Protein AF-0000000077907728 (afdb_homodimer)

Solvent-accessible surface area (backbone atoms only — not comparable to full-atom values): 50095 Å² total; per-residue (Å²): 133,80,69,68,65,64,60,58,58,57,53,51,55,54,53,61,57,67,66,51,77,78,63,72,64,49,62,61,60,58,39,60,77,67,34,74,65,55,53,58,59,83,86,56,58,80,52,73,79,68,45,75,52,34,56,67,66,89,50,68,55,48,77,44,67,60,60,77,77,64,80,56,81,66,57,58,38,53,42,36,33,70,43,66,64,84,90,42,78,32,43,35,38,43,33,38,30,47,60,38,75,53,20,51,44,38,38,39,17,68,34,91,63,12,39,79,66,28,29,57,24,35,51,39,60,27,24,48,76,68,56,20,48,36,31,26,45,23,35,46,55,40,84,89,66,24,38,55,43,35,37,29,19,38,80,53,39,82,66,38,71,42,80,13,48,56,40,20,28,44,33,29,28,67,84,36,30,34,37,41,32,35,54,14,42,51,64,63,64,31,77,90,63,29,46,28,24,30,40,20,32,56,42,32,30,27,51,82,60,34,82,28,48,71,65,27,50,58,67,54,47,71,55,81,82,48,47,61,39,34,50,45,49,45,63,38,28,13,9,37,27,34,45,36,24,29,83,78,52,28,32,31,44,38,40,35,39,26,28,58,81,74,35,49,44,26,53,64,59,50,36,51,52,41,46,76,66,51,33,22,36,32,33,27,35,34,26,15,20,47,27,46,41,23,42,67,41,28,72,40,59,65,35,44,6,32,15,78,60,70,75,29,32,11,61,32,62,36,28,30,28,35,30,34,31,72,38,65,26,72,50,62,50,7,71,75,32,30,45,56,53,83,36,37,40,46,43,47,79,85,21,37,34,68,75,29,17,77,38,80,46,61,58,96,58,44,8,55,79,32,32,45,70,44,86,91,36,41,46,25,35,53,19,14,17,66,81,40,15,78,36,66,34,51,67,57,19,8,22,51,48,28,73,40,75,41,72,43,28,81,82,24,46,32,35,26,49,80,37,52,38,48,43,41,50,14,20,28,68,77,34,16,75,35,65,32,55,89,33,17,8,26,63,68,35,72,39,66,30,84,26,73,32,46,32,46,24,34,27,52,77,38,45,44,77,34,76,75,45,68,67,59,60,55,55,52,60,37,45,60,53,23,68,55,68,74,76,71,76,75,75,76,73,79,76,76,76,74,82,117,135,79,69,69,67,62,62,58,58,59,53,51,55,57,53,62,63,55,64,58,76,74,63,72,64,50,61,62,59,57,38,60,77,66,34,73,66,55,54,60,60,84,86,58,59,79,51,72,78,71,45,75,53,34,56,67,65,89,50,70,56,48,77,45,68,60,61,76,76,64,80,56,82,66,58,60,38,52,43,37,32,70,44,66,62,83,91,42,77,33,43,34,40,46,33,38,30,49,60,40,76,54,20,50,43,38,38,39,17,67,33,91,62,12,39,79,67,28,29,57,24,35,53,38,59,27,23,47,75,67,56,21,47,35,31,27,44,24,35,45,54,41,85,89,64,24,38,55,43,36,37,28,20,36,80,53,38,81,67,39,72,41,79,14,50,58,39,20,29,45,33,28,28,66,84,36,30,35,37,41,32,35,54,13,42,50,63,62,65,31,76,90,62,28,46,26,23,30,39,21,33,56,42,32,30,28,53,84,61,36,82,28,47,70,63,26,51,59,66,55,47,70,56,82,81,48,45,60,39,34,50,44,48,44,64,38,28,12,9,38,27,34,45,35,25,29,83,79,53,27,32,32,42,38,39,35,40,26,28,56,79,74,35,47,46,25,51,65,58,49,36,53,53,42,47,76,67,51,34,21,36,31,34,27,34,34,26,15,20,47,27,45,41,24,42,69,42,28,72,41,57,66,34,45,6,31,16,78,60,70,75,29,32,12,62,33,62,35,29,30,29,36,30,34,31,72,36,66,27,73,50,63,51,6,71,76,31,28,46,57,54,85,34,37,42,45,42,46,78,85,21,36,33,68,75,27,16,76,39,80,46,62,57,94,59,44,7,54,80,32,33,46,70,43,87,89,35,41,46,24,35,54,19,14,18,67,80,39,15,77,35,67,35,51,65,56,20,8,23,52,48,29,74,39,72,40,73,45,28,82,84,23,46,31,34,28,48,80,39,52,38,48,44,42,51,16,20,27,69,75,33,16,77,35,65,32,56,89,33,19,8,26,65,67,35,72,38,67,31,84,24,73,31,45,32,45,24,35,26,51,78,37,46,44,78,35,75,74,45,69,66,59,60,55,54,51,62,39,45,61,52,24,67,56,68,75,74,72,76,76,76,80,78,79,81,78,81,75,81,121

Nearest PDB structures (foldseek):
  6pky-assembly2_D  TM=9.760E-01  e=1.409E-49  Cavia porcellus
  6pky-assembly1_B  TM=9.766E-01  e=3.464E-49  Cavia porcellus
  6pky-assembly1_A  TM=9.627E-01  e=9.009E-49  Cavia porcellus
  6pky-assembly2_C  TM=9.647E-01  e=2.343E-48  Cavia porcellus
  6pku-assembly2_D  TM=9.743E-01  e=2.350E-47  Cavia porcellus

InterPro domains:
  IPR000742 EGF-like domain [PS00022] (378-389)
  IPR000742 EGF-like domain [PS00022] (421-432)
  IPR000742 EGF-like domain [PS50026] (398-433)
  IPR000742 EGF-like domain [SM00181] (328-358)
  IPR000742 EGF-like domain [SM00181] (361-390)
  IPR000742 EGF-like domain [SM00181] (401-433)
  IPR002049 Laminin-type EGF domain [cd00055] (405-446)
  IPR018711 Phosphodiester glycosidase [PF09992] (131-324)

Radius of gyration: 46.87 Å; Cα contacts (8 Å, |Δi|>4): 2582; chains: 2; bounding box: 87×173×113 Å

Sequence (1000 aa):
MAASMGRWLVFLFALLGFLREATSSLGSGASRDDDLLLPYSHARARFARDCTRVRAGSREHESWPPTPATPSPRGLAVRTFVSHFSDRAVAGHLTRAAEPLRTFSVLEPGGSGGCASRRRATVEETARAAGCSVAQNGGFFRMDTGECLGNVVSDGRPVSSAGGLQNAQFGIRRDGTLVTGYLSEEEVLDTKNPFVQLLSGVVWLIRNGSVYINESQAAECDETQETGSFSKFVNVMSARTAVGHDRKGQLVFFHADGQTEQRGINLWEMAEFLLKQDVVNAINLDGGGSATFVLNGTLASYPSDHCQDNMWRCPRRVSTVVCLHEPRCQPPDCSGHGTCVEGRCQCTGHFWQGAACNKLDCGPSNCSQHGLCTETGCRCEAGWTGSNCSEACSNGSFGEDCAMRCQCQNGAACDPVGGTCTCPPGFTGHTCEQECPLGWHGPGCQRRCECEHQCPCDPQTGSCSLAQAPALNSILSQVKQCFRPSEATLRTGELSLLTGMAASMGRWLVFLFALLGFLREATSSLGSGASRDDDLLLPYSHARARFARDCTRVRAGSREHESWPPTPATPSPRGLAVRTFVSHFSDRAVAGHLTRAAEPLRTFSVLEPGGSGGCASRRRATVEETARAAGCSVAQNGGFFRMDTGECLGNVVSDGRPVSSAGGLQNAQFGIRRDGTLVTGYLSEEEVLDTKNPFVQLLSGVVWLIRNGSVYINESQAAECDETQETGSFSKFVNVMSARTAVGHDRKGQLVFFHADGQTEQRGINLWEMAEFLLKQDVVNAINLDGGGSATFVLNGTLASYPSDHCQDNMWRCPRRVSTVVCLHEPRCQPPDCSGHGTCVEGRCQCTGHFWQGAACNKLDCGPSNCSQHGLCTETGCRCEAGWTGSNCSEACSNGSFGEDCAMRCQCQNGAACDPVGGTCTCPPGFTGHTCEQECPLGWHGPGCQRRCECEHQCPCDPQTGSCSLAQAPALNSILSQVKQCFRPSEATLRTGELSLLTG

Secondary structure (DSSP, 8-state):
--GGGHHHHHHHHHHHHHTS-------PPPB-------SS-TT----TTTS----SS--SEEEEPPPP-------EEEEEEEEEETTEEEEEEEEEES-HHHHEEEE-TTSTTTTTTT--EEHHHHHHHHT-SEEEE-S-B-TTT--B-S-EEETTEEEE--TT----EEEEETTS-EEEE---HHHHT-SSS-EEEEEE-SSEEEETTEE-HHHHHHHH--SGGGHHHHHHHHHS-B-EEEEEEETT--EEEEEE--BTTTBSB-HHHHHHHHHHTTEEEEEE---GGG--EEETTEE-S---SBBSSTTSB-PPEES-EEEE-PPPPSSTTGGGTEEEETTEEEE-TTTEETTTT-EE---TTGGGGSEEEETTEEEEPBTEESTTS-EEPPTTEESBTT-EEP---TTPEEPTTT--EEPPTTEESSSS-EEPPTTEESGGG-EEP--GGG----TTT--SGGGG-HHHHHHHHHHHHHT-----------------/-GGGGHHHHHHHHHHHTT---------PPPB-------SS-TT----TTTS----SS--SEEEEPPP--------EEEEEEEEEETTEEEEEEEEEES-HHHHEEEE-TTSTTTTTTT--EEHHHHHHHHT-SEEEE-S-B-TTT--B-S-EEETTEEEE--TT----EEEEETTS-EEEE---HHHHT-SSS-EEEEEE-SSEEEETTEE-HHHHHHHH--SGGGHHHHHHHHHS-B-EEEEEEETT--EEEEEE--BTTTBSB-HHHHHHHHHHTTEEEEEE---GGG--EEETTEE-S---SBBSSTTSB-PPEES-EEEE-PPPPSSTTGGGTEEEETTEEEESTTTEETTTT-EE---TTGGGGSEEEETTEEEEPBTEESTTS-EEPPTTEESBTT-EEP---TTPEEPTTT--EEPPTTEESSSS-EEPPTTEESGGG-EEP--GGG----TTT--SGGGG-HHHHHHHHHHHHHT-----------------

Organism: Lynx pardinus (NCBI:txid191816)

Foldseek 3Di:
DVPPVPVVVVVVVVVVVVVPPPVVPPPFFAFPCPQDFDLFDPPCPVPPPPFPFFADDDDDKDKAAADPCPVPVPAKDKDWDFDDDPNATWIWIKIWGPQCLQFKWKAFAQGPCNQVQLHFHFQLNRCQVVQFQKKKAFADADPVRSHAEDWWATQNRTDDHNSRQFFWKWFAWPNGMTMTGTDHNCRQPPPVTHTRGMGGYHAWQAAQLDGCRVVRLPNNPPDPVSNVSNVCSQFWAFWWWKWAAAPNGIIMIITIHGGTNGHHGGSNVVSVVVSVVRTGTMGTHDTHQRTFMAGSSHTDYAGDTAGVPRVHGGHHTHTMMMGTHAGAEVVRCLCVQAHADSHFTDGPDDFQDDRSSPDGHQDPCCLVVQFHQDRVATWGAWQFADRSRPHGADQQFTGTNSPHGALADDPWGADRRPNFTFAAKQFDDRNSPHGADFQFITGNSPHGQPDPPSHGARRRPSHNVVPPDVPSVVVVVVVVVVPPPPPPPPPPPPPPPPPD/DPPPVPPVVVVVVVVVVPVPPVPVPPPFFAFPCPQDFDLFDPPCPVPPPPFPFFADDDDDKDKDAADPPPVPVPAKDKDWDFDDDPNATWIWIKIWGPQCLQFKWKAFAQGPCNQVQLHFHFQLNRCQVVQFQKKKAFADADPVRSHAEDWWATQNRTDDHNSRQFFWKWFAWPNGMTMTGTDHNCRQPPPVTHTRGMGGYHAWQAAQLDGCRVVRLPNNDPDPVSNVSNVCSQFWAFWWWKWAAAPNGIIMIITIHGGTNGHHGGSNVVSVVVSVVRTGTMGTHDTHQRTFMDGSSHTDYAGHTAGVPRVHGGHHTHTMMMGTHAGAEVVNCLCVQAHADSHFTDGHDDFQDDRSSPDGHQDPCCLVVQFHQDRVATWGAWQFADRSRPHGADQQFTGTNSPHGALADDPWGADRRPNFTFAAKQFDDRNRPHGAPFQFITGNSPHGQPDPPSHGARRRPSHNVVPPDPPSVVVVVVVVVVPPPPPPPPPPPPPPPPPD

Structure (mmCIF, N/CA/C/O backbone):
data_AF-0000000077907728-model_v1
#
loop_
_entity.id
_entity.type
_entity.pdbx_description
1 polymer 'Low quality protein'
#
loop_
_atom_site.group_PDB
_atom_site.id
_atom_site.type_symbol
_atom_site.label_atom_id
_atom_site.label_alt_id
_atom_site.label_comp_id
_atom_site.label_asym_id
_atom_site.label_entity_id
_atom_site.label_seq_id
_atom_site.pdbx_PDB_ins_code
_atom_site.Cartn_x
_atom_site.Cartn_y
_atom_site.Cartn_z
_atom_site.occupancy
_atom_site.B_iso_or_equiv
_atom_site.auth_seq_id
_atom_site.auth_comp_id
_atom_site.auth_asym_id
_atom_site.auth_atom_id
_atom_site.pdbx_PDB_model_num
ATOM 1 N N . MET A 1 1 ? 14.547 28.703 34.5 1 23.23 1 MET A N 1
ATOM 2 C CA . MET A 1 1 ? 13.836 27.453 34.75 1 23.23 1 MET A CA 1
ATOM 3 C C . MET A 1 1 ? 13.141 26.969 33.469 1 23.23 1 MET A C 1
ATOM 5 O O . MET A 1 1 ? 12.242 26.125 33.531 1 23.23 1 MET A O 1
ATOM 9 N N . ALA A 1 2 ? 13.336 27.672 32.344 1 32.06 2 ALA A N 1
ATOM 10 C CA . ALA A 1 2 ? 12.844 27.547 30.969 1 32.06 2 ALA A CA 1
ATOM 11 C C . ALA A 1 2 ? 13.391 26.297 30.297 1 32.06 2 ALA A C 1
ATOM 13 O O . ALA A 1 2 ? 13.109 26.047 29.125 1 32.06 2 ALA A O 1
ATOM 14 N N . ALA A 1 3 ? 14.438 25.812 30.938 1 35.81 3 ALA A N 1
ATOM 15 C CA . ALA A 1 3 ? 15.289 24.859 30.203 1 35.81 3 ALA A CA 1
ATOM 16 C C . ALA A 1 3 ? 14.57 23.531 29.984 1 35.81 3 ALA A C 1
ATOM 18 O O . ALA A 1 3 ? 14.922 22.766 29.094 1 35.81 3 ALA A O 1
ATOM 19 N N . SER A 1 4 ? 13.805 23.219 31.016 1 34.84 4 SER A N 1
ATOM 20 C CA . SER A 1 4 ? 13.531 21.781 31.094 1 34.84 4 SER A CA 1
ATOM 21 C C . SER A 1 4 ? 12.422 21.375 30.125 1 34.84 4 SER A C 1
ATOM 23 O O . SER A 1 4 ? 12 20.219 30.109 1 34.84 4 SER A O 1
ATOM 25 N N . MET A 1 5 ? 11.75 22.422 29.531 1 34.66 5 MET A N 1
ATOM 26 C CA . MET A 1 5 ? 10.578 21.953 28.797 1 34.66 5 MET A CA 1
ATOM 27 C C . MET A 1 5 ? 10.977 21.312 27.469 1 34.66 5 MET A C 1
ATOM 29 O O . MET A 1 5 ? 10.117 20.938 26.672 1 34.66 5 MET A O 1
ATOM 33 N N . GLY A 1 6 ? 12.359 21.484 27.156 1 37.38 6 GLY A N 1
ATOM 34 C CA . GLY A 1 6 ? 12.688 21.016 25.812 1 37.38 6 GLY A CA 1
ATOM 35 C C . GLY A 1 6 ? 12.57 19.516 25.672 1 37.38 6 GLY A C 1
ATOM 36 O O . GLY A 1 6 ? 12.602 18.984 24.547 1 37.38 6 GLY A O 1
ATOM 37 N N . ARG A 1 7 ? 12.828 18.797 26.797 1 41.78 7 ARG A N 1
ATOM 38 C CA . ARG A 1 7 ? 13.031 17.359 26.703 1 41.78 7 ARG A CA 1
ATOM 39 C C . ARG A 1 7 ? 11.711 16.625 26.516 1 41.78 7 ARG A C 1
ATOM 41 O O . ARG A 1 7 ? 11.688 15.461 26.109 1 41.78 7 ARG A O 1
ATOM 48 N N . TRP A 1 8 ? 10.617 17.297 27.062 1 39.25 8 TRP A N 1
ATOM 49 C CA . TRP A 1 8 ? 9.391 16.5 27.047 1 39.25 8 TRP A CA 1
ATOM 50 C C . TRP A 1 8 ? 8.828 16.406 25.625 1 39.25 8 TRP A C 1
ATOM 52 O O . TRP A 1 8 ? 8.125 15.438 25.297 1 39.25 8 TRP A O 1
ATOM 62 N N . LEU A 1 9 ? 9.109 17.516 24.781 1 39.69 9 LEU A N 1
ATOM 63 C CA . LEU A 1 9 ? 8.477 17.438 23.469 1 39.69 9 LEU A CA 1
ATOM 64 C C . LEU A 1 9 ? 9.141 16.359 22.609 1 39.69 9 LEU A C 1
ATOM 66 O O . LEU A 1 9 ? 8.484 15.75 21.766 1 39.69 9 LEU A O 1
ATOM 70 N N . VAL A 1 10 ? 10.453 16.109 22.891 1 40.75 10 VAL A N 1
ATOM 71 C CA . VAL A 1 10 ? 11.094 15.109 22.047 1 40.75 10 VAL A CA 1
ATOM 72 C C . VAL A 1 10 ? 10.523 13.727 22.359 1 40.75 10 VAL A C 1
ATOM 74 O O . VAL A 1 10 ? 10.469 12.859 21.484 1 40.75 10 VAL A O 1
ATOM 77 N N . PHE A 1 11 ? 10.172 13.516 23.719 1 38.62 11 PHE A N 1
ATOM 78 C CA . PHE A 1 11 ? 9.695 12.172 24.031 1 38.62 11 PHE A CA 1
ATOM 79 C C . PHE A 1 11 ? 8.32 11.938 23.422 1 38.62 11 PHE A C 1
ATOM 81 O O . PHE A 1 11 ? 7.957 10.797 23.109 1 38.62 11 PHE A O 1
ATOM 88 N N . LEU A 1 12 ? 7.477 13.047 23.406 1 37.62 12 LEU A N 1
ATOM 89 C CA . LEU A 1 12 ? 6.137 12.773 22.906 1 37.62 12 LEU A CA 1
ATOM 90 C C . LEU A 1 12 ? 6.176 12.516 21.391 1 37.62 12 LEU A C 1
ATOM 92 O O . LEU A 1 12 ? 5.34 11.781 20.875 1 37.62 12 LEU A O 1
ATOM 96 N N . PHE A 1 13 ? 7.117 13.148 20.656 1 35.53 13 PHE A N 1
ATOM 97 C CA . PHE A 1 13 ? 7.121 12.828 19.234 1 35.53 13 PHE A CA 1
ATOM 98 C C . PHE A 1 13 ? 7.586 11.398 19 1 35.53 13 PHE A C 1
ATOM 100 O O . PHE A 1 13 ? 7.203 10.766 18.016 1 35.53 13 PHE A O 1
ATOM 107 N N . ALA A 1 14 ? 8.508 10.906 19.891 1 36 14 ALA A N 1
ATOM 108 C CA . ALA A 1 14 ? 8.906 9.516 19.672 1 36 14 ALA A CA 1
ATOM 109 C C . ALA A 1 14 ? 7.746 8.562 19.938 1 36 14 ALA A C 1
ATOM 111 O O . ALA A 1 14 ? 7.68 7.48 19.344 1 36 14 ALA A O 1
ATOM 112 N N . LEU A 1 15 ? 6.945 8.883 20.969 1 35.22 15 LEU A N 1
ATOM 113 C CA . LEU A 1 15 ? 5.863 7.945 21.234 1 35.22 15 LEU A CA 1
ATOM 114 C C . LEU A 1 15 ? 4.828 7.973 20.125 1 35.22 15 LEU A C 1
ATOM 116 O O . LEU A 1 15 ? 4.238 6.941 19.797 1 35.22 15 LEU A O 1
ATOM 120 N N . LEU A 1 16 ? 4.551 9.188 19.594 1 36.47 16 LEU A N 1
ATOM 121 C CA . LEU A 1 16 ? 3.547 9.148 18.531 1 36.47 16 LEU A CA 1
ATOM 122 C C . LEU A 1 16 ? 4.07 8.383 17.312 1 36.47 16 LEU A C 1
ATOM 124 O O . LEU A 1 16 ? 3.291 7.98 16.453 1 36.47 16 LEU A O 1
ATOM 128 N N . GLY A 1 17 ? 5.395 8.43 17.109 1 33.97 17 GLY A N 1
ATOM 129 C CA . GLY A 1 17 ? 5.875 7.617 16 1 33.97 17 GLY A CA 1
ATOM 130 C C . GLY A 1 17 ? 5.598 6.137 16.172 1 33.97 17 GLY A C 1
ATOM 131 O O . GLY A 1 17 ? 5.707 5.363 15.227 1 33.97 17 GLY A O 1
ATOM 132 N N . PHE A 1 18 ? 5.707 5.691 17.438 1 34.22 18 PHE A N 1
ATOM 133 C CA . PHE A 1 18 ? 5.531 4.258 17.625 1 34.22 18 PHE A CA 1
ATOM 134 C C . PHE A 1 18 ? 4.082 3.852 17.406 1 34.22 18 PHE A C 1
ATOM 136 O O . PHE A 1 18 ? 3.729 2.678 17.547 1 34.22 18 PHE A O 1
ATOM 143 N N . LEU A 1 19 ? 3.148 4.816 17.625 1 36.09 19 LEU A N 1
ATOM 144 C CA . LEU A 1 19 ? 1.839 4.238 17.344 1 36.09 19 LEU A CA 1
ATOM 145 C C . LEU A 1 19 ? 1.731 3.809 15.883 1 36.09 19 LEU A C 1
ATOM 147 O O . LEU A 1 19 ? 0.63 3.727 15.336 1 36.09 19 LEU A O 1
ATOM 151 N N . ARG A 1 20 ? 2.732 4.18 15.117 1 34.16 20 ARG A N 1
ATOM 152 C CA . ARG A 1 20 ? 2.539 3.891 13.703 1 34.16 20 ARG A CA 1
ATOM 153 C C . ARG A 1 20 ? 1.935 2.504 13.5 1 34.16 20 ARG A C 1
ATOM 155 O O . ARG A 1 20 ? 0.84 2.371 12.953 1 34.16 20 ARG A O 1
ATOM 162 N N . GLU A 1 21 ? 2.617 1.682 12.531 1 35.59 21 GLU A N 1
ATOM 163 C CA . GLU A 1 21 ? 2.096 0.698 11.586 1 35.59 21 GLU A CA 1
ATOM 164 C C . GLU A 1 21 ? 1.733 -0.606 12.289 1 35.59 21 GLU A C 1
ATOM 166 O O . GLU A 1 21 ? 2.592 -1.471 12.484 1 35.59 21 GLU A O 1
ATOM 171 N N . ALA A 1 22 ? 1.053 -0.552 13.352 1 36.5 22 ALA A N 1
ATOM 172 C CA . ALA A 1 22 ? 0.44 -1.869 13.5 1 36.5 22 ALA A CA 1
ATOM 173 C C . ALA A 1 22 ? -0.007 -2.424 12.148 1 36.5 22 ALA A C 1
ATOM 175 O O . ALA A 1 22 ? -1.123 -2.152 11.703 1 36.5 22 ALA A O 1
ATOM 176 N N . THR A 1 23 ? 0.788 -2.332 11.148 1 39.84 23 THR A N 1
ATOM 177 C CA . THR A 1 23 ? 0.41 -3.164 10.016 1 39.84 23 THR A CA 1
ATOM 178 C C . THR A 1 23 ? -0.025 -4.551 10.477 1 39.84 23 THR A C 1
ATOM 180 O O . THR A 1 23 ? 0.76 -5.281 11.086 1 39.84 23 THR A O 1
ATOM 183 N N . SER A 1 24 ? -1.182 -4.723 10.953 1 42.41 24 SER A N 1
ATOM 184 C CA . SER A 1 24 ? -1.799 -6.039 11.047 1 42.41 24 SER A CA 1
ATOM 185 C C . SER A 1 24 ? -1.215 -7 10.023 1 42.41 24 SER A C 1
ATOM 187 O O . SER A 1 24 ? -1.387 -6.809 8.812 1 42.41 24 SER A O 1
ATOM 189 N N . SER A 1 25 ? -0.032 -7.406 10.242 1 47.72 25 SER A N 1
ATOM 190 C CA . SER A 1 25 ? 0.4 -8.555 9.445 1 47.72 25 SER A CA 1
ATOM 191 C C . SER A 1 25 ? -0.732 -9.555 9.266 1 47.72 25 SER A C 1
ATOM 193 O O . SER A 1 25 ? -1.313 -10.031 10.25 1 47.72 25 SER A O 1
ATOM 195 N N . LEU A 1 26 ? -1.527 -9.367 8.359 1 55.22 26 LEU A N 1
ATOM 196 C CA . LEU A 1 26 ? -2.369 -10.492 7.973 1 55.22 26 LEU A CA 1
ATOM 197 C C . LEU A 1 26 ? -1.675 -11.82 8.273 1 55.22 26 LEU A C 1
ATOM 199 O O . LEU A 1 26 ? -0.5 -12 7.941 1 55.22 26 LEU A O 1
ATOM 203 N N . GLY A 1 27 ? -1.717 -12.273 9.477 1 56.62 27 GLY A N 1
ATOM 204 C CA . GLY A 1 27 ? -1.135 -13.438 10.133 1 56.62 27 GLY A CA 1
ATOM 205 C C . GLY A 1 27 ? -0.615 -14.477 9.156 1 56.62 27 GLY A C 1
ATOM 206 O O . GLY A 1 27 ? -1.253 -15.508 8.945 1 56.62 27 GLY A O 1
ATOM 207 N N . SER A 1 28 ? 0.297 -14.039 8.336 1 63.22 28 SER A N 1
ATOM 208 C CA . SER A 1 28 ? 0.98 -15.125 7.641 1 63.22 28 SER A CA 1
ATOM 209 C C . SER A 1 28 ? 1.792 -15.977 8.609 1 63.22 28 SER A C 1
ATOM 211 O O . SER A 1 28 ? 2.291 -15.477 9.617 1 63.22 28 SER A O 1
ATOM 213 N N . GLY A 1 29 ? 1.541 -17.25 8.789 1 75.62 29 GLY A N 1
ATOM 214 C CA . GLY A 1 29 ? 2.303 -18.188 9.586 1 75.62 29 GLY A CA 1
ATOM 215 C C . GLY A 1 29 ? 3.797 -18.125 9.328 1 75.62 29 GLY A C 1
ATOM 216 O O . GLY A 1 29 ? 4.246 -17.391 8.453 1 75.62 29 GLY A O 1
ATOM 217 N N . ALA A 1 30 ? 4.586 -18.719 10.195 1 88.31 30 ALA A N 1
ATOM 218 C CA . ALA A 1 30 ? 6.043 -18.766 10.078 1 88.31 30 ALA A CA 1
ATOM 219 C C . ALA A 1 30 ? 6.473 -19.938 9.188 1 88.31 30 ALA A C 1
ATOM 221 O O . ALA A 1 30 ? 5.895 -21.031 9.25 1 88.31 30 ALA A O 1
ATOM 222 N N . SER A 1 31 ? 7.484 -19.672 8.289 1 95.06 31 SER A N 1
ATOM 223 C CA . SER A 1 31 ? 8.031 -20.688 7.398 1 95.06 31 SER A CA 1
ATOM 224 C C . SER A 1 31 ? 8.734 -21.797 8.188 1 95.06 31 SER A C 1
ATOM 226 O O . SER A 1 31 ? 9.398 -21.531 9.188 1 95.06 31 SER A O 1
ATOM 228 N N . ARG A 1 32 ? 8.727 -23.031 7.684 1 95.44 32 ARG A N 1
ATOM 229 C CA . ARG A 1 32 ? 9.438 -24.172 8.258 1 95.44 32 ARG A CA 1
ATOM 230 C C . ARG A 1 32 ? 10.852 -24.266 7.688 1 95.44 32 ARG A C 1
ATOM 232 O O . ARG A 1 32 ? 11.633 -25.125 8.094 1 95.44 32 ARG A O 1
ATOM 239 N N . ASP A 1 33 ? 11.195 -23.453 6.777 1 95 33 ASP A N 1
ATOM 240 C CA . ASP A 1 33 ? 12.492 -23.469 6.117 1 95 33 ASP A CA 1
ATOM 241 C C . ASP A 1 33 ? 12.789 -24.859 5.535 1 95 33 ASP A C 1
ATOM 243 O O . ASP A 1 33 ? 13.875 -25.406 5.738 1 95 33 ASP A O 1
ATOM 247 N N . ASP A 1 34 ? 11.82 -25.438 4.84 1 95.69 34 ASP A N 1
ATOM 248 C CA . ASP A 1 34 ? 11.922 -26.859 4.516 1 95.69 34 ASP A CA 1
ATOM 249 C C . ASP A 1 34 ? 12.227 -27.062 3.031 1 95.69 34 ASP A C 1
ATOM 251 O O . ASP A 1 34 ? 12.555 -28.172 2.607 1 95.69 34 ASP A O 1
ATOM 255 N N . ASP A 1 35 ? 12.07 -26.109 2.18 1 96.69 35 ASP A N 1
ATOM 256 C CA . ASP A 1 35 ? 12.492 -26.219 0.786 1 96.69 35 ASP A CA 1
ATOM 257 C C . ASP A 1 35 ? 13.945 -25.797 0.612 1 96.69 35 ASP A C 1
ATOM 259 O O . ASP A 1 35 ? 14.234 -24.641 0.342 1 96.69 35 ASP A O 1
ATOM 263 N N . LEU A 1 36 ? 14.773 -26.75 0.63 1 93.19 36 LEU A N 1
ATOM 264 C CA . LEU A 1 36 ? 16.203 -26.484 0.651 1 93.19 36 LEU A CA 1
ATOM 265 C C . LEU A 1 36 ? 16.797 -26.562 -0.753 1 93.19 36 LEU A C 1
ATOM 267 O O . LEU A 1 36 ? 16.578 -27.531 -1.471 1 93.19 36 LEU A O 1
ATOM 271 N N . LEU A 1 37 ? 17.469 -25.547 -1.148 1 92.25 37 LEU A N 1
ATOM 272 C CA . LEU A 1 37 ? 18.234 -25.453 -2.383 1 92.25 37 LEU A CA 1
ATOM 273 C C . LEU A 1 37 ? 19.625 -24.859 -2.115 1 92.25 37 LEU A C 1
ATOM 275 O O . LEU A 1 37 ? 19.75 -23.641 -1.953 1 92.25 37 LEU A O 1
ATOM 279 N N . LEU A 1 38 ? 20.594 -25.719 -2.047 1 88.5 38 LEU A N 1
ATOM 280 C CA . LEU A 1 38 ? 21.938 -25.297 -1.697 1 88.5 38 LEU A CA 1
ATOM 281 C C . LEU A 1 38 ? 22.922 -25.625 -2.82 1 88.5 38 LEU A C 1
ATOM 283 O O . LEU A 1 38 ? 22.922 -26.734 -3.348 1 88.5 38 LEU A O 1
ATOM 287 N N . PRO A 1 39 ? 23.656 -24.688 -3.156 1 84.81 39 PRO A N 1
ATOM 288 C CA . PRO A 1 39 ? 24.641 -24.969 -4.203 1 84.81 39 PRO A CA 1
ATOM 289 C C . PRO A 1 39 ? 25.781 -25.859 -3.713 1 84.81 39 PRO A C 1
ATOM 291 O O . PRO A 1 39 ? 26.391 -26.594 -4.504 1 84.81 39 PRO A O 1
ATOM 294 N N . TYR A 1 40 ? 26.109 -25.75 -2.432 1 79.38 40 TYR A N 1
ATOM 295 C CA . TYR A 1 40 ? 27.219 -26.5 -1.865 1 79.38 40 TYR A CA 1
ATOM 296 C C . TYR A 1 40 ? 26.766 -27.375 -0.697 1 79.38 40 TYR A C 1
ATOM 298 O O . TYR A 1 40 ? 25.766 -27.062 -0.041 1 79.38 40 TYR A O 1
ATOM 306 N N . SER A 1 41 ? 27.219 -28.641 -0.502 1 65.81 41 SER A N 1
ATOM 307 C CA . SER A 1 41 ? 26.844 -29.562 0.569 1 65.81 41 SER A CA 1
ATOM 308 C C . SER A 1 41 ? 27.109 -28.953 1.939 1 65.81 41 SER A C 1
ATOM 310 O O . SER A 1 41 ? 27.922 -28.031 2.07 1 65.81 41 SER A O 1
ATOM 312 N N . HIS A 1 42 ? 26.141 -29.281 2.969 1 56.47 42 HIS A N 1
ATOM 313 C CA . HIS A 1 42 ? 26.094 -28.781 4.336 1 56.47 42 HIS A CA 1
ATOM 314 C C . HIS A 1 42 ? 27.484 -28.719 4.957 1 56.47 42 HIS A C 1
ATOM 316 O O . HIS A 1 42 ? 27.734 -27.938 5.867 1 56.47 42 HIS A O 1
ATOM 322 N N . ALA A 1 43 ? 28.188 -29.906 4.906 1 46.56 43 ALA A N 1
ATOM 323 C CA . ALA A 1 43 ? 29.438 -30.078 5.652 1 46.56 43 ALA A CA 1
ATOM 324 C C . ALA A 1 43 ? 30.391 -28.906 5.395 1 46.56 43 ALA A C 1
ATOM 326 O O . ALA A 1 43 ? 31.188 -28.547 6.262 1 46.56 43 ALA A O 1
ATOM 327 N N . ARG A 1 44 ? 30.797 -28.562 4.195 1 44.38 44 ARG A N 1
ATOM 328 C CA . ARG A 1 44 ? 31.844 -27.578 3.93 1 44.38 44 ARG A CA 1
ATOM 329 C C . ARG A 1 44 ? 31.25 -26.203 3.633 1 44.38 44 ARG A C 1
ATOM 331 O O . ARG A 1 44 ? 30.781 -25.969 2.525 1 44.38 44 ARG A O 1
ATOM 338 N N . ALA A 1 45 ? 30.562 -25.594 4.578 1 43.22 45 ALA A N 1
ATOM 339 C CA . ALA A 1 45 ? 30.672 -24.156 4.363 1 43.22 45 ALA A CA 1
ATOM 340 C C . ALA A 1 45 ? 31.953 -23.812 3.609 1 43.22 45 ALA A C 1
ATOM 342 O O . ALA A 1 45 ? 33.031 -24.25 3.986 1 43.22 45 ALA A O 1
ATOM 343 N N . ARG A 1 46 ? 31.938 -23.484 2.379 1 44.56 46 ARG A N 1
ATOM 344 C CA . ARG A 1 46 ? 33.188 -23.141 1.712 1 44.56 46 ARG A CA 1
ATOM 345 C C . ARG A 1 46 ? 34.219 -22.656 2.717 1 44.56 46 ARG A C 1
ATOM 347 O O . ARG A 1 46 ? 34.125 -21.531 3.223 1 44.56 46 ARG A O 1
ATOM 354 N N . PHE A 1 47 ? 34.656 -23.516 3.473 1 37.62 47 PHE A N 1
ATOM 355 C CA . PHE A 1 47 ? 35.844 -23 4.168 1 37.62 47 PHE A CA 1
ATOM 356 C C . PHE A 1 47 ? 36.75 -22.234 3.205 1 37.62 47 PHE A C 1
ATOM 358 O O . PHE A 1 47 ? 36.938 -22.672 2.068 1 37.62 47 PHE A O 1
ATOM 365 N N . ALA A 1 48 ? 36.969 -20.984 3.377 1 39.81 48 ALA A N 1
ATOM 366 C CA . ALA A 1 48 ? 37.875 -20.031 2.738 1 39.81 48 ALA A CA 1
ATOM 367 C C . ALA A 1 48 ? 39.094 -20.75 2.143 1 39.81 48 ALA A C 1
ATOM 369 O O . ALA A 1 48 ? 39.688 -20.25 1.193 1 39.81 48 ALA A O 1
ATOM 370 N N . ARG A 1 49 ? 39.375 -21.828 2.652 1 36.09 49 ARG A N 1
ATOM 371 C CA . ARG A 1 49 ? 40.688 -22.375 2.312 1 36.09 49 ARG A CA 1
ATOM 372 C C . ARG A 1 49 ? 40.656 -23 0.918 1 36.09 49 ARG A C 1
ATOM 374 O O . ARG A 1 49 ? 41.688 -23 0.22 1 36.09 49 ARG A O 1
ATOM 381 N N . ASP A 1 50 ? 39.469 -23.719 0.531 1 42.16 50 ASP A N 1
ATOM 382 C CA . ASP A 1 50 ? 39.625 -24.578 -0.63 1 42.16 50 ASP A CA 1
ATOM 383 C C . ASP A 1 50 ? 39.281 -23.844 -1.921 1 42.16 50 ASP A C 1
ATOM 385 O O . ASP A 1 50 ? 39.531 -24.359 -3.018 1 42.16 50 ASP A O 1
ATOM 389 N N . CYS A 1 51 ? 38.438 -22.875 -1.86 1 51.59 51 CYS A N 1
ATOM 390 C CA . CYS A 1 51 ? 38.219 -22.172 -3.113 1 51.59 51 CYS A CA 1
ATOM 391 C C . CYS A 1 51 ? 39.188 -21.016 -3.268 1 51.59 51 CYS A C 1
ATOM 393 O O . CYS A 1 51 ? 39.562 -20.375 -2.285 1 51.59 51 CYS A O 1
ATOM 395 N N . THR A 1 52 ? 40.156 -21.125 -4.289 1 56.84 52 THR A N 1
ATOM 396 C CA . THR A 1 52 ? 41.219 -20.156 -4.555 1 56.84 52 THR A CA 1
ATOM 397 C C . THR A 1 52 ? 40.719 -18.734 -4.344 1 56.84 52 THR A C 1
ATOM 399 O O . THR A 1 52 ? 39.812 -18.281 -5.043 1 56.84 52 THR A O 1
ATOM 402 N N . ARG A 1 53 ? 40.875 -18.234 -3.17 1 67.44 53 ARG A N 1
ATOM 403 C CA . ARG A 1 53 ? 40.656 -16.828 -2.895 1 67.44 53 ARG A CA 1
ATOM 404 C C . ARG A 1 53 ? 41.562 -15.953 -3.766 1 67.44 53 ARG A C 1
ATOM 406 O O . ARG A 1 53 ? 42.75 -16.266 -3.943 1 67.44 53 ARG A O 1
ATOM 4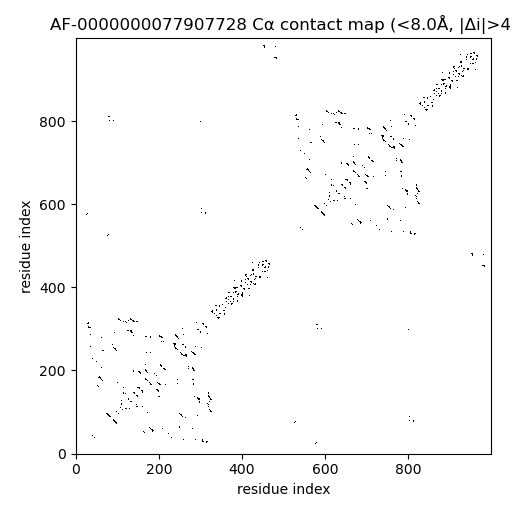13 N N . VAL A 1 54 ? 40.875 -15.102 -4.496 1 73.19 54 VAL A N 1
ATOM 414 C CA . VAL A 1 54 ? 41.625 -14.164 -5.305 1 73.19 54 VAL A CA 1
ATOM 415 C C . VAL A 1 54 ? 41.656 -12.789 -4.641 1 73.19 54 VAL A C 1
ATOM 417 O O . VAL A 1 54 ? 40.625 -12.094 -4.625 1 73.19 54 VAL A O 1
ATOM 420 N N . ARG A 1 55 ? 42.75 -12.398 -4.102 1 77.69 55 ARG A N 1
ATOM 421 C CA . ARG A 1 55 ? 42.812 -11.164 -3.328 1 77.69 55 ARG A CA 1
ATOM 422 C C . ARG A 1 55 ? 43.156 -9.977 -4.227 1 77.69 55 ARG A C 1
ATOM 424 O O . ARG A 1 55 ? 42.719 -8.859 -3.98 1 77.69 55 ARG A O 1
ATOM 431 N N . ALA A 1 56 ? 43.938 -10.383 -5.277 1 79.38 56 ALA A N 1
ATOM 432 C CA . ALA A 1 56 ? 44.406 -9.273 -6.102 1 79.38 56 ALA A CA 1
ATOM 433 C C . ALA A 1 56 ? 44.281 -9.602 -7.586 1 79.38 56 ALA A C 1
ATOM 435 O O . ALA A 1 56 ? 44.156 -10.766 -7.957 1 79.38 56 ALA A O 1
ATOM 436 N N . GLY A 1 57 ? 44.25 -8.461 -8.375 1 80.06 57 GLY A N 1
ATOM 437 C CA . GLY A 1 57 ? 44.188 -8.609 -9.82 1 80.06 57 GLY A CA 1
ATOM 438 C C . GLY A 1 57 ? 42.781 -8.523 -10.367 1 80.06 57 GLY A C 1
ATOM 439 O O . GLY A 1 57 ? 41.812 -8.562 -9.609 1 80.06 57 GLY A O 1
ATOM 440 N N . SER A 1 58 ? 42.719 -8.312 -11.664 1 83.25 58 SER A N 1
ATOM 441 C CA . SER A 1 58 ? 41.438 -8.188 -12.328 1 83.25 58 SER A CA 1
ATOM 442 C C . SER A 1 58 ? 40.844 -9.555 -12.648 1 83.25 58 SER A C 1
ATOM 444 O O . SER A 1 58 ? 41.531 -10.43 -13.164 1 83.25 58 SER A O 1
ATOM 446 N N . ARG A 1 59 ? 39.625 -9.758 -12.18 1 88.12 59 ARG A N 1
ATOM 447 C CA . ARG A 1 59 ? 38.906 -10.992 -12.492 1 88.12 59 ARG A CA 1
ATOM 448 C C . ARG A 1 59 ? 37.938 -10.773 -13.625 1 88.12 59 ARG A C 1
ATOM 450 O O . ARG A 1 59 ? 37.688 -9.641 -14.039 1 88.12 59 ARG A O 1
ATOM 457 N N . GLU A 1 60 ? 37.438 -11.898 -14.164 1 91.62 60 GLU A N 1
ATOM 458 C CA . GLU A 1 60 ? 36.5 -11.812 -15.266 1 91.62 60 GLU A CA 1
ATOM 459 C C . GLU A 1 60 ? 35.188 -11.141 -14.828 1 91.62 60 GLU A C 1
ATOM 461 O O . GLU A 1 60 ? 34.531 -11.625 -13.914 1 91.62 60 GLU A O 1
ATOM 466 N N . HIS A 1 61 ? 34.906 -10.055 -15.336 1 95.75 61 HIS A N 1
ATOM 467 C CA . HIS A 1 61 ? 33.656 -9.359 -15.094 1 95.75 61 HIS A CA 1
ATOM 468 C C . HIS A 1 61 ? 33.312 -8.422 -16.25 1 95.75 61 HIS A C 1
ATOM 470 O O . HIS A 1 61 ? 34.156 -8.125 -17.094 1 95.75 61 HIS A O 1
ATOM 476 N N . GLU A 1 62 ? 32.094 -8.141 -16.375 1 97.62 62 GLU A N 1
ATOM 477 C CA . GLU A 1 62 ? 31.578 -7.188 -17.375 1 97.62 62 GLU A CA 1
ATOM 478 C C . GLU A 1 62 ? 31.219 -5.855 -16.719 1 97.62 62 GLU A C 1
ATOM 480 O O . GLU A 1 62 ? 30.641 -5.828 -15.625 1 97.62 62 GLU A O 1
ATOM 485 N N . SER A 1 63 ? 31.578 -4.773 -17.391 1 96.94 63 SER A N 1
ATOM 486 C CA . SER A 1 63 ? 31.219 -3.418 -16.984 1 96.94 63 SER A CA 1
ATOM 487 C C . SER A 1 63 ? 30.344 -2.738 -18.031 1 96.94 63 SER A C 1
ATOM 489 O O . SER A 1 63 ? 30.641 -2.785 -19.219 1 96.94 63 SER A O 1
ATOM 491 N N . TRP A 1 64 ? 29.266 -2.127 -17.531 1 96.88 64 TRP A N 1
ATOM 492 C CA . TRP A 1 64 ? 28.297 -1.479 -18.406 1 96.88 64 TRP A CA 1
ATOM 493 C C . TRP A 1 64 ? 28.047 -0.042 -17.969 1 96.88 64 TRP A C 1
ATOM 495 O O . TRP A 1 64 ? 27.297 0.199 -17.016 1 96.88 64 TRP A O 1
ATOM 505 N N . PRO A 1 65 ? 28.625 0.958 -18.656 1 93.88 65 PRO A N 1
ATOM 506 C CA . PRO A 1 65 ? 28.453 2.359 -18.25 1 93.88 65 PRO A CA 1
ATOM 507 C C . PRO A 1 65 ? 27.016 2.84 -18.406 1 93.88 65 PRO A C 1
ATOM 509 O O . PRO A 1 65 ? 26.25 2.293 -19.203 1 93.88 65 PRO A O 1
ATOM 512 N N . PRO A 1 66 ? 26.703 3.818 -17.609 1 90.19 66 PRO A N 1
ATOM 513 C CA . PRO A 1 66 ? 25.344 4.328 -17.688 1 90.19 66 PRO A CA 1
ATOM 514 C C . PRO A 1 66 ? 25.062 5.027 -19.016 1 90.19 66 PRO A C 1
ATOM 516 O O . PRO A 1 66 ? 25.969 5.602 -19.625 1 90.19 66 PRO A O 1
ATOM 519 N N . THR A 1 67 ? 23.938 4.711 -19.531 1 75.69 67 THR A N 1
ATOM 520 C CA . THR A 1 67 ? 23.531 5.387 -20.75 1 75.69 67 THR A CA 1
ATOM 521 C C . THR A 1 67 ? 23.078 6.816 -20.469 1 75.69 67 THR A C 1
ATOM 523 O O . THR A 1 67 ? 22.469 7.078 -19.422 1 75.69 67 THR A O 1
ATOM 526 N N . PRO A 1 68 ? 23.641 7.781 -21.328 1 64.31 68 PRO A N 1
ATOM 527 C CA . PRO A 1 68 ? 23.188 9.156 -21.109 1 64.31 68 PRO A CA 1
ATOM 528 C C . PRO A 1 68 ? 21.672 9.258 -20.953 1 64.31 68 PRO A C 1
ATOM 530 O O . PRO A 1 68 ? 20.922 8.484 -21.578 1 64.31 68 PRO A O 1
ATOM 533 N N . ALA A 1 69 ? 21.391 9.891 -20.016 1 53.66 69 ALA A N 1
ATOM 534 C CA . ALA A 1 69 ? 20.047 10.016 -19.453 1 53.66 69 ALA A CA 1
ATOM 535 C C . ALA A 1 69 ? 19.016 10.297 -20.531 1 53.66 69 ALA A C 1
ATOM 537 O O . ALA A 1 69 ? 19.031 11.367 -21.141 1 53.66 69 ALA A O 1
ATOM 538 N N . THR A 1 70 ? 18.797 9.57 -21.578 1 48.44 70 THR A N 1
ATOM 539 C CA . THR A 1 70 ? 17.531 9.984 -22.188 1 48.44 70 THR A CA 1
ATOM 540 C C . THR A 1 70 ? 16.406 9.953 -21.156 1 48.44 70 THR A C 1
ATOM 542 O O . THR A 1 70 ? 16.203 8.945 -20.484 1 48.44 70 THR A O 1
ATOM 545 N N . PRO A 1 71 ? 16.062 11.086 -20.766 1 46.28 71 PRO A N 1
ATOM 546 C CA . PRO A 1 71 ? 14.93 11.141 -19.844 1 46.28 71 PRO A CA 1
ATOM 547 C C . PRO A 1 71 ? 13.852 10.109 -20.172 1 46.28 71 PRO A C 1
ATOM 549 O O . PRO A 1 71 ? 13.195 10.219 -21.219 1 46.28 71 PRO A O 1
ATOM 552 N N . SER A 1 72 ? 14.211 9.086 -20.672 1 48.5 72 SER A N 1
ATOM 553 C CA . SER A 1 72 ? 13.031 8.297 -21.016 1 48.5 72 SER A CA 1
ATOM 554 C C . SER A 1 72 ? 12.086 8.148 -19.828 1 48.5 72 SER A C 1
ATOM 556 O O . SER A 1 72 ? 12.516 7.801 -18.734 1 48.5 72 SER A O 1
ATOM 558 N N . PRO A 1 73 ? 11.125 8.812 -19.984 1 47 73 PRO A N 1
ATOM 559 C CA . PRO A 1 73 ? 10.07 8.75 -18.969 1 47 73 PRO A CA 1
ATOM 560 C C . PRO A 1 73 ? 9.945 7.371 -18.328 1 47 73 PRO A C 1
ATOM 562 O O . PRO A 1 73 ? 9.07 7.156 -17.484 1 47 73 PRO A O 1
ATOM 565 N N . ARG A 1 74 ? 10.562 6.246 -19.078 1 58 74 ARG A N 1
ATOM 566 C CA . ARG A 1 74 ? 9.859 5 -18.812 1 58 74 ARG A CA 1
ATOM 567 C C . ARG A 1 74 ? 10.344 4.367 -17.516 1 58 74 ARG A C 1
ATOM 569 O O . ARG A 1 74 ? 11.523 4.039 -17.375 1 58 74 ARG A O 1
ATOM 576 N N . GLY A 1 75 ? 9.727 4.602 -16.359 1 76.5 75 GLY A N 1
ATOM 577 C CA . GLY A 1 75 ? 9.648 4.223 -14.961 1 76.5 75 GLY A CA 1
ATOM 578 C C . GLY A 1 75 ? 9.812 2.73 -14.742 1 76.5 75 GLY A C 1
ATOM 579 O O . GLY A 1 75 ? 10.57 2.068 -15.453 1 76.5 75 GLY A O 1
ATOM 580 N N . LEU A 1 76 ? 9.398 2.146 -13.883 1 91.44 76 LEU A N 1
ATOM 581 C CA . LEU A 1 76 ? 9.312 0.778 -13.383 1 91.44 76 LEU A CA 1
ATOM 582 C C . LEU A 1 76 ? 8.211 0.004 -14.102 1 91.44 76 LEU A C 1
ATOM 584 O O . LEU A 1 76 ? 7.09 0.49 -14.234 1 91.44 76 LEU A O 1
ATOM 588 N N . ALA A 1 77 ? 8.609 -1.083 -14.836 1 93.38 77 ALA A N 1
ATOM 589 C CA . ALA A 1 77 ? 7.637 -1.942 -15.5 1 93.38 77 ALA A CA 1
ATOM 590 C C . ALA A 1 77 ? 7.672 -3.357 -14.93 1 93.38 77 ALA A C 1
ATOM 592 O O . ALA A 1 77 ? 8.719 -4.008 -14.93 1 93.38 77 ALA A O 1
ATOM 593 N N . VAL A 1 78 ? 6.574 -3.838 -14.477 1 96.56 78 VAL A N 1
ATOM 594 C CA . VAL A 1 78 ? 6.445 -5.195 -13.953 1 96.56 78 VAL A CA 1
ATOM 595 C C . VAL A 1 78 ? 5.539 -6.016 -14.867 1 96.56 78 VAL A C 1
ATOM 597 O O . VAL A 1 78 ? 4.406 -5.621 -15.148 1 96.56 78 VAL A O 1
ATOM 600 N N . ARG A 1 79 ? 6.02 -7.105 -15.336 1 96.62 79 ARG A N 1
ATOM 601 C CA . ARG A 1 79 ? 5.234 -8 -16.188 1 96.62 79 ARG A CA 1
ATOM 602 C C . ARG A 1 79 ? 5.094 -9.375 -15.531 1 96.62 79 ARG A C 1
ATOM 604 O O . ARG A 1 79 ? 6.039 -9.883 -14.922 1 96.62 79 ARG A O 1
ATOM 611 N N . THR A 1 80 ? 3.887 -9.883 -15.648 1 97.44 80 THR A N 1
ATOM 612 C CA . THR A 1 80 ? 3.576 -11.219 -15.164 1 97.44 80 THR A CA 1
ATOM 613 C C . THR A 1 80 ? 3.514 -12.211 -16.328 1 97.44 80 THR A C 1
ATOM 615 O O . THR A 1 80 ? 2.99 -11.898 -17.391 1 97.44 80 THR A O 1
ATOM 618 N N . PHE A 1 81 ? 4.027 -13.43 -16.078 1 97.75 81 PHE A N 1
ATOM 619 C CA . PHE A 1 81 ? 3.947 -14.422 -17.141 1 97.75 81 PHE A CA 1
ATOM 620 C C . PHE A 1 81 ? 3.51 -15.773 -16.578 1 97.75 81 PHE A C 1
ATOM 622 O O . PHE A 1 81 ? 3.65 -16.031 -15.383 1 97.75 81 PHE A O 1
ATOM 629 N N . VAL A 1 82 ? 2.891 -16.562 -17.328 1 97.62 82 VAL A N 1
ATOM 630 C CA . VAL A 1 82 ? 2.76 -18.016 -17.219 1 97.62 82 VAL A CA 1
ATOM 631 C C . VAL A 1 82 ? 3.279 -18.672 -18.5 1 97.62 82 VAL A C 1
ATOM 633 O O . VAL A 1 82 ? 2.609 -18.656 -19.531 1 97.62 82 VAL A O 1
ATOM 636 N N . SER A 1 83 ? 4.438 -19.219 -18.375 1 96 83 SER A N 1
ATOM 637 C CA . SER A 1 83 ? 5.098 -19.781 -19.547 1 96 83 SER A CA 1
ATOM 638 C C . SER A 1 83 ? 5.316 -21.281 -19.406 1 96 83 SER A C 1
ATOM 640 O O . SER A 1 83 ? 5.426 -21.781 -18.281 1 96 83 SER A O 1
ATOM 642 N N . HIS A 1 84 ? 5.391 -21.891 -20.547 1 94.69 84 HIS A N 1
ATOM 643 C CA . HIS A 1 84 ? 5.625 -23.328 -20.531 1 94.69 84 HIS A CA 1
ATOM 644 C C . HIS A 1 84 ? 7.098 -23.641 -20.766 1 94.69 84 HIS A C 1
ATOM 646 O O . HIS A 1 84 ? 7.695 -23.188 -21.734 1 94.69 84 HIS A O 1
ATOM 652 N N . PHE A 1 85 ? 7.684 -24.266 -19.844 1 95.38 85 PHE A N 1
ATOM 653 C CA . PHE A 1 85 ? 9 -24.875 -19.953 1 95.38 85 PHE A CA 1
ATOM 654 C C . PHE A 1 85 ? 8.891 -26.391 -20.156 1 95.38 85 PHE A C 1
ATOM 656 O O . PHE A 1 85 ? 8.68 -27.125 -19.188 1 95.38 85 PHE A O 1
ATOM 663 N N . SER A 1 86 ? 8.984 -26.734 -21.391 1 91.38 86 SER A N 1
ATOM 664 C CA . SER A 1 86 ? 8.516 -28.062 -21.812 1 91.38 86 SER A CA 1
ATOM 665 C C . SER A 1 86 ? 7.027 -28.234 -21.531 1 91.38 86 SER A C 1
ATOM 667 O O . SER A 1 86 ? 6.203 -27.484 -22.078 1 91.38 86 SER A O 1
ATOM 669 N N . ASP A 1 87 ? 6.703 -29.078 -20.625 1 89.5 87 ASP A N 1
ATOM 670 C CA . ASP A 1 87 ? 5.281 -29.328 -20.391 1 89.5 87 ASP A CA 1
ATOM 671 C C . ASP A 1 87 ? 4.832 -28.734 -19.047 1 89.5 87 ASP A C 1
ATOM 673 O O . ASP A 1 87 ? 3.682 -28.906 -18.641 1 89.5 87 ASP A O 1
ATOM 677 N N . ARG A 1 88 ? 5.707 -27.953 -18.484 1 93.94 88 ARG A N 1
ATOM 678 C CA . ARG A 1 88 ? 5.414 -27.422 -17.172 1 93.94 88 ARG A CA 1
ATOM 679 C C . ARG A 1 88 ? 5.043 -25.938 -17.25 1 93.94 88 ARG A C 1
ATOM 681 O O . ARG A 1 88 ? 5.828 -25.125 -17.734 1 93.94 88 ARG A O 1
ATOM 688 N N . ALA A 1 89 ? 3.846 -25.641 -16.859 1 95.88 89 ALA A N 1
ATOM 689 C CA . ALA A 1 89 ? 3.473 -24.234 -16.766 1 95.88 89 ALA A CA 1
ATOM 690 C C . ALA A 1 89 ? 4.094 -23.594 -15.523 1 95.88 89 ALA A C 1
ATOM 692 O O . ALA A 1 89 ? 3.889 -24.062 -14.398 1 95.88 89 ALA A O 1
ATOM 693 N N . VAL A 1 90 ? 4.879 -22.547 -15.727 1 98.12 90 VAL A N 1
ATOM 694 C CA . VAL A 1 90 ? 5.547 -21.859 -14.625 1 98.12 90 VAL A CA 1
ATOM 695 C C . VAL A 1 90 ? 5.176 -20.375 -14.625 1 98.12 90 VAL A C 1
ATOM 697 O O . VAL A 1 90 ? 5.199 -19.734 -15.68 1 98.12 90 VAL A O 1
ATOM 700 N N . ALA A 1 91 ? 4.793 -19.906 -13.461 1 98.44 91 ALA A N 1
ATOM 701 C CA . ALA A 1 91 ? 4.426 -18.5 -13.312 1 98.44 91 ALA A CA 1
ATOM 702 C C . ALA A 1 91 ? 5.57 -17.703 -12.711 1 98.44 91 ALA A C 1
ATOM 704 O O . ALA A 1 91 ? 6.383 -18.234 -11.953 1 98.44 91 ALA A O 1
ATOM 705 N N . GLY A 1 92 ? 5.582 -16.438 -13.062 1 98.56 92 GLY A N 1
ATOM 706 C CA . GLY A 1 92 ? 6.621 -15.578 -12.516 1 98.56 92 GLY A CA 1
ATOM 707 C C . GLY A 1 92 ? 6.488 -14.133 -12.961 1 98.56 92 GLY A C 1
ATOM 708 O O . GLY A 1 92 ? 5.445 -13.727 -13.484 1 98.56 92 GLY A O 1
ATOM 709 N N . HIS A 1 93 ? 7.52 -13.375 -12.648 1 98.69 93 HIS A N 1
ATOM 710 C CA . HIS A 1 93 ? 7.551 -11.945 -12.945 1 98.69 93 HIS A CA 1
ATOM 711 C C . HIS A 1 93 ? 8.875 -11.547 -13.602 1 98.69 93 HIS A C 1
ATOM 713 O O . HIS A 1 93 ? 9.922 -12.125 -13.289 1 98.69 93 HIS A O 1
ATOM 719 N N . LEU A 1 94 ? 8.766 -10.633 -14.484 1 98.44 94 LEU A N 1
ATOM 720 C CA . LEU A 1 94 ? 9.914 -9.922 -15.039 1 98.44 94 LEU A CA 1
ATOM 721 C C . LEU A 1 94 ? 9.766 -8.414 -14.852 1 98.44 94 LEU A C 1
ATOM 723 O O . LEU A 1 94 ? 8.781 -7.824 -15.312 1 98.44 94 LEU A O 1
ATOM 727 N N . THR A 1 95 ? 10.734 -7.832 -14.172 1 98.12 95 THR A N 1
ATOM 728 C CA . THR A 1 95 ? 10.68 -6.402 -13.883 1 98.12 95 THR A CA 1
ATOM 729 C C . THR A 1 95 ? 11.836 -5.672 -14.562 1 98.12 95 THR A C 1
ATOM 731 O O . THR A 1 95 ? 12.969 -6.156 -14.57 1 98.12 95 THR A O 1
ATOM 734 N N . ARG A 1 96 ? 11.539 -4.488 -15.055 1 96.31 96 ARG A N 1
ATOM 735 C CA . ARG A 1 96 ? 12.555 -3.609 -15.625 1 96.31 96 ARG A CA 1
ATOM 736 C C . ARG A 1 96 ? 12.492 -2.221 -14.992 1 96.31 96 ARG A C 1
ATOM 738 O O . ARG A 1 96 ? 11.406 -1.699 -14.734 1 96.31 96 ARG A O 1
ATOM 745 N N . ALA A 1 97 ? 13.648 -1.706 -14.773 1 95.38 97 ALA A N 1
ATOM 746 C CA . ALA A 1 97 ? 13.703 -0.371 -14.188 1 95.38 97 ALA A CA 1
ATOM 747 C C . ALA A 1 97 ? 14.836 0.452 -14.789 1 95.38 97 ALA A C 1
ATOM 749 O O . ALA A 1 97 ? 15.953 -0.042 -14.938 1 95.38 97 ALA A O 1
ATOM 750 N N . ALA A 1 98 ? 14.547 1.663 -15.031 1 92.75 98 ALA A N 1
ATOM 751 C CA . ALA A 1 98 ? 15.555 2.586 -15.547 1 92.75 98 ALA A CA 1
ATOM 752 C C . ALA A 1 98 ? 16.328 3.242 -14.414 1 92.75 98 ALA A C 1
ATOM 754 O O . ALA A 1 98 ? 15.93 3.162 -13.25 1 92.75 98 ALA A O 1
ATOM 755 N N . GLU A 1 99 ? 17.484 3.785 -14.719 1 91.88 99 GLU A N 1
ATOM 756 C CA . GLU A 1 99 ? 18.328 4.566 -13.812 1 91.88 99 GLU A CA 1
ATOM 757 C C . GLU A 1 99 ? 18.641 3.779 -12.547 1 91.88 99 GLU A C 1
ATOM 759 O O . GLU A 1 99 ? 18.391 4.254 -11.438 1 91.88 99 GLU A O 1
ATOM 764 N N . PRO A 1 100 ? 19.281 2.701 -12.727 1 95.38 100 PRO A N 1
ATOM 765 C CA . PRO A 1 100 ? 19.531 1.817 -11.586 1 95.38 100 PRO A CA 1
ATOM 766 C C . PRO A 1 100 ? 20.25 2.525 -10.438 1 95.38 100 PRO A C 1
ATOM 768 O O . PRO A 1 100 ? 20 2.219 -9.273 1 95.38 100 PRO A O 1
ATOM 771 N N . LEU A 1 101 ? 21.094 3.471 -10.719 1 95.25 101 LEU A N 1
ATOM 772 C CA . LEU A 1 101 ? 21.844 4.152 -9.664 1 95.25 101 LEU A CA 1
ATOM 773 C C . LEU A 1 101 ? 20.891 4.844 -8.688 1 95.25 101 LEU A C 1
ATOM 775 O O . LEU A 1 101 ? 21.172 4.918 -7.488 1 95.25 101 LEU A O 1
ATOM 779 N N . ARG A 1 102 ? 19.797 5.238 -9.188 1 93.69 102 ARG A N 1
ATOM 780 C CA . ARG A 1 102 ? 18.891 6.035 -8.367 1 93.69 102 ARG A CA 1
ATOM 781 C C . ARG A 1 102 ? 17.703 5.199 -7.883 1 93.69 102 ARG A C 1
ATOM 783 O O . ARG A 1 102 ? 16.953 5.621 -6.996 1 93.69 102 ARG A O 1
ATOM 790 N N . THR A 1 103 ? 17.5 4.035 -8.438 1 95.62 103 THR A N 1
ATOM 791 C CA . THR A 1 103 ? 16.25 3.348 -8.18 1 95.62 103 THR A CA 1
ATOM 792 C C . THR A 1 103 ? 16.5 1.959 -7.594 1 95.62 103 THR A C 1
ATOM 794 O O . THR A 1 103 ? 15.562 1.283 -7.16 1 95.62 103 THR A O 1
ATOM 797 N N . PHE A 1 104 ? 17.734 1.555 -7.57 1 97.88 104 PHE A N 1
ATOM 798 C CA . PHE A 1 104 ? 18.062 0.2 -7.141 1 97.88 104 PHE A CA 1
ATOM 799 C C . PHE A 1 104 ? 18.828 0.221 -5.828 1 97.88 104 PHE A C 1
ATOM 801 O O . PHE A 1 104 ? 19.75 1.029 -5.652 1 97.88 104 PHE A O 1
ATOM 808 N N . SER A 1 105 ? 18.453 -0.71 -4.898 1 98.56 105 SER A N 1
ATOM 809 C CA . SER A 1 105 ? 19.188 -0.867 -3.643 1 98.56 105 SER A CA 1
ATOM 810 C C . SER A 1 105 ? 19.312 -2.336 -3.256 1 98.56 105 SER A C 1
ATOM 812 O O . SER A 1 105 ? 18.406 -3.133 -3.52 1 98.56 105 SER A O 1
ATOM 814 N N . VAL A 1 106 ? 20.422 -2.721 -2.727 1 98.81 106 VAL A N 1
ATOM 815 C CA . VAL A 1 106 ? 20.609 -3.971 -1.994 1 98.81 106 VAL A CA 1
ATOM 816 C C . VAL A 1 106 ? 20.375 -3.732 -0.504 1 98.81 106 VAL A C 1
ATOM 818 O O . VAL A 1 106 ? 21.031 -2.895 0.11 1 98.81 106 VAL A O 1
ATOM 821 N N . LEU A 1 107 ? 19.469 -4.5 0.064 1 98.81 107 LEU A N 1
ATOM 822 C CA . LEU A 1 107 ? 19.047 -4.184 1.423 1 98.81 107 LEU A CA 1
ATOM 823 C C . LEU A 1 107 ? 19.422 -5.309 2.385 1 98.81 107 LEU A C 1
ATOM 825 O O . LEU A 1 107 ? 19.359 -6.484 2.018 1 98.81 107 LEU A O 1
ATOM 829 N N . GLU A 1 108 ? 19.781 -4.871 3.598 1 98.44 108 GLU A N 1
ATOM 830 C CA . GLU A 1 108 ? 19.922 -5.801 4.715 1 98.44 108 GLU A CA 1
ATOM 831 C C . GLU A 1 108 ? 18.562 -6.172 5.297 1 98.44 108 GLU A C 1
ATOM 833 O O . GLU A 1 108 ? 17.594 -5.418 5.168 1 98.44 108 GLU A O 1
ATOM 838 N N . PRO A 1 109 ? 18.516 -7.328 5.91 1 97.56 109 PRO A N 1
ATOM 839 C CA . PRO A 1 109 ? 17.219 -7.789 6.418 1 97.56 109 PRO A CA 1
ATOM 840 C C . PRO A 1 109 ? 16.672 -6.906 7.543 1 97.56 109 PRO A C 1
ATOM 842 O O . PRO A 1 109 ? 17.328 -6.754 8.578 1 97.56 109 PRO A O 1
ATOM 845 N N . GLY A 1 110 ? 15.5 -6.348 7.336 1 94.69 110 GLY A N 1
ATOM 846 C CA . GLY A 1 110 ? 14.836 -5.535 8.344 1 94.69 110 GLY A CA 1
ATOM 847 C C . GLY A 1 110 ? 15.406 -4.133 8.453 1 94.69 110 GLY A C 1
ATOM 848 O O . GLY A 1 110 ? 14.961 -3.34 9.281 1 94.69 110 GLY A O 1
ATOM 849 N N . GLY A 1 111 ? 16.438 -3.883 7.723 1 94.62 111 GLY A N 1
ATOM 850 C CA . GLY A 1 111 ? 17.047 -2.566 7.773 1 94.62 111 GLY A CA 1
ATOM 851 C C . GLY A 1 111 ? 18.547 -2.617 8.031 1 94.62 111 GLY A C 1
ATOM 852 O O . GLY A 1 111 ? 19.109 -3.697 8.195 1 94.62 111 GLY A O 1
ATOM 853 N N . SER A 1 112 ? 19.078 -1.396 8.18 1 94.94 112 SER A N 1
ATOM 854 C CA . SER A 1 112 ? 20.531 -1.277 8.359 1 94.94 112 SER A CA 1
ATOM 855 C C . SER A 1 112 ? 20.984 -2.033 9.602 1 94.94 112 SER A C 1
ATOM 857 O O . SER A 1 112 ? 20.344 -1.983 10.648 1 94.94 112 SER A O 1
ATOM 859 N N . GLY A 1 113 ? 22.078 -2.762 9.438 1 96.44 113 GLY A N 1
ATOM 860 C CA . GLY A 1 113 ? 22.656 -3.527 10.539 1 96.44 113 GLY A CA 1
ATOM 861 C C . GLY A 1 113 ? 22.125 -4.949 10.609 1 96.44 113 GLY A C 1
ATOM 862 O O . GLY A 1 113 ? 22.562 -5.738 11.445 1 96.44 113 GLY A O 1
ATOM 863 N N . GLY A 1 114 ? 21.266 -5.273 9.742 1 97 114 GLY A N 1
ATOM 864 C CA . GLY A 1 114 ? 20.656 -6.594 9.773 1 97 114 GLY A CA 1
ATOM 865 C C . GLY A 1 114 ? 21.672 -7.715 9.609 1 97 114 GLY A C 1
ATOM 866 O O . GLY A 1 114 ? 21.625 -8.719 10.328 1 97 114 GLY A O 1
ATOM 867 N N . CYS A 1 115 ? 22.594 -7.637 8.734 1 97.12 115 CYS A N 1
ATOM 868 C CA . CYS A 1 115 ? 23.578 -8.68 8.477 1 97.12 115 CYS A CA 1
ATOM 869 C C . CYS A 1 115 ? 24.547 -8.797 9.641 1 97.12 115 CYS A C 1
ATOM 871 O O . CYS A 1 115 ? 24.891 -9.906 10.07 1 97.12 115 CYS A O 1
ATOM 873 N N . ALA A 1 116 ? 24.984 -7.633 10.117 1 96.62 116 ALA A N 1
ATOM 874 C CA . ALA A 1 116 ? 25.906 -7.652 11.25 1 96.62 116 ALA A CA 1
ATOM 875 C C . ALA A 1 116 ? 25.281 -8.359 12.453 1 96.62 116 ALA A C 1
ATOM 877 O O . ALA A 1 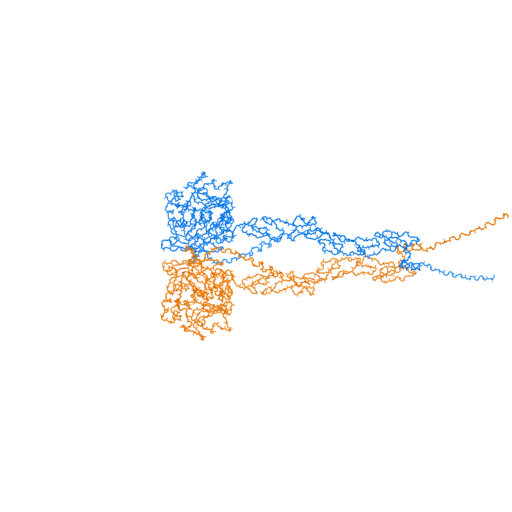116 ? 25.969 -9.055 13.195 1 96.62 116 ALA A O 1
ATOM 878 N N . SER A 1 117 ? 24.031 -8.266 12.594 1 96.81 117 SER A N 1
ATOM 879 C CA . SER A 1 117 ? 23.312 -8.875 13.703 1 96.81 117 SER A CA 1
ATOM 880 C C . SER A 1 117 ? 22.844 -10.281 13.344 1 96.81 117 SER A C 1
ATOM 882 O O . SER A 1 117 ? 22.109 -10.914 14.117 1 96.81 117 SER A O 1
ATOM 884 N N . ARG A 1 118 ? 23.109 -10.75 12.172 1 96.75 118 ARG A N 1
ATOM 885 C CA . ARG A 1 118 ? 22.719 -12.055 11.656 1 96.75 118 ARG A CA 1
ATOM 886 C C . ARG A 1 118 ? 21.203 -12.219 11.68 1 96.75 118 ARG A C 1
ATOM 888 O O . ARG A 1 118 ? 20.688 -13.289 12.031 1 96.75 118 ARG A O 1
ATOM 895 N N . ARG A 1 119 ? 20.609 -11.086 11.461 1 96.62 119 ARG A N 1
ATOM 896 C CA . ARG A 1 119 ? 19.141 -11.07 11.391 1 96.62 119 ARG A CA 1
ATOM 897 C C . ARG A 1 119 ? 18.656 -11.602 10.055 1 96.62 119 ARG A C 1
ATOM 899 O O . ARG A 1 119 ? 19.312 -11.414 9.023 1 96.62 119 ARG A O 1
ATOM 906 N N . ARG A 1 120 ? 17.547 -12.258 10.078 1 97.69 120 ARG A N 1
ATOM 907 C CA . ARG A 1 120 ? 16.781 -12.578 8.883 1 97.69 120 ARG A CA 1
ATOM 908 C C . ARG A 1 120 ? 15.391 -11.945 8.938 1 97.69 120 ARG A C 1
ATOM 910 O O . ARG A 1 120 ? 14.852 -11.734 10.023 1 97.69 120 ARG A O 1
ATOM 917 N N . ALA A 1 121 ? 14.875 -11.594 7.844 1 98.06 121 ALA A N 1
ATOM 918 C CA . ALA A 1 121 ? 13.539 -11.023 7.73 1 98.06 121 ALA A CA 1
ATOM 919 C C . ALA A 1 121 ? 12.875 -11.43 6.414 1 98.06 121 ALA A C 1
ATOM 921 O O . ALA A 1 121 ? 13.562 -11.781 5.453 1 98.06 121 ALA A O 1
ATOM 922 N N . THR A 1 122 ? 11.539 -11.422 6.438 1 98.31 122 THR A N 1
ATOM 923 C CA . THR A 1 122 ? 10.867 -11.688 5.168 1 98.31 122 THR A CA 1
ATOM 924 C C . THR A 1 122 ? 11.133 -10.562 4.172 1 98.31 122 THR A C 1
ATOM 926 O O . THR A 1 122 ? 11.414 -9.43 4.566 1 98.31 122 THR A O 1
ATOM 929 N N . VAL A 1 123 ? 11.07 -10.867 2.91 1 98.69 123 VAL A N 1
ATOM 930 C CA . VAL A 1 123 ? 11.25 -9.852 1.881 1 98.69 123 VAL A CA 1
ATOM 931 C C . VAL A 1 123 ? 10.211 -8.742 2.064 1 98.69 123 VAL A C 1
ATOM 933 O O . VAL A 1 123 ? 10.531 -7.562 1.917 1 98.69 123 VAL A O 1
ATOM 936 N N . GLU A 1 124 ? 8.992 -9.086 2.432 1 98 124 GLU A N 1
ATOM 937 C CA . GLU A 1 124 ? 7.914 -8.133 2.637 1 98 124 GLU A CA 1
ATOM 938 C C . GLU A 1 124 ? 8.266 -7.125 3.727 1 98 124 GLU A C 1
ATOM 940 O O . GLU A 1 124 ? 8.117 -5.914 3.535 1 98 124 GLU A O 1
ATOM 945 N N . GLU A 1 125 ? 8.719 -7.598 4.852 1 97.69 125 GLU A N 1
ATOM 946 C CA . GLU A 1 125 ? 9.078 -6.742 5.977 1 97.69 125 GLU A CA 1
ATOM 947 C C . GLU A 1 125 ? 10.164 -5.742 5.59 1 97.69 125 GLU A C 1
ATOM 949 O O . GLU A 1 125 ? 10.047 -4.551 5.875 1 97.69 125 GLU A O 1
ATOM 954 N N . THR A 1 126 ? 11.18 -6.242 4.973 1 98.5 126 THR A N 1
ATOM 955 C CA . THR A 1 126 ? 12.289 -5.387 4.57 1 98.5 126 THR A CA 1
ATOM 956 C C . THR A 1 126 ? 11.844 -4.383 3.516 1 98.5 126 THR A C 1
ATOM 958 O O . THR A 1 126 ? 12.227 -3.209 3.57 1 98.5 126 THR A O 1
ATOM 961 N N . ALA A 1 127 ? 11.07 -4.867 2.568 1 98.38 127 ALA A N 1
ATOM 962 C CA . ALA A 1 127 ? 10.586 -4.02 1.48 1 98.38 127 ALA A CA 1
ATOM 963 C C . ALA A 1 127 ? 9.719 -2.887 2.012 1 98.38 127 ALA A C 1
ATOM 965 O O . ALA A 1 127 ? 9.836 -1.741 1.569 1 98.38 127 ALA A O 1
ATOM 966 N N . ARG A 1 128 ? 8.805 -3.164 2.922 1 96.69 128 ARG A N 1
ATOM 967 C CA . ARG A 1 128 ? 7.922 -2.156 3.496 1 96.69 128 ARG A CA 1
ATOM 968 C C . ARG A 1 128 ? 8.719 -1.088 4.238 1 96.69 128 ARG A C 1
ATOM 970 O O . ARG A 1 128 ? 8.477 0.108 4.066 1 96.69 128 ARG A O 1
ATOM 977 N N . ALA A 1 129 ? 9.648 -1.518 4.969 1 95.75 129 ALA A N 1
ATOM 978 C CA . ALA A 1 129 ? 10.461 -0.591 5.746 1 95.75 129 ALA A CA 1
ATOM 979 C C . ALA A 1 129 ? 11.242 0.349 4.836 1 95.75 129 ALA A C 1
ATOM 981 O O . ALA A 1 129 ? 11.453 1.519 5.168 1 95.75 129 ALA A O 1
ATOM 982 N N . ALA A 1 130 ? 11.625 -0.166 3.699 1 96.5 130 ALA A N 1
ATOM 983 C CA . ALA A 1 130 ? 12.5 0.602 2.816 1 96.5 130 ALA A CA 1
ATOM 984 C C . ALA A 1 130 ? 11.695 1.318 1.734 1 96.5 130 ALA A C 1
ATOM 986 O O . ALA A 1 130 ? 12.242 2.111 0.966 1 96.5 130 ALA A O 1
ATOM 987 N N . GLY A 1 131 ? 10.453 1.055 1.643 1 95.06 131 GLY A N 1
ATOM 988 C CA . GLY A 1 131 ? 9.617 1.688 0.637 1 95.06 131 GLY A CA 1
ATOM 989 C C . GLY A 1 131 ? 9.883 1.181 -0.768 1 95.06 131 GLY A C 1
ATOM 990 O O . GLY A 1 131 ? 9.938 1.965 -1.718 1 95.06 131 GLY A O 1
ATOM 991 N N . CYS A 1 132 ? 10.094 -0.137 -0.914 1 97.94 132 CYS A N 1
ATOM 992 C CA . CYS A 1 132 ? 10.344 -0.734 -2.221 1 97.94 132 CYS A CA 1
ATOM 993 C C . CYS A 1 132 ? 9.055 -0.829 -3.029 1 97.94 132 CYS A C 1
ATOM 995 O O . CYS A 1 132 ? 8.016 -1.237 -2.504 1 97.94 132 CYS A O 1
ATOM 997 N N . SER A 1 133 ? 9.141 -0.434 -4.297 1 97.25 133 SER A N 1
ATOM 998 C CA . SER A 1 133 ? 8.047 -0.7 -5.219 1 97.25 133 SER A CA 1
ATOM 999 C C . SER A 1 133 ? 8.016 -2.166 -5.637 1 97.25 133 SER A C 1
ATOM 1001 O O . SER A 1 133 ? 6.941 -2.764 -5.754 1 97.25 133 SER A O 1
ATOM 1003 N N . VAL A 1 134 ? 9.156 -2.697 -5.906 1 98.69 134 VAL A N 1
ATOM 1004 C CA . VAL A 1 134 ? 9.359 -4.109 -6.211 1 98.69 134 VAL A CA 1
ATOM 1005 C C . VAL A 1 134 ? 10.547 -4.645 -5.41 1 98.69 134 VAL A C 1
ATOM 1007 O O . VAL A 1 134 ? 11.562 -3.957 -5.254 1 98.69 134 VAL A O 1
ATOM 1010 N N . ALA A 1 135 ? 10.352 -5.836 -4.906 1 98.94 135 ALA A N 1
ATOM 1011 C CA . ALA A 1 135 ? 11.461 -6.449 -4.176 1 98.94 135 ALA A CA 1
ATOM 1012 C C . ALA A 1 135 ? 11.445 -7.965 -4.336 1 98.94 135 ALA A C 1
ATOM 1014 O O . ALA A 1 135 ? 10.398 -8.562 -4.586 1 98.94 135 ALA A O 1
ATOM 1015 N N . GLN A 1 136 ? 12.562 -8.57 -4.227 1 98.88 136 GLN A N 1
ATOM 1016 C CA . GLN A 1 136 ? 12.734 -10.016 -4.152 1 98.88 136 GLN A CA 1
ATOM 1017 C C . GLN A 1 136 ? 13.945 -10.383 -3.293 1 98.88 136 GLN A C 1
ATOM 1019 O O . GLN A 1 136 ? 14.695 -9.508 -2.861 1 98.88 136 GLN A O 1
ATOM 1024 N N . ASN A 1 137 ? 14.039 -11.656 -3.014 1 98.75 137 ASN A N 1
ATOM 1025 C CA . ASN A 1 137 ? 15.188 -12.102 -2.238 1 98.75 137 ASN A CA 1
ATOM 1026 C C . ASN A 1 137 ? 16.5 -11.844 -2.977 1 98.75 137 ASN A C 1
ATOM 1028 O O . ASN A 1 137 ? 16.516 -11.781 -4.207 1 98.75 137 ASN A O 1
ATOM 1032 N N . GLY A 1 138 ? 17.562 -11.742 -2.215 1 98.25 138 GLY A N 1
ATOM 1033 C CA . GLY A 1 138 ? 18.875 -11.484 -2.775 1 98.25 138 GLY A CA 1
ATOM 1034 C C . GLY A 1 138 ? 19.797 -12.695 -2.73 1 98.25 138 GLY A C 1
ATOM 1035 O O . GLY A 1 138 ? 19.438 -13.766 -3.221 1 98.25 138 GLY A O 1
ATOM 1036 N N . GLY A 1 139 ? 20.906 -12.523 -2.072 1 96.56 139 GLY A N 1
ATOM 1037 C CA . GLY A 1 139 ? 21.953 -13.523 -2.061 1 96.56 139 GLY A CA 1
ATOM 1038 C C . GLY A 1 139 ? 21.719 -14.633 -1.047 1 96.56 139 GLY A C 1
ATOM 1039 O O . GLY A 1 139 ? 20.578 -14.898 -0.673 1 96.56 139 GLY A O 1
ATOM 1040 N N . PHE A 1 140 ? 22.781 -15.297 -0.753 1 94.94 140 PHE A N 1
ATOM 1041 C CA . PHE A 1 140 ? 22.719 -16.5 0.07 1 94.94 140 PHE A CA 1
ATOM 1042 C C . PHE A 1 140 ? 23.016 -16.172 1.527 1 94.94 140 PHE A C 1
ATOM 1044 O O . PHE A 1 140 ? 23.547 -15.102 1.835 1 94.94 140 PHE A O 1
ATOM 1051 N N . PHE A 1 141 ? 22.641 -17.109 2.379 1 94.75 141 PHE A N 1
ATOM 1052 C CA . PHE A 1 141 ? 22.906 -17 3.811 1 94.75 141 PHE A CA 1
ATOM 1053 C C . PHE A 1 141 ? 23 -18.375 4.453 1 94.75 141 PHE A C 1
ATOM 1055 O O . PHE A 1 141 ? 22.578 -19.375 3.869 1 94.75 141 PHE A O 1
ATOM 1062 N N . ARG A 1 142 ? 23.625 -18.344 5.574 1 93.06 142 ARG A N 1
ATOM 1063 C CA . ARG A 1 142 ? 23.656 -19.578 6.352 1 93.06 142 ARG A CA 1
ATOM 1064 C C . ARG A 1 142 ? 22.344 -19.797 7.098 1 93.06 142 ARG A C 1
ATOM 1066 O O . ARG A 1 142 ? 22 -19.031 7.988 1 93.06 142 ARG A O 1
ATOM 1073 N N . MET A 1 143 ? 21.688 -20.812 6.844 1 90.44 143 MET A N 1
ATOM 1074 C CA . MET A 1 143 ? 20.344 -21.047 7.34 1 90.44 143 MET A CA 1
ATOM 1075 C C . MET A 1 143 ? 20.328 -21.203 8.852 1 90.44 143 MET A C 1
ATOM 1077 O O . MET A 1 143 ? 19.391 -20.781 9.531 1 90.44 143 MET A O 1
ATOM 1081 N N . ASP A 1 144 ? 21.375 -21.734 9.438 1 89.56 144 ASP A N 1
ATOM 1082 C CA . ASP A 1 144 ? 21.406 -22.031 10.859 1 89.56 144 ASP A CA 1
ATOM 1083 C C . ASP A 1 144 ? 21.734 -20.797 11.68 1 89.56 144 ASP A C 1
ATOM 1085 O O . ASP A 1 144 ? 21.172 -20.594 12.758 1 89.56 144 ASP A O 1
ATOM 1089 N N . THR A 1 145 ? 22.562 -19.891 11.07 1 92.94 145 THR A N 1
ATOM 1090 C CA . THR A 1 145 ? 23.047 -18.781 11.867 1 92.94 145 THR A CA 1
ATOM 1091 C C . THR A 1 145 ? 22.438 -17.469 11.391 1 92.94 145 THR A C 1
ATOM 1093 O O . THR A 1 145 ? 22.438 -16.469 12.117 1 92.94 145 THR A O 1
ATOM 1096 N N . GLY A 1 146 ? 22.062 -17.484 10.109 1 94.56 146 GLY A N 1
ATOM 1097 C CA . GLY A 1 146 ? 21.531 -16.25 9.547 1 94.56 146 GLY A CA 1
ATOM 1098 C C . GLY A 1 146 ? 22.609 -15.375 8.922 1 94.56 146 GLY A C 1
ATOM 1099 O O . GLY A 1 146 ? 22.312 -14.297 8.406 1 94.56 146 GLY A O 1
ATOM 1100 N N . GLU A 1 147 ? 23.797 -15.789 8.938 1 94.75 147 GLU A N 1
ATOM 1101 C CA . GLU A 1 147 ? 24.922 -15.016 8.43 1 94.75 147 GLU A CA 1
ATOM 1102 C C . GLU A 1 147 ? 24.766 -14.719 6.941 1 94.75 147 GLU A C 1
ATOM 1104 O O . GLU A 1 147 ? 24.5 -15.625 6.148 1 94.75 147 GLU A O 1
ATOM 1109 N N . CYS A 1 148 ? 24.938 -13.461 6.621 1 95.31 148 CYS A N 1
ATOM 1110 C CA . CYS A 1 148 ? 24.953 -13.086 5.211 1 95.31 148 CYS A CA 1
ATOM 1111 C C . CYS A 1 148 ? 26.203 -13.633 4.52 1 95.31 148 CYS A C 1
ATOM 1113 O O . CYS A 1 148 ? 27.297 -13.531 5.055 1 95.31 148 CYS A O 1
ATOM 1115 N N . LEU A 1 149 ? 26.031 -14.156 3.361 1 94.06 149 LEU A N 1
ATOM 1116 C CA . LEU A 1 149 ? 27.156 -14.727 2.639 1 94.06 149 LEU A CA 1
ATOM 1117 C C . LEU A 1 149 ? 27.469 -13.914 1.388 1 94.06 149 LEU A C 1
ATOM 1119 O O . LEU A 1 149 ? 26.562 -13.422 0.719 1 94.06 149 LEU A O 1
ATOM 1123 N N . GLY A 1 150 ? 28.812 -13.797 1.067 1 94.19 150 GLY A N 1
ATOM 1124 C CA . GLY A 1 150 ? 29.25 -13.078 -0.119 1 94.19 150 GLY A CA 1
ATOM 1125 C C . GLY A 1 150 ? 29.453 -11.594 0.119 1 94.19 150 GLY A C 1
ATOM 1126 O O . GLY A 1 150 ? 29.359 -11.125 1.255 1 94.19 150 GLY A O 1
ATOM 1127 N N . ASN A 1 151 ? 29.844 -10.93 -0.934 1 95.81 151 ASN A N 1
ATOM 1128 C CA . ASN A 1 151 ? 29.984 -9.477 -0.85 1 95.81 151 ASN A CA 1
ATOM 1129 C C . ASN A 1 151 ? 28.609 -8.789 -0.867 1 95.81 151 ASN A C 1
ATOM 1131 O O . ASN A 1 151 ? 27.75 -9.133 -1.668 1 95.81 151 ASN A O 1
ATOM 1135 N N . VAL A 1 152 ? 28.5 -7.902 0.108 1 97.81 152 VAL A N 1
ATOM 1136 C CA . VAL A 1 152 ? 27.297 -7.07 0.144 1 97.81 152 VAL A CA 1
ATOM 1137 C C . VAL A 1 152 ? 27.672 -5.621 0.417 1 97.81 152 VAL A C 1
ATOM 1139 O O . VAL A 1 152 ? 28.359 -5.324 1.405 1 97.81 152 VAL A O 1
ATOM 1142 N N . VAL A 1 153 ? 27.359 -4.766 -0.478 1 98.19 153 VAL A N 1
ATOM 1143 C CA . VAL A 1 153 ? 27.422 -3.324 -0.264 1 98.19 153 VAL A CA 1
ATOM 1144 C C . VAL A 1 153 ? 26.031 -2.721 -0.365 1 98.19 153 VAL A C 1
ATOM 1146 O O . VAL A 1 153 ? 25.297 -2.969 -1.334 1 98.19 153 VAL A O 1
ATOM 1149 N N . SER A 1 154 ? 25.625 -2.029 0.647 1 98.38 154 SER A N 1
ATOM 1150 C CA . SER A 1 154 ? 24.312 -1.388 0.702 1 98.38 154 SER A CA 1
ATOM 1151 C C . SER A 1 154 ? 24.438 0.124 0.854 1 98.38 154 SER A C 1
ATOM 1153 O O . SER A 1 154 ? 24.875 0.612 1.897 1 98.38 154 SER A O 1
ATOM 1155 N N . ASP A 1 155 ? 24.062 0.804 -0.145 1 95.38 155 ASP A N 1
ATOM 1156 C CA . ASP A 1 155 ? 24.109 2.264 -0.151 1 95.38 155 ASP A CA 1
ATOM 1157 C C . ASP A 1 155 ? 25.484 2.781 0.237 1 95.38 155 ASP A C 1
ATOM 1159 O O . ASP A 1 155 ? 25.609 3.631 1.12 1 95.38 155 ASP A O 1
ATOM 1163 N N . GLY A 1 156 ? 26.469 2.166 -0.369 1 96.75 156 GLY A N 1
ATOM 1164 C CA . GLY A 1 156 ? 27.844 2.611 -0.2 1 96.75 156 GLY A CA 1
ATOM 1165 C C . GLY A 1 156 ? 28.5 2.029 1.031 1 96.75 156 GLY A C 1
ATOM 1166 O O . GLY A 1 156 ? 29.719 2.184 1.22 1 96.75 156 GLY A O 1
ATOM 1167 N N . ARG A 1 157 ? 27.812 1.399 1.835 1 96.31 157 ARG A N 1
ATOM 1168 C CA . ARG A 1 157 ? 28.359 0.81 3.053 1 96.31 157 ARG A CA 1
ATOM 1169 C C . ARG A 1 157 ? 28.734 -0.652 2.832 1 96.31 157 ARG A C 1
ATOM 1171 O O . ARG A 1 157 ? 27.906 -1.459 2.428 1 96.31 157 ARG A O 1
ATOM 1178 N N . PRO A 1 158 ? 29.922 -1.019 3.145 1 95.94 158 PRO A N 1
ATOM 1179 C CA . PRO A 1 158 ? 30.266 -2.443 3.123 1 95.94 158 PRO A CA 1
ATOM 1180 C C . PRO A 1 158 ? 29.594 -3.227 4.246 1 95.94 158 PRO A C 1
ATOM 1182 O O . PRO A 1 158 ? 29.766 -2.904 5.422 1 95.94 158 PRO A O 1
ATOM 1185 N N . VAL A 1 159 ? 28.844 -4.152 3.941 1 96.56 159 VAL A N 1
ATOM 1186 C CA . VAL A 1 159 ? 28.016 -4.875 4.898 1 96.56 159 VAL A CA 1
ATOM 1187 C C . VAL A 1 159 ? 28.594 -6.258 5.152 1 96.56 159 VAL A C 1
ATOM 1189 O O . VAL A 1 159 ? 28.609 -6.734 6.289 1 96.56 159 VAL A O 1
ATOM 1192 N N . SER A 1 160 ? 29 -6.906 4.105 1 93.38 160 SER A N 1
ATOM 1193 C CA . SER A 1 160 ? 29.562 -8.258 4.16 1 93.38 160 SER A CA 1
ATOM 1194 C C . SER A 1 160 ? 30.672 -8.438 3.123 1 93.38 160 SER A C 1
ATOM 1196 O O . SER A 1 160 ? 30.656 -7.801 2.066 1 93.38 160 SER A O 1
ATOM 1198 N N . SER A 1 161 ? 31.609 -9.289 3.477 1 90.5 161 SER A N 1
ATOM 1199 C CA . SER A 1 161 ? 32.719 -9.57 2.584 1 90.5 161 SER A CA 1
ATOM 1200 C C . SER A 1 161 ? 32.906 -11.07 2.379 1 90.5 161 SER A C 1
ATOM 1202 O O . SER A 1 161 ? 32.812 -11.852 3.33 1 90.5 161 SER A O 1
ATOM 1204 N N . ALA A 1 162 ? 33.156 -11.445 1.157 1 85.06 162 ALA A N 1
ATOM 1205 C CA . ALA A 1 162 ? 33.375 -12.852 0.829 1 85.06 162 ALA A CA 1
ATOM 1206 C C . ALA A 1 162 ? 34.844 -13.227 1.045 1 85.06 162 ALA A C 1
ATOM 1208 O O . ALA A 1 162 ? 35.188 -14.406 0.985 1 85.06 162 ALA A O 1
ATOM 1209 N N . GLY A 1 163 ? 35.688 -12.352 1.348 1 77.44 163 GLY A N 1
ATOM 1210 C CA . GLY A 1 163 ? 37.094 -12.609 1.561 1 77.44 163 GLY A CA 1
ATOM 1211 C C . GLY A 1 163 ? 37.812 -13.117 0.318 1 77.44 163 GLY A C 1
ATOM 1212 O O . GLY A 1 163 ? 38.688 -13.977 0.407 1 77.44 163 GLY A O 1
ATOM 1213 N N . GLY A 1 164 ? 37.281 -12.812 -0.843 1 72.25 164 GLY A N 1
ATOM 1214 C CA . GLY A 1 164 ? 37.906 -13.188 -2.096 1 72.25 164 GLY A CA 1
ATOM 1215 C C . GLY A 1 164 ? 37.312 -14.445 -2.707 1 72.25 164 GLY A C 1
ATOM 1216 O O . GLY A 1 164 ? 37.781 -14.898 -3.762 1 72.25 164 GLY A O 1
ATOM 1217 N N . LEU A 1 165 ? 36.344 -15.055 -2.078 1 75.56 165 LEU A N 1
ATOM 1218 C CA . LEU A 1 165 ? 35.688 -16.219 -2.658 1 75.56 165 LEU A CA 1
ATOM 1219 C C . LEU A 1 165 ? 35 -15.859 -3.973 1 75.56 165 LEU A C 1
ATOM 1221 O O . LEU A 1 165 ? 34.375 -14.797 -4.086 1 75.56 165 LEU A O 1
ATOM 1225 N N . GLN A 1 166 ? 35.188 -16.828 -4.859 1 78.06 166 GLN A N 1
ATOM 1226 C CA . GLN A 1 166 ? 34.75 -16.5 -6.211 1 78.06 166 GLN A CA 1
ATOM 1227 C C . GLN A 1 166 ? 33.312 -16.922 -6.434 1 78.06 166 GLN A C 1
ATOM 1229 O O . GLN A 1 166 ? 33 -18.094 -6.609 1 78.06 166 GLN A O 1
ATOM 1234 N N . ASN A 1 167 ? 32.469 -16.031 -6.41 1 91.31 167 ASN A N 1
ATOM 1235 C CA . ASN A 1 167 ? 31.078 -16.141 -6.84 1 91.31 167 ASN A CA 1
ATOM 1236 C C . ASN A 1 167 ? 30.672 -14.984 -7.742 1 91.31 167 ASN A C 1
ATOM 1238 O O . ASN A 1 167 ? 31.375 -13.969 -7.801 1 91.31 167 ASN A O 1
ATOM 1242 N N . ALA A 1 168 ? 29.703 -15.297 -8.484 1 95.19 168 ALA A N 1
ATOM 1243 C CA . ALA A 1 168 ? 29.219 -14.242 -9.383 1 95.19 168 ALA A CA 1
ATOM 1244 C C . ALA A 1 168 ? 28.594 -13.102 -8.594 1 95.19 168 ALA A C 1
ATOM 1246 O O . ALA A 1 168 ? 27.859 -13.328 -7.629 1 95.19 168 ALA A O 1
ATOM 1247 N N . GLN A 1 169 ? 28.922 -11.898 -9.047 1 96.69 169 GLN A N 1
ATOM 1248 C CA . GLN A 1 169 ? 28.453 -10.711 -8.352 1 96.69 169 GLN A CA 1
ATOM 1249 C C . GLN A 1 169 ? 27.734 -9.766 -9.305 1 96.69 169 GLN A C 1
ATOM 1251 O O . GLN A 1 169 ? 27.984 -9.781 -10.516 1 96.69 169 GLN A O 1
ATOM 1256 N N . PHE A 1 170 ? 26.828 -8.977 -8.703 1 98.69 170 PHE A N 1
ATOM 1257 C CA . PHE A 1 170 ? 26.156 -7.902 -9.414 1 98.69 170 PHE A CA 1
ATOM 1258 C C . PHE A 1 170 ? 26.141 -6.629 -8.578 1 98.69 170 PHE A C 1
ATOM 1260 O O . PHE A 1 170 ? 25.797 -6.656 -7.395 1 98.69 170 PHE A O 1
ATOM 1267 N N . GLY A 1 171 ? 26.484 -5.504 -9.227 1 98.69 171 GLY A N 1
ATOM 1268 C CA . GLY A 1 171 ? 26.5 -4.266 -8.461 1 98.69 171 GLY A CA 1
ATOM 1269 C C . GLY A 1 171 ? 26.562 -3.025 -9.336 1 98.69 171 GLY A C 1
ATOM 1270 O O . GLY A 1 171 ? 26.578 -3.127 -10.562 1 98.69 171 GLY A O 1
ATOM 1271 N N . ILE A 1 172 ? 26.531 -1.94 -8.633 1 98.5 172 ILE A N 1
ATOM 1272 C CA . ILE A 1 172 ? 26.594 -0.628 -9.266 1 98.5 172 ILE A CA 1
ATOM 1273 C C . ILE A 1 172 ? 27.656 0.225 -8.57 1 98.5 172 ILE A C 1
ATOM 1275 O O . ILE A 1 172 ? 27.672 0.325 -7.34 1 98.5 172 ILE A O 1
ATOM 1279 N N . ARG A 1 173 ? 28.5 0.808 -9.352 1 98.38 173 ARG A N 1
ATOM 1280 C CA . ARG A 1 173 ? 29.531 1.711 -8.828 1 98.38 173 ARG A CA 1
ATOM 1281 C C . ARG A 1 173 ? 28.984 3.127 -8.672 1 98.38 173 ARG A C 1
ATOM 1283 O O . ARG A 1 173 ? 27.875 3.428 -9.141 1 98.38 173 ARG A O 1
ATOM 1290 N N . ARG A 1 174 ? 29.719 3.943 -8.07 1 97.38 174 ARG A N 1
ATOM 1291 C CA . ARG A 1 174 ? 29.312 5.312 -7.77 1 97.38 174 ARG A CA 1
ATOM 1292 C C . ARG A 1 174 ? 29.016 6.09 -9.047 1 97.38 174 ARG A C 1
ATOM 1294 O O . ARG A 1 174 ? 28.125 6.934 -9.078 1 97.38 174 ARG A O 1
ATOM 1301 N N . ASP A 1 175 ? 29.703 5.852 -10.117 1 95.88 175 ASP A N 1
ATOM 1302 C CA . ASP A 1 175 ? 29.531 6.59 -11.367 1 95.88 175 ASP A CA 1
ATOM 1303 C C . ASP A 1 175 ? 28.359 6.02 -12.18 1 95.88 175 ASP A C 1
ATOM 1305 O O . ASP A 1 175 ? 28.094 6.473 -13.289 1 95.88 175 ASP A O 1
ATOM 1309 N N . GLY A 1 176 ? 27.734 5.004 -11.68 1 96.56 176 GLY A N 1
ATOM 1310 C CA . GLY A 1 176 ? 26.562 4.445 -12.336 1 96.56 176 GLY A CA 1
ATOM 1311 C C . GLY A 1 176 ? 26.875 3.211 -13.164 1 96.56 176 GLY A C 1
ATOM 1312 O O . GLY A 1 176 ? 25.969 2.582 -13.719 1 96.56 176 GLY A O 1
ATOM 1313 N N . THR A 1 177 ? 28.125 2.795 -13.203 1 97.56 177 THR A N 1
ATOM 1314 C CA . THR A 1 177 ? 28.531 1.629 -13.984 1 97.56 177 THR A CA 1
ATOM 1315 C C . THR A 1 177 ? 28 0.346 -13.352 1 97.56 177 THR A C 1
ATOM 1317 O O . THR A 1 177 ? 28.188 0.11 -12.156 1 97.56 177 THR A O 1
ATOM 1320 N N . LEU A 1 178 ? 27.328 -0.421 -14.18 1 98.31 178 LEU A N 1
ATOM 1321 C CA . LEU A 1 178 ? 26.906 -1.746 -13.734 1 98.31 178 LEU A CA 1
ATOM 1322 C C . LEU A 1 178 ? 28.031 -2.758 -13.891 1 98.31 178 LEU A C 1
ATOM 1324 O O . LEU A 1 178 ? 28.75 -2.746 -14.891 1 98.31 178 LEU A O 1
ATOM 1328 N N . VAL A 1 179 ? 28.219 -3.545 -12.867 1 98.31 179 VAL A N 1
ATOM 1329 C CA . VAL A 1 179 ? 29.266 -4.559 -12.898 1 98.31 179 VAL A CA 1
ATOM 1330 C C . VAL A 1 179 ? 28.656 -5.938 -12.633 1 98.31 179 VAL A C 1
ATOM 1332 O O . VAL A 1 179 ? 27.891 -6.113 -11.688 1 98.31 179 VAL A O 1
ATOM 1335 N N . THR A 1 180 ? 28.922 -6.891 -13.516 1 98.44 180 THR A N 1
ATOM 1336 C CA . THR A 1 180 ? 28.5 -8.273 -13.367 1 98.44 180 THR A CA 1
ATOM 1337 C C . THR A 1 180 ? 29.672 -9.234 -13.531 1 98.44 180 THR A C 1
ATOM 1339 O O . THR A 1 180 ? 30.406 -9.164 -14.523 1 98.44 180 THR A O 1
ATOM 1342 N N . GLY A 1 181 ? 29.891 -10.07 -12.516 1 96.88 181 GLY A N 1
ATOM 1343 C CA . GLY A 1 181 ? 30.922 -11.078 -12.688 1 96.88 181 GLY A CA 1
ATOM 1344 C C . GLY A 1 181 ? 31.719 -11.328 -11.422 1 96.88 181 GLY A C 1
ATOM 1345 O O . GLY A 1 181 ? 31.188 -11.273 -10.312 1 96.88 181 GLY A O 1
ATOM 1346 N N . TYR A 1 182 ? 32.938 -11.797 -11.625 1 95.19 182 TYR A N 1
ATOM 1347 C CA . TYR A 1 182 ? 33.812 -12.117 -10.523 1 95.19 182 TYR A CA 1
ATOM 1348 C C . TYR A 1 182 ? 34.688 -10.922 -10.156 1 95.19 182 TYR A C 1
ATOM 1350 O O . TYR A 1 182 ? 35.156 -10.188 -11.039 1 95.19 182 TYR A O 1
ATOM 1358 N N . LEU A 1 183 ? 34.844 -10.766 -8.859 1 93.88 183 LEU A N 1
ATOM 1359 C CA . LEU A 1 183 ? 35.625 -9.633 -8.359 1 93.88 183 LEU A CA 1
ATOM 1360 C C . LEU A 1 183 ? 36.625 -10.078 -7.324 1 93.88 183 LEU A C 1
ATOM 1362 O O . LEU A 1 183 ? 36.344 -10.914 -6.473 1 93.88 183 LEU A O 1
ATOM 1366 N N . SER A 1 184 ? 37.844 -9.531 -7.457 1 91.56 184 SER A N 1
ATOM 1367 C CA . SER A 1 184 ? 38.812 -9.695 -6.395 1 91.56 184 SER A CA 1
ATOM 1368 C C . SER A 1 184 ? 38.5 -8.805 -5.195 1 91.56 184 SER A C 1
ATOM 1370 O O . SER A 1 184 ? 37.656 -7.918 -5.289 1 91.56 184 SER A O 1
ATOM 1372 N N . GLU A 1 185 ? 39.125 -9.102 -4.133 1 91.44 185 GLU A N 1
ATOM 1373 C CA . GLU A 1 185 ? 38.938 -8.266 -2.949 1 91.44 185 GLU A CA 1
ATOM 1374 C C . GLU A 1 185 ? 39.312 -6.812 -3.229 1 91.44 185 GLU A C 1
ATOM 1376 O O . GLU A 1 185 ? 38.625 -5.891 -2.785 1 91.44 185 GLU A O 1
ATOM 1381 N N . GLU A 1 186 ? 40.375 -6.605 -3.961 1 91.19 186 GLU A N 1
ATOM 1382 C CA . GLU A 1 186 ? 40.844 -5.27 -4.332 1 91.19 186 GLU A CA 1
ATOM 1383 C C . GLU A 1 186 ? 39.781 -4.531 -5.152 1 91.19 186 GLU A C 1
ATOM 1385 O O . GLU A 1 186 ? 39.531 -3.344 -4.934 1 91.19 186 GLU A O 1
ATOM 1390 N N . GLU A 1 187 ? 39.156 -5.207 -6 1 92.94 187 GLU A N 1
ATOM 1391 C CA . GLU A 1 187 ? 38.156 -4.605 -6.859 1 92.94 187 GLU A CA 1
ATOM 1392 C C . GLU A 1 187 ? 36.906 -4.23 -6.059 1 92.94 187 GLU A C 1
ATOM 1394 O O . GLU A 1 187 ? 36.281 -3.207 -6.324 1 92.94 187 GLU A O 1
ATOM 1399 N N . VAL A 1 188 ? 36.594 -5.023 -5.09 1 94.38 188 VAL A N 1
ATOM 1400 C CA . VAL A 1 188 ? 35.438 -4.766 -4.246 1 94.38 188 VAL A CA 1
ATOM 1401 C C . VAL A 1 188 ? 35.688 -3.518 -3.4 1 94.38 188 VAL A C 1
ATOM 1403 O O . VAL A 1 188 ? 34.781 -2.699 -3.219 1 94.38 188 VAL A O 1
ATOM 1406 N N . LEU A 1 189 ? 36.906 -3.316 -2.969 1 92.56 189 LEU A N 1
ATOM 1407 C CA . LEU A 1 189 ? 37.219 -2.256 -2.025 1 92.56 189 LEU A CA 1
ATOM 1408 C C . LEU A 1 189 ? 37.75 -1.023 -2.756 1 92.56 189 LEU A C 1
ATOM 1410 O O . LEU A 1 189 ? 38.312 -0.122 -2.135 1 92.56 189 LEU A O 1
ATOM 1414 N N . ASP A 1 190 ? 37.625 -1.018 -4.031 1 93 190 ASP A N 1
ATOM 1415 C CA . ASP A 1 190 ? 38.094 0.12 -4.816 1 93 190 ASP A CA 1
ATOM 1416 C C . ASP A 1 190 ? 37.562 1.434 -4.266 1 93 190 ASP A C 1
ATOM 1418 O O . ASP A 1 190 ? 36.344 1.604 -4.141 1 93 190 ASP A O 1
ATOM 1422 N N . THR A 1 191 ? 38.406 2.391 -3.99 1 94.06 191 THR A N 1
ATOM 1423 C CA . THR A 1 191 ? 38.031 3.654 -3.383 1 94.06 191 THR A CA 1
ATOM 1424 C C . THR A 1 191 ? 37.844 4.73 -4.449 1 94.06 191 THR A C 1
ATOM 1426 O O . THR A 1 191 ? 37.219 5.766 -4.195 1 94.06 191 THR A O 1
ATOM 1429 N N . LYS A 1 192 ? 38.438 4.586 -5.555 1 96.12 192 LYS A N 1
ATOM 1430 C CA . LYS A 1 192 ? 38.312 5.578 -6.621 1 96.12 192 LYS A CA 1
ATOM 1431 C C . LYS A 1 192 ? 36.875 5.621 -7.164 1 96.12 192 LYS A C 1
ATOM 1433 O O . LYS A 1 192 ? 36.344 6.703 -7.363 1 96.12 192 LYS A O 1
ATOM 1438 N N . ASN A 1 193 ? 36.344 4.469 -7.469 1 97.19 193 ASN A N 1
ATOM 1439 C CA . ASN A 1 193 ? 34.969 4.297 -7.891 1 97.19 193 ASN A CA 1
ATOM 1440 C C . ASN A 1 193 ? 34.281 3.162 -7.129 1 97.19 193 ASN A C 1
ATOM 1442 O O . ASN A 1 193 ? 34.062 2.088 -7.688 1 97.19 193 ASN A O 1
ATOM 1446 N N . PRO A 1 194 ? 33.938 3.463 -5.914 1 98.19 194 PRO A N 1
ATOM 1447 C CA . PRO A 1 194 ? 33.438 2.414 -5.031 1 98.19 194 PRO A CA 1
ATOM 1448 C C . PRO A 1 194 ? 32.031 1.926 -5.441 1 98.19 194 PRO A C 1
ATOM 1450 O O . PRO A 1 194 ? 31.328 2.629 -6.156 1 98.19 194 PRO A O 1
ATOM 1453 N N . PHE A 1 195 ? 31.75 0.763 -4.988 1 98.31 195 PHE A N 1
ATOM 1454 C CA . PHE A 1 195 ? 30.406 0.249 -5.164 1 98.31 195 PHE A CA 1
ATOM 1455 C C . PHE A 1 195 ? 29.422 0.974 -4.246 1 98.31 195 PHE A C 1
ATOM 1457 O O . PHE A 1 195 ? 29.734 1.237 -3.082 1 98.31 195 PHE A O 1
ATOM 1464 N N . VAL A 1 196 ? 28.281 1.308 -4.836 1 98.19 196 VAL A N 1
ATOM 1465 C CA . VAL A 1 196 ? 27.188 1.822 -4.012 1 98.19 196 VAL A CA 1
ATOM 1466 C C . VAL A 1 196 ? 26.219 0.69 -3.66 1 98.19 196 VAL A C 1
ATOM 1468 O O . VAL A 1 196 ? 25.578 0.719 -2.609 1 98.19 196 VAL A O 1
ATOM 1471 N N . GLN A 1 197 ? 26.031 -0.219 -4.535 1 98.75 197 GLN A N 1
ATOM 1472 C CA . GLN A 1 197 ? 25.281 -1.459 -4.332 1 98.75 197 GLN A CA 1
ATOM 1473 C C . GLN A 1 197 ? 26.062 -2.66 -4.855 1 98.75 197 GLN A C 1
ATOM 1475 O O . GLN A 1 197 ? 26.688 -2.592 -5.922 1 98.75 197 GLN A O 1
ATOM 1480 N N . LEU A 1 198 ? 26.062 -3.711 -4.121 1 98.56 198 LEU A N 1
ATOM 1481 C CA . LEU A 1 198 ? 26.75 -4.934 -4.539 1 98.56 198 LEU A CA 1
ATOM 1482 C C . LEU A 1 198 ? 26.156 -6.148 -3.828 1 98.56 198 LEU A C 1
ATOM 1484 O O . LEU A 1 198 ? 25.859 -6.09 -2.633 1 98.56 198 LEU A O 1
ATOM 1488 N N . LEU A 1 199 ? 25.969 -7.207 -4.555 1 97.69 199 LEU A N 1
ATOM 1489 C CA . LEU A 1 199 ? 25.531 -8.453 -3.939 1 97.69 199 LEU A CA 1
ATOM 1490 C C . LEU A 1 199 ? 26.109 -9.656 -4.668 1 97.69 199 LEU A C 1
ATOM 1492 O O . LEU A 1 199 ? 26.312 -9.609 -5.887 1 97.69 199 LEU A O 1
ATOM 1496 N N . SER A 1 200 ? 26.328 -10.664 -3.9 1 96.44 200 SER A N 1
ATOM 1497 C CA . SER A 1 200 ? 26.859 -11.906 -4.445 1 96.44 200 SER A CA 1
ATOM 1498 C C . SER A 1 200 ? 25.75 -12.93 -4.676 1 96.44 200 SER A C 1
ATOM 1500 O O . SER A 1 200 ? 24.891 -13.109 -3.824 1 96.44 200 SER A O 1
ATOM 1502 N N . GLY A 1 201 ? 25.75 -13.57 -5.816 1 96.5 201 GLY A N 1
ATOM 1503 C CA . GLY A 1 201 ? 24.953 -14.75 -6.117 1 96.5 201 GLY A CA 1
ATOM 1504 C C . GLY A 1 201 ? 25.797 -16 -6.328 1 96.5 201 GLY A C 1
ATOM 1505 O O . GLY A 1 201 ? 26.844 -16.156 -5.695 1 96.5 201 GLY A O 1
ATOM 1506 N N . VAL A 1 202 ? 25.25 -16.969 -6.965 1 94.56 202 VAL A N 1
ATOM 1507 C CA . VAL A 1 202 ? 25.938 -18.172 -7.406 1 94.56 202 VAL A CA 1
ATOM 1508 C C . VAL A 1 202 ? 25.547 -18.484 -8.852 1 94.56 202 VAL A C 1
ATOM 1510 O O . VAL A 1 202 ? 24.359 -18.547 -9.18 1 94.56 202 VAL A O 1
ATOM 1513 N N . VAL A 1 203 ? 26.594 -18.594 -9.664 1 95.88 203 VAL A N 1
ATOM 1514 C CA . VAL A 1 203 ? 26.484 -18.938 -11.078 1 95.88 203 VAL A CA 1
ATOM 1515 C C . VAL A 1 203 ? 26.203 -17.672 -11.883 1 95.88 203 VAL A C 1
ATOM 1517 O O . VAL A 1 203 ? 25.203 -16.984 -11.648 1 95.88 203 VAL A O 1
ATOM 1520 N N . TRP A 1 204 ? 27.078 -17.328 -12.727 1 97.62 204 TRP A N 1
ATOM 1521 C CA . TRP A 1 204 ? 26.891 -16.328 -13.766 1 97.62 204 TRP A CA 1
ATOM 1522 C C . TRP A 1 204 ? 26.078 -16.875 -14.922 1 97.62 204 TRP A C 1
ATOM 1524 O O . TRP A 1 204 ? 26.562 -17.703 -15.703 1 97.62 204 TRP A O 1
ATOM 1534 N N . LEU A 1 205 ? 24.859 -16.406 -15.109 1 98.69 205 LEU A N 1
ATOM 1535 C CA . LEU A 1 205 ? 23.906 -17 -16.047 1 98.69 205 LEU A CA 1
ATOM 1536 C C . LEU A 1 205 ? 24.203 -16.547 -17.469 1 98.69 205 LEU A C 1
ATOM 1538 O O . LEU A 1 205 ? 24.297 -17.375 -18.375 1 98.69 205 LEU A O 1
ATOM 1542 N N . ILE A 1 206 ? 24.219 -15.234 -17.625 1 98.81 206 ILE A N 1
ATOM 1543 C CA . ILE A 1 206 ? 24.375 -14.641 -18.938 1 98.81 206 ILE A CA 1
ATOM 1544 C C . ILE A 1 206 ? 25.531 -13.648 -18.922 1 98.81 206 ILE A C 1
ATOM 1546 O O . ILE A 1 206 ? 25.578 -12.75 -18.078 1 98.81 206 ILE A O 1
ATOM 1550 N N . ARG A 1 207 ? 26.391 -13.766 -19.828 1 98.62 207 ARG A N 1
ATOM 1551 C CA . ARG A 1 207 ? 27.484 -12.836 -20.031 1 98.62 207 ARG A CA 1
ATOM 1552 C C . ARG A 1 207 ? 27.5 -12.297 -21.453 1 98.62 207 ARG A C 1
ATOM 1554 O O . ARG A 1 207 ? 27.703 -13.047 -22.406 1 98.62 207 ARG A O 1
ATOM 1561 N N . ASN A 1 208 ? 27.297 -11.039 -21.531 1 97.69 208 ASN A N 1
ATOM 1562 C CA . ASN A 1 208 ? 27.312 -10.328 -22.812 1 97.69 208 ASN A CA 1
ATOM 1563 C C . ASN A 1 208 ? 26.406 -10.992 -23.844 1 97.69 208 ASN A C 1
ATOM 1565 O O . ASN A 1 208 ? 26.812 -11.242 -24.969 1 97.69 208 ASN A O 1
ATOM 1569 N N . GLY A 1 209 ? 25.312 -11.438 -23.391 1 97.56 209 GLY A N 1
ATOM 1570 C CA . GLY A 1 209 ? 24.281 -11.93 -24.281 1 97.56 209 GLY A CA 1
ATOM 1571 C C . GLY A 1 209 ? 24.422 -13.406 -24.594 1 97.56 209 GLY A C 1
ATOM 1572 O O . GLY A 1 209 ? 23.828 -13.898 -25.562 1 97.56 209 GLY A O 1
ATOM 1573 N N . SER A 1 210 ? 25.234 -14.094 -23.875 1 98 210 SER A N 1
ATOM 1574 C CA . SER A 1 210 ? 25.391 -15.531 -24.078 1 98 210 SER A CA 1
ATOM 1575 C C . SER A 1 210 ? 25.281 -16.281 -22.75 1 98 210 SER A C 1
ATOM 1577 O O . SER A 1 210 ? 25.719 -15.789 -21.719 1 98 210 SER A O 1
ATOM 1579 N N . VAL A 1 211 ? 24.734 -17.484 -22.891 1 98.31 211 VAL A N 1
ATOM 1580 C CA . VAL A 1 211 ? 24.656 -18.328 -21.688 1 98.31 211 VAL A CA 1
ATOM 1581 C C . VAL A 1 211 ? 26.062 -18.641 -21.188 1 98.31 211 VAL A C 1
ATOM 1583 O O . VAL A 1 211 ? 26.938 -19.016 -21.969 1 98.31 211 VAL A O 1
ATOM 1586 N N . TYR A 1 212 ? 26.297 -18.516 -19.875 1 98 212 TYR A N 1
ATOM 1587 C CA . TYR A 1 212 ? 27.656 -18.609 -19.328 1 98 212 TYR A CA 1
ATOM 1588 C C . TYR A 1 212 ? 27.703 -19.609 -18.172 1 98 212 TYR A C 1
ATOM 1590 O O . TYR A 1 212 ? 28.609 -19.562 -17.344 1 98 212 TYR A O 1
ATOM 1598 N N . ILE A 1 213 ? 26.797 -20.516 -18.062 1 96.81 213 ILE A N 1
ATOM 1599 C CA . ILE A 1 213 ? 26.594 -21.391 -16.906 1 96.81 213 ILE A CA 1
ATOM 1600 C C . ILE A 1 213 ? 27.734 -22.391 -16.797 1 96.81 213 ILE A C 1
ATOM 1602 O O . ILE A 1 213 ? 28.281 -22.609 -15.719 1 96.81 213 ILE A O 1
ATOM 1606 N N . ASN A 1 214 ? 28.109 -23 -17.922 1 94.06 214 ASN A N 1
ATOM 1607 C CA . ASN A 1 214 ? 29.188 -23.969 -17.891 1 94.06 214 ASN A CA 1
ATOM 1608 C C . ASN A 1 214 ? 30.484 -23.344 -17.406 1 94.06 214 ASN A C 1
ATOM 1610 O O . ASN A 1 214 ? 31.172 -23.906 -16.547 1 94.06 214 ASN A O 1
ATOM 1614 N N . GLU A 1 215 ? 30.828 -22.203 -17.953 1 92.88 215 GLU A N 1
ATOM 1615 C CA . GLU A 1 215 ? 32.062 -21.484 -17.562 1 92.88 215 GLU A CA 1
ATOM 1616 C C . GLU A 1 215 ? 32 -21.094 -16.078 1 92.88 215 GLU A C 1
ATOM 1618 O O . GLU A 1 215 ? 33 -21.172 -15.375 1 92.88 215 GLU A O 1
ATOM 1623 N N . SER A 1 216 ? 30.844 -20.719 -15.703 1 93.25 216 SER A N 1
ATOM 1624 C CA . SER A 1 216 ? 30.672 -20.297 -14.32 1 93.25 216 SER A CA 1
ATOM 1625 C C . SER A 1 216 ? 30.812 -21.469 -13.359 1 93.25 216 SER A C 1
ATOM 1627 O O . SER A 1 216 ? 31.422 -21.344 -12.297 1 93.25 216 SER A O 1
ATOM 1629 N N . GLN A 1 217 ? 30.188 -22.594 -13.688 1 89.81 217 GLN A N 1
ATOM 1630 C CA . GLN A 1 217 ? 30.312 -23.781 -12.867 1 89.81 217 GLN A CA 1
ATOM 1631 C C . GLN A 1 217 ? 31.781 -24.156 -12.672 1 89.81 217 GLN A C 1
ATOM 1633 O O . GLN A 1 217 ? 32.188 -24.516 -11.562 1 89.81 217 GLN A O 1
ATOM 1638 N N . ALA A 1 218 ? 32.531 -24.031 -13.695 1 86.31 218 ALA A N 1
ATOM 1639 C CA . ALA A 1 218 ? 33.938 -24.375 -13.633 1 86.31 218 ALA A CA 1
ATOM 1640 C C . ALA A 1 218 ? 34.719 -23.375 -12.75 1 86.31 218 ALA A C 1
ATOM 1642 O O . ALA A 1 218 ? 35.656 -23.766 -12.047 1 86.31 218 ALA A O 1
ATOM 1643 N N . ALA A 1 219 ? 34.312 -22.156 -12.828 1 86.19 219 ALA A N 1
ATOM 1644 C CA . ALA A 1 219 ? 35 -21.109 -12.102 1 86.19 219 ALA A CA 1
ATOM 1645 C C . ALA A 1 219 ? 34.688 -21.156 -10.617 1 86.19 219 ALA A C 1
ATOM 1647 O O . ALA A 1 219 ? 35.531 -20.844 -9.781 1 86.19 219 ALA A O 1
ATOM 1648 N N . GLU A 1 220 ? 33.531 -21.484 -10.281 1 86 220 GLU A N 1
ATOM 1649 C CA . GLU A 1 220 ? 33.062 -21.375 -8.898 1 86 220 GLU A CA 1
ATOM 1650 C C . GLU A 1 220 ? 33.281 -22.688 -8.141 1 86 220 GLU A C 1
ATOM 1652 O O . GLU A 1 220 ? 33.25 -22.703 -6.906 1 86 220 GLU A O 1
ATOM 1657 N N . CYS A 1 221 ? 33.406 -23.781 -8.844 1 72.06 221 CYS A N 1
ATOM 1658 C CA . CYS A 1 221 ? 33.5 -25.094 -8.211 1 72.06 221 CYS A CA 1
ATOM 1659 C C . CYS A 1 221 ? 34.938 -25.625 -8.305 1 72.06 221 CYS A C 1
ATOM 1661 O O . CYS A 1 221 ? 35.5 -25.703 -9.391 1 72.06 221 CYS A O 1
ATOM 1663 N N . ASP A 1 222 ? 35.812 -25.391 -7.383 1 59.91 222 ASP A N 1
ATOM 1664 C CA . ASP A 1 222 ? 37.156 -25.953 -7.52 1 59.91 222 ASP A CA 1
ATOM 1665 C C . ASP A 1 222 ? 37.125 -27.484 -7.438 1 59.91 222 ASP A C 1
ATOM 1667 O O . ASP A 1 222 ? 37.75 -28.172 -8.227 1 59.91 222 ASP A O 1
ATOM 1671 N N . GLU A 1 223 ? 36.719 -27.984 -6.23 1 56.41 223 GLU A N 1
ATOM 1672 C CA . GLU A 1 223 ? 37.125 -29.344 -5.91 1 56.41 223 GLU A CA 1
ATOM 1673 C C . GLU A 1 223 ? 36.094 -30.359 -6.426 1 56.41 223 GLU A C 1
ATOM 1675 O O . GLU A 1 223 ? 34.906 -30.062 -6.512 1 56.41 223 GLU A O 1
ATOM 1680 N N . THR A 1 224 ? 36.594 -31.5 -6.93 1 47 224 THR A N 1
ATOM 1681 C CA . THR A 1 224 ? 35.938 -32.688 -7.465 1 47 224 THR A CA 1
ATOM 1682 C C . THR A 1 224 ? 34.75 -33.062 -6.617 1 47 224 THR A C 1
ATOM 1684 O O . THR A 1 224 ? 33.75 -33.594 -7.137 1 47 224 THR A O 1
ATOM 1687 N N . GLN A 1 225 ? 34.812 -32.781 -5.305 1 45.16 225 GLN A N 1
ATOM 1688 C CA . GLN A 1 225 ? 33.812 -33.344 -4.398 1 45.16 225 GLN A CA 1
ATOM 1689 C C . GLN A 1 225 ? 32.531 -32.5 -4.426 1 45.16 225 GLN A C 1
ATOM 1691 O O . GLN A 1 225 ? 31.453 -33 -4.078 1 45.16 225 GLN A O 1
ATOM 1696 N N . GLU A 1 226 ? 32.562 -31.281 -4.891 1 57.62 226 GLU A N 1
ATOM 1697 C CA . GLU A 1 226 ? 31.375 -30.438 -4.824 1 57.62 226 GLU A CA 1
ATOM 1698 C C . GLU A 1 226 ? 30.688 -30.344 -6.184 1 57.62 226 GLU A C 1
ATOM 1700 O O . GLU A 1 226 ? 29.641 -29.719 -6.309 1 57.62 226 GLU A O 1
ATOM 1705 N N . THR A 1 227 ? 31.25 -31.156 -6.969 1 56.09 227 THR A N 1
ATOM 1706 C CA . THR A 1 227 ? 30.766 -31.094 -8.344 1 56.09 227 THR A CA 1
ATOM 1707 C C . THR A 1 227 ? 29.344 -31.625 -8.43 1 56.09 227 THR A C 1
ATOM 1709 O O . THR A 1 227 ? 28.5 -31.078 -9.141 1 56.09 227 THR A O 1
ATOM 1712 N N . GLY A 1 228 ? 29.047 -32.656 -7.574 1 68.38 228 GLY A N 1
ATOM 1713 C CA . GLY A 1 228 ? 27.719 -33.219 -7.645 1 68.38 228 GLY A CA 1
ATOM 1714 C C . GLY A 1 228 ? 26.641 -32.312 -7.117 1 68.38 228 GLY A C 1
ATOM 1715 O O . GLY A 1 228 ? 25.609 -32.125 -7.77 1 68.38 228 GLY A O 1
ATOM 1716 N N . SER A 1 229 ? 26.969 -31.719 -6.07 1 79.5 229 SER A N 1
ATOM 1717 C CA . SER A 1 229 ? 25.984 -30.844 -5.449 1 79.5 229 SER A CA 1
ATOM 1718 C C . SER A 1 229 ? 25.75 -29.594 -6.281 1 79.5 229 SER A C 1
ATOM 1720 O O . SER A 1 229 ? 24.609 -29.141 -6.43 1 79.5 229 SER A O 1
ATOM 1722 N N . PHE A 1 230 ? 26.781 -29.156 -6.848 1 87.44 230 PHE A N 1
ATOM 1723 C CA . PHE A 1 230 ? 26.688 -27.953 -7.66 1 87.44 230 PHE A CA 1
ATOM 1724 C C . PHE A 1 230 ? 25.922 -28.234 -8.953 1 87.44 230 PHE A C 1
ATOM 1726 O O . PHE A 1 230 ? 25.094 -27.438 -9.375 1 87.44 230 PHE A O 1
ATOM 1733 N N . SER A 1 231 ? 26.297 -29.391 -9.516 1 89.25 231 SER A N 1
ATOM 1734 C CA . SER A 1 231 ? 25.578 -29.812 -10.719 1 89.25 231 SER A CA 1
ATOM 1735 C C . SER A 1 231 ? 24.094 -29.984 -10.445 1 89.25 231 SER A C 1
ATOM 1737 O O . SER A 1 231 ? 23.25 -29.609 -11.266 1 89.25 231 SER A O 1
ATOM 1739 N N . LYS A 1 232 ? 23.844 -30.547 -9.352 1 92.38 232 LYS A N 1
ATOM 1740 C CA . LYS A 1 232 ? 22.438 -30.688 -8.969 1 92.38 232 LYS A CA 1
ATOM 1741 C C . LYS A 1 232 ? 21.766 -29.328 -8.805 1 92.38 232 LYS A C 1
ATOM 1743 O O . LYS A 1 232 ? 20.625 -29.141 -9.242 1 92.38 232 LYS A O 1
ATOM 1748 N N . PHE A 1 233 ? 22.438 -28.5 -8.203 1 94.25 233 PHE A N 1
ATOM 1749 C CA . PHE A 1 233 ? 21.938 -27.156 -7.988 1 94.25 233 PHE A CA 1
ATOM 1750 C C . PHE A 1 233 ? 21.562 -26.5 -9.312 1 94.25 233 PHE A C 1
ATOM 1752 O O . PHE A 1 233 ? 20.516 -25.844 -9.422 1 94.25 233 PHE A O 1
ATOM 1759 N N . VAL A 1 234 ? 22.344 -26.625 -10.297 1 95.81 234 VAL A N 1
ATOM 1760 C CA . VAL A 1 234 ? 22.188 -25.984 -11.602 1 95.81 234 VAL A CA 1
ATOM 1761 C C . VAL A 1 234 ? 21.031 -26.641 -12.352 1 95.81 234 VAL A C 1
ATOM 1763 O O . VAL A 1 234 ? 20.25 -25.953 -13.023 1 95.81 234 VAL A O 1
ATOM 1766 N N . ASN A 1 235 ? 20.859 -27.922 -12.148 1 96.44 235 ASN A N 1
ATOM 1767 C CA . ASN A 1 235 ? 19.984 -28.672 -13.039 1 96.44 235 ASN A CA 1
ATOM 1768 C C . ASN A 1 235 ? 18.625 -28.938 -12.398 1 96.44 235 ASN A C 1
ATOM 1770 O O . ASN A 1 235 ? 17.672 -29.312 -13.078 1 96.44 235 ASN A O 1
ATOM 1774 N N . VAL A 1 236 ? 18.531 -28.766 -11.141 1 97.5 236 VAL A N 1
ATOM 1775 C CA . VAL A 1 236 ? 17.297 -29.109 -10.438 1 97.5 236 VAL A CA 1
ATOM 1776 C C . VAL A 1 236 ? 16.219 -28.047 -10.727 1 97.5 236 VAL A C 1
ATOM 1778 O O . VAL A 1 236 ? 16.531 -26.875 -10.867 1 97.5 236 VAL A O 1
ATOM 1781 N N . MET A 1 237 ? 14.969 -28.531 -10.82 1 97.5 237 MET A N 1
ATOM 1782 C CA . MET A 1 237 ? 13.844 -27.609 -10.898 1 97.5 237 MET A CA 1
ATOM 1783 C C . MET A 1 237 ? 13.555 -26.984 -9.531 1 97.5 237 MET A C 1
ATOM 1785 O O . MET A 1 237 ? 13.539 -27.688 -8.523 1 97.5 237 MET A O 1
ATOM 1789 N N . SER A 1 238 ? 13.32 -25.688 -9.531 1 98.5 238 SER A N 1
ATOM 1790 C CA . SER A 1 238 ? 13.023 -25 -8.289 1 98.5 238 SER A CA 1
ATOM 1791 C C . SER A 1 238 ? 12.484 -23.594 -8.555 1 98.5 238 SER A C 1
ATOM 1793 O O . SER A 1 238 ? 12.328 -23.188 -9.711 1 98.5 238 SER A O 1
ATOM 1795 N N . ALA A 1 239 ? 12.047 -22.953 -7.512 1 98.81 239 ALA A N 1
ATOM 1796 C CA . ALA A 1 239 ? 11.828 -21.516 -7.602 1 98.81 239 ALA A CA 1
ATOM 1797 C C . ALA A 1 239 ? 13.148 -20.781 -7.777 1 98.81 239 ALA A C 1
ATOM 1799 O O . ALA A 1 239 ? 14.148 -21.109 -7.145 1 98.81 239 ALA A O 1
ATOM 1800 N N . ARG A 1 240 ? 13.148 -19.781 -8.688 1 98.88 240 ARG A N 1
ATOM 1801 C CA . ARG A 1 240 ? 14.414 -19.141 -9.023 1 98.88 240 ARG A CA 1
ATOM 1802 C C . ARG A 1 240 ? 14.258 -17.625 -9.078 1 98.88 240 ARG A C 1
ATOM 1804 O O . ARG A 1 240 ? 13.211 -17.109 -9.484 1 98.88 240 ARG A O 1
ATOM 1811 N N . THR A 1 241 ? 15.305 -16.906 -8.711 1 98.88 241 THR A N 1
ATOM 1812 C CA . THR A 1 241 ? 15.406 -15.453 -8.828 1 98.88 241 THR A CA 1
ATOM 1813 C C . THR A 1 241 ? 16.734 -15.062 -9.477 1 98.88 241 THR A C 1
ATOM 1815 O O . THR A 1 241 ? 17.75 -15.727 -9.281 1 98.88 241 THR A O 1
ATOM 1818 N N . ALA A 1 242 ? 16.688 -14.008 -10.211 1 98.94 242 ALA A N 1
ATOM 1819 C CA . ALA A 1 242 ? 17.891 -13.484 -10.875 1 98.94 242 ALA A CA 1
ATOM 1820 C C . ALA A 1 242 ? 17.859 -11.961 -10.914 1 98.94 242 ALA A C 1
ATOM 1822 O O . ALA A 1 242 ? 16.797 -11.344 -10.773 1 98.94 242 ALA A O 1
ATOM 1823 N N . VAL A 1 243 ? 18.984 -11.398 -11.055 1 98.94 243 VAL A N 1
ATOM 1824 C CA . VAL A 1 243 ? 19.156 -9.961 -11.258 1 98.94 243 VAL A CA 1
ATOM 1825 C C . VAL A 1 243 ? 20.141 -9.719 -12.391 1 98.94 243 VAL A C 1
ATOM 1827 O O . VAL A 1 243 ? 21.109 -10.469 -12.555 1 98.94 243 VAL A O 1
ATOM 1830 N N . GLY A 1 244 ? 19.922 -8.734 -13.188 1 98.81 244 GLY A N 1
ATOM 1831 C CA . GLY A 1 244 ? 20.781 -8.367 -14.305 1 98.81 244 GLY A CA 1
ATOM 1832 C C . GLY A 1 244 ? 20.375 -7.062 -14.961 1 98.81 244 GLY A C 1
ATOM 1833 O O . GLY A 1 244 ? 19.828 -6.168 -14.305 1 98.81 244 GLY A O 1
ATOM 1834 N N . HIS A 1 245 ? 20.797 -6.93 -16.219 1 98.12 245 HIS A N 1
ATOM 1835 C CA . HIS A 1 245 ? 20.422 -5.742 -16.984 1 98.12 245 HIS A CA 1
ATOM 1836 C C . HIS A 1 245 ? 20.359 -6.051 -18.469 1 98.12 245 HIS A C 1
ATOM 1838 O O . HIS A 1 245 ? 20.906 -7.051 -18.922 1 98.12 245 HIS A O 1
ATOM 1844 N N . ASP A 1 246 ? 19.625 -5.227 -19.156 1 96.44 246 ASP A N 1
ATOM 1845 C CA . ASP A 1 246 ? 19.5 -5.418 -20.609 1 96.44 246 ASP A CA 1
ATOM 1846 C C . ASP A 1 246 ? 20.422 -4.473 -21.359 1 96.44 246 ASP A C 1
ATOM 1848 O O . ASP A 1 246 ? 21.281 -3.824 -20.766 1 96.44 246 ASP A O 1
ATOM 1852 N N . ARG A 1 247 ? 20.328 -4.453 -22.625 1 92.88 247 ARG A N 1
ATOM 1853 C CA . ARG A 1 247 ? 21.234 -3.717 -23.484 1 92.88 247 ARG A CA 1
ATOM 1854 C C . ARG A 1 247 ? 21.141 -2.217 -23.25 1 92.88 247 ARG A C 1
ATOM 1856 O O . ARG A 1 247 ? 22.109 -1.482 -23.422 1 92.88 247 ARG A O 1
ATOM 1863 N N . LYS A 1 248 ? 20 -1.795 -22.859 1 91.25 248 LYS A N 1
ATOM 1864 C CA . LYS A 1 248 ? 19.781 -0.372 -22.641 1 91.25 248 LYS A CA 1
ATOM 1865 C C . LYS A 1 248 ? 20.266 0.044 -21.25 1 91.25 248 LYS A C 1
ATOM 1867 O O . LYS A 1 248 ? 20.188 1.22 -20.891 1 91.25 248 LYS A O 1
ATOM 1872 N N . GLY A 1 249 ? 20.688 -0.871 -20.484 1 93.62 249 GLY A N 1
ATOM 1873 C CA . GLY A 1 249 ? 21.172 -0.573 -19.156 1 93.62 249 GLY A CA 1
ATOM 1874 C C . GLY A 1 249 ? 20.094 -0.581 -18.094 1 93.62 249 GLY A C 1
ATOM 1875 O O . GLY A 1 249 ? 20.312 -0.159 -16.969 1 93.62 249 GLY A O 1
ATOM 1876 N N . GLN A 1 250 ? 18.953 -1.034 -18.5 1 95.25 250 GLN A N 1
ATOM 1877 C CA . GLN A 1 250 ? 17.891 -1.165 -17.516 1 95.25 250 GLN A CA 1
ATOM 1878 C C . GLN A 1 250 ? 18.109 -2.375 -16.609 1 95.25 250 GLN A C 1
ATOM 1880 O O . GLN A 1 250 ? 18.547 -3.434 -17.078 1 95.25 250 GLN A O 1
ATOM 1885 N N . LEU A 1 251 ? 17.812 -2.098 -15.398 1 97.12 251 LEU A N 1
ATOM 1886 C CA . LEU A 1 251 ? 17.891 -3.193 -14.445 1 97.12 251 LEU A CA 1
ATOM 1887 C C . LEU A 1 251 ? 16.781 -4.207 -14.68 1 97.12 251 LEU A C 1
ATOM 1889 O O . LEU A 1 251 ? 15.648 -3.828 -15 1 97.12 251 LEU A O 1
ATOM 1893 N N . VAL A 1 252 ? 17.078 -5.496 -14.469 1 98.44 252 VAL A N 1
ATOM 1894 C CA . VAL A 1 252 ? 16.094 -6.555 -14.664 1 98.44 252 VAL A CA 1
ATOM 1895 C C . VAL A 1 252 ? 16.031 -7.449 -13.438 1 98.44 252 VAL A C 1
ATOM 1897 O O . VAL A 1 252 ? 17.062 -7.941 -12.969 1 98.44 252 VAL A O 1
ATOM 1900 N N . PHE A 1 253 ? 14.836 -7.582 -12.844 1 98.88 253 PHE A N 1
ATOM 1901 C CA . PHE A 1 253 ? 14.531 -8.609 -11.859 1 98.88 253 PHE A CA 1
ATOM 1902 C C . PHE A 1 253 ? 13.734 -9.742 -12.484 1 98.88 253 PHE A C 1
ATOM 1904 O O . PHE A 1 253 ? 12.797 -9.508 -13.25 1 98.88 253 PHE A O 1
ATOM 1911 N N . PHE A 1 254 ? 14.18 -10.945 -12.195 1 98.88 254 PHE A N 1
ATOM 1912 C CA . PHE A 1 254 ? 13.43 -12.117 -12.633 1 98.88 254 PHE A CA 1
ATOM 1913 C C . PHE A 1 254 ? 13.062 -13 -11.445 1 98.88 254 PHE A C 1
ATOM 1915 O O . PHE A 1 254 ? 13.898 -13.273 -10.586 1 98.88 254 PHE A O 1
ATOM 1922 N N . HIS A 1 255 ? 11.867 -13.453 -11.422 1 98.88 255 HIS A N 1
ATOM 1923 C CA . HIS A 1 255 ? 11.367 -14.375 -10.414 1 98.88 255 HIS A CA 1
ATOM 1924 C C . HIS A 1 255 ? 10.484 -15.453 -11.039 1 98.88 255 HIS A C 1
ATOM 1926 O O . HIS A 1 255 ? 9.625 -15.141 -11.875 1 98.88 255 HIS A O 1
ATOM 1932 N N . ALA A 1 256 ? 10.672 -16.656 -10.695 1 98.88 256 ALA A N 1
ATOM 1933 C CA . ALA A 1 256 ? 9.805 -17.781 -11.078 1 98.88 256 ALA A CA 1
ATOM 1934 C C . ALA A 1 256 ? 9.398 -18.594 -9.859 1 98.88 256 ALA A C 1
ATOM 1936 O O . ALA A 1 256 ? 10.242 -18.969 -9.039 1 98.88 256 ALA A O 1
ATOM 1937 N N . ASP A 1 257 ? 8.109 -18.859 -9.781 1 98.75 257 ASP A N 1
ATOM 1938 C CA . ASP A 1 257 ? 7.625 -19.75 -8.734 1 98.75 257 ASP A CA 1
ATOM 1939 C C . ASP A 1 257 ? 8.117 -21.188 -8.953 1 98.75 257 ASP A C 1
ATOM 1941 O O . ASP A 1 257 ? 8.445 -21.562 -10.078 1 98.75 257 ASP A O 1
ATOM 1945 N N . GLY A 1 258 ? 8.164 -21.938 -7.848 1 98.5 258 GLY A N 1
ATOM 1946 C CA . GLY A 1 258 ? 8.586 -23.328 -7.887 1 98.5 258 GLY A CA 1
ATOM 1947 C C . GLY A 1 258 ? 8.797 -23.922 -6.508 1 98.5 258 GLY A C 1
ATOM 1948 O O . GLY A 1 258 ? 8.477 -23.297 -5.496 1 98.5 258 GLY A O 1
ATOM 1949 N N . GLN A 1 259 ? 9.219 -25.094 -6.547 1 98.25 259 GLN A N 1
ATOM 1950 C CA . GLN A 1 259 ? 9.625 -25.891 -5.391 1 98.25 259 GLN A CA 1
ATOM 1951 C C . GLN A 1 259 ? 10.672 -26.922 -5.773 1 98.25 259 GLN A C 1
ATOM 1953 O O . GLN A 1 259 ? 10.508 -27.656 -6.758 1 98.25 259 GLN A O 1
ATOM 1958 N N . THR A 1 260 ? 11.703 -27.016 -4.953 1 97.94 260 THR A N 1
ATOM 1959 C CA . THR A 1 260 ? 12.867 -27.812 -5.305 1 97.94 260 THR A CA 1
ATOM 1960 C C . THR A 1 260 ? 12.453 -29.25 -5.598 1 97.94 260 THR A C 1
ATOM 1962 O O . THR A 1 260 ? 11.75 -29.875 -4.801 1 97.94 260 THR A O 1
ATOM 1965 N N . GLU A 1 261 ? 12.867 -29.766 -6.75 1 96.88 261 GLU A N 1
ATOM 1966 C CA . GLU A 1 261 ? 12.695 -31.125 -7.25 1 96.88 261 GLU A CA 1
ATOM 1967 C C . GLU A 1 261 ? 11.258 -31.375 -7.672 1 96.88 261 GLU A C 1
ATOM 1969 O O . GLU A 1 261 ? 10.938 -32.469 -8.164 1 96.88 261 GLU A O 1
ATOM 1974 N N . GLN A 1 262 ? 10.391 -30.422 -7.559 1 95.5 262 GLN A N 1
ATOM 1975 C CA . GLN A 1 262 ? 8.977 -30.688 -7.809 1 95.5 262 GLN A CA 1
ATOM 1976 C C . GLN A 1 262 ? 8.453 -29.844 -8.969 1 95.5 262 GLN A C 1
ATOM 1978 O O . GLN A 1 262 ? 7.805 -30.359 -9.875 1 95.5 262 GLN A O 1
ATOM 1983 N N . ARG A 1 263 ? 8.688 -28.578 -8.945 1 96.38 263 ARG A N 1
ATOM 1984 C CA . ARG A 1 263 ? 8.164 -27.656 -9.945 1 96.38 263 ARG A CA 1
ATOM 1985 C C . ARG A 1 263 ? 9.086 -26.453 -10.117 1 96.38 263 ARG A C 1
ATOM 1987 O O . ARG A 1 263 ? 9.969 -26.219 -9.289 1 96.38 263 ARG A O 1
ATOM 1994 N N . GLY A 1 264 ? 8.875 -25.688 -11.172 1 98.12 264 GLY A N 1
ATOM 1995 C CA . GLY A 1 264 ? 9.68 -24.516 -11.484 1 98.12 264 GLY A CA 1
ATOM 1996 C C . GLY A 1 264 ? 10.602 -24.719 -12.672 1 98.12 264 GLY A C 1
ATOM 1997 O O . GLY A 1 264 ? 10.219 -25.344 -13.664 1 98.12 264 GLY A O 1
ATOM 1998 N N . ILE A 1 265 ? 11.781 -24.078 -12.523 1 98.69 265 ILE A N 1
ATOM 1999 C CA . ILE A 1 265 ? 12.703 -24.125 -13.656 1 98.69 265 ILE A CA 1
ATOM 2000 C C . ILE A 1 265 ? 14.125 -24.375 -13.164 1 98.69 265 ILE A C 1
ATOM 2002 O O . ILE A 1 265 ? 14.422 -24.156 -11.984 1 98.69 265 ILE A O 1
ATOM 2006 N N . ASN A 1 266 ? 14.93 -24.891 -14.031 1 98.31 266 ASN A N 1
ATOM 2007 C CA . ASN A 1 266 ? 16.359 -24.984 -13.742 1 98.31 266 ASN A CA 1
ATOM 2008 C C . ASN A 1 266 ? 17.109 -23.766 -14.266 1 98.31 266 ASN A C 1
ATOM 2010 O O . ASN A 1 266 ? 16.5 -22.859 -14.844 1 98.31 266 ASN A O 1
ATOM 2014 N N . LEU A 1 267 ? 18.406 -23.688 -14.055 1 98.56 267 LEU A N 1
ATOM 2015 C CA . LEU A 1 267 ? 19.156 -22.484 -14.359 1 98.56 267 LEU A CA 1
ATOM 2016 C C . LEU A 1 267 ? 19.297 -22.297 -15.867 1 98.56 267 LEU A C 1
ATOM 2018 O O . LEU A 1 267 ? 19.344 -21.156 -16.359 1 98.56 267 LEU A O 1
ATOM 2022 N N . TRP A 1 268 ? 19.375 -23.422 -16.641 1 98.56 268 TRP A N 1
ATOM 2023 C CA . TRP A 1 268 ? 19.453 -23.312 -18.094 1 98.56 268 TRP A CA 1
ATOM 2024 C C . TRP A 1 268 ? 18.203 -22.688 -18.672 1 98.56 268 TRP A C 1
ATOM 2026 O O . TRP A 1 268 ? 18.281 -21.781 -19.516 1 98.56 268 TRP A O 1
ATOM 2036 N N . GLU A 1 269 ? 17.109 -23.203 -18.203 1 98.62 269 GLU A N 1
ATOM 2037 C CA . GLU A 1 269 ? 15.82 -22.656 -18.641 1 98.62 269 GLU A CA 1
ATOM 2038 C C . GLU A 1 269 ? 15.695 -21.172 -18.281 1 98.62 269 GLU A C 1
ATOM 2040 O O . GLU A 1 269 ? 15.188 -20.375 -19.062 1 98.62 269 GLU A O 1
ATOM 2045 N N . MET A 1 270 ? 16.141 -20.828 -17.125 1 98.69 270 MET A N 1
ATOM 2046 C CA . MET A 1 270 ? 16.109 -19.438 -16.688 1 98.69 270 MET A CA 1
ATOM 2047 C C . MET A 1 270 ? 16.969 -18.562 -17.609 1 98.69 270 MET A C 1
ATOM 2049 O O . MET A 1 270 ? 16.531 -17.5 -18.062 1 98.69 270 MET A O 1
ATOM 2053 N N . ALA A 1 271 ? 18.172 -19 -17.875 1 98.81 271 ALA A N 1
ATOM 2054 C CA . ALA A 1 271 ? 19.078 -18.25 -18.734 1 98.81 271 ALA A CA 1
ATOM 2055 C C . ALA A 1 271 ? 18.484 -18.062 -20.125 1 98.81 271 ALA A C 1
ATOM 2057 O O . ALA A 1 271 ? 18.547 -16.953 -20.688 1 98.81 271 ALA A O 1
ATOM 2058 N N . GLU A 1 272 ? 17.953 -19.094 -20.641 1 98.31 272 GLU A N 1
ATOM 2059 C CA . GLU A 1 272 ? 17.359 -19.016 -21.984 1 98.31 272 GLU A CA 1
ATOM 2060 C C . GLU A 1 272 ? 16.188 -18.031 -22 1 98.31 272 GLU A C 1
ATOM 2062 O O . GLU A 1 272 ? 16.031 -17.266 -22.953 1 98.31 272 GLU A O 1
ATOM 2067 N N . PHE A 1 273 ? 15.375 -18.141 -21.031 1 98.19 273 PHE A N 1
ATOM 2068 C CA . PHE A 1 273 ? 14.266 -17.203 -20.906 1 98.19 273 PHE A CA 1
ATOM 2069 C C . PHE A 1 273 ? 14.773 -15.766 -20.906 1 98.19 273 PHE A C 1
ATOM 2071 O O . PHE A 1 273 ? 14.266 -14.914 -21.641 1 98.19 273 PHE A O 1
ATOM 2078 N N . LEU A 1 274 ? 15.734 -15.477 -20.062 1 98.69 274 LEU A N 1
ATOM 2079 C CA . LEU A 1 274 ? 16.281 -14.133 -19.938 1 98.69 274 LEU A CA 1
ATOM 2080 C C . LEU A 1 274 ? 16.875 -13.648 -21.25 1 98.69 274 LEU A C 1
ATOM 2082 O O . LEU A 1 274 ? 16.734 -12.484 -21.609 1 98.69 274 LEU A O 1
ATOM 2086 N N . LEU A 1 275 ? 17.547 -14.531 -21.922 1 98.31 275 LEU A N 1
ATOM 2087 C CA . LEU A 1 275 ? 18.109 -14.172 -23.219 1 98.31 275 LEU A CA 1
ATOM 2088 C C . LEU A 1 275 ? 17.016 -13.742 -24.203 1 98.31 275 LEU A C 1
ATOM 2090 O O . LEU A 1 275 ? 17.172 -12.75 -24.906 1 98.31 275 LEU A O 1
ATOM 2094 N N . LYS A 1 276 ? 15.961 -14.484 -24.188 1 96.81 276 LYS A N 1
ATOM 2095 C CA . LYS A 1 276 ? 14.836 -14.156 -25.062 1 96.81 276 LYS A CA 1
ATOM 2096 C C . LYS A 1 276 ? 14.242 -12.797 -24.719 1 96.81 276 LYS A C 1
ATOM 2098 O O . LYS A 1 276 ? 13.562 -12.18 -25.531 1 96.81 276 LYS A O 1
ATOM 2103 N N . GLN A 1 277 ? 14.492 -12.383 -23.516 1 96.69 277 GLN A N 1
ATOM 2104 C CA . GLN A 1 277 ? 13.992 -11.086 -23.078 1 96.69 277 GLN A CA 1
ATOM 2105 C C . GLN A 1 277 ? 15.07 -10.008 -23.188 1 96.69 277 GLN A C 1
ATOM 2107 O O . GLN A 1 277 ? 15.016 -8.992 -22.5 1 96.69 277 GLN A O 1
ATOM 2112 N N . ASP A 1 278 ? 16.141 -10.227 -23.875 1 96.44 278 ASP A N 1
ATOM 2113 C CA . ASP A 1 278 ? 17.188 -9.281 -24.25 1 96.44 278 ASP A CA 1
ATOM 2114 C C . ASP A 1 278 ? 18.047 -8.891 -23.047 1 96.44 278 ASP A C 1
ATOM 2116 O O . ASP A 1 278 ? 18.5 -7.754 -22.953 1 96.44 278 ASP A O 1
ATOM 2120 N N . VAL A 1 279 ? 18.109 -9.734 -22.125 1 98.38 279 VAL A N 1
ATOM 2121 C CA . VAL A 1 279 ? 19.031 -9.516 -21.016 1 98.38 279 VAL A CA 1
ATOM 2122 C C . VAL A 1 279 ? 20.469 -9.797 -21.469 1 98.38 279 VAL A C 1
ATOM 2124 O O . VAL A 1 279 ? 20.719 -10.773 -22.172 1 98.38 279 VAL A O 1
ATOM 2127 N N . VAL A 1 280 ? 21.406 -8.969 -21.016 1 98.31 280 VAL A N 1
ATOM 2128 C CA . VAL A 1 280 ? 22.766 -9.047 -21.531 1 98.31 280 VAL A CA 1
ATOM 2129 C C . VAL A 1 280 ? 23.688 -9.641 -20.469 1 98.31 280 VAL A C 1
ATOM 2131 O O . VAL A 1 280 ? 24.625 -10.383 -20.781 1 98.31 280 VAL A O 1
ATOM 2134 N N . ASN A 1 281 ? 23.516 -9.258 -19.312 1 98.81 281 ASN A N 1
ATOM 2135 C CA . ASN A 1 281 ? 24.219 -9.828 -18.172 1 98.81 281 ASN A CA 1
ATOM 2136 C C . ASN A 1 281 ? 23.266 -10.133 -17.016 1 98.81 281 ASN A C 1
ATOM 2138 O O . ASN A 1 281 ? 22.359 -9.352 -16.734 1 98.81 281 ASN A O 1
ATOM 2142 N N . ALA A 1 282 ? 23.516 -11.289 -16.375 1 98.94 282 ALA A N 1
ATOM 2143 C CA . ALA A 1 282 ? 22.656 -11.656 -15.25 1 98.94 282 ALA A CA 1
ATOM 2144 C C . ALA A 1 282 ? 23.328 -12.734 -14.391 1 98.94 282 ALA A C 1
ATOM 2146 O O . ALA A 1 282 ? 24.078 -13.562 -14.898 1 98.94 282 ALA A O 1
ATOM 2147 N N . ILE A 1 283 ? 22.984 -12.703 -13.133 1 98.75 283 ILE A N 1
ATOM 2148 C CA . ILE A 1 283 ? 23.453 -13.742 -12.219 1 98.75 283 ILE A CA 1
ATOM 2149 C C . ILE A 1 283 ? 22.266 -14.367 -11.492 1 98.75 283 ILE A C 1
ATOM 2151 O O . ILE A 1 283 ? 21.203 -13.758 -11.383 1 98.75 283 ILE A O 1
ATOM 2155 N N . ASN A 1 284 ? 22.484 -15.57 -11.055 1 98.69 284 ASN A N 1
ATOM 2156 C CA . ASN A 1 284 ? 21.5 -16.281 -10.25 1 98.69 284 ASN A CA 1
ATOM 2157 C C . ASN A 1 284 ? 21.578 -15.883 -8.781 1 98.69 284 ASN A C 1
ATOM 2159 O O . ASN A 1 284 ? 22.672 -15.758 -8.227 1 98.69 284 ASN A O 1
ATOM 2163 N N . LEU A 1 285 ? 20.469 -15.633 -8.172 1 98.44 285 LEU A N 1
ATOM 2164 C CA . LEU A 1 285 ? 20.359 -15.367 -6.738 1 98.44 285 LEU A CA 1
ATOM 2165 C C . LEU A 1 285 ? 19.844 -16.594 -5.996 1 98.44 285 LEU A C 1
ATOM 2167 O O . LEU A 1 285 ? 19.703 -17.672 -6.578 1 98.44 285 LEU A O 1
ATOM 2171 N N . ASP A 1 286 ? 19.734 -16.422 -4.645 1 97.69 286 ASP A N 1
ATOM 2172 C CA . ASP A 1 286 ? 19.188 -17.516 -3.85 1 97.69 286 ASP A CA 1
ATOM 2173 C C . ASP A 1 286 ? 17.781 -17.891 -4.324 1 97.69 286 ASP A C 1
ATOM 2175 O O . ASP A 1 286 ? 17 -17.031 -4.73 1 97.69 286 ASP A O 1
ATOM 2179 N N . GLY A 1 287 ? 17.453 -19.156 -4.312 1 97.81 287 GLY A N 1
ATOM 2180 C CA . GLY A 1 287 ? 16.188 -19.688 -4.785 1 97.81 287 GLY A CA 1
ATOM 2181 C C . GLY A 1 287 ? 15.516 -20.609 -3.779 1 97.81 287 GLY A C 1
ATOM 2182 O O . GLY A 1 287 ? 15.625 -20.391 -2.568 1 97.81 287 GLY A O 1
ATOM 2183 N N . GLY A 1 288 ? 14.734 -21.547 -4.309 1 97.75 288 GLY A N 1
ATOM 2184 C CA . GLY A 1 288 ? 14.031 -22.438 -3.414 1 97.75 288 GLY A CA 1
ATOM 2185 C C . GLY A 1 288 ? 13.109 -21.734 -2.449 1 97.75 288 GLY A C 1
ATOM 2186 O O . GLY A 1 288 ? 12.305 -20.891 -2.861 1 97.75 288 GLY A O 1
ATOM 2187 N N . GLY A 1 289 ? 13.195 -22.062 -1.22 1 98.19 289 GLY A N 1
ATOM 2188 C CA . GLY A 1 289 ? 12.344 -21.469 -0.2 1 98.19 289 GLY A CA 1
ATOM 2189 C C . GLY A 1 289 ? 12.555 -19.984 -0.044 1 98.19 289 GLY A C 1
ATOM 2190 O O . GLY A 1 289 ? 11.664 -19.266 0.431 1 98.19 289 GLY A O 1
ATOM 2191 N N . SER A 1 290 ? 13.695 -19.531 -0.515 1 98.31 290 SER A N 1
ATOM 2192 C CA . SER A 1 290 ? 14.023 -18.109 -0.359 1 98.31 290 SER A CA 1
ATOM 2193 C C . SER A 1 290 ? 13.336 -17.266 -1.428 1 98.31 290 SER A C 1
ATOM 2195 O O . SER A 1 290 ? 13.156 -16.062 -1.252 1 98.31 290 SER A O 1
ATOM 2197 N N . ALA A 1 291 ? 13.055 -17.891 -2.525 1 98.75 291 ALA A N 1
ATOM 2198 C CA . ALA A 1 291 ? 12.508 -17.141 -3.66 1 98.75 291 ALA A CA 1
ATOM 2199 C C . ALA A 1 291 ? 11.164 -16.516 -3.307 1 98.75 291 ALA A C 1
ATOM 2201 O O . ALA A 1 291 ? 10.211 -17.219 -2.961 1 98.75 291 ALA A O 1
ATOM 2202 N N . THR A 1 292 ? 11.133 -15.227 -3.346 1 98.69 292 THR A N 1
ATOM 2203 C CA . THR A 1 292 ? 9.961 -14.438 -2.984 1 98.69 292 THR A CA 1
ATOM 2204 C C . THR A 1 292 ? 9.891 -13.156 -3.805 1 98.69 292 THR A C 1
ATOM 2206 O O . THR A 1 292 ? 10.906 -12.492 -4.012 1 98.69 292 THR A O 1
ATOM 2209 N N . PHE A 1 293 ? 8.719 -12.828 -4.316 1 98.75 293 PHE A N 1
ATOM 2210 C CA . PHE A 1 293 ? 8.484 -11.594 -5.059 1 98.75 293 PHE A CA 1
ATOM 2211 C C . PHE A 1 293 ? 7.461 -10.719 -4.344 1 98.75 293 PHE A C 1
ATOM 2213 O O . PHE A 1 293 ? 6.371 -11.18 -3.992 1 98.75 293 PHE A O 1
ATOM 2220 N N . VAL A 1 294 ? 7.805 -9.523 -4.129 1 98.75 294 VAL A N 1
ATOM 2221 C CA . VAL A 1 294 ? 6.98 -8.578 -3.393 1 98.75 294 VAL A CA 1
ATOM 2222 C C . VAL A 1 294 ? 6.723 -7.34 -4.254 1 98.75 294 VAL A C 1
ATOM 2224 O O . VAL A 1 294 ? 7.648 -6.789 -4.852 1 98.75 294 VAL A O 1
ATOM 2227 N N . LEU A 1 295 ? 5.465 -6.984 -4.344 1 98.19 295 LEU A N 1
ATOM 2228 C CA . LEU A 1 295 ? 5.016 -5.805 -5.074 1 98.19 295 LEU A CA 1
ATOM 2229 C C . LEU A 1 295 ? 4.32 -4.82 -4.137 1 98.19 295 LEU A C 1
ATOM 2231 O O . LEU A 1 295 ? 3.367 -5.188 -3.443 1 98.19 295 LEU A O 1
ATOM 2235 N N . ASN A 1 296 ? 4.809 -3.559 -4.086 1 96.38 296 ASN A N 1
ATOM 2236 C CA . ASN A 1 296 ? 4.246 -2.521 -3.227 1 96.38 296 ASN A CA 1
ATOM 2237 C C . ASN A 1 296 ? 4.145 -2.988 -1.778 1 96.38 296 ASN A C 1
ATOM 2239 O O . ASN A 1 296 ? 3.113 -2.793 -1.131 1 96.38 296 ASN A O 1
ATOM 2243 N N . GLY A 1 297 ? 5.152 -3.699 -1.402 1 97.12 297 GLY A N 1
ATOM 2244 C CA . GLY A 1 297 ? 5.227 -4.133 -0.016 1 97.12 297 GLY A CA 1
ATOM 2245 C C . GLY A 1 297 ? 4.332 -5.32 0.287 1 97.12 297 GLY A C 1
ATOM 2246 O O . GLY A 1 297 ? 4.086 -5.637 1.453 1 97.12 297 GLY A O 1
ATOM 2247 N N . THR A 1 298 ? 3.801 -5.914 -0.706 1 97.44 298 THR A N 1
ATOM 2248 C CA . THR A 1 298 ? 2.863 -7.02 -0.542 1 97.44 298 THR A CA 1
ATOM 2249 C C . THR A 1 298 ? 3.35 -8.258 -1.291 1 97.44 298 THR A C 1
ATOM 2251 O O . THR A 1 298 ? 3.824 -8.156 -2.424 1 97.44 298 THR A O 1
ATOM 2254 N N . LEU A 1 299 ? 3.193 -9.406 -0.603 1 98 299 LEU A N 1
ATOM 2255 C CA . LEU A 1 299 ? 3.566 -10.664 -1.23 1 98 299 LEU A CA 1
ATOM 2256 C C . LEU A 1 299 ? 2.777 -10.891 -2.518 1 98 299 LEU A C 1
ATOM 2258 O O . LEU A 1 299 ? 1.545 -10.852 -2.508 1 98 299 LEU A O 1
ATOM 2262 N N . ALA A 1 300 ? 3.506 -11.102 -3.617 1 98.31 300 ALA A N 1
ATOM 2263 C CA . ALA A 1 300 ? 2.865 -11.258 -4.922 1 98.31 300 ALA A CA 1
ATOM 2264 C C . ALA A 1 300 ? 3.342 -12.531 -5.621 1 98.31 300 ALA A C 1
ATOM 2266 O O . ALA A 1 300 ? 3.41 -12.578 -6.852 1 98.31 300 ALA A O 1
ATOM 2267 N N . SER A 1 301 ? 3.797 -13.484 -4.91 1 98.44 301 SER A N 1
ATOM 2268 C CA . SER A 1 301 ? 4.207 -14.805 -5.391 1 98.44 301 SER A CA 1
ATOM 2269 C C . SER A 1 301 ? 3.771 -15.906 -4.434 1 98.44 301 SER A C 1
ATOM 2271 O O . SER A 1 301 ? 3.217 -15.625 -3.367 1 98.44 301 SER A O 1
ATOM 2273 N N . TYR A 1 302 ? 3.982 -17.141 -4.832 1 98.38 302 TYR A N 1
ATOM 2274 C CA . TYR A 1 302 ? 3.652 -18.281 -3.99 1 98.38 302 TYR A CA 1
ATOM 2275 C C . TYR A 1 302 ? 4.914 -18.938 -3.434 1 98.38 302 TYR A C 1
ATOM 2277 O O . TYR A 1 302 ? 5.551 -19.75 -4.109 1 98.38 302 TYR A O 1
ATOM 2285 N N . PRO A 1 303 ? 5.211 -18.656 -2.16 1 98.06 303 PRO A N 1
ATOM 2286 C CA . PRO A 1 303 ? 6.391 -19.281 -1.553 1 98.06 303 PRO A CA 1
ATOM 2287 C C . PRO A 1 303 ? 6.309 -20.797 -1.524 1 98.06 303 PRO A C 1
ATOM 2289 O O . PRO A 1 303 ? 5.211 -21.359 -1.519 1 98.06 303 PRO A O 1
ATOM 2292 N N . SER A 1 304 ? 7.465 -21.406 -1.441 1 98.06 304 SER A N 1
ATOM 2293 C CA . SER A 1 304 ? 7.461 -22.859 -1.54 1 98.06 304 SER A CA 1
ATOM 2294 C C . SER A 1 304 ? 7.578 -23.516 -0.164 1 98.06 304 SER A C 1
ATOM 2296 O O . SER A 1 304 ? 7.285 -24.703 -0.004 1 98.06 304 SER A O 1
ATOM 2298 N N . ASP A 1 305 ? 8.023 -22.719 0.849 1 97.75 305 ASP A N 1
ATOM 2299 C CA . ASP A 1 305 ? 8.102 -23.281 2.193 1 97.75 305 ASP A CA 1
ATOM 2300 C C . ASP A 1 305 ? 6.711 -23.531 2.771 1 97.75 305 ASP A C 1
ATOM 2302 O O . ASP A 1 305 ? 5.805 -22.719 2.596 1 97.75 305 ASP A O 1
ATOM 2306 N N . HIS A 1 306 ? 6.645 -24.625 3.484 1 97.44 306 HIS A N 1
ATOM 2307 C CA . HIS A 1 306 ? 5.434 -24.844 4.266 1 97.44 306 HIS A CA 1
ATOM 2308 C C . HIS A 1 306 ? 5.422 -23.969 5.516 1 97.44 306 HIS A C 1
ATOM 2310 O O . HIS A 1 306 ? 6.477 -23.625 6.055 1 97.44 306 HIS A O 1
ATOM 2316 N N . CYS A 1 307 ? 4.203 -23.672 5.883 1 96.19 307 CYS A N 1
ATOM 2317 C CA . CYS A 1 307 ? 4.031 -23.078 7.203 1 96.19 307 CYS A CA 1
ATOM 2318 C C . CYS A 1 307 ? 4.105 -24.141 8.297 1 96.19 307 CYS A C 1
ATOM 2320 O O . CYS A 1 307 ? 4.281 -25.312 8 1 96.19 307 CYS A O 1
ATOM 2322 N N . GLN A 1 308 ? 4.012 -23.625 9.578 1 91.44 308 GLN A N 1
ATOM 2323 C CA . GLN A 1 308 ? 3.926 -24.594 10.672 1 91.44 308 GLN A CA 1
ATOM 2324 C C . GLN A 1 308 ? 2.729 -25.53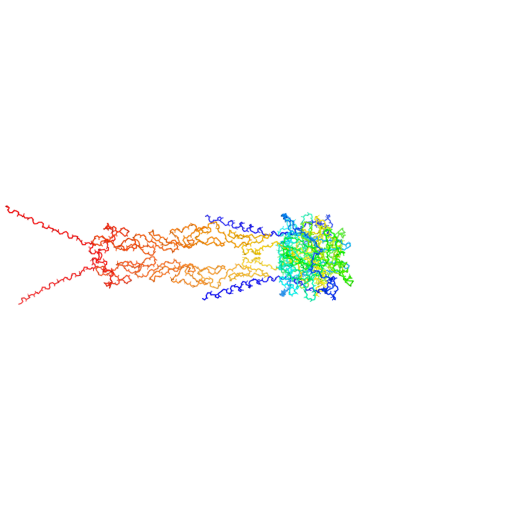1 10.484 1 91.44 308 GLN A C 1
ATOM 2326 O O . GLN A 1 308 ? 2.828 -26.734 10.727 1 91.44 308 GLN A O 1
ATOM 2331 N N . ASP A 1 309 ? 1.671 -24.859 10.031 1 89.44 309 ASP A N 1
ATOM 2332 C CA . ASP A 1 309 ? 0.584 -25.672 9.5 1 89.44 309 ASP A CA 1
ATOM 2333 C C . ASP A 1 309 ? 0.86 -26.078 8.047 1 89.44 309 ASP A C 1
ATOM 2335 O O . ASP A 1 309 ? 0.768 -25.234 7.145 1 89.44 309 ASP A O 1
ATOM 2339 N N . ASN A 1 310 ? 1.114 -27.312 7.758 1 90.94 310 ASN A N 1
ATOM 2340 C CA . ASN A 1 310 ? 1.742 -27.812 6.543 1 90.94 310 ASN A CA 1
ATOM 2341 C C . ASN A 1 310 ? 0.819 -27.672 5.336 1 90.94 310 ASN A C 1
ATOM 2343 O O . ASN A 1 310 ? 1.247 -27.859 4.195 1 90.94 310 ASN A O 1
ATOM 2347 N N . MET A 1 311 ? -0.343 -27.266 5.57 1 91.5 311 MET A N 1
ATOM 2348 C CA . MET A 1 311 ? -1.285 -27.062 4.473 1 91.5 311 MET A CA 1
ATOM 2349 C C . MET A 1 311 ? -0.968 -25.781 3.721 1 91.5 311 MET A C 1
ATOM 2351 O O . MET A 1 311 ? -1.198 -25.688 2.514 1 91.5 311 MET A O 1
ATOM 2355 N N . TRP A 1 312 ? -0.389 -24.938 4.422 1 96.88 312 TRP A N 1
ATOM 2356 C CA . TRP A 1 312 ? -0.213 -23.578 3.887 1 96.88 312 TRP A CA 1
ATOM 2357 C C . TRP A 1 312 ? 1.251 -23.312 3.557 1 96.88 312 TRP A C 1
ATOM 2359 O O . TRP A 1 312 ? 2.135 -24.078 3.957 1 96.88 312 TRP A O 1
ATOM 2369 N N . ARG A 1 313 ? 1.452 -22.328 2.727 1 98.06 313 ARG A N 1
ATOM 2370 C CA . ARG A 1 313 ? 2.793 -21.891 2.344 1 98.06 313 ARG A CA 1
ATOM 2371 C C . ARG A 1 313 ? 3.127 -20.531 2.941 1 98.06 313 ARG A C 1
ATOM 2373 O O . ARG A 1 313 ? 2.277 -19.641 2.977 1 98.06 313 ARG A O 1
ATOM 2380 N N . CYS A 1 314 ? 4.34 -20.406 3.438 1 97.38 314 CYS A N 1
ATOM 2381 C CA . CYS A 1 314 ? 4.781 -19.188 4.109 1 97.38 314 CYS A CA 1
ATOM 2382 C C . CYS A 1 314 ? 6.133 -18.734 3.574 1 97.38 314 CYS A C 1
ATOM 2384 O O . CYS A 1 314 ? 7.008 -19.562 3.295 1 97.38 314 CYS A O 1
ATOM 2386 N N . PRO A 1 315 ? 6.285 -17.438 3.402 1 97.69 315 PRO A N 1
ATOM 2387 C CA . PRO A 1 315 ? 7.578 -16.922 2.949 1 97.69 315 PRO A CA 1
ATOM 2388 C C . PRO A 1 315 ? 8.68 -17.078 4 1 97.69 315 PRO A C 1
ATOM 2390 O O . PRO A 1 315 ? 8.438 -16.844 5.188 1 97.69 315 PRO A O 1
ATOM 2393 N N . ARG A 1 316 ? 9.805 -17.344 3.496 1 96.81 316 ARG A N 1
ATOM 2394 C CA . ARG A 1 316 ? 10.984 -17.516 4.336 1 96.81 316 ARG A CA 1
ATOM 2395 C C . ARG A 1 316 ? 11.602 -16.172 4.707 1 96.81 316 ARG A C 1
ATOM 2397 O O . ARG A 1 316 ? 11.594 -15.242 3.902 1 96.81 316 ARG A O 1
ATOM 2404 N N . ARG A 1 317 ? 12.141 -16.172 5.957 1 97.75 317 ARG A N 1
ATOM 2405 C CA . ARG A 1 317 ? 13 -15.047 6.301 1 97.75 317 ARG A CA 1
ATOM 2406 C C . ARG A 1 317 ? 14.367 -15.18 5.641 1 97.75 317 ARG A C 1
ATOM 2408 O O . ARG A 1 317 ? 15 -16.234 5.715 1 97.75 317 ARG A O 1
ATOM 2415 N N . VAL A 1 318 ? 14.844 -14.117 4.996 1 98.25 318 VAL A N 1
ATOM 2416 C CA . VAL A 1 318 ? 16.094 -14.148 4.234 1 98.25 318 VAL A CA 1
ATOM 2417 C C . VAL A 1 318 ? 17.031 -13.062 4.742 1 98.25 318 VAL A C 1
ATOM 2419 O O . VAL A 1 318 ? 16.656 -12.234 5.578 1 98.25 318 VAL A O 1
ATOM 2422 N N . SER A 1 319 ? 18.312 -12.992 4.211 1 96.94 319 SER A N 1
ATOM 2423 C CA . SER A 1 319 ? 19.328 -12.102 4.75 1 96.94 319 SER A CA 1
ATOM 2424 C C . SER A 1 319 ? 19.469 -10.852 3.889 1 96.94 319 SER A C 1
ATOM 2426 O O . SER A 1 319 ? 19.938 -9.812 4.367 1 96.94 319 SER A O 1
ATOM 2428 N N . THR A 1 320 ? 19.281 -10.938 2.594 1 98.12 320 THR A N 1
ATOM 2429 C CA . THR A 1 320 ? 19.391 -9.758 1.74 1 98.12 320 THR A CA 1
ATOM 2430 C C . THR A 1 320 ? 18.219 -9.68 0.768 1 98.12 320 THR A C 1
ATOM 2432 O O . THR A 1 320 ? 17.641 -10.703 0.4 1 98.12 320 THR A O 1
ATOM 2435 N N . VAL A 1 321 ? 17.875 -8.492 0.469 1 98.88 321 VAL A N 1
ATOM 2436 C CA . VAL A 1 321 ? 16.766 -8.188 -0.425 1 98.88 321 VAL A CA 1
ATOM 2437 C C . VAL A 1 321 ? 17.219 -7.199 -1.497 1 98.88 321 VAL A C 1
ATOM 2439 O O . VAL A 1 321 ? 17.922 -6.238 -1.202 1 98.88 321 VAL A O 1
ATOM 2442 N N . VAL A 1 322 ? 16.875 -7.465 -2.717 1 98.94 322 VAL A N 1
ATOM 2443 C CA . VAL A 1 322 ? 17.078 -6.461 -3.756 1 98.94 322 VAL A CA 1
ATOM 2444 C C . VAL A 1 322 ? 15.789 -5.672 -3.965 1 98.94 322 VAL A C 1
ATOM 2446 O O . VAL A 1 322 ? 14.695 -6.242 -3.959 1 98.94 322 VAL A O 1
ATOM 2449 N N . CYS A 1 323 ? 15.93 -4.379 -4.117 1 98.75 323 CYS A N 1
ATOM 2450 C CA . CYS A 1 323 ? 14.805 -3.453 -4.016 1 98.75 323 CYS A CA 1
ATOM 2451 C C . CYS A 1 323 ? 14.836 -2.439 -5.152 1 98.75 323 CYS A C 1
ATOM 2453 O O . CYS A 1 323 ? 15.867 -1.827 -5.418 1 98.75 323 CYS A O 1
ATOM 2455 N N . LEU A 1 324 ? 13.781 -2.314 -5.82 1 98.38 324 LEU A N 1
ATOM 2456 C CA . LEU A 1 324 ? 13.523 -1.189 -6.711 1 98.38 324 LEU A CA 1
ATOM 2457 C C . LEU A 1 324 ? 12.578 -0.184 -6.066 1 98.38 324 LEU A C 1
ATOM 2459 O O . LEU A 1 324 ? 11.531 -0.564 -5.531 1 98.38 324 LEU A O 1
ATOM 2463 N N . HIS A 1 325 ? 12.977 1.032 -6.051 1 96.06 325 HIS A N 1
ATOM 2464 C CA . HIS A 1 325 ? 12.211 2.111 -5.434 1 96.06 325 HIS A CA 1
ATOM 2465 C C . HIS A 1 325 ? 12.281 3.385 -6.27 1 96.06 325 HIS A C 1
ATOM 2467 O O . HIS A 1 325 ? 13.07 3.471 -7.211 1 96.06 325 HIS A O 1
ATOM 2473 N N . GLU A 1 326 ? 11.398 4.32 -5.918 1 92.88 326 GLU A N 1
ATOM 2474 C CA . GLU A 1 326 ? 11.5 5.633 -6.547 1 92.88 326 GLU A CA 1
ATOM 2475 C C . GLU A 1 326 ? 12.789 6.34 -6.145 1 92.88 326 GLU A C 1
ATOM 2477 O O . GLU A 1 326 ? 13.32 6.102 -5.059 1 92.88 326 GLU A O 1
ATOM 2482 N N . PRO A 1 327 ? 13.242 7.164 -7.066 1 93.44 327 PRO A N 1
ATOM 2483 C CA . PRO A 1 327 ? 14.422 7.938 -6.672 1 93.44 327 PRO A CA 1
ATOM 2484 C C . PRO A 1 327 ? 14.219 8.711 -5.371 1 93.44 327 PRO A C 1
ATOM 2486 O O . PRO A 1 327 ? 13.156 9.297 -5.16 1 93.44 327 PRO A O 1
ATOM 2489 N N . ARG A 1 328 ? 15.188 8.703 -4.539 1 92.62 328 ARG A N 1
ATOM 2490 C CA . ARG A 1 328 ? 15.078 9.312 -3.217 1 92.62 328 ARG A CA 1
ATOM 2491 C C . ARG A 1 328 ? 15.641 10.734 -3.219 1 92.62 328 ARG A C 1
ATOM 2493 O O . ARG A 1 328 ? 16.562 11.039 -3.984 1 92.62 328 ARG A O 1
ATOM 2500 N N . CYS A 1 329 ? 15.039 11.547 -2.391 1 93.56 329 CYS A N 1
ATOM 2501 C CA . CYS A 1 329 ? 15.547 12.891 -2.15 1 93.56 329 CYS A CA 1
ATOM 2502 C C . CYS A 1 329 ? 16.484 12.914 -0.949 1 93.56 329 CYS A C 1
ATOM 2504 O O . CYS A 1 329 ? 16.547 11.953 -0.183 1 93.56 329 CYS A O 1
ATOM 2506 N N . GLN A 1 330 ? 17.375 13.891 -0.912 1 89.5 330 GLN A N 1
ATOM 2507 C CA . GLN A 1 330 ? 18.281 14.086 0.217 1 89.5 330 GLN A CA 1
ATOM 2508 C C . GLN A 1 330 ? 18.016 15.43 0.902 1 89.5 330 GLN A C 1
ATOM 2510 O O . GLN A 1 330 ? 18.359 16.484 0.364 1 89.5 330 GLN A O 1
ATOM 2515 N N . PRO A 1 331 ? 17.484 15.508 2.059 1 92 331 PRO A N 1
ATOM 2516 C CA . PRO A 1 331 ? 16.906 14.398 2.816 1 92 331 PRO A CA 1
ATOM 2517 C C . PRO A 1 331 ? 15.586 13.898 2.215 1 92 331 PRO A C 1
ATOM 2519 O O . PRO A 1 331 ? 14.953 14.609 1.431 1 92 331 PRO A O 1
ATOM 2522 N N . PRO A 1 332 ? 15.227 12.641 2.654 1 89.69 332 PRO A N 1
ATOM 2523 C CA . PRO A 1 332 ? 14.047 12.039 2.039 1 89.69 332 PRO A CA 1
ATOM 2524 C C . PRO A 1 332 ? 12.773 12.836 2.309 1 89.69 332 PRO A C 1
ATOM 2526 O O . PRO A 1 332 ? 11.828 12.789 1.515 1 89.69 332 PRO A O 1
ATOM 2529 N N . ASP A 1 333 ? 12.695 13.547 3.33 1 92.88 333 ASP A N 1
ATOM 2530 C CA . ASP A 1 333 ? 11.484 14.297 3.662 1 92.88 333 ASP A CA 1
ATOM 2531 C C . ASP A 1 333 ? 11.594 15.75 3.197 1 92.88 333 ASP A C 1
ATOM 2533 O O . ASP A 1 333 ? 10.75 16.578 3.545 1 92.88 333 ASP A O 1
ATOM 2537 N N . CYS A 1 334 ? 12.664 16.109 2.551 1 96.94 334 CYS A N 1
ATOM 2538 C CA . CYS A 1 334 ? 12.883 17.453 2.035 1 96.94 334 CYS A CA 1
ATOM 2539 C C . CYS A 1 334 ? 12.891 18.469 3.166 1 96.94 334 CYS A C 1
ATOM 2541 O O . CYS A 1 334 ? 12.234 19.516 3.074 1 96.94 334 CYS A O 1
ATOM 2543 N N . SER A 1 335 ? 13.492 18.047 4.215 1 94.81 335 SER A N 1
ATOM 2544 C CA . SER A 1 335 ? 13.68 18.859 5.41 1 94.81 335 SER A CA 1
ATOM 2545 C C . SER A 1 335 ? 12.336 19.219 6.051 1 94.81 335 SER A C 1
ATOM 2547 O O . SER A 1 335 ? 12.234 20.203 6.77 1 94.81 335 SER A O 1
ATOM 2549 N N . GLY A 1 336 ? 11.383 18.453 5.648 1 94.62 336 GLY A N 1
ATOM 2550 C CA . GLY A 1 336 ? 10.062 18.688 6.215 1 94.62 336 GLY A CA 1
ATOM 2551 C C . GLY A 1 336 ? 9.312 19.812 5.539 1 94.62 336 GLY A C 1
ATOM 2552 O O . GLY A 1 336 ? 8.227 20.203 5.973 1 94.62 336 GLY A O 1
ATOM 2553 N N . HIS A 1 337 ? 9.844 20.391 4.539 1 94.75 337 HIS A N 1
ATOM 2554 C CA . HIS A 1 337 ? 9.266 21.562 3.896 1 94.75 337 HIS A CA 1
ATOM 2555 C C . HIS A 1 337 ? 8.961 21.297 2.426 1 94.75 337 HIS A C 1
ATOM 2557 O O . HIS A 1 337 ? 8.938 22.219 1.612 1 94.75 337 HIS A O 1
ATOM 2563 N N . GLY A 1 338 ? 8.789 20.141 2.057 1 95.75 338 GLY A N 1
ATOM 2564 C CA . GLY A 1 338 ? 8.516 19.766 0.677 1 95.75 338 GLY A CA 1
ATOM 2565 C C . GLY A 1 338 ? 8.148 18.312 0.51 1 95.75 338 GLY A C 1
ATOM 2566 O O . GLY A 1 338 ? 8.039 17.578 1.494 1 95.75 338 GLY A O 1
ATOM 2567 N N . THR A 1 339 ? 7.848 17.969 -0.765 1 94.5 339 THR A N 1
ATOM 2568 C CA . THR A 1 339 ? 7.531 16.594 -1.133 1 94.5 339 THR A CA 1
ATOM 2569 C C . THR A 1 339 ? 8.523 16.078 -2.172 1 94.5 339 THR A C 1
ATOM 2571 O O . THR A 1 339 ? 8.859 16.781 -3.125 1 94.5 339 THR A O 1
ATOM 2574 N N . CYS A 1 340 ? 8.953 14.891 -1.91 1 93.94 340 CYS A N 1
ATOM 2575 C CA . CYS A 1 340 ? 9.898 14.273 -2.83 1 93.94 340 CYS A CA 1
ATOM 2576 C C . CYS A 1 340 ? 9.18 13.68 -4.035 1 93.94 340 CYS A C 1
ATOM 2578 O O . CYS A 1 340 ? 8.336 12.789 -3.887 1 93.94 340 CYS A O 1
ATOM 2580 N N . VAL A 1 341 ? 9.438 14.156 -5.191 1 90.81 341 VAL A N 1
ATOM 2581 C CA . VAL A 1 341 ? 8.859 13.664 -6.438 1 90.81 341 VAL A CA 1
ATOM 2582 C C . VAL A 1 341 ? 9.969 13.297 -7.418 1 90.81 341 VAL A C 1
ATOM 2584 O O . VAL A 1 341 ? 10.664 14.18 -7.93 1 90.81 341 VAL A O 1
ATOM 2587 N N . GLU A 1 342 ? 10.086 12.023 -7.656 1 88.19 342 GLU A N 1
ATOM 2588 C CA . GLU A 1 342 ? 11.07 11.516 -8.609 1 88.19 342 GLU A CA 1
ATOM 2589 C C . GLU A 1 342 ? 12.477 12 -8.258 1 88.19 342 GLU A C 1
ATOM 2591 O O . GLU A 1 342 ? 13.219 12.438 -9.141 1 88.19 342 GLU A O 1
ATOM 2596 N N . GLY A 1 343 ? 12.75 12.094 -6.953 1 91.38 343 GLY A N 1
ATOM 2597 C CA . GLY A 1 343 ? 14.086 12.398 -6.484 1 91.38 343 GLY A CA 1
ATOM 2598 C C . GLY A 1 343 ? 14.359 13.883 -6.375 1 91.38 343 GLY A C 1
ATOM 2599 O O . GLY A 1 343 ? 15.492 14.305 -6.137 1 91.38 343 GLY A O 1
ATOM 2600 N N . ARG A 1 344 ? 13.367 14.656 -6.605 1 93 344 ARG A N 1
ATOM 2601 C CA . ARG A 1 344 ? 13.492 16.109 -6.48 1 93 344 ARG A CA 1
ATOM 2602 C C . ARG A 1 344 ? 12.492 16.656 -5.469 1 93 344 ARG A C 1
ATOM 2604 O O . ARG A 1 344 ? 11.312 16.312 -5.512 1 93 344 ARG A O 1
ATOM 2611 N N . CYS A 1 345 ? 13.039 17.5 -4.613 1 95 345 CYS A N 1
ATOM 2612 C CA . CYS A 1 345 ? 12.172 18.109 -3.611 1 95 345 CYS A CA 1
ATOM 2613 C C . CYS A 1 345 ? 11.344 19.234 -4.215 1 95 345 CYS A C 1
ATOM 2615 O O . CYS A 1 345 ? 11.898 20.141 -4.848 1 95 345 CYS A O 1
ATOM 2617 N N . GLN A 1 346 ? 10.062 19.094 -4.094 1 95.88 346 GLN A N 1
ATOM 2618 C CA . GLN A 1 346 ? 9.164 20.203 -4.371 1 95.88 346 GLN A CA 1
ATOM 2619 C C . GLN A 1 346 ? 8.773 20.938 -3.084 1 95.88 346 GLN A C 1
ATOM 2621 O O . GLN A 1 346 ? 7.965 20.422 -2.303 1 95.88 346 GLN A O 1
ATOM 2626 N N . CYS A 1 347 ? 9.344 22.062 -2.891 1 95.31 347 CYS A N 1
ATOM 2627 C CA . CYS A 1 347 ? 9.203 22.781 -1.637 1 95.31 347 CYS A CA 1
ATOM 2628 C C . CYS A 1 347 ? 7.77 23.281 -1.457 1 95.31 347 CYS A C 1
ATOM 2630 O O . CYS A 1 347 ? 7.102 23.625 -2.432 1 95.31 347 CYS A O 1
ATOM 2632 N N . THR A 1 348 ? 7.336 23.188 -0.25 1 92 348 THR A N 1
ATOM 2633 C CA . THR A 1 348 ? 6.004 23.688 0.079 1 92 348 THR A CA 1
ATOM 2634 C C . THR A 1 348 ? 6.023 25.203 0.294 1 92 348 THR A C 1
ATOM 2636 O O . THR A 1 348 ? 6.949 25.734 0.907 1 92 348 THR A O 1
ATOM 2639 N N . GLY A 1 349 ? 4.926 25.797 -0.163 1 87 349 GLY A N 1
ATOM 2640 C CA . GLY A 1 349 ? 4.801 27.234 0.053 1 87 349 GLY A CA 1
ATOM 2641 C C . GLY A 1 349 ? 5.664 28.047 -0.884 1 87 349 GLY A C 1
ATOM 2642 O O . GLY A 1 349 ? 6.098 27.562 -1.929 1 87 349 GLY A O 1
ATOM 2643 N N . HIS A 1 350 ? 5.828 29.438 -0.485 1 88.81 350 HIS A N 1
ATOM 2644 C CA . HIS A 1 350 ? 6.5 30.375 -1.387 1 88.81 350 HIS A CA 1
ATOM 2645 C C . HIS A 1 350 ? 7.867 30.766 -0.844 1 88.81 350 HIS A C 1
ATOM 2647 O O . HIS A 1 350 ? 8.68 31.359 -1.564 1 88.81 350 HIS A O 1
ATOM 2653 N N . PHE A 1 351 ? 8.18 30.297 0.316 1 93.31 351 PHE A N 1
ATOM 2654 C CA . PHE A 1 351 ? 9.359 30.922 0.924 1 93.31 351 PHE A CA 1
ATOM 2655 C C . PHE A 1 351 ? 10.484 29.906 1.08 1 93.31 351 PHE A C 1
ATOM 2657 O O . PHE A 1 351 ? 11.648 30.281 1.178 1 93.31 351 PHE A O 1
ATOM 2664 N N . TRP A 1 352 ? 10.188 28.594 1.127 1 94.75 352 TRP A N 1
ATOM 2665 C CA . TRP A 1 352 ? 11.227 27.578 1.176 1 94.75 352 TRP A CA 1
ATOM 2666 C C . TRP A 1 352 ? 11.789 27.312 -0.216 1 94.75 352 TRP A C 1
ATOM 2668 O O . TRP A 1 352 ? 11.039 27.188 -1.184 1 94.75 352 TRP A O 1
ATOM 2678 N N . GLN A 1 353 ? 13.195 27.281 -0.265 1 93.44 353 GLN A N 1
ATOM 2679 C CA . GLN A 1 353 ? 13.867 27.047 -1.541 1 93.44 353 GLN A CA 1
ATOM 2680 C C . GLN A 1 353 ? 15.094 26.156 -1.366 1 93.44 353 GLN A C 1
ATOM 2682 O O . GLN A 1 353 ? 15.406 25.734 -0.253 1 93.44 353 GLN A O 1
ATOM 2687 N N . GLY A 1 354 ? 15.703 25.844 -2.553 1 93.38 354 GLY A N 1
ATOM 2688 C CA . GLY A 1 354 ? 16.875 25 -2.557 1 93.38 354 GLY A CA 1
ATOM 2689 C C . GLY A 1 354 ? 16.562 23.547 -2.891 1 93.38 354 GLY A C 1
ATOM 2690 O O . GLY A 1 354 ? 15.391 23.156 -2.918 1 93.38 354 GLY A O 1
ATOM 2691 N N . ALA A 1 355 ? 17.641 22.719 -3.02 1 94 355 ALA A N 1
ATOM 2692 C CA . ALA A 1 355 ? 17.5 21.312 -3.418 1 94 355 ALA A CA 1
ATOM 2693 C C . ALA A 1 355 ? 16.906 20.484 -2.289 1 94 355 ALA A C 1
ATOM 2695 O O . ALA A 1 355 ? 16.219 19.484 -2.539 1 94 355 ALA A O 1
ATOM 2696 N N . ALA A 1 356 ? 17.094 20.891 -1.065 1 96.19 356 ALA A N 1
ATOM 2697 C CA . ALA A 1 356 ? 16.594 20.156 0.096 1 96.19 356 ALA A CA 1
ATOM 2698 C C . ALA A 1 356 ? 15.445 20.922 0.759 1 96.19 356 ALA A C 1
ATOM 2700 O O . ALA A 1 356 ? 14.961 20.516 1.82 1 96.19 356 ALA A O 1
ATOM 2701 N N . CYS A 1 357 ? 15.055 22.047 0.203 1 97 357 CYS A N 1
ATOM 2702 C CA . CYS A 1 357 ? 14.039 22.922 0.772 1 97 357 CYS A CA 1
ATOM 2703 C C . CYS A 1 357 ? 14.414 23.359 2.182 1 97 357 CYS A C 1
ATOM 2705 O O . CYS A 1 357 ? 13.594 23.297 3.098 1 97 357 CYS A O 1
ATOM 2707 N N . ASN A 1 358 ? 15.609 23.672 2.385 1 95.81 358 ASN A N 1
ATOM 2708 C CA . ASN A 1 358 ? 16.094 24.016 3.713 1 95.81 358 ASN A CA 1
ATOM 2709 C C . ASN A 1 358 ? 16.562 25.469 3.77 1 95.81 358 ASN A C 1
ATOM 2711 O O . ASN A 1 358 ? 17.234 25.875 4.719 1 95.81 358 ASN A O 1
ATOM 2715 N N . LYS A 1 359 ? 16.312 26.281 2.789 1 94.75 359 LYS A N 1
ATOM 2716 C CA . LYS A 1 359 ? 16.688 27.688 2.746 1 94.75 359 LYS A CA 1
ATOM 2717 C C . LYS A 1 359 ? 15.453 28.578 2.652 1 94.75 359 LYS A C 1
ATOM 2719 O O . LYS A 1 359 ? 14.609 28.375 1.782 1 94.75 359 LYS A O 1
ATOM 2724 N N . LEU A 1 360 ? 15.312 29.453 3.518 1 94.12 360 LEU A N 1
ATOM 2725 C CA . LEU A 1 360 ? 14.242 30.453 3.453 1 94.12 360 LEU A CA 1
ATOM 2726 C C . LEU A 1 360 ? 14.633 31.609 2.553 1 94.12 360 LEU A C 1
ATOM 2728 O O . LEU A 1 360 ? 15.773 32.094 2.607 1 94.12 360 LEU A O 1
ATOM 2732 N N . ASP A 1 361 ? 13.75 31.969 1.706 1 93.06 361 ASP A N 1
ATOM 2733 C CA . ASP A 1 361 ? 13.984 33.094 0.794 1 93.06 361 ASP A CA 1
ATOM 2734 C C . ASP A 1 361 ? 12.758 34 0.713 1 93.06 361 ASP A C 1
ATOM 2736 O O . ASP A 1 361 ? 11.734 33.594 0.134 1 93.06 361 ASP A O 1
ATOM 2740 N N . CYS A 1 362 ? 12.836 35.188 1.245 1 93 362 CYS A N 1
ATOM 2741 C CA . CYS A 1 362 ? 11.742 36.156 1.222 1 93 362 CYS A CA 1
ATOM 2742 C C . CYS A 1 362 ? 11.953 37.188 0.122 1 93 362 CYS A C 1
ATOM 2744 O O . CYS A 1 362 ? 11.406 38.281 0.19 1 93 362 CYS A O 1
ATOM 2746 N N . GLY A 1 363 ? 12.773 36.875 -0.874 1 89.94 363 GLY A N 1
ATOM 2747 C CA . GLY A 1 363 ? 12.984 37.75 -2.02 1 89.94 363 GLY A CA 1
ATOM 2748 C C . GLY A 1 363 ? 14.211 38.625 -1.877 1 89.94 363 GLY A C 1
ATOM 2749 O O . GLY A 1 363 ? 14.93 38.531 -0.882 1 89.94 363 GLY A O 1
ATOM 2750 N N . PRO A 1 364 ? 14.406 39.438 -2.893 1 89.06 364 PRO A N 1
ATOM 2751 C CA . PRO A 1 364 ? 15.641 40.25 -2.943 1 89.06 364 PRO A CA 1
ATOM 2752 C C . PRO A 1 364 ? 15.727 41.281 -1.826 1 89.06 364 PRO A C 1
ATOM 2754 O O . PRO A 1 364 ? 16.812 41.625 -1.369 1 89.06 364 PRO A O 1
ATOM 2757 N N . SER A 1 365 ? 14.57 41.75 -1.329 1 89.38 365 SER A N 1
ATOM 2758 C CA . SER A 1 365 ? 14.57 42.781 -0.281 1 89.38 365 SER A CA 1
ATOM 2759 C C . SER A 1 365 ? 14.812 42.156 1.091 1 89.38 365 SER A C 1
ATOM 2761 O O . SER A 1 365 ? 15.219 42.844 2.027 1 89.38 365 SER A O 1
ATOM 2763 N N . ASN A 1 366 ? 14.625 40.812 1.215 1 90.81 366 ASN A N 1
ATOM 2764 C CA . ASN A 1 366 ? 14.812 40.125 2.475 1 90.81 366 ASN A CA 1
ATOM 2765 C C . ASN A 1 366 ? 14.273 40.906 3.656 1 90.81 366 ASN A C 1
ATOM 2767 O O . ASN A 1 366 ? 15.008 41.219 4.602 1 90.81 366 ASN A O 1
ATOM 2771 N N . CYS A 1 367 ? 13.117 41.344 3.475 1 94.94 367 CYS A N 1
ATOM 2772 C CA . CYS A 1 367 ? 12.383 42.094 4.492 1 94.94 367 CYS A CA 1
ATOM 2773 C C . CYS A 1 367 ? 13.016 43.469 4.746 1 94.94 367 CYS A C 1
ATOM 2775 O O . CYS A 1 367 ? 13.031 43.938 5.883 1 94.94 367 CYS A O 1
ATOM 2777 N N . SER A 1 368 ? 13.75 43.969 3.879 1 94.25 368 SER A N 1
ATOM 2778 C CA . SER A 1 368 ? 14.289 45.344 3.809 1 94.25 368 SER A CA 1
ATOM 2779 C C . SER A 1 368 ? 15.117 45.656 5.043 1 94.25 368 SER A C 1
ATOM 2781 O O . SER A 1 368 ? 15.133 46.812 5.496 1 94.25 368 SER A O 1
ATOM 2783 N N . GLN A 1 369 ? 15.609 44.688 5.688 1 92 369 GLN A N 1
ATOM 2784 C CA . GLN A 1 369 ? 16.422 44.812 6.887 1 92 369 GLN A CA 1
ATOM 2785 C C . GLN A 1 369 ? 15.594 45.312 8.07 1 92 369 GLN A C 1
ATOM 2787 O O . GLN A 1 369 ? 16.141 45.75 9.078 1 92 369 GLN A O 1
ATOM 2792 N N . HIS A 1 370 ? 14.32 45.344 7.891 1 94.5 370 HIS A N 1
ATOM 2793 C CA . HIS A 1 370 ? 13.414 45.75 8.961 1 94.5 370 HIS A CA 1
ATOM 2794 C C . HIS A 1 370 ? 12.555 44.562 9.422 1 94.5 370 HIS A C 1
ATOM 2796 O O . HIS A 1 370 ? 11.445 44.781 9.93 1 94.5 370 HIS A O 1
ATOM 2802 N N . GLY A 1 371 ? 13.023 43.406 9.156 1 95.38 371 GLY A N 1
ATOM 2803 C CA . GLY A 1 371 ? 12.25 42.25 9.523 1 95.38 371 GLY A CA 1
ATOM 2804 C C . GLY A 1 371 ? 13.039 40.938 9.406 1 95.38 371 GLY A C 1
ATOM 2805 O O . GLY A 1 371 ? 14.227 40.969 9.07 1 95.38 371 GLY A O 1
ATOM 2806 N N . LEU A 1 372 ? 12.383 39.906 9.828 1 94.75 372 LEU A N 1
ATOM 2807 C CA . LEU A 1 372 ? 12.945 38.562 9.766 1 94.75 372 LEU A CA 1
ATOM 2808 C C . LEU A 1 372 ? 12.188 37.688 8.758 1 94.75 372 LEU A C 1
ATOM 2810 O O . LEU A 1 372 ? 10.961 37.688 8.734 1 94.75 372 LEU A O 1
ATOM 2814 N N . CYS A 1 373 ? 12.914 37.031 7.91 1 94.56 373 CYS A N 1
ATOM 2815 C CA . CYS A 1 373 ? 12.305 36.125 6.969 1 94.56 373 CYS A CA 1
ATOM 2816 C C . CYS A 1 373 ? 11.883 34.812 7.664 1 94.56 373 CYS A C 1
ATOM 2818 O O . CYS A 1 373 ? 12.703 34.156 8.305 1 94.56 373 CYS A O 1
ATOM 2820 N N . THR A 1 374 ? 10.609 34.5 7.574 1 93.75 374 THR A N 1
ATOM 2821 C CA . THR A 1 374 ? 10.062 33.281 8.195 1 93.75 374 THR A CA 1
ATOM 2822 C C . THR A 1 374 ? 9.359 32.406 7.16 1 93.75 374 THR A C 1
ATOM 2824 O O . THR A 1 374 ? 9.328 32.75 5.977 1 93.75 374 THR A O 1
ATOM 2827 N N . GLU A 1 375 ? 8.852 31.266 7.582 1 92.31 375 GLU A N 1
ATOM 2828 C CA . GLU A 1 375 ? 8.18 30.312 6.695 1 92.31 375 GLU A CA 1
ATOM 2829 C C . GLU A 1 375 ? 6.867 30.891 6.168 1 92.31 375 GLU A C 1
ATOM 2831 O O . GLU A 1 375 ? 6.324 30.391 5.18 1 92.31 375 GLU A O 1
ATOM 2836 N N . THR A 1 376 ? 6.336 31.938 6.848 1 91.62 376 THR A N 1
ATOM 2837 C CA . THR A 1 376 ? 5.09 32.562 6.41 1 91.62 376 THR A CA 1
ATOM 2838 C C . THR A 1 376 ? 5.352 33.906 5.781 1 91.62 376 THR A C 1
ATOM 2840 O O . THR A 1 376 ? 4.418 34.656 5.492 1 91.62 376 THR A O 1
ATOM 2843 N N . GLY A 1 377 ? 6.582 34.25 5.629 1 92.81 377 GLY A N 1
ATOM 2844 C CA . GLY A 1 377 ? 6.957 35.531 5.066 1 92.81 377 GLY A CA 1
ATOM 2845 C C . GLY A 1 377 ? 7.746 36.406 6.031 1 92.81 377 GLY A C 1
ATOM 2846 O O . GLY A 1 377 ? 8.305 35.906 7.008 1 92.81 377 GLY A O 1
ATOM 2847 N N . CYS A 1 378 ? 7.762 37.75 5.59 1 94.31 378 CYS A N 1
ATOM 2848 C CA . CYS A 1 378 ? 8.516 38.656 6.426 1 94.31 378 CYS A CA 1
ATOM 2849 C C . CYS A 1 378 ? 7.73 39.062 7.672 1 94.31 378 CYS A C 1
ATOM 2851 O O . CYS A 1 378 ? 6.559 39.438 7.582 1 94.31 378 CYS A O 1
ATOM 2853 N N . ARG A 1 379 ? 8.359 38.812 8.742 1 95.06 379 ARG A N 1
ATOM 2854 C CA . ARG A 1 379 ? 7.879 39.375 10 1 95.06 379 ARG A CA 1
ATOM 2855 C C . ARG A 1 379 ? 8.578 40.688 10.305 1 95.06 379 ARG A C 1
ATOM 2857 O O . ARG A 1 379 ? 9.758 40.719 10.656 1 95.06 379 ARG A O 1
ATOM 2864 N N . CYS A 1 380 ? 7.77 41.781 10.273 1 96.12 380 CYS A N 1
ATOM 2865 C CA . CYS A 1 380 ? 8.359 43.094 10.359 1 96.12 380 CYS A CA 1
ATOM 2866 C C . CYS A 1 380 ? 8.625 43.5 11.805 1 96.12 380 CYS A C 1
ATOM 2868 O O . CYS A 1 380 ? 7.832 43.156 12.695 1 96.12 380 CYS A O 1
ATOM 2870 N N . GLU A 1 381 ? 9.773 44.125 11.984 1 94.62 381 GLU A N 1
ATOM 2871 C CA . GLU A 1 381 ? 10.109 44.688 13.289 1 94.62 381 GLU A CA 1
ATOM 2872 C C . GLU A 1 381 ? 9.156 45.812 13.664 1 94.62 381 GLU A C 1
ATOM 2874 O O . GLU A 1 381 ? 8.391 46.312 12.82 1 94.62 381 GLU A O 1
ATOM 2879 N N . ALA A 1 382 ? 9.273 46.156 14.898 1 94.38 382 ALA A N 1
ATOM 2880 C CA . ALA A 1 382 ? 8.438 47.281 15.359 1 94.38 382 ALA A CA 1
ATOM 2881 C C . ALA A 1 382 ? 8.695 48.531 14.539 1 94.38 382 ALA A C 1
ATOM 2883 O O . ALA A 1 382 ? 9.852 48.906 14.297 1 94.38 382 ALA A O 1
ATOM 2884 N N . GLY A 1 383 ? 7.609 49.219 14.156 1 94.25 383 GLY A N 1
ATOM 2885 C CA . GLY A 1 383 ? 7.723 50.438 13.406 1 94.25 383 GLY A CA 1
ATOM 2886 C C . GLY A 1 383 ? 7.613 50.25 11.906 1 94.25 383 GLY A C 1
ATOM 2887 O O . GLY A 1 383 ? 7.516 51.219 11.148 1 94.25 383 GLY A O 1
ATOM 2888 N N . TRP A 1 384 ? 7.703 49.031 11.523 1 95.56 384 TRP A N 1
ATOM 2889 C CA . TRP A 1 384 ? 7.695 48.75 10.094 1 95.56 384 TRP A CA 1
ATOM 2890 C C . TRP A 1 384 ? 6.559 47.781 9.734 1 95.56 384 TRP A C 1
ATOM 2892 O O . TRP A 1 384 ? 6.055 47.062 10.594 1 95.56 384 TRP A O 1
ATOM 2902 N N . THR A 1 385 ? 6.027 47.844 8.445 1 95.69 385 THR A N 1
ATOM 2903 C CA . THR A 1 385 ? 4.965 46.969 7.941 1 95.69 385 THR A CA 1
ATOM 2904 C C . THR A 1 385 ? 5.117 46.75 6.441 1 95.69 385 THR A C 1
ATOM 2906 O O . THR A 1 385 ? 6.121 47.156 5.848 1 95.69 385 THR A O 1
ATOM 2909 N N . GLY A 1 386 ? 4.09 45.938 5.891 1 92.94 386 GLY A N 1
ATOM 2910 C CA . GLY A 1 386 ? 4.156 45.562 4.48 1 92.94 386 GLY A CA 1
ATOM 2911 C C . GLY A 1 386 ? 4.668 44.156 4.242 1 92.94 386 GLY A C 1
ATOM 2912 O O . GLY A 1 386 ? 5.219 43.531 5.148 1 92.94 386 GLY A O 1
ATOM 2913 N N . SER A 1 387 ? 4.648 43.75 2.977 1 92.81 387 SER A N 1
ATOM 2914 C CA . SER A 1 387 ? 5.031 42.375 2.621 1 92.81 387 SER A CA 1
ATOM 2915 C C . SER A 1 387 ? 6.543 42.188 2.699 1 92.81 387 SER A C 1
ATOM 2917 O O . SER A 1 387 ? 7.027 41.094 2.924 1 92.81 387 SER A O 1
ATOM 2919 N N . ASN A 1 388 ? 7.281 43.281 2.514 1 95.06 388 ASN A N 1
ATOM 2920 C CA . ASN A 1 388 ? 8.734 43.188 2.607 1 95.06 388 ASN A CA 1
ATOM 2921 C C . ASN A 1 388 ? 9.273 44.125 3.689 1 95.06 388 ASN A C 1
ATOM 2923 O O . ASN A 1 388 ? 10.453 44.469 3.688 1 95.06 388 ASN A O 1
ATOM 2927 N N . CYS A 1 389 ? 8.352 44.594 4.523 1 96.25 389 CYS A N 1
ATOM 2928 C CA . CYS A 1 389 ? 8.711 45.438 5.648 1 96.25 389 CYS A CA 1
ATOM 2929 C C . CYS A 1 389 ? 9.367 46.75 5.168 1 96.25 389 CYS A C 1
ATOM 2931 O O . CYS A 1 389 ? 10.328 47.219 5.773 1 96.25 389 CYS A O 1
ATOM 2933 N N . SER A 1 390 ? 8.906 47.281 4.062 1 94.62 390 SER A N 1
ATOM 2934 C CA . SER A 1 390 ? 9.492 48.5 3.508 1 94.62 390 SER A CA 1
ATOM 2935 C C . SER A 1 390 ? 8.68 49.75 3.896 1 94.62 390 SER A C 1
ATOM 2937 O O . SER A 1 390 ? 9.109 50.875 3.67 1 94.62 390 SER A O 1
ATOM 2939 N N . GLU A 1 391 ? 7.574 49.5 4.566 1 95 391 GLU A N 1
ATOM 2940 C CA . GLU A 1 391 ? 6.684 50.625 4.93 1 95 391 GLU A CA 1
ATOM 2941 C C . GLU A 1 391 ? 6.746 50.906 6.426 1 95 391 GLU A C 1
ATOM 2943 O O . GLU A 1 391 ? 6.684 49.969 7.246 1 95 391 GLU A O 1
ATOM 2948 N N . ALA A 1 392 ? 6.949 52.188 6.711 1 94.12 392 ALA A N 1
ATOM 2949 C CA . ALA A 1 392 ? 6.902 52.594 8.117 1 94.12 392 ALA A CA 1
ATOM 2950 C C . ALA A 1 392 ? 5.461 52.688 8.609 1 94.12 392 ALA A C 1
ATOM 2952 O O . ALA A 1 392 ? 4.539 52.875 7.828 1 94.12 392 ALA A O 1
ATOM 2953 N N . CYS A 1 393 ? 5.305 52.469 9.898 1 95.25 393 CYS A N 1
ATOM 2954 C CA . CYS A 1 393 ? 3.982 52.625 10.492 1 95.25 393 CYS A CA 1
ATOM 2955 C C . CYS A 1 393 ? 3.426 54 10.242 1 95.25 393 CYS A C 1
ATOM 2957 O O . CYS A 1 393 ? 4.172 55 10.242 1 95.25 393 CYS A O 1
ATOM 2959 N N . SER A 1 394 ? 2.07 54.094 10.008 1 92 394 SER A N 1
ATOM 2960 C CA . SER A 1 394 ? 1.393 55.406 9.992 1 92 394 SER A CA 1
ATOM 2961 C C . SER A 1 394 ? 1.31 56 11.391 1 92 394 SER A C 1
ATOM 2963 O O . SER A 1 394 ? 1.609 55.344 12.375 1 92 394 SER A O 1
ATOM 2965 N N . ASN A 1 395 ? 1.051 57.281 11.359 1 89.81 395 ASN A N 1
ATOM 2966 C CA . ASN A 1 395 ? 0.962 57.938 12.648 1 89.81 395 ASN A CA 1
ATOM 2967 C C . ASN A 1 395 ? -0.126 57.344 13.531 1 89.81 395 ASN A C 1
ATOM 2969 O O . ASN A 1 395 ? -0.135 57.531 14.742 1 89.81 395 ASN A O 1
ATOM 2973 N N . GLY A 1 396 ? -0.879 56.562 12.984 1 88.25 396 GLY A N 1
ATOM 2974 C CA . GLY A 1 396 ? -1.97 55.969 13.742 1 88.25 396 GLY A CA 1
ATOM 2975 C C . GLY A 1 396 ? -1.646 54.594 14.281 1 88.25 396 GLY A C 1
ATOM 2976 O O . GLY A 1 396 ? -2.43 54 15.031 1 88.25 396 GLY A O 1
ATOM 2977 N N . SER A 1 397 ? -0.517 54.062 13.852 1 93.31 397 SER A N 1
ATOM 2978 C CA . SER A 1 397 ? -0.189 52.688 14.25 1 93.31 397 SER A CA 1
ATOM 2979 C C . SER A 1 397 ? 1.283 52.562 14.625 1 93.31 397 SER A C 1
ATOM 2981 O O . SER A 1 397 ? 2.098 53.406 14.266 1 93.31 397 SER A O 1
ATOM 2983 N N . PHE A 1 398 ? 1.539 51.594 15.547 1 91.12 398 PHE A N 1
ATOM 2984 C CA . PHE A 1 398 ? 2.922 51.344 15.938 1 91.12 398 PHE A CA 1
ATOM 2985 C C . PHE A 1 398 ? 3.135 49.875 16.25 1 91.12 398 PHE A C 1
ATOM 2987 O O . PHE A 1 398 ? 2.215 49.062 16.109 1 91.12 398 PHE A O 1
ATOM 2994 N N . GLY A 1 399 ? 4.469 49.5 16.609 1 91.31 399 GLY A N 1
ATOM 2995 C CA . GLY A 1 399 ? 4.789 48.156 17.016 1 91.31 399 GLY A CA 1
ATOM 2996 C C . GLY A 1 399 ? 5.16 47.25 15.867 1 91.31 399 GLY A C 1
ATOM 2997 O O . GLY A 1 399 ? 5.441 47.719 14.758 1 91.31 399 GLY A O 1
ATOM 2998 N N . GLU A 1 400 ? 5.23 45.875 16.188 1 90.75 400 GLU A N 1
ATOM 2999 C CA . GLU A 1 400 ? 5.527 44.875 15.18 1 90.75 400 GLU A CA 1
ATOM 3000 C C . GLU A 1 400 ? 4.418 44.812 14.133 1 90.75 400 GLU A C 1
ATOM 3002 O O . GLU A 1 400 ? 3.236 44.719 14.484 1 90.75 400 GLU A O 1
ATOM 3007 N N . ASP A 1 401 ? 4.871 44.844 12.891 1 94.12 401 ASP A N 1
ATOM 3008 C CA . ASP A 1 401 ? 3.916 44.812 11.789 1 94.12 401 ASP A CA 1
ATOM 3009 C C . ASP A 1 401 ? 2.898 45.938 11.898 1 94.12 401 ASP A C 1
ATOM 3011 O O . ASP A 1 401 ? 1.828 45.906 11.297 1 94.12 401 ASP A O 1
ATOM 3015 N N . CYS A 1 402 ? 3.182 46.969 12.758 1 93.62 402 CYS A N 1
ATOM 3016 C CA . CYS A 1 402 ? 2.291 48.094 13.023 1 93.62 402 CYS A CA 1
ATOM 3017 C C . CYS A 1 402 ? 0.937 47.625 13.523 1 93.62 402 CYS A C 1
ATOM 3019 O O . CYS A 1 402 ? -0.103 48.125 13.117 1 93.62 402 CYS A O 1
ATOM 3021 N N . ALA A 1 403 ? 0.949 46.531 14.25 1 90.31 403 ALA A N 1
ATOM 3022 C CA . ALA A 1 403 ? -0.283 45.875 14.633 1 90.31 403 ALA A CA 1
ATOM 3023 C C . ALA A 1 403 ? -0.987 46.594 15.773 1 90.31 403 ALA A C 1
ATOM 3025 O O . ALA A 1 403 ? -2.174 46.375 16.031 1 90.31 403 ALA A O 1
ATOM 3026 N N . MET A 1 404 ? -0.303 47.594 16.422 1 83.88 404 MET A N 1
ATOM 3027 C CA . MET A 1 404 ? -0.869 48.312 17.562 1 83.88 404 MET A CA 1
ATOM 3028 C C . MET A 1 404 ? -1.378 49.688 17.125 1 83.88 404 MET A C 1
ATOM 3030 O O . MET A 1 404 ? -0.822 50.312 16.219 1 83.88 404 MET A O 1
ATOM 3034 N N . ARG A 1 405 ? -2.428 50.219 17.75 1 87.5 405 ARG A N 1
ATOM 3035 C CA . ARG A 1 405 ? -3.014 51.531 17.453 1 87.5 405 ARG A CA 1
ATOM 3036 C C . ARG A 1 405 ? -2.482 52.594 18.391 1 87.5 405 ARG A C 1
ATOM 3038 O O . ARG A 1 405 ? -2.4 52.406 19.594 1 87.5 405 ARG A O 1
ATOM 3045 N N . CYS A 1 406 ? -2.041 53.75 17.828 1 87.38 406 CYS A N 1
ATOM 3046 C CA . CYS A 1 406 ? -1.584 54.875 18.625 1 87.38 406 CYS A CA 1
ATOM 3047 C C . CYS A 1 406 ? -2.76 55.594 19.281 1 87.38 406 CYS A C 1
ATOM 3049 O O . CYS A 1 406 ? -3.826 55.719 18.688 1 87.38 406 CYS A O 1
ATOM 3051 N N . GLN A 1 407 ? -2.576 56.125 20.5 1 83.44 407 GLN A N 1
ATOM 3052 C CA . GLN A 1 407 ? -3.627 56.781 21.25 1 83.44 407 GLN A CA 1
ATOM 3053 C C . GLN A 1 407 ? -3.354 58.281 21.344 1 83.44 407 GLN A C 1
ATOM 3055 O O . GLN A 1 407 ? -4.008 59 22.125 1 83.44 407 GLN A O 1
ATOM 3060 N N . CYS A 1 408 ? -2.414 58.75 20.609 1 85.94 408 CYS A N 1
ATOM 3061 C CA . CYS A 1 408 ? -2.014 60.125 20.688 1 85.94 408 CYS A CA 1
ATOM 3062 C C . CYS A 1 408 ? -3.133 61.062 20.203 1 85.94 408 CYS A C 1
ATOM 3064 O O . CYS A 1 408 ? -3.834 60.719 19.25 1 85.94 408 CYS A O 1
ATOM 3066 N N . GLN A 1 409 ? -3.23 62.156 20.922 1 84.88 409 GLN A N 1
ATOM 3067 C CA . GLN A 1 409 ? -4.277 63.125 20.609 1 84.88 409 GLN A CA 1
ATOM 3068 C C . GLN A 1 409 ? -3.682 64.438 20.203 1 84.88 409 GLN A C 1
ATOM 3070 O O . GLN A 1 409 ? -2.467 64.688 20.297 1 84.88 409 GLN A O 1
ATOM 3075 N N . ASN A 1 410 ? -4.535 65.312 19.609 1 87.25 410 ASN A N 1
ATOM 3076 C CA . ASN A 1 410 ? -4.246 66.688 19.312 1 87.25 410 ASN A CA 1
ATOM 3077 C C . ASN A 1 410 ? -3.043 66.812 18.391 1 87.25 410 ASN A C 1
ATOM 3079 O O . ASN A 1 410 ? -2.178 67.688 18.609 1 87.25 410 ASN A O 1
ATOM 3083 N N . GLY A 1 411 ? -3.061 66.062 17.484 1 86.12 411 GLY A N 1
ATOM 3084 C CA . GLY A 1 411 ? -2.053 66.125 16.438 1 86.12 411 GLY A CA 1
ATOM 3085 C C . GLY A 1 411 ? -0.677 65.688 16.891 1 86.12 411 GLY A C 1
ATOM 3086 O O . GLY A 1 411 ? 0.324 65.938 16.234 1 86.12 411 GLY A O 1
ATOM 3087 N N . ALA A 1 412 ? -0.677 65 18.031 1 90.31 412 ALA A N 1
ATOM 3088 C CA . ALA A 1 412 ? 0.597 64.5 18.547 1 90.31 412 ALA A CA 1
ATOM 3089 C C . ALA A 1 412 ? 1.159 63.406 17.641 1 90.31 412 ALA A C 1
ATOM 3091 O O . ALA A 1 412 ? 0.404 62.688 17 1 90.31 412 ALA A O 1
ATOM 3092 N N . ALA A 1 413 ? 2.467 63.406 17.484 1 91.5 413 ALA A N 1
ATOM 3093 C CA . ALA A 1 413 ? 3.135 62.375 16.719 1 91.5 413 ALA A CA 1
ATOM 3094 C C . ALA A 1 413 ? 3.305 61.094 17.562 1 91.5 413 ALA A C 1
ATOM 3096 O O . ALA A 1 413 ? 3.592 61.188 18.766 1 91.5 413 ALA A O 1
ATOM 3097 N N . CYS A 1 414 ? 3.041 60 16.922 1 93.69 414 CYS A N 1
ATOM 3098 C CA . CYS A 1 414 ? 3.182 58.688 17.562 1 93.69 414 CYS A CA 1
ATOM 3099 C C . CYS A 1 414 ? 4.484 58.031 17.156 1 93.69 414 CYS A C 1
ATOM 3101 O O . CYS A 1 414 ? 4.789 57.938 15.969 1 93.69 414 CYS A O 1
ATOM 3103 N N . ASP A 1 415 ? 5.238 57.625 18.188 1 91.31 415 ASP A N 1
ATOM 3104 C CA . ASP A 1 415 ? 6.441 56.875 17.891 1 91.31 415 ASP A CA 1
ATOM 3105 C C . ASP A 1 415 ? 6.098 55.531 17.219 1 91.31 415 ASP A C 1
ATOM 3107 O O . ASP A 1 415 ? 5.398 54.688 17.812 1 91.31 415 ASP A O 1
ATOM 3111 N N . PRO A 1 416 ? 6.664 55.281 16.047 1 91.88 416 PRO A N 1
ATOM 3112 C CA . PRO A 1 416 ? 6.27 54.094 15.312 1 91.88 416 PRO A CA 1
ATOM 3113 C C . PRO A 1 416 ? 6.754 52.812 15.984 1 91.88 416 PRO A C 1
ATOM 3115 O O . PRO A 1 416 ? 6.203 51.719 15.734 1 91.88 416 PRO A O 1
ATOM 3118 N N . VAL A 1 417 ? 7.82 52.781 16.75 1 90.19 417 VAL A N 1
ATOM 3119 C CA . VAL A 1 417 ? 8.383 51.594 17.375 1 90.19 417 VAL A CA 1
ATOM 3120 C C . VAL A 1 417 ? 7.66 51.312 18.703 1 90.19 417 VAL A C 1
ATOM 3122 O O . VAL A 1 417 ? 7.098 50.25 18.891 1 90.19 417 VAL A O 1
ATOM 3125 N N . GLY A 1 418 ? 7.547 52.344 19.562 1 87.69 418 GLY A N 1
ATOM 3126 C CA . GLY A 1 418 ? 7.07 52.125 20.922 1 87.69 418 GLY A CA 1
ATOM 3127 C C . GLY A 1 418 ? 5.688 52.688 21.172 1 87.69 418 GLY A C 1
ATOM 3128 O O . GLY A 1 418 ? 5.035 52.375 22.156 1 87.69 418 GLY A O 1
ATOM 3129 N N . GLY A 1 419 ? 5.242 53.594 20.375 1 89.12 419 GLY A N 1
ATOM 3130 C CA . GLY A 1 419 ? 3.898 54.125 20.5 1 89.12 419 GLY A CA 1
ATOM 3131 C C . GLY A 1 419 ? 3.834 55.375 21.406 1 89.12 419 GLY A C 1
ATOM 3132 O O . GLY A 1 419 ? 2.75 55.875 21.672 1 89.12 419 GLY A O 1
ATOM 3133 N N . THR A 1 420 ? 4.961 55.812 21.891 1 85.88 420 THR A N 1
ATOM 3134 C CA . THR A 1 420 ? 4.984 57 22.734 1 85.88 420 THR A CA 1
ATOM 3135 C C . THR A 1 420 ? 4.594 58.25 21.938 1 85.88 420 THR A C 1
ATOM 3137 O O . THR A 1 420 ? 4.992 58.406 20.781 1 85.88 420 THR A O 1
ATOM 3140 N N . CYS A 1 421 ? 3.861 59.188 22.625 1 88.12 421 CYS A N 1
ATOM 3141 C CA . CYS A 1 421 ? 3.385 60.406 21.969 1 88.12 421 CYS A CA 1
ATOM 3142 C C . CYS A 1 421 ? 4.344 61.562 22.203 1 88.12 421 CYS A C 1
ATOM 3144 O O . CYS A 1 421 ? 4.898 61.719 23.281 1 88.12 421 CYS A O 1
ATOM 3146 N N . THR A 1 422 ? 4.656 62.25 21.172 1 89.94 422 THR A N 1
ATOM 3147 C CA . THR A 1 422 ? 5.324 63.531 21.25 1 89.94 422 THR A CA 1
ATOM 3148 C C . THR A 1 422 ? 4.32 64.688 21.094 1 89.94 422 THR A C 1
ATOM 3150 O O . THR A 1 422 ? 3.803 64.938 20 1 89.94 422 THR A O 1
ATOM 3153 N N . CYS A 1 423 ? 4.145 65.375 22.141 1 87.5 423 CYS A N 1
ATOM 3154 C CA . CYS A 1 423 ? 3.092 66.375 22.188 1 87.5 423 CYS A CA 1
ATOM 3155 C C . CYS A 1 423 ? 3.527 67.688 21.469 1 87.5 423 CYS A C 1
ATOM 3157 O O . CYS A 1 423 ? 4.684 68.062 21.578 1 87.5 423 CYS A O 1
ATOM 3159 N N . PRO A 1 424 ? 2.682 68.25 20.656 1 89.62 424 PRO A N 1
ATOM 3160 C CA . PRO A 1 424 ? 2.967 69.562 20.109 1 89.62 424 PRO A CA 1
ATOM 3161 C C . PRO A 1 424 ? 2.955 70.688 21.172 1 89.62 424 PRO A C 1
ATOM 3163 O O . PRO A 1 424 ? 2.477 70.438 22.281 1 89.62 424 PRO A O 1
ATOM 3166 N N . PRO A 1 425 ? 3.615 71.812 20.75 1 86.81 425 PRO A N 1
ATOM 3167 C CA . PRO A 1 425 ? 3.576 72.875 21.734 1 86.81 425 PRO A CA 1
ATOM 3168 C C . PRO A 1 425 ? 2.156 73.25 22.172 1 86.81 425 PRO A C 1
ATOM 3170 O O . PRO A 1 425 ? 1.24 73.312 21.359 1 86.81 425 PRO A O 1
ATOM 3173 N N . GLY A 1 426 ? 2.012 73.438 23.453 1 83 426 GLY A N 1
ATOM 3174 C CA . GLY A 1 426 ? 0.719 73.812 24 1 83 426 GLY A CA 1
ATOM 3175 C C . GLY A 1 426 ? -0.022 72.625 24.641 1 83 426 GLY A C 1
ATOM 3176 O O . GLY A 1 426 ? -1.036 72.812 25.312 1 83 426 GLY A O 1
ATOM 3177 N N . PHE A 1 427 ? 0.499 71.5 24.297 1 86.44 427 PHE A N 1
ATOM 3178 C CA . PHE A 1 427 ? -0.163 70.25 24.812 1 86.44 427 PHE A CA 1
ATOM 3179 C C . PHE A 1 427 ? 0.808 69.438 25.625 1 86.44 427 PHE A C 1
ATOM 3181 O O . PHE A 1 427 ? 2.02 69.5 25.422 1 86.44 427 PHE A O 1
ATOM 3188 N N . THR A 1 428 ? 0.233 68.75 26.688 1 79.56 428 THR A N 1
ATOM 3189 C CA . THR A 1 428 ? 1.026 67.875 27.547 1 79.56 428 THR A CA 1
ATOM 3190 C C . THR A 1 428 ? 0.229 66.625 27.969 1 79.56 428 THR A C 1
ATOM 3192 O O . THR A 1 428 ? -0.902 66.438 27.516 1 79.56 428 THR A O 1
ATOM 3195 N N . GLY A 1 429 ? 0.983 65.688 28.594 1 74.69 429 GLY A N 1
ATOM 3196 C CA . GLY A 1 429 ? 0.371 64.438 28.969 1 74.69 429 GLY A CA 1
ATOM 3197 C C . GLY A 1 429 ? 0.92 63.25 28.203 1 74.69 429 GLY A C 1
ATOM 3198 O O . GLY A 1 429 ? 1.683 63.406 27.25 1 74.69 429 GLY A O 1
ATOM 3199 N N . HIS A 1 430 ? 0.47 62 28.578 1 75.56 430 HIS A N 1
ATOM 3200 C CA . HIS A 1 430 ? 0.982 60.781 27.953 1 75.56 430 HIS A CA 1
ATOM 3201 C C . HIS A 1 430 ? 0.473 60.656 26.516 1 75.56 430 HIS A C 1
ATOM 3203 O O . HIS A 1 430 ? 1.199 60.156 25.641 1 75.56 430 HIS A O 1
ATOM 3209 N N . THR A 1 431 ? -0.778 61.062 26.281 1 85.25 431 THR A N 1
ATOM 3210 C CA . THR A 1 431 ? -1.348 61 24.953 1 85.25 431 THR A CA 1
ATOM 3211 C C . THR A 1 431 ? -1.537 62.406 24.375 1 85.25 431 THR A C 1
ATOM 3213 O O . THR A 1 431 ? -2.238 62.562 23.375 1 85.25 431 THR A O 1
ATOM 3216 N N . CYS A 1 432 ? -0.96 63.406 25.078 1 84.12 432 CYS A N 1
ATOM 3217 C CA . CYS A 1 432 ? -1.063 64.812 24.688 1 84.12 432 CYS A CA 1
ATOM 3218 C C . CYS A 1 432 ? -2.516 65.25 24.688 1 84.12 432 CYS A C 1
ATOM 3220 O O . CYS A 1 432 ? -2.949 66 23.781 1 84.12 432 CYS A O 1
ATOM 3222 N N . GLU A 1 433 ? -3.166 64.812 25.656 1 79.19 433 GLU A N 1
ATOM 3223 C CA . GLU A 1 433 ? -4.594 65.125 25.719 1 79.19 433 GLU A CA 1
ATOM 3224 C C . GLU A 1 433 ? -4.848 66.438 26.438 1 79.19 433 GLU A C 1
ATOM 3226 O O . GLU A 1 433 ? -5.914 67.062 26.281 1 79.19 433 GLU A O 1
ATOM 3231 N N . GLN A 1 434 ? -3.779 67 27.172 1 76.19 434 GLN A N 1
ATOM 3232 C CA . GLN A 1 434 ? -3.98 68.125 28.016 1 76.19 434 GLN A CA 1
ATOM 3233 C C . GLN A 1 434 ? -3.32 69.375 27.422 1 76.19 434 GLN A C 1
ATOM 3235 O O . GLN A 1 434 ? -2.207 69.312 26.891 1 76.19 434 GLN A O 1
ATOM 3240 N N . GLU A 1 435 ? -4.086 70.438 27.547 1 81.06 435 GLU A N 1
ATOM 3241 C CA . GLU A 1 435 ? -3.477 71.688 27.203 1 81.06 435 GLU A CA 1
ATOM 3242 C C . GLU A 1 435 ? -2.562 72.188 28.328 1 81.06 435 GLU A C 1
ATOM 3244 O O . GLU A 1 435 ? -2.734 71.812 29.484 1 81.06 435 GLU A O 1
ATOM 3249 N N . CYS A 1 436 ? -1.632 73.062 28 1 77.19 436 CYS A N 1
ATOM 3250 C CA . CYS A 1 436 ? -0.744 73.625 29.016 1 77.19 436 CYS A CA 1
ATOM 3251 C C . CYS A 1 436 ? -1.539 74.375 30.094 1 77.19 436 CYS A C 1
ATOM 3253 O O . CYS A 1 436 ? -2.545 75 29.797 1 77.19 436 CYS A O 1
ATOM 3255 N N . PRO A 1 437 ? -1.029 74.188 31.391 1 71.62 437 PRO A N 1
ATOM 3256 C CA . PRO A 1 437 ? -1.66 75 32.438 1 71.62 437 PRO A CA 1
ATOM 3257 C C . PRO A 1 437 ? -1.534 76.5 32.219 1 71.62 437 PRO A C 1
ATOM 3259 O O . PRO A 1 437 ? -0.65 76.938 31.484 1 71.62 437 PRO A O 1
ATOM 3262 N N . LEU A 1 438 ? -2.418 77.062 32.906 1 70.12 438 LEU A N 1
ATOM 3263 C CA . LEU A 1 438 ? -2.396 78.562 32.781 1 70.12 438 LEU A CA 1
ATOM 3264 C C . LEU A 1 438 ? -1.041 79.125 33.188 1 70.12 438 LEU A C 1
ATOM 3266 O O . LEU A 1 438 ? -0.512 78.75 34.25 1 70.12 438 LEU A O 1
ATOM 3270 N N . GLY A 1 439 ? -0.518 79.875 32.375 1 69.38 439 GLY A N 1
ATOM 3271 C CA . GLY A 1 439 ? 0.748 80.5 32.656 1 69.38 439 GLY A CA 1
ATOM 3272 C C . GLY A 1 439 ? 1.935 79.812 32.031 1 69.38 439 GLY A C 1
ATOM 3273 O O . GLY A 1 439 ? 3.061 80.312 32.094 1 69.38 439 GLY A O 1
ATOM 3274 N N . TRP A 1 440 ? 1.601 78.75 31.469 1 78.62 440 TRP A N 1
ATOM 3275 C CA . TRP A 1 440 ? 2.68 77.938 30.859 1 78.62 440 TRP A CA 1
ATOM 3276 C C . TRP A 1 440 ? 2.402 77.688 29.375 1 78.62 440 TRP A C 1
ATOM 3278 O O . TRP A 1 440 ? 1.244 77.688 28.953 1 78.62 440 TRP A O 1
ATOM 3288 N N . HIS A 1 441 ? 3.416 77.688 28.641 1 79.75 441 HIS A N 1
ATOM 3289 C CA . HIS A 1 441 ? 3.252 77.438 27.219 1 79.75 441 HIS A CA 1
ATOM 3290 C C . HIS A 1 441 ? 4.461 76.75 26.641 1 79.75 441 HIS A C 1
ATOM 3292 O O . HIS A 1 441 ? 5.426 76.438 27.359 1 79.75 441 HIS A O 1
ATOM 3298 N N . GLY A 1 442 ? 4.375 76.312 25.297 1 79.44 442 GLY A N 1
ATOM 3299 C CA . GLY A 1 442 ? 5.488 75.688 24.578 1 79.44 442 GLY A CA 1
ATOM 3300 C C . GLY A 1 442 ? 5.516 74.188 24.672 1 79.44 442 GLY A C 1
ATOM 3301 O O . GLY A 1 442 ? 4.539 73.562 25.078 1 79.44 442 GLY A O 1
ATOM 3302 N N . PRO A 1 443 ? 6.695 73.625 24.219 1 81.56 443 PRO A N 1
ATOM 3303 C CA . PRO A 1 443 ? 6.867 72.188 24.281 1 81.56 443 PRO A CA 1
ATOM 3304 C C . PRO A 1 443 ? 6.965 71.625 25.719 1 81.56 443 PRO A C 1
ATOM 3306 O O . PRO A 1 443 ? 7.758 72.188 26.516 1 81.56 443 PRO A O 1
ATOM 3309 N N . GLY A 1 444 ? 6.043 70.75 26.031 1 80.06 444 GLY A N 1
ATOM 3310 C CA . GLY A 1 444 ? 6.043 70.188 27.359 1 80.06 444 GLY A CA 1
ATOM 3311 C C . GLY A 1 444 ? 5.516 71.125 28.422 1 80.06 444 GLY A C 1
ATOM 3312 O O . GLY A 1 444 ? 5.605 70.875 29.609 1 80.06 444 GLY A O 1
ATOM 3313 N N . CYS A 1 445 ? 5.117 72.312 27.938 1 79.19 445 CYS A N 1
ATOM 3314 C CA . CYS A 1 445 ? 4.578 73.375 28.828 1 79.19 445 CYS A CA 1
ATOM 3315 C C . CYS A 1 445 ? 5.617 73.812 29.859 1 79.19 445 CYS A C 1
ATOM 3317 O O . CYS A 1 445 ? 5.316 73.938 31.047 1 79.19 445 CYS A O 1
ATOM 3319 N N . GLN A 1 446 ? 6.812 73.875 29.406 1 79.88 446 GLN A N 1
ATOM 3320 C CA . GLN A 1 446 ? 7.906 74.125 30.328 1 79.88 446 GLN A CA 1
ATOM 3321 C C . GLN A 1 446 ? 8.297 75.625 30.312 1 79.88 446 GLN A C 1
ATOM 3323 O O . GLN A 1 446 ? 9.117 76.062 31.125 1 79.88 446 GLN A O 1
ATOM 3328 N N . ARG A 1 447 ? 7.645 76.438 29.438 1 80.19 447 ARG A N 1
ATOM 3329 C CA . ARG A 1 447 ? 7.961 77.875 29.344 1 80.19 447 ARG A CA 1
ATOM 3330 C C . ARG A 1 447 ? 6.891 78.688 30.031 1 80.19 447 ARG A C 1
ATOM 3332 O O . ARG A 1 447 ? 5.695 78.5 29.812 1 80.19 447 ARG A O 1
ATOM 3339 N N . ARG A 1 448 ? 7.316 79.5 30.906 1 78.75 448 ARG A N 1
ATOM 3340 C CA . ARG A 1 448 ? 6.387 80.375 31.578 1 78.75 448 ARG A CA 1
ATOM 3341 C C . ARG A 1 448 ? 5.992 81.562 30.688 1 78.75 448 ARG A C 1
ATOM 3343 O O . ARG A 1 448 ? 6.816 82.062 29.922 1 78.75 448 ARG A O 1
ATOM 3350 N N . CYS A 1 449 ? 4.82 82 30.797 1 78.94 449 CYS A N 1
ATOM 3351 C CA . CYS A 1 449 ? 4.355 83.188 30.062 1 78.94 449 CYS A CA 1
ATOM 3352 C C . CYS A 1 449 ? 5.066 84.438 30.531 1 78.94 449 CYS A C 1
ATOM 3354 O O . CYS A 1 449 ? 5.203 84.625 31.734 1 78.94 449 CYS A O 1
ATOM 3356 N N . GLU A 1 450 ? 5.715 85.125 29.672 1 78.5 450 GLU A N 1
ATOM 3357 C CA . GLU A 1 450 ? 6.406 86.375 29.984 1 78.5 450 GLU A CA 1
ATOM 3358 C C . GLU A 1 450 ? 5.527 87.562 29.672 1 78.5 450 GLU A C 1
ATOM 3360 O O . GLU A 1 450 ? 5.953 88.5 28.969 1 78.5 450 GLU A O 1
ATOM 3365 N N . CYS A 1 451 ? 4.336 87.5 30.062 1 76 451 CYS A N 1
ATOM 3366 C CA . CYS A 1 451 ? 3.42 88.562 29.828 1 76 451 CYS A CA 1
ATOM 3367 C C . CYS A 1 451 ? 3.443 89.562 30.984 1 76 451 CYS A C 1
ATOM 3369 O O . CYS A 1 451 ? 3.803 89.188 32.094 1 76 451 CYS A O 1
ATOM 3371 N N . GLU A 1 452 ? 3.168 90.75 30.641 1 70.88 452 GLU A N 1
ATOM 3372 C CA . GLU A 1 452 ? 3.143 91.812 31.688 1 70.88 452 GLU A CA 1
ATOM 3373 C C . GLU A 1 452 ? 2.201 91.375 32.812 1 70.88 452 GLU A C 1
ATOM 3375 O O . GLU A 1 452 ? 1.137 90.812 32.562 1 70.88 452 GLU A O 1
ATOM 3380 N N . HIS A 1 453 ? 2.555 91.688 34.062 1 59.22 453 HIS A N 1
ATOM 3381 C CA . HIS A 1 453 ? 1.802 91.438 35.281 1 59.22 453 HIS A CA 1
ATOM 3382 C C . HIS A 1 453 ? 1.508 89.938 35.469 1 59.22 453 HIS A C 1
ATOM 3384 O O . HIS A 1 453 ? 0.491 89.625 36.062 1 59.22 453 HIS A O 1
ATOM 3390 N N . GLN A 1 454 ? 2.299 89.062 34.719 1 62.28 454 GLN A N 1
ATOM 3391 C CA . GLN A 1 454 ? 2.246 87.625 34.875 1 62.28 454 GLN A CA 1
ATOM 3392 C C . GLN A 1 454 ? 0.946 87.062 34.281 1 62.28 454 GLN A C 1
ATOM 3394 O O . GLN A 1 454 ? 0.397 86.062 34.812 1 62.28 454 GLN A O 1
ATOM 3399 N N . CYS A 1 455 ? 0.412 87.812 33.344 1 64.56 455 CYS A N 1
ATOM 3400 C CA . CYS A 1 455 ? -0.804 87.375 32.656 1 64.56 455 CYS A CA 1
ATOM 3401 C C . CYS A 1 455 ? -0.559 86.062 31.844 1 64.56 455 CYS A C 1
ATOM 3403 O O . CYS A 1 455 ? 0.561 85.875 31.391 1 64.56 455 CYS A O 1
ATOM 3405 N N . PRO A 1 456 ? -1.618 85.188 31.734 1 73.19 456 PRO A N 1
ATOM 3406 C CA . PRO A 1 456 ? -1.458 83.938 30.953 1 73.19 456 PRO A CA 1
ATOM 3407 C C . PRO A 1 456 ? -1.272 84.188 29.453 1 73.19 456 PRO A C 1
ATOM 3409 O O . PRO A 1 456 ? -1.611 85.312 28.969 1 73.19 456 PRO A O 1
ATOM 3412 N N . CYS A 1 457 ? -0.597 83.375 28.828 1 76.69 457 CYS A N 1
ATOM 3413 C CA . CYS A 1 457 ? -0.287 83.438 27.406 1 76.69 457 CYS A CA 1
ATOM 3414 C C . CYS A 1 457 ? -0.906 82.312 26.641 1 76.69 457 CYS A C 1
ATOM 3416 O O . CYS A 1 457 ? -1.519 81.375 27.234 1 76.69 457 CYS A O 1
ATOM 3418 N N . ASP A 1 458 ? -1.01 82.5 25.266 1 79.06 458 ASP A N 1
ATOM 3419 C CA . ASP A 1 458 ? -1.431 81.375 24.422 1 79.06 458 ASP A CA 1
ATOM 3420 C C . ASP A 1 458 ? -0.589 80.125 24.672 1 79.06 458 ASP A C 1
ATOM 3422 O O . ASP A 1 458 ? 0.639 80.188 24.578 1 79.06 458 ASP A O 1
ATOM 3426 N N . PRO A 1 459 ? -1.254 79.062 25.016 1 82 459 PRO A N 1
ATOM 3427 C CA . PRO A 1 459 ? -0.499 77.875 25.406 1 82 459 PRO A CA 1
ATOM 3428 C C . PRO A 1 459 ? 0.387 77.312 24.281 1 82 459 PRO A C 1
ATOM 3430 O O . PRO A 1 459 ? 1.392 76.688 24.547 1 82 459 PRO A O 1
ATOM 3433 N N . GLN A 1 460 ? 0.083 77.5 23.094 1 83.19 460 GLN A N 1
ATOM 3434 C CA . GLN A 1 460 ? 0.85 77 21.969 1 83.19 460 GLN A CA 1
ATOM 3435 C C . GLN A 1 460 ? 1.99 77.938 21.594 1 83.19 460 GLN A C 1
ATOM 3437 O O . GLN A 1 460 ? 3.121 77.5 21.375 1 83.19 460 GLN A O 1
ATOM 3442 N N . THR A 1 461 ? 1.796 79.375 21.641 1 80.81 461 THR A N 1
ATOM 3443 C CA . THR A 1 461 ? 2.738 80.312 21.078 1 80.81 461 THR A CA 1
ATOM 3444 C C . THR A 1 461 ? 3.4 81.125 22.172 1 80.81 461 THR A C 1
ATOM 3446 O O . THR A 1 461 ? 4.461 81.75 21.953 1 80.81 461 THR A O 1
ATOM 3449 N N . GLY A 1 462 ? 2.824 81.188 23.281 1 79.5 462 GLY A N 1
ATOM 3450 C CA . GLY A 1 462 ? 3.33 82.062 24.344 1 79.5 462 GLY A CA 1
ATOM 3451 C C . GLY A 1 462 ? 2.945 83.5 24.156 1 79.5 462 GLY A C 1
ATOM 3452 O O . GLY A 1 462 ? 3.369 84.375 24.938 1 79.5 462 GLY A O 1
ATOM 3453 N N . SER A 1 463 ? 2.244 83.812 23.109 1 80.62 463 SER A N 1
ATOM 3454 C CA . SER A 1 463 ? 1.848 85.188 22.844 1 80.62 463 SER A CA 1
ATOM 3455 C C . SER A 1 463 ? 0.903 85.75 23.922 1 80.62 463 SER A C 1
ATOM 3457 O O . SER A 1 463 ? -0 85 24.359 1 80.62 463 SER A O 1
ATOM 3459 N N . CYS A 1 464 ? 1.284 86.875 24.5 1 70.81 464 CYS A N 1
ATOM 3460 C CA . CYS A 1 464 ? 0.51 87.438 25.578 1 70.81 464 CYS A CA 1
ATOM 3461 C C . CYS A 1 464 ? -0.787 88.062 25.047 1 70.81 464 CYS A C 1
ATOM 3463 O O . CYS A 1 464 ? -1.563 88.625 25.812 1 70.81 464 CYS A O 1
ATOM 3465 N N . SER A 1 465 ? -0.827 88.062 23.875 1 57.41 465 SER A N 1
ATOM 3466 C CA . SER A 1 465 ? -2.023 88.688 23.328 1 57.41 465 SER A CA 1
ATOM 3467 C C . SER A 1 465 ? -3.291 88.062 23.891 1 57.41 465 SER A C 1
ATOM 3469 O O . SER A 1 465 ? -4.395 88.312 23.422 1 57.41 465 SER A O 1
ATOM 3471 N N . LEU A 1 466 ? -3.125 87.125 24.672 1 52.22 466 LEU A N 1
ATOM 3472 C CA . LEU A 1 466 ? -4.266 86.375 25.172 1 52.22 466 LEU A CA 1
ATOM 3473 C C . LEU A 1 466 ? -5.066 87.188 26.188 1 52.22 466 LEU A C 1
ATOM 3475 O O . LEU A 1 466 ? -5.863 86.625 26.938 1 52.22 466 LEU A O 1
ATOM 3479 N N . ALA A 1 467 ? -4.703 88.438 26.391 1 45.28 467 ALA A N 1
ATOM 3480 C CA . ALA A 1 467 ? -5.723 89.125 27.141 1 45.28 467 ALA A CA 1
ATOM 3481 C C . ALA A 1 467 ? -7.109 88.562 26.906 1 45.28 467 ALA A C 1
ATOM 3483 O O . ALA A 1 467 ? -7.992 88.688 27.75 1 45.28 467 ALA A O 1
ATOM 3484 N N . GLN A 1 468 ? -7.523 88.312 25.656 1 42.47 468 GLN A N 1
ATOM 3485 C CA . GLN A 1 468 ? -8.938 88.062 25.375 1 42.47 468 GLN A CA 1
ATOM 3486 C C . GLN A 1 468 ? -9.32 86.625 25.531 1 42.47 468 GLN A C 1
ATOM 3488 O O . GLN A 1 468 ? -10.414 86.188 25.125 1 42.47 468 GLN A O 1
ATOM 3493 N N . ALA A 1 469 ? -8.414 85.812 26.062 1 46.41 469 ALA A N 1
ATOM 3494 C CA . ALA A 1 469 ? -9.031 84.5 26.078 1 46.41 469 ALA A CA 1
ATOM 3495 C C . ALA A 1 469 ? -9.977 84.375 27.281 1 46.41 469 ALA A C 1
ATOM 3497 O O . ALA A 1 469 ? -9.594 84.625 28.422 1 46.41 469 ALA A O 1
ATOM 3498 N N . PRO A 1 470 ? -11.203 84.125 27.125 1 47.28 470 PRO A N 1
ATOM 3499 C CA . PRO A 1 470 ? -12.297 84.125 28.109 1 47.28 470 PRO A CA 1
ATOM 3500 C C . PRO A 1 470 ? -12 83.25 29.297 1 47.28 470 PRO A C 1
ATOM 3502 O O . PRO A 1 470 ? -12.359 83.562 30.438 1 47.28 470 PRO A O 1
ATOM 3505 N N . ALA A 1 471 ? -11.18 82.25 29.234 1 49.28 471 ALA A N 1
ATOM 3506 C CA . ALA A 1 471 ? -11.07 81.312 30.344 1 49.28 471 ALA A CA 1
ATOM 3507 C C . ALA A 1 471 ? -10.164 81.812 31.438 1 49.28 471 ALA A C 1
ATOM 3509 O O . ALA A 1 471 ? -10.422 81.625 32.625 1 49.28 471 ALA A O 1
ATOM 3510 N N . LEU A 1 472 ? -9.141 82.5 31.203 1 50.62 472 LEU A N 1
ATOM 3511 C CA . LEU A 1 472 ? -8.242 83.062 32.219 1 50.62 472 LEU A CA 1
ATOM 3512 C C . LEU A 1 472 ? -8.922 84.25 32.969 1 50.62 472 LEU A C 1
ATOM 3514 O O . LEU A 1 472 ? -8.75 84.312 34.188 1 50.62 472 LEU A O 1
ATOM 3518 N N . ASN A 1 473 ? -9.617 85 32.312 1 50.78 473 ASN A N 1
ATOM 3519 C CA . ASN A 1 473 ? -10.328 86.062 33 1 50.78 473 ASN A CA 1
ATOM 3520 C C . ASN A 1 473 ? -11.289 85.5 34.031 1 50.78 473 ASN A C 1
ATOM 3522 O O . ASN A 1 473 ? -11.461 86.125 35.125 1 50.78 473 ASN A O 1
ATOM 3526 N N . SER A 1 474 ? -11.719 84.438 33.781 1 50.03 474 SER A N 1
ATOM 3527 C CA . SER A 1 474 ? -12.664 83.812 34.719 1 50.03 474 SER A CA 1
ATOM 3528 C C . SER A 1 474 ? -11.953 83.25 35.938 1 50.03 474 SER A C 1
ATOM 3530 O O . SER A 1 474 ? -12.414 83.375 37.062 1 50.03 474 SER A O 1
ATOM 3532 N N . ILE A 1 475 ? -10.734 82.688 35.875 1 52.22 475 ILE A N 1
ATOM 3533 C CA . ILE A 1 475 ? -10.008 82.125 37 1 52.22 475 ILE A CA 1
ATOM 3534 C C . ILE A 1 475 ? -9.422 83.25 37.844 1 52.22 475 ILE A C 1
ATOM 3536 O O . ILE A 1 475 ? -9.469 83.188 39.094 1 52.22 475 ILE A O 1
ATOM 3540 N N . LEU A 1 476 ? -9.07 84.25 37.344 1 51.91 476 LEU A N 1
ATOM 3541 C CA . LEU A 1 476 ? -8.492 85.438 38 1 51.91 476 LEU A CA 1
ATOM 3542 C C . LEU A 1 476 ? -9.539 86.125 38.875 1 51.91 476 LEU A C 1
ATOM 3544 O O . LEU A 1 476 ? -9.25 86.562 40 1 51.91 476 LEU A O 1
ATOM 3548 N N . SER A 1 477 ? -10.57 86.312 38.312 1 54.44 477 SER A N 1
ATOM 3549 C CA . SER A 1 477 ? -11.641 86.938 39.062 1 54.44 477 SER A CA 1
ATOM 3550 C C . SER A 1 477 ? -12.016 86.125 40.281 1 54.44 477 SER A C 1
ATOM 3552 O O . SER A 1 477 ? -12.305 86.625 41.375 1 54.44 477 SER A O 1
ATOM 3554 N N . GLN A 1 478 ? -11.703 84.875 40.25 1 51.31 478 GLN A N 1
ATOM 3555 C CA . GLN A 1 478 ? -12.109 84 41.344 1 51.31 478 GLN A CA 1
ATOM 3556 C C . GLN A 1 478 ? -11.055 83.938 42.438 1 51.31 478 GLN A C 1
ATOM 3558 O O . GLN A 1 478 ? -11.391 83.938 43.625 1 51.31 478 GLN A O 1
ATOM 3563 N N . VAL A 1 479 ? -9.758 84.062 42.219 1 55.06 479 VAL A N 1
ATOM 3564 C CA . VAL A 1 479 ? -8.695 84 43.188 1 55.06 479 VAL A CA 1
ATOM 3565 C C . VAL A 1 479 ? -8.594 85.312 43.906 1 55.06 479 VAL A C 1
ATOM 3567 O O . VAL A 1 479 ? -8.359 85.375 45.125 1 55.06 479 VAL A O 1
ATOM 3570 N N . LYS A 1 480 ? -8.688 86.375 43.344 1 53.62 480 LYS A N 1
ATOM 3571 C CA . LYS A 1 480 ? -8.703 87.688 43.969 1 53.62 480 LYS A CA 1
ATOM 3572 C C . LYS A 1 480 ? -9.773 87.75 45.062 1 53.62 480 LYS A C 1
ATOM 3574 O O . LYS A 1 480 ? -9.555 88.375 46.125 1 53.62 480 LYS A O 1
ATOM 3579 N N . GLN A 1 481 ? -10.758 87.188 44.781 1 53.28 481 GLN A N 1
ATOM 3580 C CA . GLN A 1 481 ? -11.859 87.25 45.75 1 53.28 481 GLN A CA 1
ATOM 3581 C C . GLN A 1 481 ? -11.57 86.375 46.969 1 53.28 481 GLN A C 1
ATOM 3583 O O . GLN A 1 481 ? -12.039 86.688 48.062 1 53.28 481 GLN A O 1
ATOM 3588 N N . CYS A 1 482 ? -10.625 85.438 46.844 1 55.25 482 CYS A N 1
ATOM 3589 C CA . CYS A 1 482 ? -10.398 84.5 47.969 1 55.25 482 CYS A CA 1
ATOM 3590 C C . CYS A 1 482 ? -9.422 85.125 48.969 1 55.25 482 CYS A C 1
ATOM 3592 O O . CYS A 1 482 ? -9.375 84.688 50.125 1 55.25 482 CYS A O 1
ATOM 3594 N N . PHE A 1 483 ? -8.523 86 48.688 1 50.34 483 PHE A N 1
ATOM 3595 C CA . PHE A 1 483 ? -7.559 86.5 49.656 1 50.34 483 PHE A CA 1
ATOM 3596 C C . PHE A 1 483 ? -7.902 87.875 50.094 1 50.34 483 PHE A C 1
ATOM 3598 O O . PHE A 1 483 ? -7.051 88.625 50.625 1 50.34 483 PHE A O 1
ATOM 3605 N N . ARG A 1 484 ? -9.07 88.438 49.719 1 47.97 484 ARG A N 1
ATOM 3606 C CA . ARG A 1 484 ? -9.297 89.75 50.375 1 47.97 484 ARG A CA 1
ATOM 3607 C C . ARG A 1 484 ? -9.328 89.625 51.875 1 47.97 484 ARG A C 1
ATOM 3609 O O . ARG A 1 484 ? -10.031 88.75 52.438 1 47.97 484 ARG A O 1
ATOM 3616 N N . PRO A 1 485 ? -8.375 90.062 52.406 1 44.41 485 PRO A N 1
ATOM 3617 C CA . PRO A 1 485 ? -8.445 90.188 53.844 1 44.41 485 PRO A CA 1
ATOM 3618 C C . PRO A 1 485 ? -9.82 90.625 54.344 1 44.41 485 PRO A C 1
ATOM 3620 O O . PRO A 1 485 ? -10.539 91.312 53.625 1 44.41 485 PRO A O 1
ATOM 3623 N N . SER A 1 486 ? -10.461 89.875 55.125 1 41.47 486 SER A N 1
ATOM 3624 C CA . SER A 1 486 ? -11.562 90.438 55.906 1 41.47 486 SER A CA 1
ATOM 3625 C C . SER A 1 486 ? -11.219 91.812 56.469 1 41.47 486 SER A C 1
ATOM 3627 O O . SER A 1 486 ? -10.25 91.938 57.219 1 41.47 486 SER A O 1
ATOM 3629 N N . GLU A 1 487 ? -11.281 92.75 55.75 1 39.56 487 GLU A N 1
ATOM 3630 C CA . GLU A 1 487 ? -11.297 94.062 56.469 1 39.56 487 GLU A CA 1
ATOM 3631 C C . GLU A 1 487 ? -12.102 93.938 57.781 1 39.56 487 GLU A C 1
ATOM 3633 O O . GLU A 1 487 ? -13.305 93.688 57.75 1 39.56 487 GLU A O 1
ATOM 3638 N N . ALA A 1 488 ? -11.5 93.438 58.844 1 38.06 488 ALA A N 1
ATOM 3639 C CA . ALA A 1 488 ? -12.039 93.75 60.156 1 38.06 488 ALA A CA 1
ATOM 3640 C C . ALA A 1 488 ? -12.383 95.25 60.281 1 38.06 488 ALA A C 1
ATOM 3642 O O . ALA A 1 488 ? -11.555 96.125 59.969 1 38.06 488 ALA A O 1
ATOM 3643 N N . THR A 1 489 ? -13.609 95.562 60.031 1 36.41 489 THR A N 1
ATOM 3644 C CA . THR A 1 489 ? -14.18 96.812 60.5 1 36.41 489 THR A CA 1
ATOM 3645 C C . THR A 1 489 ? -13.688 97.125 61.906 1 36.41 489 THR A C 1
ATOM 3647 O O . THR A 1 489 ? -13.977 96.375 62.844 1 36.41 489 THR A O 1
ATOM 3650 N N . LEU A 1 490 ? -12.516 97.688 62.031 1 34.12 490 LEU A N 1
ATOM 3651 C CA . LEU A 1 490 ? -12.125 98.312 63.281 1 34.12 490 LEU A CA 1
ATOM 3652 C C . LEU A 1 490 ? -13.242 99.25 63.781 1 34.12 490 LEU A C 1
ATOM 3654 O O . LEU A 1 490 ? -13.641 100.188 63.125 1 34.12 490 LEU A O 1
ATOM 3658 N N . ARG A 1 491 ? -14.258 98.688 64.438 1 36.81 491 ARG A N 1
ATOM 3659 C CA . ARG A 1 491 ? -15.148 99.5 65.25 1 36.81 491 ARG A CA 1
ATOM 3660 C C . ARG A 1 491 ? -14.359 100.375 66.25 1 36.81 491 ARG A C 1
ATOM 3662 O O . ARG A 1 491 ? -13.578 99.875 67.062 1 36.81 491 ARG A O 1
ATOM 3669 N N . THR A 1 492 ? -13.906 101.562 65.812 1 35.59 492 THR A N 1
ATOM 3670 C CA . THR A 1 492 ? -13.484 102.625 66.688 1 35.59 492 THR A CA 1
ATOM 3671 C C . THR A 1 492 ? -14.492 102.875 67.812 1 35.59 492 THR A C 1
ATOM 3673 O O . THR A 1 492 ? -15.656 103.188 67.562 1 35.59 492 THR A O 1
ATOM 3676 N N . GLY A 1 493 ? -14.547 102 68.812 1 31.39 493 GLY A N 1
ATOM 3677 C CA . GLY A 1 493 ? -15.258 102.312 70 1 31.39 493 GLY A CA 1
ATOM 3678 C C . GLY A 1 493 ? -14.961 103.688 70.562 1 31.39 493 GLY A C 1
ATOM 3679 O O . GLY A 1 493 ? -13.82 104.125 70.438 1 31.39 493 GLY A O 1
ATOM 3680 N N . GLU A 1 494 ? -15.938 104.688 70.375 1 33.59 494 GLU A N 1
ATOM 3681 C CA . GLU A 1 494 ? -16.109 106 71 1 33.59 494 GLU A CA 1
ATOM 3682 C C . GLU A 1 494 ? -15.812 106 72.5 1 33.59 494 GLU A C 1
ATOM 3684 O O . GLU A 1 494 ? -16.516 105.312 73.25 1 33.59 494 GLU A O 1
ATOM 3689 N N . LEU A 1 495 ? -14.562 105.812 72.938 1 29.53 495 LEU A N 1
ATOM 3690 C CA . LEU A 1 495 ? -14.25 106.125 74.312 1 29.53 495 LEU A CA 1
ATOM 3691 C C . LEU A 1 495 ? -14.766 107.562 74.688 1 29.53 495 LEU A C 1
ATOM 3693 O O . LEU A 1 495 ? -14.352 108.562 74.125 1 29.53 495 LEU A O 1
ATOM 3697 N N . SER A 1 496 ? -16.109 107.625 75 1 29.2 496 SER A N 1
ATOM 3698 C CA . SER A 1 496 ? -16.719 108.75 75.688 1 29.2 496 SER A CA 1
ATOM 3699 C C . SER A 1 496 ? -15.875 109.125 76.875 1 29.2 496 SER A C 1
ATOM 3701 O O . SER A 1 496 ? -15.68 108.375 77.812 1 29.2 496 SER A O 1
ATOM 3703 N N . LEU A 1 497 ? -14.789 109.875 76.688 1 26.72 497 LEU A N 1
ATOM 3704 C CA . LEU A 1 497 ? -14.094 110.625 77.75 1 26.72 497 LEU A CA 1
ATOM 3705 C C . LEU A 1 497 ? -15.078 111.375 78.625 1 26.72 497 LEU A C 1
ATOM 3707 O O . LEU A 1 497 ? -15.844 112.25 78.125 1 26.72 497 LEU A O 1
ATOM 3711 N N . LEU A 1 498 ? -15.648 110.688 79.688 1 25.89 498 LEU A N 1
ATOM 3712 C CA . LEU A 1 498 ? -16.328 111.25 80.812 1 25.89 498 LEU A CA 1
ATOM 3713 C C . LEU A 1 498 ? -15.555 112.5 81.375 1 25.89 498 LEU A C 1
ATOM 3715 O O . LEU A 1 498 ? -14.359 112.375 81.625 1 25.89 498 LEU A O 1
ATOM 3719 N N . THR A 1 499 ? -15.883 113.688 80.875 1 26.61 499 THR A N 1
ATOM 3720 C CA . THR A 1 499 ? -15.672 115 81.5 1 26.61 499 THR A CA 1
ATOM 3721 C C . THR A 1 499 ? -16.109 115 82.938 1 26.61 499 THR A C 1
ATOM 3723 O O . THR A 1 499 ? -17.312 114.938 83.25 1 26.61 499 THR A O 1
ATOM 3726 N N . GLY A 1 500 ? -15.656 114 83.75 1 22.31 500 GLY A N 1
ATOM 3727 C CA . GLY A 1 500 ? -15.469 114.625 85.062 1 22.31 500 GLY A CA 1
ATOM 3728 C C . GLY A 1 500 ? -14.281 115.562 85.125 1 22.31 500 GLY A C 1
ATOM 3729 O O . GLY A 1 500 ? -13.352 115.438 84.312 1 22.31 500 GLY A O 1
ATOM 3730 N N . MET B 1 1 ? -19.531 44.094 -0.264 1 23.05 1 MET B N 1
ATOM 3731 C CA . MET B 1 1 ? -18.797 43.562 -1.401 1 23.05 1 MET B CA 1
ATOM 3732 C C . MET B 1 1 ? -17.984 42.312 -0.994 1 23.05 1 MET B C 1
ATOM 3734 O O . MET B 1 1 ? -17.031 41.938 -1.679 1 23.05 1 MET B O 1
ATOM 3738 N N . ALA B 1 2 ? -18.172 41.844 0.227 1 32.34 2 ALA B N 1
ATOM 3739 C CA . ALA B 1 2 ? -17.594 40.75 1.008 1 32.34 2 ALA B CA 1
ATOM 3740 C C . ALA B 1 2 ? -17.953 39.406 0.411 1 32.34 2 ALA B C 1
ATOM 3742 O O . ALA B 1 2 ? -17.625 38.344 0.976 1 32.34 2 ALA B O 1
ATOM 3743 N N . ALA B 1 3 ? -18.953 39.5 -0.444 1 34.25 3 ALA B N 1
ATOM 3744 C CA . ALA B 1 3 ? -19.672 38.25 -0.76 1 34.25 3 ALA B CA 1
ATOM 3745 C C . ALA B 1 3 ? -18.797 37.312 -1.57 1 34.25 3 ALA B C 1
ATOM 3747 O O . ALA B 1 3 ? -19.031 36.094 -1.565 1 34.25 3 ALA B O 1
ATOM 3748 N N . SER B 1 4 ? -18.062 37.969 -2.416 1 34.28 4 SER B N 1
ATOM 3749 C CA . SER B 1 4 ? -17.672 37.125 -3.553 1 34.28 4 SER B CA 1
ATOM 3750 C C . SER B 1 4 ? -16.484 36.25 -3.201 1 34.28 4 SER B C 1
ATOM 3752 O O . SER B 1 4 ? -15.938 35.562 -4.066 1 34.28 4 SER B O 1
ATOM 3754 N N . MET B 1 5 ? -15.898 36.5 -2 1 33.31 5 MET B N 1
ATOM 3755 C CA . MET B 1 5 ? -14.648 35.75 -1.845 1 33.31 5 MET B CA 1
ATOM 3756 C C . MET B 1 5 ? -14.93 34.281 -1.544 1 33.31 5 MET B C 1
ATOM 3758 O O . MET B 1 5 ? -14.008 33.531 -1.249 1 33.31 5 MET B O 1
ATOM 3762 N N . GLY B 1 6 ? -16.297 34 -1.324 1 35.81 6 GLY B N 1
ATOM 3763 C CA . GLY B 1 6 ? -16.547 32.625 -0.871 1 35.81 6 GLY B CA 1
ATOM 3764 C C . GLY B 1 6 ? -16.188 31.578 -1.909 1 35.81 6 GLY B C 1
ATOM 3765 O O . GLY B 1 6 ? -16.141 30.391 -1.604 1 35.81 6 GLY B O 1
ATOM 3766 N N . ARG B 1 7 ? -16.344 31.953 -3.191 1 40.19 7 ARG B N 1
ATOM 3767 C CA . ARG B 1 7 ? -16.359 30.969 -4.266 1 40.19 7 ARG B CA 1
ATOM 3768 C C . ARG B 1 7 ? -14.945 30.484 -4.566 1 40.19 7 ARG B C 1
ATOM 3770 O O . ARG B 1 7 ? -14.766 29.469 -5.254 1 40.19 7 ARG B O 1
ATOM 3777 N N . TRP B 1 8 ? -13.953 31.406 -4.254 1 37.97 8 TRP B N 1
ATOM 3778 C CA . TRP B 1 8 ? -12.641 31 -4.754 1 37.97 8 TRP B CA 1
ATOM 3779 C C . TRP B 1 8 ? -12.062 29.875 -3.9 1 37.97 8 TRP B C 1
ATOM 3781 O O . TRP B 1 8 ? -11.219 29.109 -4.371 1 37.97 8 TRP B O 1
ATOM 3791 N N . LEU B 1 9 ? -12.461 29.875 -2.541 1 38.41 9 LEU B N 1
ATOM 3792 C CA . LEU B 1 9 ? -11.805 28.875 -1.719 1 38.41 9 LEU B CA 1
ATOM 3793 C C . LEU B 1 9 ? -12.297 27.469 -2.078 1 38.41 9 LEU B C 1
ATOM 3795 O O . LEU B 1 9 ? -11.609 26.484 -1.822 1 38.41 9 LEU B O 1
ATOM 3799 N N . VAL B 1 10 ? -13.57 27.391 -2.57 1 39.72 10 VAL B N 1
ATOM 3800 C CA . VAL B 1 10 ? -14.062 26.047 -2.861 1 39.72 10 VAL B CA 1
ATOM 3801 C C . VAL B 1 10 ? -13.297 25.469 -4.051 1 39.72 10 VAL B C 1
ATOM 3803 O O . VAL B 1 10 ? -13.188 24.25 -4.188 1 39.72 10 VAL B O 1
ATOM 3806 N N . PHE B 1 11 ? -12.883 26.438 -5.008 1 37.47 11 PHE B N 1
ATOM 3807 C CA . PHE B 1 11 ? -12.227 25.859 -6.176 1 37.47 11 PHE B CA 1
ATOM 3808 C C . PHE B 1 11 ? -10.844 25.328 -5.82 1 37.47 11 PHE B C 1
ATOM 3810 O O . PHE B 1 11 ? -10.328 24.438 -6.492 1 37.47 11 PHE B O 1
ATOM 3817 N N . LEU B 1 12 ? -10.156 26.062 -4.863 1 37.25 12 LEU B N 1
ATOM 3818 C CA . LEU B 1 12 ? -8.797 25.594 -4.613 1 37.25 12 LEU B CA 1
ATOM 3819 C C . LEU B 1 12 ? -8.812 24.266 -3.869 1 37.25 12 LEU B C 1
ATOM 3821 O O . LEU B 1 12 ? -7.871 23.469 -3.99 1 37.25 12 LEU B O 1
ATOM 3825 N N . PHE B 1 13 ? -9.812 24.031 -3.006 1 34.88 13 PHE B N 1
ATOM 3826 C CA . PHE B 1 13 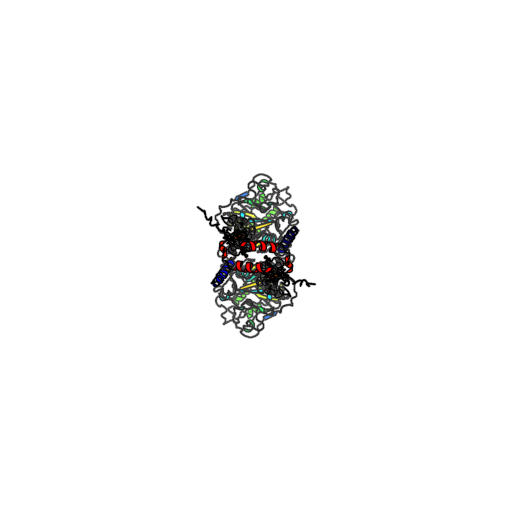? -9.766 22.734 -2.34 1 34.88 13 PHE B CA 1
ATOM 3827 C C . PHE B 1 13 ? -10 21.609 -3.336 1 34.88 13 PHE B C 1
ATOM 3829 O O . PHE B 1 13 ? -9.602 20.469 -3.094 1 34.88 13 PHE B O 1
ATOM 3836 N N . ALA B 1 14 ? -10.891 21.906 -4.336 1 34.88 14 ALA B N 1
ATOM 3837 C CA . ALA B 1 14 ? -11.078 20.812 -5.281 1 34.88 14 ALA B CA 1
ATOM 3838 C C . ALA B 1 14 ? -9.797 20.516 -6.051 1 34.88 14 ALA B C 1
ATOM 3840 O O . ALA B 1 14 ? -9.633 19.438 -6.609 1 34.88 14 ALA B O 1
ATOM 3841 N N . LEU B 1 15 ? -9.031 21.578 -6.293 1 34.38 15 LEU B N 1
ATOM 3842 C CA . LEU B 1 15 ? -7.832 21.297 -7.078 1 34.38 15 LEU B CA 1
ATOM 3843 C C . LEU B 1 15 ? -6.832 20.484 -6.258 1 34.38 15 LEU B C 1
ATOM 3845 O O . LEU B 1 15 ? -6.074 19.672 -6.809 1 34.38 15 LEU B O 1
ATOM 3849 N N . LEU B 1 16 ? -6.73 20.828 -4.945 1 35.44 16 LEU B N 1
ATOM 3850 C CA . LEU B 1 16 ? -5.723 20.031 -4.246 1 35.44 16 LEU B CA 1
ATOM 3851 C C . LEU B 1 16 ? -6.137 18.578 -4.16 1 35.44 16 LEU B C 1
ATOM 3853 O O . LEU B 1 16 ? -5.324 17.703 -3.814 1 35.44 16 LEU B O 1
ATOM 3857 N N . GLY B 1 17 ? -7.453 18.344 -4.133 1 34.03 17 GLY B N 1
ATOM 3858 C CA . GLY B 1 17 ? -7.801 16.938 -4.09 1 34.03 17 GLY B CA 1
ATOM 3859 C C . GLY B 1 17 ? -7.293 16.156 -5.293 1 34.03 17 GLY B C 1
ATOM 3860 O O . GLY B 1 17 ? -7.344 14.93 -5.309 1 34.03 17 GLY B O 1
ATOM 3861 N N . PHE B 1 18 ? -7.297 16.922 -6.41 1 33.19 18 PHE B N 1
ATOM 3862 C CA . PHE B 1 18 ? -6.855 16.125 -7.547 1 33.19 18 PHE B CA 1
ATOM 3863 C C . PHE B 1 18 ? -5.359 15.852 -7.465 1 33.19 18 PHE B C 1
ATOM 3865 O O . PHE B 1 18 ? -4.699 15.656 -8.492 1 33.19 18 PHE B O 1
ATOM 3872 N N . LEU B 1 19 ? -4.645 16.391 -6.48 1 34.5 19 LEU B N 1
ATOM 3873 C CA . LEU B 1 19 ? -3.379 15.664 -6.578 1 34.5 19 LEU B CA 1
ATOM 3874 C C . LEU B 1 19 ? -3.615 14.164 -6.703 1 34.5 19 LEU B C 1
ATOM 3876 O O . LEU B 1 19 ? -3.938 13.492 -5.719 1 34.5 19 LEU B O 1
ATOM 3880 N N . ARG B 1 20 ? -4.348 13.82 -7.727 1 34 20 ARG B N 1
ATOM 3881 C CA . ARG B 1 20 ? -4.445 12.461 -8.25 1 34 20 ARG B CA 1
ATOM 3882 C C . ARG B 1 20 ? -3.17 11.672 -7.977 1 34 20 ARG B C 1
ATOM 3884 O O . ARG B 1 20 ? -2.076 12.102 -8.352 1 34 20 ARG B O 1
ATOM 3891 N N . GLU B 1 21 ? -3.129 10.906 -6.996 1 35.91 21 GLU B N 1
ATOM 3892 C CA . GLU B 1 21 ? -2.18 9.797 -6.906 1 35.91 21 GLU B CA 1
ATOM 3893 C C . GLU B 1 21 ? -1.832 9.258 -8.289 1 35.91 21 GLU B C 1
ATOM 3895 O O . GLU B 1 21 ? -2.664 8.625 -8.938 1 35.91 21 GLU B O 1
ATOM 3900 N N . ALA B 1 22 ? -1.223 10.039 -9.109 1 36.28 22 ALA B N 1
ATOM 3901 C CA . ALA B 1 22 ? -0.506 9.312 -10.156 1 36.28 22 ALA B CA 1
ATOM 3902 C C . ALA B 1 22 ? -0.002 7.969 -9.641 1 36.28 22 ALA B C 1
ATOM 3904 O O . ALA B 1 22 ? 1.09 7.883 -9.078 1 36.28 22 ALA B O 1
ATOM 3905 N N . THR B 1 23 ? -0.8 7.273 -8.953 1 40.12 23 THR B N 1
ATOM 3906 C CA . THR B 1 23 ? -0.328 5.898 -8.836 1 40.12 23 THR B CA 1
ATOM 3907 C C . THR B 1 23 ? 0.174 5.387 -10.18 1 40.12 23 THR B C 1
ATOM 3909 O O . THR B 1 23 ? -0.593 5.297 -11.141 1 40.12 23 THR B O 1
ATOM 3912 N N . SER B 1 24 ? 1.312 5.75 -10.594 1 42.19 24 SER B N 1
ATOM 3913 C CA . SER B 1 24 ? 2.027 5.043 -11.656 1 42.19 24 SER B CA 1
ATOM 3914 C C . SER B 1 24 ? 1.6 3.58 -11.727 1 42.19 24 SER B C 1
ATOM 3916 O O . SER B 1 24 ? 1.83 2.812 -10.789 1 42.19 24 SER B O 1
ATOM 3918 N N . SER B 1 25 ? 0.441 3.375 -12.195 1 47.53 25 SER B N 1
ATOM 3919 C CA . SER B 1 25 ? 0.169 1.992 -12.57 1 47.53 25 SER B CA 1
ATOM 3920 C C . SER B 1 25 ? 1.403 1.331 -13.18 1 47.53 25 SER B C 1
ATOM 3922 O O . SER B 1 25 ? 1.979 1.843 -14.141 1 47.53 25 SER B O 1
ATOM 3924 N N . LEU B 1 26 ? 2.217 0.854 -12.422 1 55 26 LEU B N 1
ATOM 3925 C CA . LEU B 1 26 ? 3.186 -0.07 -13 1 55 26 LEU B CA 1
ATOM 3926 C C . LEU B 1 26 ? 2.615 -0.748 -14.242 1 55 26 LEU B C 1
ATOM 3928 O O . LEU B 1 26 ? 1.49 -1.253 -14.219 1 55 26 LEU B O 1
ATOM 3932 N N . GLY B 1 27 ? 2.602 -0.08 -15.359 1 56.53 27 GLY B N 1
ATOM 3933 C CA . GLY B 1 27 ? 2.094 -0.357 -16.688 1 56.53 27 GLY B CA 1
ATOM 3934 C C . GLY B 1 27 ? 1.755 -1.82 -16.906 1 56.53 27 GLY B C 1
ATOM 3935 O O . GLY B 1 27 ? 2.504 -2.547 -17.562 1 56.53 27 GLY B O 1
ATOM 3936 N N . SER B 1 28 ? 0.861 -2.297 -16.109 1 63.22 28 SER B N 1
ATOM 3937 C CA . SER B 1 28 ? 0.34 -3.584 -16.547 1 63.22 28 SER B CA 1
ATOM 3938 C C . SER B 1 28 ? -0.427 -3.443 -17.859 1 63.22 28 SER B C 1
ATOM 3940 O O . SER B 1 28 ? -1.018 -2.395 -18.141 1 63.22 28 SER B O 1
ATOM 3942 N N . GLY B 1 29 ? -0.061 -4.043 -18.953 1 76 29 GLY B N 1
ATOM 3943 C CA . GLY B 1 29 ? -0.756 -4.09 -20.234 1 76 29 GLY B CA 1
ATOM 3944 C C . GLY B 1 29 ? -2.234 -4.402 -20.094 1 76 29 GLY B C 1
ATOM 3945 O O . GLY B 1 29 ? -2.719 -4.664 -19 1 76 29 GLY B O 1
ATOM 3946 N N . ALA B 1 30 ? -2.998 -4.188 -21.125 1 88.38 30 ALA B N 1
ATOM 3947 C CA . ALA B 1 30 ? -4.434 -4.465 -21.172 1 88.38 30 ALA B CA 1
ATOM 3948 C C . ALA B 1 30 ? -4.695 -5.926 -21.531 1 88.38 30 ALA B C 1
ATOM 3950 O O . ALA B 1 30 ? -4.012 -6.492 -22.391 1 88.38 30 ALA B O 1
ATOM 3951 N N . SER B 1 31 ? -5.695 -6.547 -20.844 1 95.19 31 SER B N 1
ATOM 3952 C CA . SER B 1 31 ? -6.094 -7.926 -21.094 1 95.19 31 SER B CA 1
ATOM 3953 C C . SER B 1 31 ? -6.719 -8.07 -22.484 1 95.19 31 SER B C 1
ATOM 3955 O O . SER B 1 31 ? -7.457 -7.195 -22.938 1 95.19 31 SER B O 1
ATOM 3957 N N . ARG B 1 32 ? -6.543 -9.227 -23.125 1 95.56 32 ARG B N 1
ATOM 3958 C CA . ARG B 1 32 ? -7.164 -9.562 -24.391 1 95.56 32 ARG B CA 1
ATOM 3959 C C . ARG B 1 32 ? -8.531 -10.211 -24.188 1 95.56 32 ARG B C 1
ATOM 3961 O O . ARG B 1 32 ? -9.234 -10.516 -25.156 1 95.56 32 ARG B O 1
ATOM 3968 N N . ASP B 1 33 ? -8.906 -10.445 -23 1 95.12 33 ASP B N 1
ATOM 3969 C CA . ASP B 1 33 ? -10.164 -11.109 -22.656 1 95.12 33 ASP B CA 1
ATOM 3970 C C . ASP B 1 33 ? -10.289 -12.445 -23.391 1 95.12 33 ASP B C 1
ATOM 3972 O O . ASP B 1 33 ? -11.328 -12.734 -23.984 1 95.12 33 ASP B O 1
ATOM 3976 N N . ASP B 1 34 ? -9.227 -13.25 -23.359 1 95.69 34 ASP B N 1
ATOM 3977 C CA . ASP B 1 34 ? -9.18 -14.391 -24.266 1 95.69 34 ASP B CA 1
ATOM 3978 C C . ASP B 1 34 ? -9.383 -15.703 -23.5 1 95.69 34 ASP B C 1
ATOM 3980 O O . ASP B 1 34 ? -9.586 -16.75 -24.109 1 95.69 34 ASP B O 1
ATOM 3984 N N . ASP B 1 35 ? -9.281 -15.766 -22.219 1 96.75 35 ASP B N 1
ATOM 3985 C CA . ASP B 1 35 ? -9.617 -16.969 -21.453 1 96.75 35 ASP B CA 1
ATOM 3986 C C . ASP B 1 35 ? -11.102 -16.984 -21.094 1 96.75 35 ASP B C 1
ATOM 3988 O O . ASP B 1 35 ? -11.492 -16.484 -20.031 1 96.75 35 ASP B O 1
ATOM 3992 N N . LEU B 1 36 ? -11.828 -17.641 -21.875 1 93.38 36 LEU B N 1
ATOM 3993 C CA . LEU B 1 36 ? -13.281 -17.594 -21.75 1 93.38 36 LEU B CA 1
ATOM 3994 C C . LEU B 1 36 ? -13.789 -18.797 -20.969 1 93.38 36 LEU B C 1
ATOM 3996 O O . LEU B 1 36 ? -13.438 -19.938 -21.266 1 93.38 36 LEU B O 1
ATOM 4000 N N . LEU B 1 37 ? -14.539 -18.547 -19.953 1 92.5 37 LEU B N 1
ATOM 4001 C CA . LEU B 1 37 ? -15.258 -19.531 -19.156 1 92.5 37 LEU B CA 1
ATOM 4002 C C . LEU B 1 37 ? -16.703 -19.094 -18.922 1 92.5 37 LEU B C 1
ATOM 4004 O O . LEU B 1 37 ? -16.984 -18.219 -18.094 1 92.5 37 LEU B O 1
ATOM 4008 N N . LEU B 1 38 ? -17.578 -19.672 -19.688 1 88.5 38 LEU B N 1
ATOM 4009 C CA . LEU B 1 38 ? -18.984 -19.281 -19.656 1 88.5 38 LEU B CA 1
ATOM 4010 C C . LEU B 1 38 ? -19.859 -20.453 -19.25 1 88.5 38 LEU B C 1
ATOM 4012 O O . LEU B 1 38 ? -19.719 -21.562 -19.781 1 88.5 38 LEU B O 1
ATOM 4016 N N . PRO B 1 39 ? -20.672 -20.203 -18.344 1 84.88 39 PRO B N 1
ATOM 4017 C CA . PRO B 1 39 ? -21.578 -21.297 -17.969 1 84.88 39 PRO B CA 1
ATOM 4018 C C . PRO B 1 39 ? -22.641 -21.594 -19.031 1 84.88 39 PRO B C 1
ATOM 4020 O O . PRO B 1 39 ? -23.109 -22.719 -19.141 1 84.88 39 PRO B O 1
ATOM 4023 N N . TYR B 1 40 ? -23.016 -20.562 -19.766 1 79.12 40 TYR B N 1
ATOM 4024 C CA . TYR B 1 40 ? -24.078 -20.703 -20.75 1 79.12 40 TYR B CA 1
ATOM 4025 C C . TYR B 1 40 ? -23.594 -20.281 -22.141 1 79.12 40 TYR B C 1
ATOM 4027 O O . TYR B 1 40 ? -22.672 -19.484 -22.25 1 79.12 40 TYR B O 1
ATOM 4035 N N . SER B 1 41 ? -23.922 -20.984 -23.266 1 65.69 41 SER B N 1
ATOM 4036 C CA . SER B 1 41 ? -23.516 -20.688 -24.641 1 65.69 41 SER B CA 1
ATOM 4037 C C . SER B 1 41 ? -23.906 -19.266 -25.031 1 65.69 41 SER B C 1
ATOM 4039 O O . SER B 1 41 ? -24.812 -18.688 -24.438 1 65.69 41 SER B O 1
ATOM 4041 N N . HIS B 1 42 ? -22.984 -18.609 -25.891 1 56.38 42 HIS B N 1
ATOM 4042 C CA . HIS B 1 42 ? -23.047 -17.219 -26.359 1 56.38 42 HIS B CA 1
ATOM 4043 C C . HIS B 1 42 ? -24.484 -16.859 -26.781 1 56.38 42 HIS B C 1
ATOM 4045 O O . HIS B 1 42 ? -24.875 -15.695 -26.703 1 56.38 42 HIS B O 1
ATOM 4051 N N . ALA B 1 43 ? -25.062 -17.734 -27.656 1 46.16 43 ALA B N 1
ATOM 4052 C CA . ALA B 1 43 ? -26.312 -17.391 -28.312 1 46.16 43 ALA B CA 1
ATOM 4053 C C . ALA B 1 43 ? -27.375 -16.969 -27.297 1 46.16 43 ALA B C 1
ATOM 4055 O O . ALA B 1 43 ? -28.234 -16.141 -27.609 1 46.16 43 ALA B O 1
ATOM 4056 N N . ARG B 1 44 ? -27.75 -17.719 -26.281 1 44.22 44 ARG B N 1
ATOM 4057 C CA . ARG B 1 44 ? -28.875 -17.422 -25.406 1 44.22 44 ARG B CA 1
ATOM 4058 C C . ARG B 1 44 ? -28.406 -16.719 -24.141 1 44.22 44 ARG B C 1
ATOM 4060 O O . ARG B 1 44 ? -27.875 -17.359 -23.219 1 44.22 44 ARG B O 1
ATOM 4067 N N . ALA B 1 45 ? -27.859 -15.531 -24.234 1 43.72 45 ALA B N 1
ATOM 4068 C CA . ALA B 1 45 ? -28.109 -14.797 -23 1 43.72 45 ALA B CA 1
ATOM 4069 C C . ALA B 1 45 ? -29.359 -15.305 -22.297 1 43.72 45 ALA B C 1
ATOM 4071 O O . ALA B 1 45 ? -30.422 -15.43 -22.922 1 43.72 45 ALA B O 1
ATOM 4072 N N . ARG B 1 46 ? -29.312 -16.047 -21.266 1 44.59 46 ARG B N 1
ATOM 4073 C CA . ARG B 1 46 ? -30.547 -16.469 -20.609 1 44.59 46 ARG B CA 1
ATOM 4074 C C . ARG B 1 46 ? -31.688 -15.5 -20.922 1 44.59 46 ARG B C 1
ATOM 4076 O O . ARG B 1 46 ? -31.734 -14.391 -20.375 1 44.59 46 ARG B O 1
ATOM 4083 N N . PHE B 1 47 ? -32.062 -15.516 -22.078 1 37.59 47 PHE B N 1
ATOM 4084 C CA . PHE B 1 47 ? -33.312 -14.766 -22.172 1 37.59 47 PHE B CA 1
ATOM 4085 C C . PHE B 1 47 ? -34.25 -15.141 -21.031 1 37.59 47 PHE B C 1
ATOM 4087 O O . PHE B 1 47 ? -34.375 -16.312 -20.672 1 37.59 47 PHE B O 1
ATOM 4094 N N . ALA B 1 48 ? -34.562 -14.234 -20.156 1 39.91 48 ALA B N 1
ATOM 4095 C CA . ALA B 1 48 ? -35.562 -14.242 -19.078 1 39.91 48 ALA B CA 1
ATOM 4096 C C . ALA B 1 48 ? -36.656 -15.25 -19.344 1 39.91 48 ALA B C 1
ATOM 4098 O O . ALA B 1 48 ? -37.312 -15.75 -18.406 1 39.91 48 ALA B O 1
ATOM 4099 N N . ARG B 1 49 ? -36.875 -15.531 -20.516 1 36.09 49 ARG B N 1
ATOM 4100 C CA . ARG B 1 49 ? -38.094 -16.266 -20.828 1 36.09 49 ARG B CA 1
ATOM 4101 C C . ARG B 1 49 ? -37.969 -17.734 -20.453 1 36.09 49 ARG B C 1
ATOM 4103 O O . ARG B 1 49 ? -38.938 -18.375 -20.078 1 36.09 49 ARG B O 1
ATOM 4110 N N . ASP B 1 50 ? -36.688 -18.344 -20.719 1 41.94 50 ASP B N 1
ATOM 4111 C CA . ASP B 1 50 ? -36.719 -19.812 -20.688 1 41.94 50 ASP B CA 1
ATOM 4112 C C . ASP B 1 50 ? -36.406 -20.328 -19.281 1 41.94 50 ASP B C 1
ATOM 4114 O O . ASP B 1 50 ? -36.531 -21.516 -19.016 1 41.94 50 ASP B O 1
ATOM 4118 N N . CYS B 1 51 ? -35.656 -19.594 -18.516 1 51.47 51 CYS B N 1
ATOM 4119 C CA . CYS B 1 51 ? -35.438 -20.109 -17.156 1 51.47 51 CYS B CA 1
ATOM 4120 C C . CYS B 1 51 ? -36.531 -19.625 -16.219 1 51.47 51 CYS B C 1
ATOM 4122 O O . CYS B 1 51 ? -37.031 -18.484 -16.344 1 51.47 51 CYS B O 1
ATOM 4124 N N . THR B 1 52 ? -37.406 -20.562 -15.727 1 56.78 52 THR B N 1
ATOM 4125 C CA . THR B 1 52 ? -38.562 -20.281 -14.859 1 56.78 52 THR B CA 1
ATOM 4126 C C . THR B 1 52 ? -38.219 -19.188 -13.852 1 56.78 52 THR B C 1
ATOM 4128 O O . THR B 1 52 ? -37.344 -19.375 -13.008 1 56.78 52 THR B O 1
ATOM 4131 N N . ARG B 1 53 ? -38.5 -17.984 -14.203 1 67.56 53 ARG B N 1
ATOM 4132 C CA . ARG B 1 53 ? -38.438 -16.875 -13.258 1 67.56 53 ARG B CA 1
ATOM 4133 C C . ARG B 1 53 ? -39.344 -17.109 -12.07 1 67.56 53 ARG B C 1
ATOM 4135 O O . ARG B 1 53 ? -40.5 -17.547 -12.242 1 67.56 53 ARG B O 1
ATOM 4142 N N . VAL B 1 54 ? -38.719 -17.062 -10.914 1 73.19 54 VAL B N 1
ATOM 4143 C CA . VAL B 1 54 ? -39.531 -17.188 -9.703 1 73.19 54 VAL B CA 1
ATOM 4144 C C . VAL B 1 54 ? -39.688 -15.812 -9.055 1 73.19 54 VAL B C 1
ATOM 4146 O O . VAL B 1 54 ? -38.75 -15.273 -8.469 1 73.19 54 VAL B O 1
ATOM 4149 N N . ARG B 1 55 ? -40.844 -15.266 -9.148 1 78.5 55 ARG B N 1
ATOM 4150 C CA . ARG B 1 55 ? -41.094 -13.906 -8.68 1 78.5 55 ARG B CA 1
ATOM 4151 C C . ARG B 1 55 ? -41.531 -13.898 -7.207 1 78.5 55 ARG B C 1
ATOM 4153 O O . ARG B 1 55 ? -41.219 -12.961 -6.473 1 78.5 55 ARG B O 1
ATOM 4160 N N . ALA B 1 56 ? -42.188 -15.062 -6.898 1 79.56 56 ALA B N 1
ATOM 4161 C CA . ALA B 1 56 ? -42.719 -15.062 -5.539 1 79.56 56 ALA B CA 1
ATOM 4162 C C . ALA B 1 56 ? -42.5 -16.406 -4.855 1 79.56 56 ALA B C 1
ATOM 4164 O O . ALA B 1 56 ? -42.188 -17.406 -5.52 1 79.56 56 ALA B O 1
ATOM 4165 N N . GLY B 1 57 ? -42.531 -16.297 -3.475 1 79.88 57 GLY B N 1
ATOM 4166 C CA . GLY B 1 57 ? -42.375 -17.5 -2.68 1 79.88 57 GLY B CA 1
ATOM 4167 C C . GLY B 1 57 ? -40.969 -17.734 -2.193 1 79.88 57 GLY B C 1
ATOM 4168 O O . GLY B 1 57 ? -40.031 -17.062 -2.646 1 79.88 57 GLY B O 1
ATOM 4169 N N . SER B 1 58 ? -40.875 -18.609 -1.208 1 83.19 58 SER B N 1
ATOM 4170 C CA . SER B 1 58 ? -39.562 -18.906 -0.634 1 83.19 58 SER B CA 1
ATOM 4171 C C . SER B 1 58 ? -38.844 -19.953 -1.466 1 83.19 58 SER B C 1
ATOM 4173 O O . SER B 1 58 ? -39.406 -20.969 -1.854 1 83.19 58 SER B O 1
ATOM 4175 N N . ARG B 1 59 ? -37.656 -19.609 -1.859 1 87.94 59 ARG B N 1
ATOM 4176 C CA . ARG B 1 59 ? -36.781 -20.547 -2.586 1 87.94 59 ARG B CA 1
ATOM 4177 C C . ARG B 1 59 ? -35.781 -21.188 -1.655 1 87.94 59 ARG B C 1
ATOM 4179 O O . ARG B 1 59 ? -35.625 -20.781 -0.5 1 87.94 59 ARG B O 1
ATOM 4186 N N . GLU B 1 60 ? -35.156 -22.25 -2.182 1 91.44 60 GLU B N 1
ATOM 4187 C CA . GLU B 1 60 ? -34.156 -22.953 -1.377 1 91.44 60 GLU B CA 1
ATOM 4188 C C . GLU B 1 60 ? -32.969 -22.062 -1.066 1 91.44 60 GLU B C 1
ATOM 4190 O O . GLU B 1 60 ? -32.281 -21.578 -1.979 1 91.44 60 GLU B O 1
ATOM 4195 N N . HIS B 1 61 ? -32.781 -21.75 0.122 1 95.69 61 HIS B N 1
ATOM 4196 C CA . HIS B 1 61 ? -31.609 -21 0.576 1 95.69 61 HIS B CA 1
ATOM 4197 C C . HIS B 1 61 ? -31.312 -21.297 2.045 1 95.69 61 HIS B C 1
ATOM 4199 O O . HIS B 1 61 ? -32.156 -21.844 2.758 1 95.69 61 HIS B O 1
ATOM 4205 N N . GLU B 1 62 ? -30.094 -21.078 2.408 1 97.62 62 GLU B N 1
ATOM 4206 C CA . GLU B 1 62 ? -29.656 -21.203 3.791 1 97.62 62 GLU B CA 1
ATOM 4207 C C . GLU B 1 62 ? -29.453 -19.828 4.438 1 97.62 62 GLU B C 1
ATOM 4209 O O . GLU B 1 62 ? -28.953 -18.906 3.799 1 97.62 62 GLU B O 1
ATOM 4214 N N . SER B 1 63 ? -29.906 -19.719 5.684 1 96.88 63 SER B N 1
ATOM 4215 C CA . SER B 1 63 ? -29.703 -18.531 6.496 1 96.88 63 SER B CA 1
ATOM 4216 C C . SER B 1 63 ? -28.844 -18.828 7.723 1 96.88 63 SER B C 1
ATOM 4218 O O . SER B 1 63 ? -29.078 -19.812 8.422 1 96.88 63 SER B O 1
ATOM 4220 N N . TRP B 1 64 ? -27.875 -17.938 7.945 1 96.81 64 TRP B N 1
ATOM 4221 C CA . TRP B 1 64 ? -26.922 -18.125 9.047 1 96.81 64 TRP B CA 1
ATOM 4222 C C . TRP B 1 64 ? -26.844 -16.859 9.898 1 96.81 64 TRP B C 1
ATOM 4224 O O . TRP B 1 64 ? -26.172 -15.891 9.523 1 96.81 64 TRP B O 1
ATOM 4234 N N . PRO B 1 65 ? -27.484 -16.828 11.078 1 93.81 65 PRO B N 1
ATOM 4235 C CA . PRO B 1 65 ? -27.469 -15.625 11.93 1 93.81 65 PRO B CA 1
ATOM 4236 C C . PRO B 1 65 ? -26.078 -15.297 12.469 1 93.81 65 PRO B C 1
ATOM 4238 O O . PRO B 1 65 ? -25.234 -16.188 12.586 1 93.81 65 PRO B O 1
ATOM 4241 N N . PRO B 1 66 ? -25.922 -14.039 12.734 1 90 66 PRO B N 1
ATOM 4242 C CA . PRO B 1 66 ? -24.609 -13.656 13.258 1 90 66 PRO B CA 1
ATOM 4243 C C . PRO B 1 66 ? -24.344 -14.227 14.648 1 90 66 PRO B C 1
ATOM 4245 O O . PRO B 1 66 ? -25.281 -14.438 15.43 1 90 66 PRO B O 1
ATOM 4248 N N . THR B 1 67 ? -23.172 -14.703 14.781 1 75.69 67 THR B N 1
ATOM 4249 C CA . THR B 1 67 ? -22.781 -15.203 16.094 1 75.69 67 THR B CA 1
ATOM 4250 C C . THR B 1 67 ? -22.5 -14.047 17.047 1 75.69 67 THR B C 1
ATOM 4252 O O . THR B 1 67 ? -21.984 -13.008 16.641 1 75.69 67 THR B O 1
ATOM 4255 N N . PRO B 1 68 ? -23.125 -14.18 18.312 1 63.75 68 PRO B N 1
ATOM 4256 C CA . PRO B 1 68 ? -22.828 -13.125 19.281 1 63.75 68 PRO B CA 1
ATOM 4257 C C . PRO B 1 68 ? -21.344 -12.789 19.344 1 63.75 68 PRO B C 1
ATOM 4259 O O . PRO B 1 68 ? -20.5 -13.664 19.141 1 63.75 68 PRO B O 1
ATOM 4262 N N . ALA B 1 69 ? -21.156 -11.625 19.297 1 53.34 69 ALA B N 1
ATOM 4263 C CA . ALA B 1 69 ? -19.875 -10.961 19.109 1 53.34 69 ALA B CA 1
ATOM 4264 C C . ALA B 1 69 ? -18.812 -11.57 20.016 1 53.34 69 ALA B C 1
ATOM 4266 O O . ALA B 1 69 ? -18.875 -11.422 21.234 1 53.34 69 ALA B O 1
ATOM 4267 N N . THR B 1 70 ? -18.5 -12.805 20.094 1 48.22 70 THR B N 1
ATOM 4268 C CA . THR B 1 70 ? -17.25 -12.93 20.828 1 48.22 70 THR B CA 1
ATOM 4269 C C . THR B 1 70 ? -16.172 -12.031 20.234 1 48.22 70 THR B C 1
ATOM 4271 O O . THR B 1 70 ? -15.914 -12.078 19.031 1 48.22 70 THR B O 1
ATOM 4274 N N . PRO B 1 71 ? -15.977 -10.992 20.906 1 46.03 71 PRO B N 1
ATOM 4275 C CA . PRO B 1 71 ? -14.883 -10.125 20.438 1 46.03 71 PRO B CA 1
ATOM 4276 C C . PRO B 1 71 ? -13.703 -10.914 19.891 1 46.03 71 PRO B C 1
ATOM 4278 O O . PRO B 1 71 ? -13.023 -11.625 20.625 1 46.03 71 PRO B O 1
ATOM 4281 N N . SER B 1 72 ? -13.938 -11.961 19.359 1 48.38 72 SER B N 1
ATOM 4282 C CA . SER B 1 72 ? -12.68 -12.602 19.016 1 48.38 72 SER B CA 1
ATOM 4283 C C . SER B 1 72 ? -11.773 -11.664 18.219 1 48.38 72 SER B C 1
ATOM 4285 O O . SER B 1 72 ? -12.211 -11.047 17.25 1 48.38 72 SER B O 1
ATOM 4287 N N . PRO B 1 73 ? -10.891 -11.281 18.906 1 46.97 73 PRO B N 1
ATOM 4288 C CA . PRO B 1 73 ? -9.883 -10.414 18.281 1 46.97 73 PRO B CA 1
ATOM 4289 C C . PRO B 1 73 ? -9.664 -10.719 16.812 1 46.97 73 PRO B C 1
ATOM 4291 O O . PRO B 1 73 ? -8.812 -10.094 16.156 1 46.97 73 PRO B O 1
ATOM 4294 N N . ARG B 1 74 ? -10.109 -12.07 16.328 1 57.91 74 ARG B N 1
ATOM 4295 C CA . ARG B 1 74 ? -9.266 -12.531 15.227 1 57.91 74 ARG B CA 1
ATOM 4296 C C . ARG B 1 74 ? -9.734 -11.961 13.891 1 57.91 74 ARG B C 1
ATOM 4298 O O . ARG B 1 74 ? -10.875 -12.18 13.484 1 57.91 74 ARG B O 1
ATOM 4305 N N . GLY B 1 75 ? -9.211 -10.859 13.391 1 76.56 75 GLY B N 1
ATOM 4306 C CA . GLY B 1 75 ? -9.141 -10 12.219 1 76.56 75 GLY B CA 1
ATOM 4307 C C . GLY B 1 75 ? -9.156 -10.773 10.914 1 76.56 75 GLY B C 1
ATOM 4308 O O . GLY B 1 75 ? -9.812 -11.82 10.812 1 76.56 75 GLY B O 1
ATOM 4309 N N . LEU B 1 76 ? -8.758 -10.422 9.945 1 91.44 76 LEU B N 1
ATOM 4310 C CA . LEU B 1 76 ? -8.555 -10.875 8.57 1 91.44 76 LEU B CA 1
ATOM 4311 C C . LEU B 1 76 ? -7.352 -11.805 8.477 1 91.44 76 LEU B C 1
ATOM 4313 O O . LEU B 1 76 ? -6.277 -11.492 9 1 91.44 76 LEU B O 1
ATOM 4317 N N . ALA B 1 77 ? -7.594 -13.086 8.07 1 93.5 77 ALA B N 1
ATOM 4318 C CA . ALA B 1 77 ? -6.5 -14.031 7.871 1 93.5 77 ALA B CA 1
ATOM 4319 C C . ALA B 1 77 ? -6.418 -14.469 6.41 1 93.5 77 ALA B C 1
ATOM 4321 O O . ALA B 1 77 ? -7.391 -14.992 5.855 1 93.5 77 ALA B O 1
ATOM 4322 N N . VAL B 1 78 ? -5.309 -14.297 5.805 1 96.56 78 VAL B N 1
ATOM 4323 C CA . VAL B 1 78 ? -5.066 -14.727 4.43 1 96.56 78 VAL B CA 1
ATOM 4324 C C . VAL B 1 78 ? -4.039 -15.852 4.414 1 96.56 78 VAL B C 1
ATOM 4326 O O . VAL B 1 78 ? -2.939 -15.711 4.949 1 96.56 78 VAL B O 1
ATOM 4329 N N . ARG B 1 79 ? -4.371 -16.938 3.838 1 96.69 79 ARG B N 1
ATOM 4330 C CA . ARG B 1 79 ? -3.461 -18.078 3.709 1 96.69 79 ARG B CA 1
ATOM 4331 C C . ARG B 1 79 ? -3.209 -18.406 2.244 1 96.69 79 ARG B C 1
ATOM 4333 O O . ARG B 1 79 ? -4.125 -18.344 1.42 1 96.69 79 ARG B O 1
ATOM 4340 N N . THR B 1 80 ? -1.952 -18.688 1.985 1 97.5 80 THR B N 1
ATOM 4341 C CA . THR B 1 80 ? -1.526 -19.109 0.654 1 97.5 80 THR B CA 1
ATOM 4342 C C . THR B 1 80 ? -1.303 -20.625 0.609 1 97.5 80 THR B C 1
ATOM 4344 O O . THR B 1 80 ? -0.76 -21.203 1.552 1 97.5 80 THR B O 1
ATOM 4347 N N . PHE B 1 81 ? -1.695 -21.234 -0.523 1 97.75 81 PHE B N 1
ATOM 4348 C CA . PHE B 1 81 ? -1.46 -22.672 -0.628 1 97.75 81 PHE B CA 1
ATOM 4349 C C . PHE B 1 81 ? -0.915 -23.031 -2.004 1 97.75 81 PHE B C 1
ATOM 4351 O O . PHE B 1 81 ? -1.089 -22.281 -2.963 1 97.75 81 PHE B O 1
ATOM 4358 N N . VAL B 1 82 ? -0.182 -24.031 -2.125 1 97.69 82 VAL B N 1
ATOM 4359 C CA . VAL B 1 82 ? 0.088 -24.844 -3.311 1 97.69 82 VAL B CA 1
ATOM 4360 C C . VAL B 1 82 ? -0.294 -26.297 -3.047 1 97.69 82 VAL B C 1
ATOM 4362 O O . VAL B 1 82 ? 0.418 -27.016 -2.34 1 97.69 82 VAL B O 1
ATOM 4365 N N . SER B 1 83 ? -1.389 -26.656 -3.602 1 96 83 SER B N 1
ATOM 4366 C CA . SER B 1 83 ? -1.928 -27.984 -3.328 1 96 83 SER B CA 1
ATOM 4367 C C . SER B 1 83 ? -1.999 -28.828 -4.598 1 96 83 SER B C 1
ATOM 4369 O O . SER B 1 83 ? -2.111 -28.297 -5.699 1 96 83 SER B O 1
ATOM 4371 N N . HIS B 1 84 ? -1.951 -30.109 -4.348 1 94.69 84 HIS B N 1
ATOM 4372 C CA . HIS B 1 84 ? -2.035 -31.016 -5.484 1 94.69 84 HIS B CA 1
ATOM 4373 C C . HIS B 1 84 ? -3.455 -31.547 -5.668 1 94.69 84 HIS B C 1
ATOM 4375 O O . HIS B 1 84 ? -4.047 -32.094 -4.727 1 94.69 84 HIS B O 1
ATOM 4381 N N . PHE B 1 85 ? -4.02 -31.266 -6.758 1 95.44 85 PHE B N 1
ATOM 4382 C CA . PHE B 1 85 ? -5.266 -31.875 -7.227 1 95.44 85 PHE B CA 1
ATOM 4383 C C . PHE B 1 85 ? -4.988 -32.938 -8.258 1 95.44 85 PHE B C 1
ATOM 4385 O O . PHE B 1 85 ? -4.758 -32.656 -9.438 1 95.44 85 PHE B O 1
ATOM 4392 N N . SER B 1 86 ? -4.988 -34.156 -7.758 1 91.38 86 SER B N 1
ATOM 4393 C CA . SER B 1 86 ? -4.375 -35.25 -8.508 1 91.38 86 SER B CA 1
ATOM 4394 C C . SER B 1 86 ? -2.889 -35 -8.734 1 91.38 86 SER B C 1
ATOM 4396 O O . SER B 1 86 ? -2.115 -34.875 -7.781 1 91.38 86 SER B O 1
ATOM 4398 N N . ASP B 1 87 ? -2.527 -34.781 -9.945 1 89.44 87 ASP B N 1
ATOM 4399 C CA . ASP B 1 87 ? -1.103 -34.594 -10.219 1 89.44 87 ASP B CA 1
ATOM 4400 C C . ASP B 1 87 ? -0.785 -33.156 -10.586 1 89.44 87 ASP B C 1
ATOM 4402 O O . ASP B 1 87 ? 0.357 -32.812 -10.914 1 89.44 87 ASP B O 1
ATOM 4406 N N . ARG B 1 88 ? -1.769 -32.312 -10.375 1 94 88 ARG B N 1
ATOM 4407 C CA . ARG B 1 88 ? -1.599 -30.938 -10.781 1 94 88 ARG B CA 1
ATOM 4408 C C . ARG B 1 88 ? -1.377 -30.031 -9.57 1 94 88 ARG B C 1
ATOM 4410 O O . ARG B 1 88 ? -2.217 -29.984 -8.664 1 94 88 ARG B O 1
ATOM 4417 N N . ALA B 1 89 ? -0.233 -29.438 -9.523 1 95.94 89 ALA B N 1
ATOM 4418 C CA . ALA B 1 89 ? -0.01 -28.438 -8.477 1 95.94 89 ALA B CA 1
ATOM 4419 C C . ALA B 1 89 ? -0.753 -27.141 -8.781 1 95.94 89 ALA B C 1
ATOM 4421 O O . ALA B 1 89 ? -0.557 -26.547 -9.844 1 95.94 89 ALA B O 1
ATOM 4422 N N . VAL B 1 90 ? -1.627 -26.719 -7.871 1 98.12 90 VAL B N 1
ATOM 4423 C CA . VAL B 1 90 ? -2.412 -25.516 -8.07 1 98.12 90 VAL B CA 1
ATOM 4424 C C . VAL B 1 90 ? -2.199 -24.562 -6.895 1 98.12 90 VAL B C 1
ATOM 4426 O O . VAL B 1 90 ? -2.242 -24.969 -5.734 1 98.12 90 VAL B O 1
ATOM 4429 N N . ALA B 1 91 ? -1.921 -23.328 -7.242 1 98.44 91 ALA B N 1
ATOM 4430 C CA . ALA B 1 91 ? -1.707 -22.297 -6.223 1 98.44 91 ALA B CA 1
ATOM 4431 C C . ALA B 1 91 ? -2.957 -21.453 -6.035 1 98.44 91 ALA B C 1
ATOM 4433 O O . ALA B 1 91 ? -3.746 -21.281 -6.965 1 98.44 91 ALA B O 1
ATOM 4434 N N . GLY B 1 92 ? -3.078 -20.938 -4.824 1 98.56 92 GLY B N 1
ATOM 4435 C CA . GLY B 1 92 ? -4.223 -20.078 -4.547 1 98.56 92 GLY B CA 1
ATOM 4436 C C . GLY B 1 92 ? -4.223 -19.516 -3.141 1 98.56 92 GLY B C 1
ATOM 4437 O O . GLY B 1 92 ? -3.199 -19.562 -2.451 1 98.56 92 GLY B O 1
ATOM 4438 N N . HIS B 1 93 ? -5.336 -18.906 -2.801 1 98.69 93 HIS B N 1
ATOM 4439 C CA . HIS B 1 93 ? -5.5 -18.266 -1.504 1 98.69 93 HIS B CA 1
ATOM 4440 C C . HIS B 1 93 ? -6.82 -18.656 -0.853 1 98.69 93 HIS B C 1
ATOM 4442 O O . HIS B 1 93 ? -7.816 -18.875 -1.545 1 98.69 93 HIS B O 1
ATOM 4448 N N . LEU B 1 94 ? -6.77 -18.766 0.429 1 98.44 94 LEU B N 1
ATOM 4449 C CA . LEU B 1 94 ? -7.961 -18.859 1.268 1 98.44 94 LEU B CA 1
ATOM 4450 C C . LEU B 1 94 ? -7.969 -17.766 2.328 1 98.44 94 LEU B C 1
ATOM 4452 O O . LEU B 1 94 ? -7.035 -17.656 3.125 1 98.44 94 LEU B O 1
ATOM 4456 N N . THR B 1 95 ? -9.031 -16.969 2.311 1 98.19 95 THR B N 1
ATOM 4457 C CA . THR B 1 95 ? -9.141 -15.852 3.236 1 98.19 95 THR B CA 1
ATOM 4458 C C . THR B 1 95 ? -10.328 -16.047 4.176 1 98.19 95 THR B C 1
ATOM 4460 O O . THR B 1 95 ? -11.406 -16.469 3.746 1 98.19 95 THR B O 1
ATOM 4463 N N . ARG B 1 96 ? -10.141 -15.664 5.422 1 96.31 96 ARG B N 1
ATOM 4464 C CA . ARG B 1 96 ? -11.211 -15.664 6.41 1 96.31 96 ARG B CA 1
ATOM 4465 C C . ARG B 1 96 ? -11.32 -14.305 7.098 1 96.31 96 ARG B C 1
ATOM 4467 O O . ARG B 1 96 ? -10.312 -13.672 7.395 1 96.31 96 ARG B O 1
ATOM 4474 N N . ALA B 1 97 ? -12.531 -13.938 7.309 1 95.44 97 ALA B N 1
ATOM 4475 C CA . ALA B 1 97 ? -12.75 -12.656 7.973 1 95.44 97 ALA B CA 1
ATOM 4476 C C . ALA B 1 97 ? -13.93 -12.727 8.938 1 95.44 97 ALA B C 1
ATOM 4478 O O . ALA B 1 97 ? -14.984 -13.266 8.594 1 95.44 97 ALA B O 1
ATOM 4479 N N . ALA B 1 98 ? -13.758 -12.125 10.039 1 92.75 98 ALA B N 1
ATOM 4480 C CA . ALA B 1 98 ? -14.828 -12.062 11.031 1 92.75 98 ALA B CA 1
ATOM 4481 C C . ALA B 1 98 ? -15.727 -10.852 10.789 1 92.75 98 ALA B C 1
ATOM 4483 O O . ALA B 1 98 ? -15.375 -9.953 10.023 1 92.75 98 ALA B O 1
ATOM 4484 N N . GLU B 1 99 ? -16.906 -10.875 11.352 1 91.81 99 GLU B N 1
ATOM 4485 C CA . GLU B 1 99 ? -17.859 -9.773 11.344 1 91.81 99 GLU B CA 1
ATOM 4486 C C . GLU B 1 99 ? -18.172 -9.312 9.922 1 91.81 99 GLU B C 1
ATOM 4488 O O . GLU B 1 99 ? -18.016 -8.133 9.609 1 91.81 99 GLU B O 1
ATOM 4493 N N . PRO B 1 100 ? -18.688 -10.188 9.164 1 95.44 100 PRO B N 1
ATOM 4494 C CA . PRO B 1 100 ? -18.906 -9.875 7.754 1 95.44 100 PRO B CA 1
ATOM 4495 C C . PRO B 1 100 ? -19.75 -8.617 7.547 1 95.44 100 PRO B C 1
ATOM 4497 O O . PRO B 1 100 ? -19.531 -7.867 6.59 1 95.44 100 PRO B O 1
ATOM 4500 N N . LEU B 1 101 ? -20.672 -8.32 8.414 1 95.31 101 LEU B N 1
ATOM 4501 C CA . LEU B 1 101 ? -21.531 -7.152 8.25 1 95.31 101 LEU B CA 1
ATOM 4502 C C . LEU B 1 101 ? -20.703 -5.871 8.219 1 95.31 101 LEU B C 1
ATOM 4504 O O . LEU B 1 101 ? -21.047 -4.922 7.512 1 95.31 101 LEU B O 1
ATOM 4508 N N . ARG B 1 102 ? -19.625 -5.906 8.891 1 93.62 102 ARG B N 1
ATOM 4509 C CA . ARG B 1 102 ? -18.844 -4.684 9.039 1 93.62 102 ARG B CA 1
ATOM 4510 C C . ARG B 1 102 ? -17.609 -4.707 8.141 1 93.62 102 ARG B C 1
ATOM 4512 O O . ARG B 1 102 ? -16.953 -3.682 7.945 1 93.62 102 ARG B O 1
ATOM 4519 N N . THR B 1 103 ? -17.266 -5.848 7.598 1 95.62 103 THR B N 1
ATOM 4520 C CA . THR B 1 103 ? -15.953 -5.945 6.961 1 95.62 103 THR B CA 1
ATOM 4521 C C . THR B 1 103 ? -16.094 -6.379 5.504 1 95.62 103 THR B C 1
ATOM 4523 O O . THR B 1 103 ? -15.109 -6.371 4.754 1 95.62 103 THR B O 1
ATOM 4526 N N . PHE B 1 104 ? -17.281 -6.727 5.109 1 97.88 104 PHE B N 1
ATOM 4527 C CA . PHE B 1 104 ? -17.484 -7.266 3.77 1 97.88 104 PHE B CA 1
ATOM 4528 C C . PHE B 1 104 ? -18.312 -6.312 2.926 1 97.88 104 PHE B C 1
ATOM 4530 O O . PHE B 1 104 ? -19.312 -5.762 3.402 1 97.88 104 PHE B O 1
ATOM 4537 N N . SER B 1 105 ? -17.891 -6.133 1.633 1 98.56 105 SER B N 1
ATOM 4538 C CA . SER B 1 105 ? -18.656 -5.332 0.688 1 98.56 105 SER B CA 1
ATOM 4539 C C . SER B 1 105 ? -18.656 -5.957 -0.703 1 98.56 105 SER B C 1
ATOM 4541 O O . SER B 1 105 ? -17.672 -6.566 -1.11 1 98.56 105 SER B O 1
ATOM 4543 N N . VAL B 1 106 ? -19.75 -5.898 -1.389 1 98.81 106 VAL B N 1
ATOM 4544 C CA . VAL B 1 106 ? -19.844 -6.125 -2.828 1 98.81 106 VAL B CA 1
ATOM 4545 C C . VAL B 1 106 ? -19.703 -4.793 -3.566 1 98.81 106 VAL B C 1
ATOM 4547 O O . VAL B 1 106 ? -20.469 -3.863 -3.332 1 98.81 106 VAL B O 1
ATOM 4550 N N . LEU B 1 107 ? -18.766 -4.734 -4.469 1 98.81 107 LEU B N 1
ATOM 4551 C CA . LEU B 1 107 ? -18.438 -3.439 -5.055 1 98.81 107 LEU B CA 1
ATOM 4552 C C . LEU B 1 107 ? -18.734 -3.428 -6.551 1 98.81 107 LEU B C 1
ATOM 4554 O O . LEU B 1 107 ? -18.562 -4.441 -7.23 1 98.81 107 LEU B O 1
ATOM 4558 N N . GLU B 1 108 ? -19.172 -2.252 -6.996 1 98.44 108 GLU B N 1
ATOM 4559 C CA . GLU B 1 108 ? -19.281 -1.972 -8.43 1 98.44 108 GLU B CA 1
ATOM 4560 C C . GLU B 1 108 ? -17.922 -1.611 -9.016 1 98.44 108 GLU B C 1
ATOM 4562 O O . GLU B 1 108 ? -17.031 -1.144 -8.305 1 98.44 108 GLU B O 1
ATOM 4567 N N . PRO B 1 109 ? -17.797 -1.851 -10.289 1 97.56 109 PRO B N 1
ATOM 4568 C CA . PRO B 1 109 ? -16.484 -1.607 -10.906 1 97.56 109 PRO B CA 1
ATOM 4569 C C . PRO B 1 109 ? -16.094 -0.131 -10.898 1 97.56 109 PRO B C 1
ATOM 4571 O O . PRO B 1 109 ? -16.812 0.703 -11.469 1 97.56 109 PRO B O 1
ATOM 4574 N N . GLY B 1 110 ? -14.977 0.172 -10.281 1 94.56 110 GLY B N 1
ATOM 4575 C CA . GLY B 1 110 ? -14.453 1.526 -10.25 1 94.56 110 GLY B CA 1
ATOM 4576 C C . GLY B 1 110 ? -15.164 2.424 -9.258 1 94.56 110 GLY B C 1
ATOM 4577 O O . GLY B 1 110 ? -14.836 3.604 -9.133 1 94.56 110 GLY B O 1
ATOM 4578 N N . GLY B 1 111 ? -16.172 1.904 -8.656 1 94.56 111 GLY B N 1
ATOM 4579 C CA . GLY B 1 111 ? -16.922 2.697 -7.699 1 94.56 111 GLY B CA 1
ATOM 4580 C C . GLY B 1 111 ? -18.406 2.717 -7.973 1 94.56 111 GLY B C 1
ATOM 4581 O O . GLY B 1 111 ? -18.875 2.119 -8.945 1 94.56 111 GLY B O 1
ATOM 4582 N N . SER B 1 112 ? -19.078 3.531 -7.141 1 94.94 112 SER B N 1
ATOM 4583 C CA . SER B 1 112 ? -20.531 3.598 -7.23 1 94.94 112 SER B CA 1
ATOM 4584 C C . SER B 1 112 ? -20.984 4.043 -8.617 1 94.94 112 SER B C 1
ATOM 4586 O O . SER B 1 112 ? -20.406 4.957 -9.203 1 94.94 112 SER B O 1
ATOM 4588 N N . GLY B 1 113 ? -21.984 3.357 -9.141 1 96.38 113 GLY B N 1
ATOM 4589 C CA . GLY B 1 113 ? -22.531 3.674 -10.453 1 96.38 113 GLY B CA 1
ATOM 4590 C C . GLY B 1 113 ? -21.859 2.898 -11.578 1 96.38 113 GLY B C 1
ATOM 4591 O O . GLY B 1 113 ? -22.266 3.023 -12.734 1 96.38 113 GLY B O 1
ATOM 4592 N N . GLY B 1 114 ? -20.938 2.117 -11.234 1 96.94 114 GLY B N 1
ATOM 4593 C CA . GLY B 1 114 ? -20.203 1.385 -12.25 1 96.94 114 GLY B CA 1
ATOM 4594 C C . GLY B 1 114 ? -21.078 0.454 -13.062 1 96.94 114 GLY B C 1
ATOM 4595 O O . GLY B 1 114 ? -20.953 0.392 -14.289 1 96.94 114 GLY B O 1
ATOM 4596 N N . CYS B 1 115 ? -21.953 -0.271 -12.5 1 97.12 115 CYS B N 1
ATOM 4597 C CA . CYS B 1 115 ? -22.812 -1.217 -13.203 1 97.12 115 CYS B CA 1
ATOM 4598 C C . CYS B 1 115 ? -23.828 -0.487 -14.078 1 97.12 115 CYS B C 1
ATOM 4600 O O . CYS B 1 115 ? -24.062 -0.879 -15.227 1 97.12 115 CYS B O 1
ATOM 4602 N N . ALA B 1 116 ? -24.391 0.564 -13.5 1 96.56 116 ALA B N 1
ATOM 4603 C CA . ALA B 1 116 ? -25.359 1.34 -14.273 1 96.56 116 ALA B CA 1
ATOM 4604 C C . ALA B 1 116 ? -24.719 1.896 -15.547 1 96.56 116 ALA B C 1
ATOM 4606 O O . ALA B 1 116 ? -25.375 1.975 -16.594 1 96.56 116 ALA B O 1
ATOM 4607 N N . SER B 1 117 ? -23.516 2.197 -15.484 1 96.75 117 SER B N 1
ATOM 4608 C CA . SER B 1 117 ? -22.781 2.752 -16.625 1 96.75 117 SER B CA 1
ATOM 4609 C C . SER B 1 117 ? -22.141 1.65 -17.469 1 96.75 117 SER B C 1
ATOM 4611 O O . SER B 1 117 ? -21.391 1.931 -18.406 1 96.75 117 SER B O 1
ATOM 4613 N N . ARG B 1 118 ? -22.312 0.422 -17.094 1 96.75 118 ARG B N 1
ATOM 4614 C CA . ARG B 1 118 ? -21.75 -0.748 -17.781 1 96.75 118 ARG B CA 1
ATOM 4615 C C . ARG B 1 118 ? -20.234 -0.678 -17.844 1 96.75 118 ARG B C 1
ATOM 4617 O O . ARG B 1 118 ? -19.641 -1.018 -18.875 1 96.75 118 ARG B O 1
ATOM 4624 N N . ARG B 1 119 ? -19.75 -0.091 -16.797 1 96.62 119 ARG B N 1
ATOM 4625 C CA . ARG B 1 119 ? -18.297 0.012 -16.672 1 96.62 119 ARG B CA 1
ATOM 4626 C C . ARG B 1 119 ? -17.688 -1.312 -16.219 1 96.62 119 ARG B C 1
ATOM 4628 O O . ARG B 1 119 ? -18.312 -2.062 -15.461 1 96.62 119 ARG B O 1
ATOM 4635 N N . ARG B 1 120 ? -16.531 -1.586 -16.688 1 97.69 120 ARG B N 1
ATOM 4636 C CA . ARG B 1 120 ? -15.672 -2.637 -16.156 1 97.69 120 ARG B CA 1
ATOM 4637 C C . ARG B 1 120 ? -14.359 -2.059 -15.625 1 97.69 120 ARG B C 1
ATOM 4639 O O . ARG B 1 120 ? -13.891 -1.028 -16.109 1 97.69 120 ARG B O 1
ATOM 4646 N N . ALA B 1 121 ? -13.836 -2.625 -14.633 1 98.06 121 ALA B N 1
ATOM 4647 C CA . ALA B 1 121 ? -12.555 -2.223 -14.047 1 98.06 121 ALA B CA 1
ATOM 4648 C C . ALA B 1 121 ? -11.797 -3.43 -13.508 1 98.06 121 ALA B C 1
ATOM 4650 O O . ALA B 1 121 ? -12.391 -4.469 -13.219 1 98.06 121 ALA B O 1
ATOM 4651 N N . THR B 1 122 ? -10.469 -3.27 -13.453 1 98.31 122 THR B N 1
ATOM 4652 C CA . THR B 1 122 ? -9.711 -4.352 -12.828 1 98.31 122 THR B CA 1
ATOM 4653 C C . THR B 1 122 ? -10.039 -4.453 -11.344 1 98.31 122 THR B C 1
ATOM 4655 O O . THR B 1 122 ? -10.453 -3.473 -10.719 1 98.31 122 THR B O 1
ATOM 4658 N N . VAL B 1 123 ? -9.891 -5.625 -10.789 1 98.69 123 VAL B N 1
ATOM 4659 C CA . VAL B 1 123 ? -10.117 -5.809 -9.359 1 98.69 123 VAL B CA 1
ATOM 4660 C C . VAL B 1 123 ? -9.211 -4.875 -8.562 1 98.69 123 VAL B C 1
ATOM 4662 O O . VAL B 1 123 ? -9.641 -4.285 -7.57 1 98.69 123 VAL B O 1
ATOM 4665 N N . GLU B 1 124 ? -7.996 -4.68 -9.008 1 98 124 GLU B N 1
ATOM 4666 C CA . GLU B 1 124 ? -7.027 -3.814 -8.336 1 98 124 GLU B CA 1
ATOM 4667 C C . GLU B 1 124 ? -7.535 -2.377 -8.258 1 98 124 GLU B C 1
ATOM 4669 O O . GLU B 1 124 ? -7.5 -1.76 -7.191 1 98 124 GLU B O 1
ATOM 4674 N N . GLU B 1 125 ? -7.992 -1.849 -9.359 1 97.69 125 GLU B N 1
ATOM 4675 C CA . GLU B 1 125 ? -8.484 -0.477 -9.414 1 97.69 125 GLU B CA 1
ATOM 4676 C C . GLU B 1 125 ? -9.648 -0.27 -8.445 1 97.69 125 GLU B C 1
ATOM 4678 O O . GLU B 1 125 ? -9.672 0.704 -7.691 1 97.69 125 GLU B O 1
ATOM 4683 N N . THR B 1 126 ? -10.578 -1.156 -8.492 1 98.5 126 THR B N 1
ATOM 4684 C CA . THR B 1 126 ? -11.75 -1.05 -7.633 1 98.5 126 THR B CA 1
ATOM 4685 C C . THR B 1 126 ? -11.367 -1.201 -6.164 1 98.5 126 THR B C 1
ATOM 4687 O O . THR B 1 126 ? -11.859 -0.468 -5.309 1 98.5 126 THR B O 1
ATOM 4690 N N . ALA B 1 127 ? -10.492 -2.16 -5.906 1 98.44 127 ALA B N 1
ATOM 4691 C CA . ALA B 1 127 ? -10.055 -2.434 -4.543 1 98.44 127 ALA B CA 1
ATOM 4692 C C . ALA B 1 127 ? -9.328 -1.229 -3.947 1 98.44 127 ALA B C 1
ATOM 4694 O O . ALA B 1 127 ? -9.547 -0.878 -2.785 1 98.44 127 ALA B O 1
ATOM 4695 N N . ARG B 1 128 ? -8.438 -0.604 -4.699 1 96.69 128 ARG B N 1
ATOM 4696 C CA . ARG B 1 128 ? -7.695 0.558 -4.227 1 96.69 128 ARG B CA 1
ATOM 4697 C C . ARG B 1 128 ? -8.633 1.717 -3.902 1 96.69 128 ARG B C 1
ATOM 4699 O O . ARG B 1 128 ? -8.5 2.35 -2.854 1 96.69 128 ARG B O 1
ATOM 4706 N N . ALA B 1 129 ? -9.539 1.925 -4.742 1 95.69 129 ALA B N 1
ATOM 4707 C CA . ALA B 1 129 ? -10.477 3.023 -4.555 1 95.69 129 ALA B CA 1
ATOM 4708 C C . ALA B 1 129 ? -11.312 2.818 -3.293 1 95.69 129 ALA B C 1
ATOM 4710 O O . ALA B 1 129 ? -11.664 3.783 -2.605 1 95.69 129 ALA B O 1
ATOM 4711 N N . ALA B 1 130 ? -11.586 1.578 -2.992 1 96.5 130 ALA B N 1
ATOM 4712 C CA . ALA B 1 130 ? -12.492 1.278 -1.887 1 96.5 130 ALA B CA 1
ATOM 4713 C C . ALA B 1 130 ? -11.719 0.965 -0.61 1 96.5 130 ALA B C 1
ATOM 4715 O O . ALA B 1 130 ? -12.305 0.802 0.459 1 96.5 130 ALA B O 1
ATOM 4716 N N . GLY B 1 131 ? -10.453 0.858 -0.695 1 95 131 GLY B N 1
ATOM 4717 C CA . GLY B 1 131 ? -9.641 0.557 0.473 1 95 131 GLY B CA 1
ATOM 4718 C C . GLY B 1 131 ? -9.789 -0.878 0.945 1 95 131 GLY B C 1
ATOM 4719 O O . GLY B 1 131 ? -9.875 -1.135 2.146 1 95 131 GLY B O 1
ATOM 4720 N N . CYS B 1 132 ? -9.852 -1.836 0.006 1 97.94 132 CYS B N 1
ATOM 4721 C CA . CYS B 1 132 ? -9.969 -3.25 0.347 1 97.94 132 CYS B CA 1
ATOM 4722 C C . CYS B 1 132 ? -8.641 -3.803 0.843 1 97.94 132 CYS B C 1
ATOM 4724 O O . CYS B 1 132 ? -7.59 -3.537 0.251 1 97.94 132 CYS B O 1
ATOM 4726 N N . SER B 1 133 ? -8.703 -4.551 1.944 1 97.31 133 SER B N 1
ATOM 4727 C CA . SER B 1 133 ? -7.539 -5.32 2.369 1 97.31 133 SER B CA 1
ATOM 4728 C C . SER B 1 133 ? -7.344 -6.555 1.492 1 97.31 133 SER B C 1
ATOM 4730 O O . SER B 1 133 ? -6.211 -6.906 1.154 1 97.31 133 SER B O 1
ATOM 4732 N N . VAL B 1 134 ? -8.406 -7.203 1.186 1 98.69 134 VAL B N 1
ATOM 4733 C CA . VAL B 1 134 ? -8.453 -8.336 0.271 1 98.69 134 VAL B CA 1
ATOM 4734 C C . VAL B 1 134 ? -9.617 -8.172 -0.705 1 98.69 134 VAL B C 1
ATOM 4736 O O . VAL B 1 134 ? -10.695 -7.727 -0.317 1 98.69 134 VAL B O 1
ATOM 4739 N N . ALA B 1 135 ? -9.328 -8.492 -1.936 1 98.94 135 ALA B N 1
ATOM 4740 C CA . ALA B 1 135 ? -10.398 -8.422 -2.924 1 98.94 135 ALA B CA 1
ATOM 4741 C C . ALA B 1 135 ? -10.219 -9.484 -4.004 1 98.94 135 ALA B C 1
ATOM 4743 O O . ALA B 1 135 ? -9.102 -9.938 -4.258 1 98.94 135 ALA B O 1
ATOM 4744 N N . GLN B 1 136 ? -11.273 -9.891 -4.59 1 98.88 136 GLN B N 1
ATOM 4745 C CA . GLN B 1 136 ? -11.297 -10.75 -5.77 1 98.88 136 GLN B CA 1
ATOM 4746 C C . GLN B 1 136 ? -12.5 -10.438 -6.652 1 98.88 136 GLN B C 1
ATOM 4748 O O . GLN B 1 136 ? -13.367 -9.641 -6.277 1 98.88 136 GLN B O 1
ATOM 4753 N N . ASN B 1 137 ? -12.469 -11.008 -7.824 1 98.75 137 ASN B N 1
ATOM 4754 C CA . ASN B 1 137 ? -13.609 -10.805 -8.719 1 98.75 137 ASN B CA 1
ATOM 4755 C C . ASN B 1 137 ? -14.898 -11.352 -8.117 1 98.75 137 ASN B C 1
ATOM 4757 O O . ASN B 1 137 ? -14.867 -12.266 -7.293 1 98.75 137 ASN B O 1
ATOM 4761 N N . GLY B 1 138 ? -16.016 -10.805 -8.57 1 98.25 138 GLY B N 1
ATOM 4762 C CA . GLY B 1 138 ? -17.312 -11.219 -8.086 1 98.25 138 GLY B CA 1
ATOM 4763 C C . GLY B 1 138 ? -18.094 -12.031 -9.094 1 98.25 138 GLY B C 1
ATOM 4764 O O . GLY B 1 138 ? -17.609 -13.047 -9.594 1 98.25 138 GLY B O 1
ATOM 4765 N N . GLY B 1 139 ? -19.25 -11.531 -9.438 1 96.44 139 GLY B N 1
ATOM 4766 C CA . GLY B 1 139 ? -20.188 -12.25 -10.273 1 96.44 139 GLY B CA 1
ATOM 4767 C C . GLY B 1 139 ? -19.891 -12.117 -11.758 1 96.44 139 GLY B C 1
ATOM 4768 O O . GLY B 1 139 ? -18.75 -11.867 -12.141 1 96.44 139 GLY B O 1
ATOM 4769 N N . PHE B 1 140 ? -20.891 -12.422 -12.516 1 94.88 140 PHE B N 1
ATOM 4770 C CA . PHE B 1 140 ? -20.734 -12.516 -13.961 1 94.88 140 PHE B CA 1
ATOM 4771 C C . PHE B 1 140 ? -21.141 -11.219 -14.641 1 94.88 140 PHE B C 1
ATOM 4773 O O . PHE B 1 140 ? -21.781 -10.367 -14.016 1 94.88 140 PHE B O 1
ATOM 4780 N N . PHE B 1 141 ? -20.703 -11.086 -15.875 1 94.75 141 PHE B N 1
ATOM 4781 C CA . PHE B 1 141 ? -21.047 -9.938 -16.703 1 94.75 141 PHE B CA 1
ATOM 4782 C C . PHE B 1 141 ? -21.047 -10.297 -18.172 1 94.75 141 PHE B C 1
ATOM 4784 O O . PHE B 1 141 ? -20.484 -11.328 -18.562 1 94.75 141 PHE B O 1
ATOM 4791 N N . ARG B 1 142 ? -21.719 -9.477 -18.891 1 93.06 142 ARG B N 1
ATOM 4792 C CA . ARG B 1 142 ? -21.656 -9.641 -20.344 1 93.06 142 ARG B CA 1
ATOM 4793 C C . ARG B 1 142 ? -20.375 -9.062 -20.906 1 93.06 142 ARG B C 1
ATOM 4795 O O . ARG B 1 142 ? -20.156 -7.852 -20.859 1 93.06 142 ARG B O 1
ATOM 4802 N N . MET B 1 143 ? -19.609 -9.812 -21.5 1 90.56 143 MET B N 1
ATOM 4803 C CA . MET B 1 143 ? -18.266 -9.43 -21.922 1 90.56 143 MET B CA 1
ATOM 4804 C C . MET B 1 143 ? -18.328 -8.352 -23 1 90.56 143 MET B C 1
ATOM 4806 O O . MET B 1 143 ? -17.469 -7.465 -23.047 1 90.56 143 MET B O 1
ATOM 4810 N N . ASP B 1 144 ? -19.328 -8.344 -23.828 1 89.75 144 ASP B N 1
ATOM 4811 C CA . ASP B 1 144 ? -19.406 -7.43 -24.969 1 89.75 144 ASP B CA 1
ATOM 4812 C C . ASP B 1 144 ? -19.906 -6.055 -24.531 1 89.75 144 ASP B C 1
ATOM 4814 O O . ASP B 1 144 ? -19.422 -5.031 -25.016 1 89.75 144 ASP B O 1
ATOM 4818 N N . THR B 1 145 ? -20.781 -6.066 -23.484 1 92.94 145 THR B N 1
ATOM 4819 C CA . THR B 1 145 ? -21.422 -4.801 -23.141 1 92.94 145 THR B CA 1
ATOM 4820 C C . THR B 1 145 ? -20.938 -4.293 -21.781 1 92.94 145 THR B C 1
ATOM 4822 O O . THR B 1 145 ? -21.078 -3.107 -21.469 1 92.94 145 THR B O 1
ATOM 4825 N N . GLY B 1 146 ? -20.484 -5.254 -20.984 1 94.56 146 GLY B N 1
ATOM 4826 C CA . GLY B 1 146 ? -20.062 -4.875 -19.641 1 94.56 146 GLY B CA 1
ATOM 4827 C C . GLY B 1 146 ? -21.188 -4.926 -18.625 1 94.56 146 GLY B C 1
ATOM 4828 O O . GLY B 1 146 ? -20.984 -4.629 -17.438 1 94.56 146 GLY B O 1
ATOM 4829 N N . GLU B 1 147 ? -22.328 -5.305 -19.016 1 94.75 147 GLU B N 1
ATOM 4830 C CA . GLU B 1 147 ? -23.5 -5.336 -18.156 1 94.75 147 GLU B CA 1
ATOM 4831 C C . GLU B 1 147 ? -23.297 -6.289 -16.984 1 94.75 147 GLU B C 1
ATOM 4833 O O . GLU B 1 147 ? -22.906 -7.441 -17.172 1 94.75 147 GLU B O 1
ATOM 4838 N N . CYS B 1 148 ? -23.578 -5.773 -15.805 1 95.25 148 CYS B N 1
ATOM 4839 C CA . CYS B 1 148 ? -23.578 -6.641 -14.633 1 95.25 148 CYS B CA 1
ATOM 4840 C C . CYS B 1 148 ? -24.719 -7.641 -14.688 1 95.25 148 CYS B C 1
ATOM 4842 O O . CYS B 1 148 ? -25.859 -7.277 -14.984 1 95.25 148 CYS B O 1
ATOM 4844 N N . LEU B 1 149 ? -24.422 -8.852 -14.367 1 94 149 LEU B N 1
ATOM 4845 C CA . LEU B 1 149 ? -25.453 -9.883 -14.414 1 94 149 LEU B CA 1
ATOM 4846 C C . LEU B 1 149 ? -25.781 -10.383 -13.008 1 94 149 LEU B C 1
ATOM 4848 O O . LEU B 1 149 ? -24.891 -10.5 -12.164 1 94 149 LEU B O 1
ATOM 4852 N N . GLY B 1 150 ? -27.125 -10.688 -12.781 1 94.19 150 GLY B N 1
ATOM 4853 C CA . GLY B 1 150 ? -27.578 -11.211 -11.508 1 94.19 150 GLY B CA 1
ATOM 4854 C C . GLY B 1 150 ? -27.938 -10.125 -10.516 1 94.19 150 GLY B C 1
ATOM 4855 O O . GLY B 1 150 ? -27.969 -8.938 -10.859 1 94.19 150 GLY B O 1
ATOM 4856 N N . ASN B 1 151 ? -28.344 -10.562 -9.344 1 95.75 151 ASN B N 1
ATOM 4857 C CA . ASN B 1 151 ? -28.625 -9.609 -8.273 1 95.75 151 ASN B CA 1
ATOM 4858 C C . ASN B 1 151 ? -27.344 -9.055 -7.66 1 95.75 151 ASN B C 1
ATOM 4860 O O . ASN B 1 151 ? -26.406 -9.805 -7.387 1 95.75 151 ASN B O 1
ATOM 4864 N N . VAL B 1 152 ? -27.359 -7.738 -7.582 1 97.75 152 VAL B N 1
ATOM 4865 C CA . VAL B 1 152 ? -26.266 -7.074 -6.902 1 97.75 152 VAL B CA 1
ATOM 4866 C C . VAL B 1 152 ? -26.797 -6 -5.961 1 97.75 152 VAL B C 1
ATOM 4868 O O . VAL B 1 152 ? -27.562 -5.121 -6.387 1 97.75 152 VAL B O 1
ATOM 4871 N N . VAL B 1 153 ? -26.531 -6.129 -4.723 1 98.19 153 VAL B N 1
ATOM 4872 C CA . VAL B 1 153 ? -26.75 -5.074 -3.738 1 98.19 153 VAL B CA 1
ATOM 4873 C C . VAL B 1 153 ? -25.422 -4.637 -3.139 1 98.19 153 VAL B C 1
ATOM 4875 O O . VAL B 1 153 ? -24.625 -5.469 -2.688 1 98.19 153 VAL B O 1
ATOM 4878 N N . SER B 1 154 ? -25.141 -3.385 -3.221 1 98.38 154 SER B N 1
ATOM 4879 C CA . SER B 1 154 ? -23.906 -2.809 -2.691 1 98.38 154 SER B CA 1
ATOM 4880 C C . SER B 1 154 ? -24.203 -1.767 -1.618 1 98.38 154 SER B C 1
ATOM 4882 O O . SER B 1 154 ? -24.734 -0.699 -1.913 1 98.38 154 SER B O 1
ATOM 4884 N N . ASP B 1 155 ? -23.844 -2.078 -0.447 1 95.38 155 ASP B N 1
ATOM 4885 C CA . ASP B 1 155 ? -24.031 -1.181 0.689 1 95.38 155 ASP B CA 1
ATOM 4886 C C . ASP B 1 155 ? -25.484 -0.702 0.781 1 95.38 155 ASP B C 1
ATOM 4888 O O . ASP B 1 155 ? -25.734 0.5 0.882 1 95.38 155 ASP B O 1
ATOM 4892 N N . GLY B 1 156 ? -26.359 -1.652 0.631 1 96.75 156 GLY B N 1
ATOM 4893 C CA . GLY B 1 156 ? -27.781 -1.387 0.804 1 96.75 156 GLY B CA 1
ATOM 4894 C C . GLY B 1 156 ? -28.438 -0.863 -0.454 1 96.75 156 GLY B C 1
ATOM 4895 O O . GLY B 1 156 ? -29.672 -0.751 -0.513 1 96.75 156 GLY B O 1
ATOM 4896 N N . ARG B 1 157 ? -27.734 -0.557 -1.41 1 96.31 157 ARG B N 1
ATOM 4897 C CA . ARG B 1 157 ? -28.281 -0.035 -2.658 1 96.31 157 ARG B CA 1
ATOM 4898 C C . ARG B 1 157 ? -28.484 -1.152 -3.676 1 96.31 157 ARG B C 1
ATOM 4900 O O . ARG B 1 157 ? -27.547 -1.876 -4.012 1 96.31 157 ARG B O 1
ATOM 4907 N N . PRO B 1 158 ? -29.641 -1.268 -4.215 1 95.94 158 PRO B N 1
ATOM 4908 C CA . PRO B 1 158 ? -29.828 -2.203 -5.328 1 95.94 158 PRO B CA 1
ATOM 4909 C C . PRO B 1 158 ? -29.141 -1.744 -6.605 1 95.94 158 PRO B C 1
ATOM 4911 O O . PRO B 1 158 ? -29.406 -0.648 -7.102 1 95.94 158 PRO B O 1
ATOM 4914 N N . VAL B 1 159 ? -28.281 -2.471 -7.094 1 96.5 159 VAL B N 1
ATOM 4915 C CA . VAL B 1 159 ? -27.438 -2.088 -8.211 1 96.5 159 VAL B CA 1
ATOM 4916 C C . VAL B 1 159 ? -27.891 -2.812 -9.477 1 96.5 159 VAL B C 1
ATOM 4918 O O . VAL B 1 159 ? -27.906 -2.225 -10.562 1 96.5 159 VAL B O 1
ATOM 4921 N N . SER B 1 160 ? -28.172 -4.078 -9.344 1 93.19 160 SER B N 1
ATOM 4922 C CA . SER B 1 160 ? -28.594 -4.926 -10.453 1 93.19 160 SER B CA 1
ATOM 4923 C C . SER B 1 160 ? -29.609 -5.961 -10 1 93.19 160 SER B C 1
ATOM 4925 O O . SER B 1 160 ? -29.609 -6.379 -8.844 1 93.19 160 SER B O 1
ATOM 4927 N N . SER B 1 161 ? -30.484 -6.305 -10.938 1 90.44 161 SER B N 1
ATOM 4928 C CA . SER B 1 161 ? -31.516 -7.289 -10.648 1 90.44 161 SER B CA 1
ATOM 4929 C C . SER B 1 161 ? -31.531 -8.398 -11.703 1 90.44 161 SER B C 1
ATOM 4931 O O . SER B 1 161 ? -31.391 -8.133 -12.891 1 90.44 161 SER B O 1
ATOM 4933 N N . ALA B 1 162 ? -31.656 -9.602 -11.234 1 84.75 162 ALA B N 1
ATOM 4934 C CA . ALA B 1 162 ? -31.734 -10.758 -12.133 1 84.75 162 ALA B CA 1
ATOM 4935 C C . ALA B 1 162 ? -33.156 -10.969 -12.641 1 84.75 162 ALA B C 1
ATOM 4937 O O . ALA B 1 162 ? -33.375 -11.773 -13.539 1 84.75 162 ALA B O 1
ATOM 4938 N N . GLY B 1 163 ? -34.094 -10.289 -12.188 1 77.25 163 GLY B N 1
ATOM 4939 C CA . GLY B 1 163 ? -35.5 -10.422 -12.594 1 77.25 163 GLY B CA 1
ATOM 4940 C C . GLY B 1 163 ? -36.094 -11.781 -12.25 1 77.25 163 GLY B C 1
ATOM 4941 O O . GLY B 1 163 ? -36.875 -12.328 -13.023 1 77.25 163 GLY B O 1
ATOM 4942 N N . GLY B 1 164 ? -35.531 -12.445 -11.258 1 72.38 164 GLY B N 1
ATOM 4943 C CA . GLY B 1 164 ? -36.062 -13.711 -10.797 1 72.38 164 GLY B CA 1
ATOM 4944 C C . GLY B 1 164 ? -35.344 -14.914 -11.359 1 72.38 164 GLY B C 1
ATOM 4945 O O . GLY B 1 164 ? -35.688 -16.062 -11.07 1 72.38 164 GLY B O 1
ATOM 4946 N N . LEU B 1 165 ? -34.312 -14.703 -12.18 1 75.44 165 LEU B N 1
ATOM 4947 C CA . LEU B 1 165 ? -33.5 -15.805 -12.68 1 75.44 165 LEU B CA 1
ATOM 4948 C C . LEU B 1 165 ? -32.781 -16.531 -11.531 1 75.44 165 LEU B C 1
ATOM 4950 O O . LEU B 1 165 ? -32.281 -15.883 -10.609 1 75.44 165 LEU B O 1
ATOM 4954 N N . GLN B 1 166 ? -32.875 -17.844 -11.742 1 78.06 166 GLN B N 1
ATOM 4955 C CA . GLN B 1 166 ? -32.375 -18.641 -10.609 1 78.06 166 GLN B CA 1
ATOM 4956 C C . GLN B 1 166 ? -30.891 -18.922 -10.727 1 78.06 166 GLN B C 1
ATOM 4958 O O . GLN B 1 166 ? -30.469 -19.75 -11.531 1 78.06 166 GLN B O 1
ATOM 4963 N N . ASN B 1 167 ? -30.156 -18.266 -10.016 1 91.25 167 ASN B N 1
ATOM 4964 C CA . ASN B 1 167 ? -28.75 -18.531 -9.758 1 91.25 167 ASN B CA 1
ATOM 4965 C C . ASN B 1 167 ? -28.422 -18.469 -8.273 1 91.25 167 ASN B C 1
ATOM 4967 O O . ASN B 1 167 ? -29.219 -17.953 -7.48 1 91.25 167 ASN B O 1
ATOM 4971 N N . ALA B 1 168 ? -27.391 -19.156 -7.996 1 95.19 168 ALA B N 1
ATOM 4972 C CA . ALA B 1 168 ? -26.984 -19.141 -6.594 1 95.19 168 ALA B CA 1
ATOM 4973 C C . ALA B 1 168 ? -26.516 -17.766 -6.164 1 95.19 168 ALA B C 1
ATOM 4975 O O . ALA B 1 168 ? -25.797 -17.078 -6.91 1 95.19 168 ALA B O 1
ATOM 4976 N N . GLN B 1 169 ? -26.953 -17.391 -4.969 1 96.69 169 GLN B N 1
ATOM 4977 C CA . GLN B 1 169 ? -26.625 -16.062 -4.457 1 96.69 169 GLN B CA 1
ATOM 4978 C C . GLN B 1 169 ? -25.953 -16.156 -3.088 1 96.69 169 GLN B C 1
ATOM 4980 O O . GLN B 1 169 ? -26.156 -17.125 -2.355 1 96.69 169 GLN B O 1
ATOM 4985 N N . PHE B 1 170 ? -25.188 -15.094 -2.816 1 98.62 170 PHE B N 1
ATOM 4986 C CA . PHE B 1 170 ? -24.578 -14.906 -1.502 1 98.62 170 PHE B CA 1
ATOM 4987 C C . PHE B 1 170 ? -24.75 -13.461 -1.037 1 98.62 170 PHE B C 1
ATOM 4989 O O . PHE B 1 170 ? -24.469 -12.523 -1.785 1 98.62 170 PHE B O 1
ATOM 4996 N N . GLY B 1 171 ? -25.172 -13.297 0.236 1 98.62 171 GLY B N 1
ATOM 4997 C CA . GLY B 1 171 ? -25.344 -11.938 0.72 1 98.62 171 GLY B CA 1
ATOM 4998 C C . GLY B 1 171 ? -25.5 -11.859 2.227 1 98.62 171 GLY B C 1
ATOM 4999 O O . GLY B 1 171 ? -25.438 -12.875 2.92 1 98.62 171 GLY B O 1
ATOM 5000 N N . ILE B 1 172 ? -25.594 -10.633 2.625 1 98.5 172 ILE B N 1
ATOM 5001 C CA . ILE B 1 172 ? -25.766 -10.312 4.039 1 98.5 172 ILE B CA 1
ATOM 5002 C C . ILE B 1 172 ? -26.938 -9.352 4.215 1 98.5 172 ILE B C 1
ATOM 5004 O O . ILE B 1 172 ? -27.031 -8.336 3.518 1 98.5 172 ILE B O 1
ATOM 5008 N N . ARG B 1 173 ? -27.812 -9.68 5.125 1 98.38 173 ARG B N 1
ATOM 5009 C CA . ARG B 1 173 ? -28.953 -8.82 5.453 1 98.38 173 ARG B CA 1
ATOM 5010 C C . ARG B 1 173 ? -28.562 -7.77 6.48 1 98.38 173 ARG B C 1
ATOM 5012 O O . ARG B 1 173 ? -27.469 -7.828 7.059 1 98.38 173 ARG B O 1
ATOM 5019 N N . ARG B 1 174 ? -29.406 -6.863 6.699 1 97.38 174 ARG B N 1
ATOM 5020 C CA . ARG B 1 174 ? -29.156 -5.738 7.598 1 97.38 174 ARG B CA 1
ATOM 5021 C C . ARG B 1 174 ? -28.891 -6.219 9.016 1 97.38 174 ARG B C 1
ATOM 5023 O O . ARG B 1 174 ? -28.078 -5.633 9.742 1 97.38 174 ARG B O 1
ATOM 5030 N N . ASP B 1 175 ? -29.5 -7.27 9.461 1 95.88 175 ASP B N 1
ATOM 5031 C CA . ASP B 1 175 ? -29.328 -7.766 10.828 1 95.88 175 ASP B CA 1
ATOM 5032 C C . ASP B 1 175 ? -28.078 -8.625 10.953 1 95.88 175 ASP B C 1
ATOM 5034 O O . ASP B 1 175 ? -27.797 -9.18 12.016 1 95.88 175 ASP B O 1
ATOM 5038 N N . GLY B 1 176 ? -27.375 -8.805 9.883 1 96.5 176 GLY B N 1
ATOM 5039 C CA . GLY B 1 176 ? -26.109 -9.539 9.914 1 96.5 176 GLY B CA 1
ATOM 5040 C C . GLY B 1 176 ? -26.266 -10.984 9.461 1 96.5 176 GLY B C 1
ATOM 5041 O O . GLY B 1 176 ? -25.266 -11.711 9.359 1 96.5 176 GLY B O 1
ATOM 5042 N N . THR B 1 177 ? -27.453 -11.398 9.094 1 97.5 177 THR B N 1
ATOM 5043 C CA . THR B 1 177 ? -27.703 -12.766 8.656 1 97.5 177 THR B CA 1
ATOM 5044 C C . THR B 1 177 ? -27.062 -13.023 7.293 1 97.5 177 THR B C 1
ATOM 5046 O O . THR B 1 177 ? -27.281 -12.258 6.352 1 97.5 177 THR B O 1
ATOM 5049 N N . LEU B 1 178 ? -26.281 -14.07 7.25 1 98.31 178 LEU B N 1
ATOM 5050 C CA . LEU B 1 178 ? -25.734 -14.508 5.969 1 98.31 178 LEU B CA 1
ATOM 5051 C C . LEU B 1 178 ? -26.75 -15.375 5.223 1 98.31 178 LEU B C 1
ATOM 5053 O O . LEU B 1 178 ? -27.422 -16.219 5.828 1 98.31 178 LEU B O 1
ATOM 5057 N N . VAL B 1 179 ? -26.906 -15.094 3.955 1 98.25 179 VAL B N 1
ATOM 5058 C CA . VAL B 1 179 ? -27.844 -15.852 3.135 1 98.25 179 VAL B CA 1
ATOM 5059 C C . VAL B 1 179 ? -27.109 -16.438 1.93 1 98.25 179 VAL B C 1
ATOM 5061 O O . VAL B 1 179 ? -26.375 -15.734 1.235 1 98.25 179 VAL B O 1
ATOM 5064 N N . THR B 1 180 ? -27.234 -17.75 1.73 1 98.44 180 THR B N 1
ATOM 5065 C CA . THR B 1 180 ? -26.672 -18.453 0.583 1 98.44 180 THR B CA 1
ATOM 5066 C C . THR B 1 180 ? -27.734 -19.281 -0.116 1 98.44 180 THR B C 1
ATOM 5068 O O . THR B 1 180 ? -28.422 -20.094 0.523 1 98.44 180 THR B O 1
ATOM 5071 N N . GLY B 1 181 ? -27.906 -19.047 -1.421 1 96.81 181 GLY B N 1
ATOM 5072 C CA . GLY B 1 181 ? -28.828 -19.906 -2.148 1 96.81 181 GLY B CA 1
ATOM 5073 C C . GLY B 1 181 ? -29.672 -19.172 -3.172 1 96.81 181 GLY B C 1
ATOM 5074 O O . GLY B 1 181 ? -29.188 -18.219 -3.791 1 96.81 181 GLY B O 1
ATOM 5075 N N . TYR B 1 182 ? -30.812 -19.75 -3.457 1 95.12 182 TYR B N 1
ATOM 5076 C CA . TYR B 1 182 ? -31.719 -19.172 -4.445 1 95.12 182 TYR B CA 1
ATOM 5077 C C . TYR B 1 182 ? -32.719 -18.234 -3.783 1 95.12 182 TYR B C 1
ATOM 5079 O O . TYR B 1 182 ? -33.188 -18.5 -2.684 1 95.12 182 TYR B O 1
ATOM 5087 N N . LEU B 1 183 ? -32.938 -17.141 -4.492 1 93.81 183 LEU B N 1
ATOM 5088 C CA . LEU B 1 183 ? -33.844 -16.125 -3.957 1 93.81 183 LEU B CA 1
ATOM 5089 C C . LEU B 1 183 ? -34.875 -15.703 -5.004 1 93.81 183 LEU B C 1
ATOM 5091 O O . LEU B 1 183 ? -34.531 -15.531 -6.18 1 93.81 183 LEU B O 1
ATOM 5095 N N . SER B 1 184 ? -36.125 -15.594 -4.559 1 91.5 184 SER B N 1
ATOM 5096 C CA . SER B 1 184 ? -37.125 -14.977 -5.406 1 91.5 184 SER B CA 1
ATOM 5097 C C . SER B 1 184 ? -36.969 -13.461 -5.453 1 91.5 184 SER B C 1
ATOM 5099 O O . SER B 1 184 ? -36.188 -12.891 -4.664 1 91.5 184 SER B O 1
ATOM 5101 N N . GLU B 1 185 ? -37.594 -12.883 -6.387 1 91.25 185 GLU B N 1
ATOM 5102 C CA . GLU B 1 185 ? -37.562 -11.43 -6.473 1 91.25 185 GLU B CA 1
ATOM 5103 C C . GLU B 1 185 ? -38.062 -10.781 -5.188 1 91.25 185 GLU B C 1
ATOM 5105 O O . GLU B 1 185 ? -37.5 -9.789 -4.719 1 91.25 185 GLU B O 1
ATOM 5110 N N . GLU B 1 186 ? -39.094 -11.312 -4.617 1 91 186 GLU B N 1
ATOM 5111 C CA . GLU B 1 186 ? -39.656 -10.82 -3.369 1 91 186 GLU B CA 1
ATOM 5112 C C . GLU B 1 186 ? -38.656 -10.891 -2.229 1 91 186 GLU B C 1
ATOM 5114 O O . GLU B 1 186 ? -38.562 -9.961 -1.43 1 91 186 GLU B O 1
ATOM 5119 N N . GLU B 1 187 ? -37.969 -11.914 -2.184 1 92.75 187 GLU B N 1
ATOM 5120 C CA . GLU B 1 187 ? -36.969 -12.109 -1.129 1 92.75 187 GLU B CA 1
ATOM 5121 C C . GLU B 1 187 ? -35.812 -11.125 -1.278 1 92.75 187 GLU B C 1
ATOM 5123 O O . GLU B 1 187 ? -35.25 -10.641 -0.282 1 92.75 187 GLU B O 1
ATOM 5128 N N . VAL B 1 188 ? -35.469 -10.836 -2.494 1 94.25 188 VAL B N 1
ATOM 5129 C CA . VAL B 1 188 ? -34.375 -9.898 -2.764 1 94.25 188 VAL B CA 1
ATOM 5130 C C . VAL B 1 188 ? -34.781 -8.492 -2.334 1 94.25 188 VAL B C 1
ATOM 5132 O O . VAL B 1 188 ? -33.969 -7.75 -1.769 1 94.25 188 VAL B O 1
ATOM 5135 N N . LEU B 1 189 ? -36.031 -8.141 -2.506 1 92.38 189 LEU B N 1
ATOM 5136 C CA . LEU B 1 189 ? -36.5 -6.781 -2.287 1 92.38 189 LEU B CA 1
ATOM 5137 C C . LEU B 1 189 ? -37.125 -6.641 -0.897 1 92.38 189 LEU B C 1
ATOM 5139 O O . LEU B 1 189 ? -37.812 -5.656 -0.614 1 92.38 189 LEU B O 1
ATOM 5143 N N . ASP B 1 190 ? -36.938 -7.617 -0.08 1 92.81 190 ASP B N 1
ATOM 5144 C CA . ASP B 1 190 ? -37.469 -7.574 1.272 1 92.81 190 ASP B CA 1
ATOM 5145 C C . ASP B 1 190 ? -37.094 -6.273 1.978 1 92.81 190 ASP B C 1
ATOM 5147 O O . ASP B 1 190 ? -35.906 -5.953 2.102 1 92.81 190 ASP B O 1
ATOM 5151 N N . THR B 1 191 ? -38.094 -5.555 2.502 1 94 191 THR B N 1
ATOM 5152 C CA . THR B 1 191 ? -37.844 -4.258 3.127 1 94 191 THR B CA 1
ATOM 5153 C C . THR B 1 191 ? -37.719 -4.402 4.641 1 94 191 THR B C 1
ATOM 5155 O O . THR B 1 191 ? -37.219 -3.504 5.32 1 94 191 THR B O 1
ATOM 5158 N N . LYS B 1 192 ? -38.281 -5.418 5.195 1 96 192 LYS B N 1
ATOM 5159 C CA . LYS B 1 192 ? -38.188 -5.625 6.637 1 96 192 LYS B CA 1
ATOM 5160 C C . LYS B 1 192 ? -36.75 -5.875 7.086 1 96 192 LYS B C 1
ATOM 5162 O O . LYS B 1 192 ? -36.312 -5.309 8.086 1 96 192 LYS B O 1
ATOM 5167 N N . ASN B 1 193 ? -36.094 -6.762 6.398 1 97.12 193 ASN B N 1
ATOM 5168 C CA . ASN B 1 193 ? -34.688 -7.055 6.598 1 97.12 193 ASN B CA 1
ATOM 5169 C C . ASN B 1 193 ? -33.938 -7.098 5.273 1 97.12 193 ASN B C 1
ATOM 5171 O O . ASN B 1 193 ? -33.562 -8.172 4.801 1 97.12 193 ASN B O 1
ATOM 51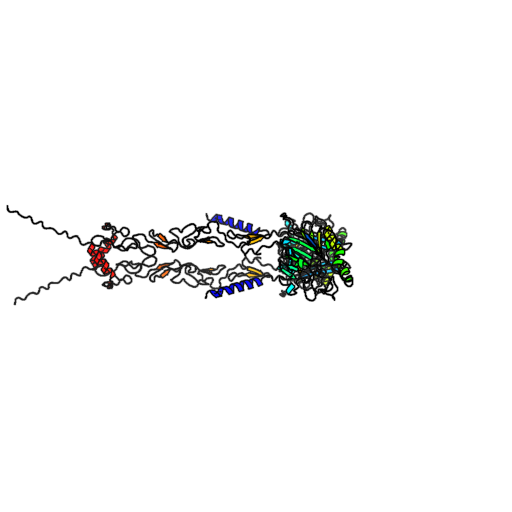75 N N . PRO B 1 194 ? -33.656 -5.93 4.77 1 98.19 194 PRO B N 1
ATOM 5176 C CA . PRO B 1 194 ? -33.094 -5.836 3.426 1 98.19 194 PRO B CA 1
ATOM 5177 C C . PRO B 1 194 ? -31.641 -6.316 3.373 1 98.19 194 PRO B C 1
ATOM 5179 O O . PRO B 1 194 ? -30.969 -6.359 4.402 1 98.19 194 PRO B O 1
ATOM 5182 N N . PHE B 1 195 ? -31.266 -6.656 2.195 1 98.31 195 PHE B N 1
ATOM 5183 C CA . PHE B 1 195 ? -29.859 -6.969 1.972 1 98.31 195 PHE B CA 1
ATOM 5184 C C . PHE B 1 195 ? -29 -5.703 2.01 1 98.31 195 PHE B C 1
ATOM 5186 O O . PHE B 1 195 ? -29.391 -4.668 1.47 1 98.31 195 PHE B O 1
ATOM 5193 N N . VAL B 1 196 ? -27.859 -5.836 2.691 1 98.19 196 VAL B N 1
ATOM 5194 C CA . VAL B 1 196 ? -26.875 -4.766 2.629 1 98.19 196 VAL B CA 1
ATOM 5195 C C . VAL B 1 196 ? -25.812 -5.098 1.574 1 98.19 196 VAL B C 1
ATOM 5197 O O . VAL B 1 196 ? -25.234 -4.195 0.968 1 98.19 196 VAL B O 1
ATOM 5200 N N . GLN B 1 197 ? -25.484 -6.316 1.428 1 98.75 197 GLN B N 1
ATOM 5201 C CA . GLN B 1 197 ? -24.625 -6.852 0.374 1 98.75 197 GLN B CA 1
ATOM 5202 C C . GLN B 1 197 ? -25.266 -8.086 -0.268 1 98.75 197 GLN B C 1
ATOM 5204 O O . GLN B 1 197 ? -25.828 -8.938 0.426 1 98.75 197 GLN B O 1
ATOM 5209 N N . LEU B 1 198 ? -25.188 -8.18 -1.551 1 98.56 198 LEU B N 1
ATOM 5210 C CA . LEU B 1 198 ? -25.719 -9.328 -2.273 1 98.56 198 LEU B CA 1
ATOM 5211 C C . LEU B 1 198 ? -25.047 -9.469 -3.633 1 98.56 198 LEU B C 1
ATOM 5213 O O . LEU B 1 198 ? -24.812 -8.477 -4.324 1 98.56 198 LEU B O 1
ATOM 5217 N N . LEU B 1 199 ? -24.719 -10.68 -3.998 1 97.69 199 LEU B N 1
ATOM 5218 C CA . LEU B 1 199 ? -24.188 -10.93 -5.336 1 97.69 199 LEU B CA 1
ATOM 5219 C C . LEU B 1 199 ? -24.594 -12.305 -5.84 1 97.69 199 LEU B C 1
ATOM 5221 O O . LEU B 1 199 ? -24.75 -13.242 -5.047 1 97.69 199 LEU B O 1
ATOM 5225 N N . SER B 1 200 ? -24.734 -12.344 -7.105 1 96.38 200 SER B N 1
ATOM 5226 C CA . SER B 1 200 ? -25.109 -13.602 -7.758 1 96.38 200 SER B CA 1
ATOM 5227 C C . SER B 1 200 ? -23.891 -14.297 -8.344 1 96.38 200 SER B C 1
ATOM 5229 O O . SER B 1 200 ? -23.031 -13.664 -8.961 1 96.38 200 SER B O 1
ATOM 5231 N N . GLY B 1 201 ? -23.781 -15.594 -8.125 1 96.44 201 GLY B N 1
ATOM 5232 C CA . GLY B 1 201 ? -22.844 -16.484 -8.812 1 96.44 201 GLY B CA 1
ATOM 5233 C C . GLY B 1 201 ? -23.547 -17.5 -9.695 1 96.44 201 GLY B C 1
ATOM 5234 O O . GLY B 1 201 ? -24.594 -17.219 -10.273 1 96.44 201 GLY B O 1
ATOM 5235 N N . VAL B 1 202 ? -22.875 -18.547 -10.031 1 94.5 202 VAL B N 1
ATOM 5236 C CA . VAL B 1 202 ? -23.406 -19.703 -10.734 1 94.5 202 VAL B CA 1
ATOM 5237 C C . VAL B 1 202 ? -22.922 -20.984 -10.055 1 94.5 202 VAL B C 1
ATOM 5239 O O . VAL B 1 202 ? -21.719 -21.156 -9.844 1 94.5 202 VAL B O 1
ATOM 5242 N N . VAL B 1 203 ? -23.906 -21.781 -9.672 1 95.88 203 VAL B N 1
ATOM 5243 C CA . VAL B 1 203 ? -23.688 -23.078 -9.039 1 95.88 203 VAL B CA 1
ATOM 5244 C C . VAL B 1 203 ? -23.5 -22.891 -7.535 1 95.88 203 VAL B C 1
ATOM 5246 O O . VAL B 1 203 ? -22.578 -22.188 -7.102 1 95.88 203 VAL B O 1
ATOM 5249 N N . TRP B 1 204 ? -24.359 -23.438 -6.789 1 97.56 204 TRP B N 1
ATOM 5250 C CA . TRP B 1 204 ? -24.234 -23.594 -5.344 1 97.56 204 TRP B CA 1
ATOM 5251 C C . TRP B 1 204 ? -23.312 -24.75 -5 1 97.56 204 TRP B C 1
ATOM 5253 O O . TRP B 1 204 ? -23.672 -25.922 -5.188 1 97.56 204 TRP B O 1
ATOM 5263 N N . LEU B 1 205 ? -22.141 -24.484 -4.449 1 98.69 205 LEU B N 1
ATOM 5264 C CA . LEU B 1 205 ? -21.094 -25.484 -4.277 1 98.69 205 LEU B CA 1
ATOM 5265 C C . LEU B 1 205 ? -21.344 -26.344 -3.045 1 98.69 205 LEU B C 1
ATOM 5267 O O . LEU B 1 205 ? -21.312 -27.578 -3.125 1 98.69 205 LEU B O 1
ATOM 5271 N N . ILE B 1 206 ? -21.484 -25.641 -1.935 1 98.81 206 ILE B N 1
ATOM 5272 C CA . ILE B 1 206 ? -21.641 -26.297 -0.646 1 98.81 206 ILE B CA 1
ATOM 5273 C C . ILE B 1 206 ? -22.891 -25.797 0.058 1 98.81 206 ILE B C 1
ATOM 5275 O O . ILE B 1 206 ? -23.078 -24.594 0.224 1 98.81 206 ILE B O 1
ATOM 5279 N N . ARG B 1 207 ? -23.688 -26.672 0.486 1 98.62 207 ARG B N 1
ATOM 5280 C CA . ARG B 1 207 ? -24.875 -26.359 1.277 1 98.62 207 ARG B CA 1
ATOM 5281 C C . ARG B 1 207 ? -24.859 -27.125 2.596 1 98.62 207 ARG B C 1
ATOM 5283 O O . ARG B 1 207 ? -24.938 -28.359 2.604 1 98.62 207 ARG B O 1
ATOM 5290 N N . ASN B 1 208 ? -24.781 -26.391 3.635 1 97.69 208 ASN B N 1
ATOM 5291 C CA . ASN B 1 208 ? -24.812 -26.938 4.984 1 97.69 208 ASN B CA 1
ATOM 5292 C C . ASN B 1 208 ? -23.781 -28.047 5.16 1 97.69 208 ASN B C 1
ATOM 5294 O O . ASN B 1 208 ? -24.125 -29.141 5.652 1 97.69 208 ASN B O 1
ATOM 5298 N N . GLY B 1 209 ? -22.688 -27.859 4.582 1 97.56 209 GLY B N 1
ATOM 5299 C CA . GLY B 1 209 ? -21.562 -28.75 4.812 1 97.56 209 GLY B CA 1
ATOM 5300 C C . GLY B 1 209 ? -21.531 -29.938 3.861 1 97.56 209 GLY B C 1
ATOM 5301 O O . GLY B 1 209 ? -20.844 -30.922 4.109 1 97.56 209 GLY B O 1
ATOM 5302 N N . SER B 1 210 ? -22.312 -29.891 2.83 1 97.94 210 SER B N 1
ATOM 5303 C CA . SER B 1 210 ? -22.312 -30.953 1.832 1 97.94 210 SER B CA 1
ATOM 5304 C C . SER B 1 210 ? -22.188 -30.391 0.421 1 97.94 210 SER B C 1
ATOM 5306 O O . SER B 1 210 ? -22.734 -29.312 0.13 1 97.94 210 SER B O 1
ATOM 5308 N N . VAL B 1 211 ? -21.516 -31.172 -0.412 1 98.31 211 VAL B N 1
ATOM 5309 C CA . VAL B 1 211 ? -21.422 -30.766 -1.81 1 98.31 211 VAL B CA 1
ATOM 5310 C C . VAL B 1 211 ? -22.812 -30.719 -2.436 1 98.31 211 VAL B C 1
ATOM 5312 O O . VAL B 1 211 ? -23.609 -31.656 -2.277 1 98.31 211 VAL B O 1
ATOM 5315 N N . TYR B 1 212 ? -23.125 -29.641 -3.18 1 98 212 TYR B N 1
ATOM 5316 C CA . TYR B 1 212 ? -24.484 -29.422 -3.664 1 98 212 TYR B CA 1
ATOM 5317 C C . TYR B 1 212 ? -24.484 -29.156 -5.164 1 98 212 TYR B C 1
ATOM 5319 O O . TYR B 1 212 ? -25.438 -28.578 -5.695 1 98 212 TYR B O 1
ATOM 5327 N N . ILE B 1 213 ? -23.5 -29.531 -5.898 1 96.81 213 ILE B N 1
ATOM 5328 C CA . ILE B 1 213 ? -23.266 -29.156 -7.289 1 96.81 213 ILE B CA 1
ATOM 5329 C C . ILE B 1 213 ? -24.297 -29.812 -8.188 1 96.81 213 ILE B C 1
ATOM 5331 O O . ILE B 1 213 ? -24.891 -29.172 -9.062 1 96.81 213 ILE B O 1
ATOM 5335 N N . ASN B 1 214 ? -24.547 -31.094 -7.977 1 94.12 214 ASN B N 1
ATOM 5336 C CA . ASN B 1 214 ? -25.531 -31.797 -8.797 1 94.12 214 ASN B CA 1
ATOM 5337 C C . ASN B 1 214 ? -26.906 -31.156 -8.688 1 94.12 214 ASN B C 1
ATOM 5339 O O . ASN B 1 214 ? -27.562 -30.906 -9.703 1 94.12 214 ASN B O 1
ATOM 5343 N N . GLU B 1 215 ? -27.344 -30.906 -7.469 1 92.81 215 GLU B N 1
ATOM 5344 C CA . GLU B 1 215 ? -28.641 -30.281 -7.227 1 92.81 215 GLU B CA 1
ATOM 5345 C C . GLU B 1 215 ? -28.703 -28.891 -7.844 1 92.81 215 GLU B C 1
ATOM 5347 O O . GLU B 1 215 ? -29.734 -28.484 -8.398 1 92.81 215 GLU B O 1
ATOM 5352 N N . SER B 1 216 ? -27.594 -28.234 -7.734 1 93.25 216 SER B N 1
ATOM 5353 C CA . SER B 1 216 ? -27.547 -26.891 -8.266 1 93.25 216 SER B CA 1
ATOM 5354 C C . SER B 1 216 ? -27.609 -26.891 -9.789 1 93.25 216 SER B C 1
ATOM 5356 O O . SER B 1 216 ? -28.266 -26.047 -10.391 1 93.25 216 SER B O 1
ATOM 5358 N N . GLN B 1 217 ? -26.859 -27.766 -10.414 1 89.88 217 GLN B N 1
ATOM 5359 C CA . GLN B 1 217 ? -26.906 -27.891 -11.867 1 89.88 217 GLN B CA 1
ATOM 5360 C C . GLN B 1 217 ? -28.328 -28.125 -12.359 1 89.88 217 GLN B C 1
ATOM 5362 O O . GLN B 1 217 ? -28.75 -27.531 -13.352 1 89.88 217 GLN B O 1
ATOM 5367 N N . ALA B 1 218 ? -29.031 -28.922 -11.672 1 86.38 218 ALA B N 1
ATOM 5368 C CA . ALA B 1 218 ? -30.406 -29.234 -12.039 1 86.38 218 ALA B CA 1
ATOM 5369 C C . ALA B 1 218 ? -31.312 -28.016 -11.859 1 86.38 218 ALA B C 1
ATOM 5371 O O . ALA B 1 218 ? -32.25 -27.797 -12.648 1 86.38 218 ALA B O 1
ATOM 5372 N N . ALA B 1 219 ? -31.031 -27.266 -10.852 1 86.12 219 ALA B N 1
ATOM 5373 C CA . ALA B 1 219 ? -31.875 -26.125 -10.523 1 86.12 219 ALA B CA 1
ATOM 5374 C C . ALA B 1 219 ? -31.625 -24.953 -11.477 1 86.12 219 ALA B C 1
ATOM 5376 O O . ALA B 1 219 ? -32.531 -24.203 -11.812 1 86.12 219 ALA B O 1
ATOM 5377 N N . GLU B 1 220 ? -30.453 -24.781 -11.883 1 85.94 220 GLU B N 1
ATOM 5378 C CA . GLU B 1 220 ? -30.078 -23.594 -12.641 1 85.94 220 GLU B CA 1
ATOM 5379 C C . GLU B 1 220 ? -30.172 -23.844 -14.141 1 85.94 220 GLU B C 1
ATOM 5381 O O . GLU B 1 220 ? -30.188 -22.891 -14.938 1 85.94 220 GLU B O 1
ATOM 5386 N N . CYS B 1 221 ? -30.156 -25.094 -14.562 1 72.25 221 CYS B N 1
ATOM 5387 C CA . CYS B 1 221 ? -30.156 -25.422 -15.977 1 72.25 221 CYS B CA 1
ATOM 5388 C C . CYS B 1 221 ? -31.516 -25.969 -16.406 1 72.25 221 CYS B C 1
ATOM 5390 O O . CYS B 1 221 ? -32.031 -26.906 -15.82 1 72.25 221 CYS B O 1
ATOM 5392 N N . ASP B 1 222 ? -32.438 -25.172 -16.875 1 59.84 222 ASP B N 1
ATOM 5393 C CA . ASP B 1 222 ? -33.719 -25.766 -17.312 1 59.84 222 ASP B CA 1
ATOM 5394 C C . ASP B 1 222 ? -33.531 -26.672 -18.516 1 59.84 222 ASP B C 1
ATOM 5396 O O . ASP B 1 222 ? -34.031 -27.781 -18.547 1 59.84 222 ASP B O 1
ATOM 5400 N N . GLU B 1 223 ? -33.156 -26.031 -19.656 1 56.31 223 GLU B N 1
ATOM 5401 C CA . GLU B 1 223 ? -33.438 -26.703 -20.922 1 56.31 223 GLU B CA 1
ATOM 5402 C C . GLU B 1 223 ? -32.281 -27.609 -21.328 1 56.31 223 GLU B C 1
ATOM 5404 O O . GLU B 1 223 ? -31.125 -27.359 -20.984 1 56.31 223 GLU B O 1
ATOM 5409 N N . THR B 1 224 ? -32.625 -28.766 -21.922 1 46.78 224 THR B N 1
ATOM 5410 C CA . THR B 1 224 ? -31.812 -29.859 -22.484 1 46.78 224 THR B CA 1
ATOM 5411 C C . THR B 1 224 ? -30.625 -29.297 -23.25 1 46.78 224 THR B C 1
ATOM 5413 O O . THR B 1 224 ? -29.547 -29.922 -23.266 1 46.78 224 THR B O 1
ATOM 5416 N N . GLN B 1 225 ? -30.797 -28.109 -23.859 1 45.03 225 GLN B N 1
ATOM 5417 C CA . GLN B 1 225 ? -29.781 -27.641 -24.797 1 45.03 225 GLN B CA 1
ATOM 5418 C C . GLN B 1 225 ? -28.594 -27.016 -24.078 1 45.03 225 GLN B C 1
ATOM 5420 O O . GLN B 1 225 ? -27.5 -26.953 -24.609 1 45.03 225 GLN B O 1
ATOM 5425 N N . GLU B 1 226 ? -28.75 -26.625 -22.828 1 57.34 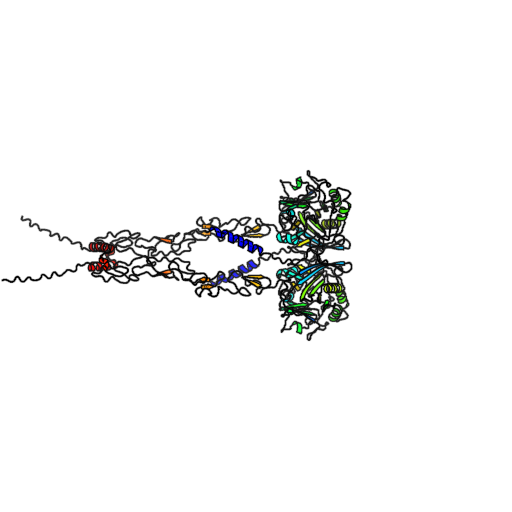226 GLU B N 1
ATOM 5426 C CA . GLU B 1 226 ? -27.672 -25.906 -22.141 1 57.34 226 GLU B CA 1
ATOM 5427 C C . GLU B 1 226 ? -26.938 -26.828 -21.172 1 57.34 226 GLU B C 1
ATOM 5429 O O . GLU B 1 226 ? -25.938 -26.422 -20.562 1 57.34 226 GLU B O 1
ATOM 5434 N N . THR B 1 227 ? -27.359 -28.016 -21.328 1 56.06 227 THR B N 1
ATOM 5435 C CA . THR B 1 227 ? -26.812 -28.984 -20.391 1 56.06 227 THR B CA 1
ATOM 5436 C C . THR B 1 227 ? -25.344 -29.234 -20.688 1 56.06 227 THR B C 1
ATOM 5438 O O . THR B 1 227 ? -24.531 -29.359 -19.766 1 56.06 227 THR B O 1
ATOM 5441 N N . GLY B 1 228 ? -24.984 -29.172 -22 1 68.44 228 GLY B N 1
ATOM 5442 C CA . GLY B 1 228 ? -23.609 -29.453 -22.344 1 68.44 228 GLY B CA 1
ATOM 5443 C C . GLY B 1 228 ? -22.656 -28.359 -21.906 1 68.44 228 GLY B C 1
ATOM 5444 O O . GLY B 1 228 ? -21.609 -28.625 -21.297 1 68.44 228 GLY B O 1
ATOM 5445 N N . SER B 1 229 ? -23.078 -27.203 -22.141 1 79.56 229 SER B N 1
ATOM 5446 C CA . SER B 1 229 ? -22.219 -26.078 -21.797 1 79.56 229 SER B CA 1
ATOM 5447 C C . SER B 1 229 ? -22.078 -25.906 -20.297 1 79.56 229 SER B C 1
ATOM 5449 O O . SER B 1 229 ? -20.984 -25.625 -19.797 1 79.56 229 SER B O 1
ATOM 5451 N N . PHE B 1 230 ? -23.125 -26.188 -19.656 1 87.44 230 PHE B N 1
ATOM 5452 C CA . PHE B 1 230 ? -23.109 -26.062 -18.203 1 87.44 230 PHE B CA 1
ATOM 5453 C C . PHE B 1 230 ? -22.266 -27.156 -17.578 1 87.44 230 PHE B C 1
ATOM 5455 O O . PHE B 1 230 ? -21.5 -26.906 -16.656 1 87.44 230 PHE B O 1
ATOM 5462 N N . SER B 1 231 ? -22.484 -28.344 -18.125 1 89.31 231 SER B N 1
ATOM 5463 C CA . SER B 1 231 ? -21.688 -29.469 -17.656 1 89.31 231 SER B CA 1
ATOM 5464 C C . SER B 1 231 ? -20.188 -29.219 -17.891 1 89.31 231 SER B C 1
ATOM 5466 O O . SER B 1 231 ? -19.359 -29.531 -17.047 1 89.31 231 SER B O 1
ATOM 5468 N N . LYS B 1 232 ? -19.938 -28.688 -19 1 92.31 232 LYS B N 1
ATOM 5469 C CA . LYS B 1 232 ? -18.547 -28.344 -19.297 1 92.31 232 LYS B CA 1
ATOM 5470 C C . LYS B 1 232 ? -18.031 -27.297 -18.312 1 92.31 232 LYS B C 1
ATOM 5472 O O . LYS B 1 232 ? -16.906 -27.391 -17.828 1 92.31 232 LYS B O 1
ATOM 5477 N N . PHE B 1 233 ? -18.828 -26.375 -18.078 1 94.31 233 PHE B N 1
ATOM 5478 C CA . PHE B 1 233 ? -18.469 -25.312 -17.141 1 94.31 233 PHE B CA 1
ATOM 5479 C C . PHE B 1 233 ? -18.109 -25.906 -15.773 1 94.31 233 PHE B C 1
ATOM 5481 O O . PHE B 1 233 ? -17.141 -25.469 -15.148 1 94.31 233 PHE B O 1
ATOM 5488 N N . VAL B 1 234 ? -18.828 -26.828 -15.297 1 95.81 234 VAL B N 1
ATOM 5489 C CA . VAL B 1 234 ? -18.672 -27.422 -13.977 1 95.81 234 VAL B CA 1
ATOM 5490 C C . VAL B 1 234 ? -17.406 -28.297 -13.945 1 95.81 234 VAL B C 1
ATOM 5492 O O . VAL B 1 234 ? -16.672 -28.297 -12.953 1 95.81 234 VAL B O 1
ATOM 5495 N N . ASN B 1 235 ? -17.109 -28.906 -15.062 1 96.44 235 ASN B N 1
ATOM 5496 C CA . ASN B 1 235 ? -16.125 -29.984 -15.047 1 96.44 235 ASN B CA 1
ATOM 5497 C C . ASN B 1 235 ? -14.781 -29.5 -15.594 1 96.44 235 ASN B C 1
ATOM 5499 O O . ASN B 1 235 ? -13.758 -30.172 -15.406 1 96.44 235 ASN B O 1
ATOM 5503 N N . VAL B 1 236 ? -14.773 -28.422 -16.234 1 97.5 236 VAL B N 1
ATOM 5504 C CA . VAL B 1 236 ? -13.547 -27.953 -16.891 1 97.5 236 VAL B CA 1
ATOM 5505 C C . VAL B 1 236 ? -12.578 -27.422 -15.844 1 97.5 236 VAL B C 1
ATOM 5507 O O . VAL B 1 236 ? -13 -26.828 -14.844 1 97.5 236 VAL B O 1
ATOM 5510 N N . MET B 1 237 ? -11.273 -27.672 -16.094 1 97.5 237 MET B N 1
ATOM 5511 C CA . MET B 1 237 ? -10.242 -27.031 -15.266 1 97.5 237 MET B CA 1
ATOM 5512 C C . MET B 1 237 ? -10.086 -25.562 -15.625 1 97.5 237 MET B C 1
ATOM 5514 O O . MET B 1 237 ? -10.047 -25.203 -16.797 1 97.5 237 MET B O 1
ATOM 5518 N N . SER B 1 238 ? -9.984 -24.719 -14.602 1 98.5 238 SER B N 1
ATOM 5519 C CA . SER B 1 238 ? -9.828 -23.297 -14.828 1 98.5 238 SER B CA 1
ATOM 5520 C C . SER B 1 238 ? -9.43 -22.578 -13.547 1 98.5 238 SER B C 1
ATOM 5522 O O . SER B 1 238 ? -9.258 -23.203 -12.5 1 98.5 238 SER B O 1
ATOM 5524 N N . ALA B 1 239 ? -9.109 -21.328 -13.688 1 98.81 239 ALA B N 1
ATOM 5525 C CA . ALA B 1 239 ? -9.039 -20.484 -12.5 1 98.81 239 ALA B CA 1
ATOM 5526 C C . ALA B 1 239 ? -10.422 -20.297 -11.883 1 98.81 239 ALA B C 1
ATOM 5528 O O . ALA B 1 239 ? -11.414 -20.125 -12.594 1 98.81 239 ALA B O 1
ATOM 5529 N N . ARG B 1 240 ? -10.477 -20.391 -10.539 1 98.88 240 ARG B N 1
ATOM 5530 C CA . ARG B 1 240 ? -11.781 -20.375 -9.883 1 98.88 240 ARG B CA 1
ATOM 5531 C C . ARG B 1 240 ? -11.773 -19.453 -8.664 1 98.88 240 ARG B C 1
ATOM 5533 O O . ARG B 1 240 ? -10.766 -19.344 -7.969 1 98.88 240 ARG B O 1
ATOM 5540 N N . THR B 1 241 ? -12.906 -18.828 -8.391 1 98.88 241 THR B N 1
ATOM 5541 C CA . THR B 1 241 ? -13.148 -18.047 -7.188 1 98.88 241 THR B CA 1
ATOM 5542 C C . THR B 1 241 ? -14.477 -18.438 -6.539 1 98.88 241 THR B C 1
ATOM 5544 O O . THR B 1 241 ? -15.422 -18.797 -7.234 1 98.88 241 THR B O 1
ATOM 5547 N N . ALA B 1 242 ? -14.516 -18.344 -5.266 1 98.94 242 ALA B N 1
ATOM 5548 C CA . ALA B 1 242 ? -15.719 -18.656 -4.504 1 98.94 242 ALA B CA 1
ATOM 5549 C C . ALA B 1 242 ? -15.852 -17.734 -3.289 1 98.94 242 ALA B C 1
ATOM 5551 O O . ALA B 1 242 ? -14.867 -17.141 -2.846 1 98.94 242 ALA B O 1
ATOM 5552 N N . VAL B 1 243 ? -17.031 -17.609 -2.82 1 98.94 243 VAL B N 1
ATOM 5553 C CA . VAL B 1 243 ? -17.328 -16.906 -1.585 1 98.94 243 VAL B CA 1
ATOM 5554 C C . VAL B 1 243 ? -18.281 -17.734 -0.73 1 98.94 243 VAL B C 1
ATOM 5556 O O . VAL B 1 243 ? -19.156 -18.422 -1.257 1 98.94 243 VAL B O 1
ATOM 5559 N N . GLY B 1 244 ? -18.125 -17.719 0.542 1 98.81 244 GLY B N 1
ATOM 5560 C CA . GLY B 1 244 ? -18.953 -18.438 1.486 1 98.81 244 GLY B CA 1
ATOM 5561 C C . GLY B 1 244 ? -18.656 -18.109 2.934 1 98.81 244 GLY B C 1
ATOM 5562 O O . GLY B 1 244 ? -18.234 -16.984 3.242 1 98.81 244 GLY B O 1
ATOM 5563 N N . HIS B 1 245 ? -19.031 -19.047 3.805 1 98.06 245 HIS B N 1
ATOM 5564 C CA . HIS B 1 245 ? -18.734 -18.859 5.223 1 98.06 245 HIS B CA 1
ATOM 5565 C C . HIS B 1 245 ? -18.578 -20.203 5.926 1 98.06 245 HIS B C 1
ATOM 5567 O O . HIS B 1 245 ? -19 -21.234 5.406 1 98.06 245 HIS B O 1
ATOM 5573 N N . ASP B 1 246 ? -17.891 -20.141 7.035 1 96.38 246 ASP B N 1
ATOM 5574 C CA . ASP B 1 246 ? -17.672 -21.375 7.797 1 96.38 246 ASP B CA 1
ATOM 5575 C C . ASP B 1 246 ? -18.641 -21.469 8.969 1 96.38 246 ASP B C 1
ATOM 5577 O O . ASP B 1 246 ? -19.594 -20.688 9.055 1 96.38 246 ASP B O 1
ATOM 5581 N N . ARG B 1 247 ? -18.469 -22.438 9.789 1 92.81 247 ARG B N 1
ATOM 5582 C CA . ARG B 1 247 ? -19.422 -22.734 10.859 1 92.81 247 ARG B CA 1
ATOM 5583 C C . ARG B 1 247 ? -19.484 -21.594 11.875 1 92.81 247 ARG B C 1
ATOM 5585 O O . ARG B 1 247 ? -20.516 -21.375 12.508 1 92.81 247 ARG B O 1
ATOM 5592 N N . LYS B 1 248 ? -18.422 -20.922 12 1 91.19 248 LYS B N 1
ATOM 5593 C CA . LYS B 1 248 ? -18.359 -19.828 12.977 1 91.19 248 LYS B CA 1
ATOM 5594 C C . LYS B 1 248 ? -18.953 -18.547 12.406 1 91.19 248 LYS B C 1
ATOM 5596 O O . LYS B 1 248 ? -19.016 -17.531 13.094 1 91.19 248 LYS B O 1
ATOM 5601 N N . GLY B 1 249 ? -19.312 -18.562 11.188 1 93.62 249 GLY B N 1
ATOM 5602 C CA . GLY B 1 249 ? -19.906 -17.391 10.562 1 93.62 249 GLY B CA 1
ATOM 5603 C C . GLY B 1 249 ? -18.875 -16.469 9.945 1 93.62 249 GLY B C 1
ATOM 5604 O O . GLY B 1 249 ? -19.188 -15.344 9.555 1 93.62 249 GLY B O 1
ATOM 5605 N N . GLN B 1 250 ? -17.672 -16.953 9.898 1 95.25 250 GLN B N 1
ATOM 5606 C CA . GLN B 1 250 ? -16.656 -16.156 9.234 1 95.25 250 GLN B CA 1
ATOM 5607 C C . GLN B 1 250 ? -16.797 -16.234 7.715 1 95.25 250 GLN B C 1
ATOM 5609 O O . GLN B 1 250 ? -17.094 -17.312 7.172 1 95.25 250 GLN B O 1
ATOM 5614 N N . LEU B 1 251 ? -16.609 -15.094 7.188 1 97.12 251 LEU B N 1
ATOM 5615 C CA . LEU B 1 251 ? -16.625 -15.039 5.727 1 97.12 251 LEU B CA 1
ATOM 5616 C C . LEU B 1 251 ? -15.398 -15.734 5.145 1 97.12 251 LEU B C 1
ATOM 5618 O O . LEU B 1 251 ? -14.297 -15.633 5.695 1 97.12 251 LEU B O 1
ATOM 5622 N N . VAL B 1 252 ? -15.57 -16.406 3.996 1 98.44 252 VAL B N 1
ATOM 5623 C CA . VAL B 1 252 ? -14.469 -17.109 3.352 1 98.44 252 VAL B CA 1
ATOM 5624 C C . VAL B 1 252 ? -14.383 -16.703 1.883 1 98.44 252 VAL B C 1
ATOM 5626 O O . VAL B 1 252 ? -15.375 -16.75 1.158 1 98.44 252 VAL B O 1
ATOM 5629 N N . PHE B 1 253 ? -13.211 -16.219 1.466 1 98.88 253 PHE B N 1
ATOM 5630 C CA . PHE B 1 253 ? -12.852 -16.047 0.064 1 98.88 253 PHE B CA 1
ATOM 5631 C C . PHE B 1 253 ? -11.914 -17.172 -0.387 1 98.88 253 PHE B C 1
ATOM 5633 O O . PHE B 1 253 ? -10.961 -17.516 0.32 1 98.88 253 PHE B O 1
ATOM 5640 N N . PHE B 1 254 ? -12.234 -17.719 -1.503 1 98.88 254 PHE B N 1
ATOM 5641 C CA . PHE B 1 254 ? -11.352 -18.719 -2.104 1 98.88 254 PHE B CA 1
ATOM 5642 C C . PHE B 1 254 ? -10.953 -18.312 -3.516 1 98.88 254 PHE B C 1
ATOM 5644 O O . PHE B 1 254 ? -11.805 -17.891 -4.309 1 98.88 254 PHE B O 1
ATOM 5651 N N . HIS B 1 255 ? -9.719 -18.453 -3.834 1 98.88 255 HIS B N 1
ATOM 5652 C CA . HIS B 1 255 ? -9.172 -18.188 -5.164 1 98.88 255 HIS B CA 1
ATOM 5653 C C . HIS B 1 255 ? -8.156 -19.266 -5.559 1 98.88 255 HIS B C 1
ATOM 5655 O O . HIS B 1 255 ? -7.301 -19.641 -4.754 1 98.88 255 HIS B O 1
ATOM 5661 N N . ALA B 1 256 ? -8.227 -19.75 -6.734 1 98.88 256 ALA B N 1
ATOM 5662 C CA . ALA B 1 256 ? -7.238 -20.656 -7.316 1 98.88 256 ALA B CA 1
ATOM 5663 C C . ALA B 1 256 ? -6.809 -20.172 -8.695 1 98.88 256 ALA B C 1
ATOM 5665 O O . ALA B 1 256 ? -7.648 -19.859 -9.539 1 98.88 256 ALA B O 1
ATOM 5666 N N . ASP B 1 257 ? -5.504 -20.141 -8.891 1 98.75 257 ASP B N 1
ATOM 5667 C CA . ASP B 1 257 ? -4.984 -19.828 -10.219 1 98.75 257 ASP B CA 1
ATOM 5668 C C . ASP B 1 257 ? -5.312 -20.938 -11.211 1 98.75 257 ASP B C 1
ATOM 5670 O O . ASP B 1 257 ? -5.555 -22.094 -10.82 1 98.75 257 ASP B O 1
ATOM 5674 N N . GLY B 1 258 ? -5.34 -20.547 -12.492 1 98.5 258 GLY B N 1
ATOM 5675 C CA . GLY B 1 258 ? -5.617 -21.484 -13.57 1 98.5 258 GLY B CA 1
ATOM 5676 C C . GLY B 1 258 ? -5.836 -20.812 -14.906 1 98.5 258 GLY B C 1
ATOM 5677 O O . GLY B 1 258 ? -5.641 -19.594 -15.039 1 98.5 258 GLY B O 1
ATOM 5678 N N . GLN B 1 259 ? -6.129 -21.609 -15.812 1 98.25 259 GLN B N 1
ATOM 5679 C CA . GLN B 1 259 ? -6.508 -21.234 -17.172 1 98.25 259 GLN B CA 1
ATOM 5680 C C . GLN B 1 259 ? -7.422 -22.297 -17.797 1 98.25 259 GLN B C 1
ATOM 5682 O O . GLN B 1 259 ? -7.141 -23.484 -17.719 1 98.25 259 GLN B O 1
ATOM 5687 N N . THR B 1 260 ? -8.477 -21.812 -18.438 1 98 260 THR B N 1
ATOM 5688 C CA . THR B 1 260 ? -9.531 -22.703 -18.906 1 98 260 THR B CA 1
ATOM 5689 C C . THR B 1 260 ? -8.961 -23.781 -19.812 1 98 260 THR B C 1
ATOM 5691 O O . THR B 1 260 ? -8.234 -23.484 -20.766 1 98 260 THR B O 1
ATOM 5694 N N . GLU B 1 261 ? -9.258 -25.031 -19.5 1 96.88 261 GLU B N 1
ATOM 5695 C CA . GLU B 1 261 ? -8.93 -26.25 -20.234 1 96.88 261 GLU B CA 1
ATOM 5696 C C . GLU B 1 261 ? -7.445 -26.594 -20.094 1 96.88 261 GLU B C 1
ATOM 5698 O O . GLU B 1 261 ? -6.992 -27.609 -20.609 1 96.88 261 GLU B O 1
ATOM 5703 N N . GLN B 1 262 ? -6.691 -25.828 -19.391 1 95.56 262 GLN B N 1
ATOM 5704 C CA . GLN B 1 262 ? -5.246 -26.031 -19.375 1 95.56 262 GLN B CA 1
ATOM 5705 C C . GLN B 1 262 ? -4.762 -26.359 -17.953 1 95.56 262 GLN B C 1
ATOM 5707 O O . GLN B 1 262 ? -4.008 -27.312 -17.766 1 95.56 262 GLN B O 1
ATOM 5712 N N . ARG B 1 263 ? -5.125 -25.578 -17.016 1 96.38 263 ARG B N 1
ATOM 5713 C CA . ARG B 1 263 ? -4.648 -25.734 -15.641 1 96.38 263 ARG B CA 1
ATOM 5714 C C . ARG B 1 263 ? -5.68 -25.219 -14.641 1 96.38 263 ARG B C 1
ATOM 5716 O O . ARG B 1 263 ? -6.621 -24.516 -15.016 1 96.38 263 ARG B O 1
ATOM 5723 N N . GLY B 1 264 ? -5.492 -25.547 -13.359 1 98.12 264 GLY B N 1
ATOM 5724 C CA . GLY B 1 264 ? -6.402 -25.156 -12.305 1 98.12 264 GLY B CA 1
ATOM 5725 C C . GLY B 1 264 ? -7.238 -26.297 -11.766 1 98.12 264 GLY B C 1
ATOM 5726 O O . GLY B 1 264 ? -6.734 -27.406 -11.594 1 98.12 264 GLY B O 1
ATOM 5727 N N . ILE B 1 265 ? -8.492 -25.891 -11.406 1 98.69 265 ILE B N 1
ATOM 5728 C CA . ILE B 1 265 ? -9.336 -26.906 -10.773 1 98.69 265 ILE B CA 1
ATOM 5729 C C . ILE B 1 265 ? -10.75 -26.812 -11.344 1 98.69 265 ILE B C 1
ATOM 5731 O O . ILE B 1 265 ? -11.133 -25.797 -11.93 1 98.69 265 ILE B O 1
ATOM 5735 N N . ASN B 1 266 ? -11.445 -27.891 -11.242 1 98.31 266 ASN B N 1
ATOM 5736 C CA . ASN B 1 266 ? -12.867 -27.875 -11.562 1 98.31 266 ASN B CA 1
ATOM 5737 C C . ASN B 1 266 ? -13.719 -27.594 -10.32 1 98.31 266 ASN B C 1
ATOM 5739 O O . ASN B 1 266 ? -13.188 -27.406 -9.227 1 98.31 266 ASN B O 1
ATOM 5743 N N . LEU B 1 267 ? -15.023 -27.531 -10.469 1 98.56 267 LEU B N 1
ATOM 5744 C CA . LEU B 1 267 ? -15.883 -27.078 -9.375 1 98.56 267 LEU B CA 1
ATOM 5745 C C . LEU B 1 267 ? -15.969 -28.141 -8.289 1 98.56 267 LEU B C 1
ATOM 5747 O O . LEU B 1 267 ? -16.109 -27.828 -7.105 1 98.56 267 LEU B O 1
ATOM 5751 N N . TRP B 1 268 ? -15.883 -29.453 -8.68 1 98.56 268 TRP B N 1
ATOM 5752 C CA . TRP B 1 268 ? -15.906 -30.531 -7.695 1 98.56 268 TRP B CA 1
ATOM 5753 C C . TRP B 1 268 ? -14.695 -30.453 -6.773 1 98.56 268 TRP B C 1
ATOM 5755 O O . TRP B 1 268 ? -14.828 -30.547 -5.551 1 98.56 268 TRP B O 1
ATOM 5765 N N . GLU B 1 269 ? -13.578 -30.297 -7.414 1 98.62 269 GLU B N 1
ATOM 5766 C CA . GLU B 1 269 ? -12.344 -30.172 -6.656 1 98.62 269 GLU B CA 1
ATOM 5767 C C . GLU B 1 269 ? -12.391 -28.953 -5.727 1 98.62 269 GLU B C 1
ATOM 5769 O O . GLU B 1 269 ? -11.922 -29.016 -4.59 1 98.62 269 GLU B O 1
ATOM 5774 N N . MET B 1 270 ? -12.914 -27.891 -6.203 1 98.69 270 MET B N 1
ATOM 5775 C CA . MET B 1 270 ? -13.062 -26.688 -5.391 1 98.69 270 MET B CA 1
ATOM 5776 C C . MET B 1 270 ? -13.953 -26.953 -4.188 1 98.69 270 MET B C 1
ATOM 5778 O O . MET B 1 270 ? -13.609 -26.594 -3.059 1 98.69 270 MET B O 1
ATOM 5782 N N . ALA B 1 271 ? -15.086 -27.547 -4.406 1 98.81 271 ALA B N 1
ATOM 5783 C CA . ALA B 1 271 ? -16.031 -27.844 -3.33 1 98.81 271 ALA B CA 1
ATOM 5784 C C . ALA B 1 271 ? -15.391 -28.75 -2.277 1 98.81 271 ALA B C 1
ATOM 5786 O O . ALA B 1 271 ? -15.531 -28.5 -1.075 1 98.81 271 ALA B O 1
ATOM 5787 N N . GLU B 1 272 ? -14.727 -29.75 -2.736 1 98.31 272 GLU B N 1
ATOM 5788 C CA . GLU B 1 272 ? -14.07 -30.656 -1.809 1 98.31 272 GLU B CA 1
ATOM 5789 C C . GLU B 1 272 ? -13.016 -29.938 -0.977 1 98.31 272 GLU B C 1
ATOM 5791 O O . GLU B 1 272 ? -12.883 -30.203 0.222 1 98.31 272 GLU B O 1
ATOM 5796 N N . PHE B 1 273 ? -12.242 -29.172 -1.63 1 98.19 273 PHE B N 1
ATOM 5797 C CA . PHE B 1 273 ? -11.242 -28.391 -0.914 1 98.19 273 PHE B CA 1
ATOM 5798 C C . PHE B 1 273 ? -11.898 -27.547 0.173 1 98.19 273 PHE B C 1
ATOM 5800 O O . PHE B 1 273 ? -11.438 -27.531 1.316 1 98.19 273 PHE B O 1
ATOM 5807 N N . LEU B 1 274 ? -12.914 -26.812 -0.177 1 98.62 274 LEU B N 1
ATOM 5808 C CA . LEU B 1 274 ? -13.609 -25.938 0.755 1 98.62 274 LEU B CA 1
ATOM 5809 C C . LEU B 1 274 ? -14.18 -26.734 1.927 1 98.62 274 LEU B C 1
ATOM 5811 O O . LEU B 1 274 ? -14.141 -26.266 3.07 1 98.62 274 LEU B O 1
ATOM 5815 N N . LEU B 1 275 ? -14.711 -27.875 1.638 1 98.31 275 LEU B N 1
ATOM 5816 C CA . LEU B 1 275 ? -15.242 -28.719 2.699 1 98.31 275 LEU B CA 1
ATOM 5817 C C . LEU B 1 275 ? -14.156 -29.078 3.701 1 98.31 275 LEU B C 1
ATOM 5819 O O . LEU B 1 275 ? -14.375 -29.047 4.914 1 98.31 275 LEU B O 1
ATOM 5823 N N . LYS B 1 276 ? -13.031 -29.422 3.174 1 96.81 276 LYS B N 1
ATOM 5824 C CA . LYS B 1 276 ? -11.906 -29.781 4.031 1 96.81 276 LYS B CA 1
ATOM 5825 C C . LYS B 1 276 ? -11.477 -28.609 4.895 1 96.81 276 LYS B C 1
ATOM 5827 O O . LYS B 1 276 ? -10.828 -28.797 5.926 1 96.81 276 LYS B O 1
ATOM 5832 N N . GLN B 1 277 ? -11.828 -27.438 4.457 1 96.69 277 GLN B N 1
ATOM 5833 C CA . GLN B 1 277 ? -11.492 -26.25 5.211 1 96.69 277 GLN B CA 1
ATOM 5834 C C . GLN B 1 277 ? -12.664 -25.781 6.062 1 96.69 277 GLN B C 1
ATOM 5836 O O . GLN B 1 277 ? -12.75 -24.609 6.434 1 96.69 277 GLN B O 1
ATOM 5841 N N . ASP B 1 278 ? -13.672 -26.562 6.277 1 96.38 278 ASP B N 1
ATOM 5842 C CA . ASP B 1 278 ? -14.789 -26.375 7.195 1 96.38 278 ASP B CA 1
ATOM 5843 C C . ASP B 1 278 ? -15.742 -25.281 6.699 1 96.38 278 ASP B C 1
ATOM 5845 O O . ASP B 1 278 ? -16.328 -24.547 7.5 1 96.38 278 ASP B O 1
ATOM 5849 N N . VAL B 1 279 ? -15.773 -25.094 5.461 1 98.38 279 VAL B N 1
ATOM 5850 C CA . VAL B 1 279 ? -16.766 -24.188 4.891 1 98.38 279 VAL B CA 1
ATOM 5851 C C . VAL B 1 279 ? -18.141 -24.859 4.887 1 98.38 279 VAL B C 1
ATOM 5853 O O . VAL B 1 279 ? -18.25 -26.031 4.555 1 98.38 279 VAL B O 1
ATOM 5856 N N . VAL B 1 280 ? -19.172 -24.094 5.199 1 98.25 280 VAL B N 1
ATOM 5857 C CA . VAL B 1 280 ? -20.5 -24.688 5.395 1 98.25 280 VAL B CA 1
ATOM 5858 C C . VAL B 1 280 ? -21.406 -24.312 4.227 1 98.25 280 VAL B C 1
ATOM 5860 O O . VAL B 1 280 ? -22.234 -25.125 3.799 1 98.25 280 VAL B O 1
ATOM 5863 N N . ASN B 1 281 ? -21.344 -23.172 3.797 1 98.81 281 ASN B N 1
ATOM 5864 C CA . ASN B 1 281 ? -22.047 -22.703 2.6 1 98.81 281 ASN B CA 1
ATOM 5865 C C . ASN B 1 281 ? -21.125 -21.906 1.688 1 98.81 281 ASN B C 1
ATOM 5867 O O . ASN B 1 281 ? -20.312 -21.109 2.164 1 98.81 281 ASN B O 1
ATOM 5871 N N . ALA B 1 282 ? -21.266 -22.141 0.378 1 98.94 282 ALA B N 1
ATOM 5872 C CA . ALA B 1 282 ? -20.438 -21.406 -0.576 1 98.94 282 ALA B CA 1
ATOM 5873 C C . ALA B 1 282 ? -21.031 -21.484 -1.98 1 98.94 282 ALA B C 1
ATOM 5875 O O . ALA B 1 282 ? -21.672 -22.469 -2.342 1 98.94 282 ALA B O 1
ATOM 5876 N N . ILE B 1 283 ? -20.766 -20.453 -2.734 1 98.75 283 ILE B N 1
ATOM 5877 C CA . ILE B 1 283 ? -21.172 -20.438 -4.137 1 98.75 283 ILE B CA 1
ATOM 5878 C C . ILE B 1 283 ? -19.953 -20.141 -5.02 1 98.75 283 ILE B C 1
ATOM 5880 O O . ILE B 1 283 ? -18.969 -19.562 -4.559 1 98.75 283 ILE B O 1
ATOM 5884 N N . ASN B 1 284 ? -20.062 -20.578 -6.242 1 98.69 284 ASN B N 1
ATOM 5885 C CA . ASN B 1 284 ? -19.062 -20.281 -7.25 1 98.69 284 ASN B CA 1
ATOM 5886 C C . ASN B 1 284 ? -19.25 -18.906 -7.867 1 98.69 284 ASN B C 1
ATOM 5888 O O . ASN B 1 284 ? -20.375 -18.5 -8.172 1 98.69 284 ASN B O 1
ATOM 5892 N N . LEU B 1 285 ? -18.188 -18.156 -7.992 1 98.44 285 LEU B N 1
ATOM 5893 C CA . LEU B 1 285 ? -18.188 -16.875 -8.68 1 98.44 285 LEU B CA 1
ATOM 5894 C C . LEU B 1 285 ? -17.578 -17 -10.07 1 98.44 285 LEU B C 1
ATOM 5896 O O . LEU B 1 285 ? -17.312 -18.109 -10.539 1 98.44 285 LEU B O 1
ATOM 5900 N N . ASP B 1 286 ? -17.547 -15.828 -10.781 1 97.69 286 ASP B N 1
ATOM 5901 C CA . ASP B 1 286 ? -16.938 -15.836 -12.102 1 97.69 286 ASP B CA 1
ATOM 5902 C C . ASP B 1 286 ? -15.484 -16.297 -12.031 1 97.69 286 ASP B C 1
ATOM 5904 O O . ASP B 1 286 ? -14.773 -15.984 -11.078 1 97.69 286 ASP B O 1
ATOM 5908 N N . GLY B 1 287 ? -15.031 -17.047 -13.008 1 97.75 287 GLY B N 1
ATOM 5909 C CA . GLY B 1 287 ? -13.695 -17.609 -13.062 1 97.75 287 GLY B CA 1
ATOM 5910 C C . GLY B 1 287 ? -12.984 -17.328 -14.367 1 97.75 287 GLY B C 1
ATOM 5911 O O . GLY B 1 287 ? -13.172 -16.266 -14.969 1 97.75 287 GLY B O 1
ATOM 5912 N N . GLY B 1 288 ? -12.086 -18.234 -14.734 1 97.75 288 GLY B N 1
ATOM 5913 C CA . GLY B 1 288 ? -11.336 -18.031 -15.969 1 97.75 288 GLY B CA 1
ATOM 5914 C C . GLY B 1 288 ? -10.539 -16.75 -15.969 1 97.75 288 GLY B C 1
ATOM 5915 O O . GLY B 1 288 ? -9.805 -16.469 -15.016 1 97.75 288 GLY B O 1
ATOM 5916 N N . GLY B 1 289 ? -10.648 -16 -17 1 98.19 289 GLY B N 1
ATOM 5917 C CA . GLY B 1 289 ? -9.914 -14.758 -17.141 1 98.19 289 GLY B CA 1
ATOM 5918 C C . GLY B 1 289 ? -10.273 -13.727 -16.078 1 98.19 289 GLY B C 1
ATOM 5919 O O . GLY B 1 289 ? -9.484 -12.836 -15.781 1 98.19 289 GLY B O 1
ATOM 5920 N N . SER B 1 290 ? -11.438 -13.93 -15.492 1 98.31 290 SER B N 1
ATOM 5921 C CA . SER B 1 290 ? -11.914 -12.961 -14.508 1 98.31 290 SER B CA 1
ATOM 5922 C C . SER B 1 290 ? -11.266 -13.195 -13.148 1 98.31 290 SER B C 1
ATOM 5924 O O . SER B 1 290 ? -11.219 -12.289 -12.312 1 98.31 290 SER B O 1
ATOM 5926 N N . ALA B 1 291 ? -10.875 -14.414 -12.93 1 98.75 291 ALA B N 1
ATOM 5927 C CA . ALA B 1 291 ? -10.352 -14.773 -11.609 1 98.75 291 ALA B CA 1
ATOM 5928 C C . ALA B 1 291 ? -9.102 -13.969 -11.273 1 98.75 291 ALA B C 1
ATOM 5930 O O . ALA B 1 291 ? -8.094 -14.047 -11.992 1 98.75 291 ALA B O 1
ATOM 5931 N N . THR B 1 292 ? -9.203 -13.195 -10.25 1 98.69 292 THR B N 1
ATOM 5932 C CA . THR B 1 292 ? -8.133 -12.312 -9.812 1 98.69 292 THR B CA 1
ATOM 5933 C C . THR B 1 292 ? -8.156 -12.148 -8.289 1 98.69 292 THR B C 1
ATOM 5935 O O . THR B 1 292 ? -9.227 -12 -7.699 1 98.69 292 THR B O 1
ATOM 5938 N N . PHE B 1 293 ? -7.008 -12.211 -7.656 1 98.75 293 PHE B N 1
ATOM 5939 C CA . PHE B 1 293 ? -6.859 -12 -6.223 1 98.75 293 PHE B CA 1
ATOM 5940 C C . PHE B 1 293 ? -5.965 -10.797 -5.941 1 98.75 293 PHE B C 1
ATOM 5942 O O . PHE B 1 293 ? -4.855 -10.703 -6.469 1 98.75 293 PHE B O 1
ATOM 5949 N N . VAL B 1 294 ? -6.449 -9.922 -5.172 1 98.75 294 VAL B N 1
ATOM 5950 C CA . VAL B 1 294 ? -5.758 -8.672 -4.852 1 98.75 294 VAL B CA 1
ATOM 5951 C C . VAL B 1 294 ? -5.59 -8.547 -3.34 1 98.75 294 VAL B C 1
ATOM 5953 O O . VAL B 1 294 ? -6.539 -8.766 -2.584 1 98.75 294 VAL B O 1
ATOM 5956 N N . LEU B 1 295 ? -4.375 -8.273 -2.941 1 98.25 295 LEU B N 1
ATOM 5957 C CA . LEU B 1 295 ? -4.016 -8.055 -1.543 1 98.25 295 LEU B CA 1
ATOM 5958 C C . LEU B 1 295 ? -3.469 -6.652 -1.33 1 98.25 295 LEU B C 1
ATOM 5960 O O . LEU B 1 295 ? -2.52 -6.242 -2.002 1 98.25 295 LEU B O 1
ATOM 5964 N N . ASN B 1 296 ? -4.074 -5.879 -0.408 1 96.38 296 ASN B N 1
ATOM 5965 C CA . ASN B 1 296 ? -3.662 -4.508 -0.112 1 96.38 296 ASN B CA 1
ATOM 5966 C C . ASN B 1 296 ? -3.588 -3.66 -1.377 1 96.38 296 ASN B C 1
ATOM 5968 O O . ASN B 1 296 ? -2.621 -2.924 -1.58 1 96.38 296 ASN B O 1
ATOM 5972 N N . GLY B 1 297 ? -4.539 -3.912 -2.217 1 97.06 297 GLY B N 1
ATOM 5973 C CA . GLY B 1 297 ? -4.637 -3.111 -3.428 1 97.06 297 GLY B CA 1
ATOM 5974 C C . GLY B 1 297 ? -3.641 -3.52 -4.496 1 97.06 297 GLY B C 1
ATOM 5975 O O . GLY B 1 297 ? -3.416 -2.781 -5.457 1 97.06 297 GLY B O 1
ATOM 5976 N N . THR B 1 298 ? -3.004 -4.609 -4.309 1 97.44 298 THR B N 1
ATOM 5977 C CA . THR B 1 298 ? -1.967 -5.07 -5.223 1 97.44 298 THR B CA 1
ATOM 5978 C C . THR B 1 298 ? -2.287 -6.473 -5.742 1 97.44 298 THR B C 1
ATOM 5980 O O . THR B 1 298 ? -2.715 -7.34 -4.977 1 97.44 298 THR B O 1
ATOM 5983 N N . LEU B 1 299 ? -2.049 -6.633 -7.051 1 98 299 LEU B N 1
ATOM 5984 C CA . LEU B 1 299 ? -2.262 -7.945 -7.656 1 98 299 LEU B CA 1
ATOM 5985 C C . LEU B 1 299 ? -1.394 -9 -6.984 1 98 299 LEU B C 1
ATOM 5987 O O . LEU B 1 299 ? -0.172 -8.852 -6.902 1 98 299 LEU B O 1
ATOM 5991 N N . ALA B 1 300 ? -2.039 -10.062 -6.492 1 98.31 300 ALA B N 1
ATOM 5992 C CA . ALA B 1 300 ? -1.324 -11.109 -5.766 1 98.31 300 ALA B CA 1
ATOM 5993 C C . ALA B 1 300 ? -1.636 -12.484 -6.336 1 98.31 300 ALA B C 1
ATOM 5995 O O . ALA B 1 300 ? -1.657 -13.477 -5.605 1 98.31 300 ALA B O 1
ATOM 5996 N N . SER B 1 301 ? -2.008 -12.578 -7.562 1 98.44 301 SER B N 1
ATOM 5997 C CA . SER B 1 301 ? -2.264 -13.812 -8.305 1 98.44 301 SER B CA 1
ATOM 5998 C C . SER B 1 301 ? -1.764 -13.703 -9.742 1 98.44 301 SER B C 1
ATOM 6000 O O . SER B 1 301 ? -1.291 -12.648 -10.164 1 98.44 301 SER B O 1
ATOM 6002 N N . TYR B 1 302 ? -1.816 -14.805 -10.453 1 98.38 302 TYR B N 1
ATOM 6003 C CA . TYR B 1 302 ? -1.412 -14.828 -11.852 1 98.38 302 TYR B CA 1
ATOM 6004 C C . TYR B 1 302 ? -2.627 -14.93 -12.773 1 98.38 302 TYR B C 1
ATOM 6006 O O . TYR B 1 302 ? -3.139 -16.016 -13.016 1 98.38 302 TYR B O 1
ATOM 6014 N N . PRO B 1 303 ? -3.023 -13.789 -13.367 1 98.06 303 PRO B N 1
ATOM 6015 C CA . PRO B 1 303 ? -4.16 -13.82 -14.289 1 98.06 303 PRO B CA 1
ATOM 6016 C C . PRO B 1 303 ? -3.926 -14.742 -15.484 1 98.06 303 PRO B C 1
ATOM 6018 O O . PRO B 1 303 ? -2.777 -14.969 -15.875 1 98.06 303 PRO B O 1
ATOM 6021 N N . SER B 1 304 ? -5.008 -15.18 -16.078 1 98.12 304 SER B N 1
ATOM 6022 C CA . SER B 1 304 ? -4.859 -16.156 -17.141 1 98.12 304 SER B CA 1
ATOM 6023 C C . SER B 1 304 ? -4.973 -15.508 -18.516 1 98.12 304 SER B C 1
ATOM 6025 O O . SER B 1 304 ? -4.566 -16.094 -19.531 1 98.12 304 SER B O 1
ATOM 6027 N N . ASP B 1 305 ? -5.539 -14.273 -18.562 1 97.75 305 ASP B N 1
ATOM 6028 C CA . ASP B 1 305 ? -5.633 -13.594 -19.844 1 97.75 305 ASP B CA 1
ATOM 6029 C C . ASP B 1 305 ? -4.254 -13.156 -20.328 1 97.75 305 ASP B C 1
ATOM 6031 O O . ASP B 1 305 ? -3.428 -12.688 -19.547 1 97.75 305 ASP B O 1
ATOM 6035 N N . HIS B 1 306 ? -4.113 -13.273 -21.625 1 97.44 306 HIS B N 1
ATOM 6036 C CA . HIS B 1 306 ? -2.924 -12.68 -22.234 1 97.44 306 HIS B CA 1
ATOM 6037 C C . HIS B 1 306 ? -3.059 -11.164 -22.328 1 97.44 306 HIS B C 1
ATOM 6039 O O . HIS B 1 306 ? -4.168 -10.641 -22.469 1 97.44 306 HIS B O 1
ATOM 6045 N N . CYS B 1 307 ? -1.904 -10.562 -22.266 1 96.25 307 CYS B N 1
ATOM 6046 C CA . CYS B 1 307 ? -1.856 -9.148 -22.625 1 96.25 307 CYS B CA 1
ATOM 6047 C C . CYS B 1 307 ? -1.874 -8.977 -24.141 1 96.25 307 CYS B C 1
ATOM 6049 O O . CYS B 1 307 ? -1.917 -9.953 -24.891 1 96.25 307 CYS B O 1
ATOM 6051 N N . GLN B 1 308 ? -1.891 -7.652 -24.547 1 91.5 308 GLN B N 1
ATOM 6052 C CA . GLN B 1 308 ? -1.766 -7.402 -25.969 1 91.5 308 GLN B CA 1
ATOM 6053 C C . GLN B 1 308 ? -0.472 -7.996 -26.531 1 91.5 308 GLN B C 1
ATOM 6055 O O . GLN B 1 308 ? -0.462 -8.562 -27.625 1 91.5 308 GLN B O 1
ATOM 6060 N N . ASP B 1 309 ? 0.524 -7.824 -25.672 1 89.5 309 ASP B N 1
ATOM 6061 C CA . ASP B 1 309 ? 1.713 -8.633 -25.922 1 89.5 309 ASP B CA 1
ATOM 6062 C C . ASP B 1 309 ? 1.554 -10.039 -25.328 1 89.5 309 ASP B C 1
ATOM 6064 O O . ASP B 1 309 ? 1.611 -10.211 -24.109 1 89.5 309 ASP B O 1
ATOM 6068 N N . ASN B 1 310 ? 1.432 -11.047 -26.125 1 90.94 310 ASN B N 1
ATOM 6069 C CA . ASN B 1 310 ? 0.922 -12.375 -25.781 1 90.94 310 ASN B CA 1
ATOM 6070 C C . ASN B 1 310 ? 1.887 -13.125 -24.859 1 90.94 310 ASN B C 1
ATOM 6072 O O . ASN B 1 310 ? 1.541 -14.18 -24.328 1 90.94 310 ASN B O 1
ATOM 6076 N N . MET B 1 311 ? 2.992 -12.578 -24.656 1 91.5 311 MET B N 1
ATOM 6077 C CA . MET B 1 311 ? 3.961 -13.203 -23.75 1 91.5 311 MET B CA 1
ATOM 6078 C C . MET B 1 311 ? 3.555 -13.023 -22.297 1 91.5 311 MET B C 1
ATOM 6080 O O . MET B 1 311 ? 3.83 -13.883 -21.453 1 91.5 311 MET B O 1
ATOM 6084 N N . TRP B 1 312 ? 2.857 -12.016 -22.109 1 96.88 312 TRP B N 1
ATOM 6085 C CA . TRP B 1 312 ? 2.572 -11.609 -20.734 1 96.88 312 TRP B CA 1
ATOM 6086 C C . TRP B 1 312 ? 1.105 -11.852 -20.391 1 96.88 312 TRP B C 1
ATOM 6088 O O . TRP B 1 312 ? 0.287 -12.109 -21.281 1 96.88 312 TRP B O 1
ATOM 6098 N N . ARG B 1 313 ? 0.854 -11.898 -19.109 1 98 313 ARG B N 1
ATOM 6099 C CA . ARG B 1 313 ? -0.504 -12.062 -18.594 1 98 313 ARG B CA 1
ATOM 6100 C C . ARG B 1 313 ? -1.003 -10.789 -17.938 1 98 313 ARG B C 1
ATOM 6102 O O . ARG B 1 313 ? -0.253 -10.117 -17.219 1 98 313 ARG B O 1
ATOM 6109 N N . CYS B 1 314 ? -2.248 -10.445 -18.219 1 97.44 314 CYS B N 1
ATOM 6110 C CA . CYS B 1 314 ? -2.848 -9.211 -17.703 1 97.44 314 CYS B CA 1
ATOM 6111 C C . CYS B 1 314 ? -4.211 -9.484 -17.078 1 97.44 314 CYS B C 1
ATOM 6113 O O . CYS B 1 314 ? -4.98 -10.305 -17.594 1 97.44 314 CYS B O 1
ATOM 6115 N N . PRO B 1 315 ? -4.48 -8.836 -15.969 1 97.75 315 PRO B N 1
ATOM 6116 C CA . PRO B 1 315 ? -5.797 -9.008 -15.344 1 97.75 315 PRO B CA 1
ATOM 6117 C C . PRO B 1 315 ? -6.922 -8.398 -16.172 1 97.75 315 PRO B C 1
ATOM 6119 O O . PRO B 1 315 ? -6.762 -7.309 -16.734 1 97.75 315 PRO B O 1
ATOM 6122 N N . ARG B 1 316 ? -7.996 -9.062 -16.125 1 96.88 316 ARG B N 1
ATOM 6123 C CA . ARG B 1 316 ? -9.195 -8.648 -16.844 1 96.88 316 ARG B CA 1
ATOM 6124 C C . ARG B 1 316 ? -9.961 -7.582 -16.062 1 96.88 316 ARG B C 1
ATOM 6126 O O . ARG B 1 316 ? -10.023 -7.629 -14.836 1 96.88 316 ARG B O 1
ATOM 6133 N N . ARG B 1 317 ? -10.547 -6.668 -16.875 1 97.81 317 ARG B N 1
ATOM 6134 C CA . ARG B 1 317 ? -11.539 -5.785 -16.25 1 97.81 317 ARG B CA 1
ATOM 6135 C C . ARG B 1 317 ? -12.852 -6.52 -16.016 1 97.81 317 ARG B C 1
ATOM 6137 O O . ARG B 1 317 ? -13.375 -7.184 -16.906 1 97.81 317 ARG B O 1
ATOM 6144 N N . VAL B 1 318 ? -13.406 -6.406 -14.805 1 98.25 318 VAL B N 1
ATOM 6145 C CA . VAL B 1 318 ? -14.602 -7.145 -14.414 1 98.25 318 VAL B CA 1
ATOM 6146 C C . VAL B 1 318 ? -15.672 -6.172 -13.938 1 98.25 318 VAL B C 1
ATOM 6148 O O . VAL B 1 318 ? -15.414 -4.973 -13.797 1 98.25 318 VAL B O 1
ATOM 6151 N N . SER B 1 319 ? -16.922 -6.668 -13.617 1 96.94 319 SER B N 1
ATOM 6152 C CA . SER B 1 319 ? -18.047 -5.801 -13.305 1 96.94 319 SER B CA 1
ATOM 6153 C C . SER B 1 319 ? -18.266 -5.703 -11.797 1 96.94 319 SER B C 1
ATOM 6155 O O . SER B 1 319 ? -18.844 -4.727 -11.312 1 96.94 319 SER B O 1
ATOM 6157 N N . THR B 1 320 ? -18.031 -6.75 -11.039 1 98.12 320 THR B N 1
ATOM 6158 C CA . THR B 1 320 ? -18.219 -6.691 -9.594 1 98.12 320 THR B CA 1
ATOM 6159 C C . THR B 1 320 ? -17.016 -7.281 -8.867 1 98.12 320 THR B C 1
ATOM 6161 O O . THR B 1 320 ? -16.312 -8.148 -9.406 1 98.12 320 THR B O 1
ATOM 6164 N N . VAL B 1 321 ? -16.797 -6.738 -7.742 1 98.88 321 VAL B N 1
ATOM 6165 C CA . VAL B 1 321 ? -15.672 -7.133 -6.895 1 98.88 321 VAL B CA 1
ATOM 6166 C C . VAL B 1 321 ? -16.172 -7.398 -5.477 1 98.88 321 VAL B C 1
ATOM 6168 O O . VAL B 1 321 ? -16.984 -6.645 -4.949 1 98.88 321 VAL B O 1
ATOM 6171 N N . VAL B 1 322 ? -15.742 -8.477 -4.895 1 98.94 322 VAL B N 1
ATOM 6172 C CA . VAL B 1 322 ? -15.992 -8.68 -3.473 1 98.94 322 VAL B CA 1
ATOM 6173 C C . VAL B 1 322 ? -14.781 -8.219 -2.666 1 98.94 322 VAL B C 1
ATOM 6175 O O . VAL B 1 322 ? -13.641 -8.461 -3.061 1 98.94 322 VAL B O 1
ATOM 6178 N N . CYS B 1 323 ? -15.055 -7.555 -1.575 1 98.75 323 CYS B N 1
ATOM 6179 C CA . CYS B 1 323 ? -14.039 -6.785 -0.864 1 98.75 323 CYS B CA 1
ATOM 6180 C C . CYS B 1 323 ? -14.109 -7.043 0.637 1 98.75 323 CYS B C 1
ATOM 6182 O O . CYS B 1 323 ? -15.188 -6.973 1.23 1 98.75 323 CYS B O 1
ATOM 6184 N N . LEU B 1 324 ? -13.031 -7.379 1.204 1 98.38 324 LEU B N 1
ATOM 6185 C CA . LEU B 1 324 ? -12.859 -7.352 2.652 1 98.38 324 LEU B CA 1
ATOM 6186 C C . LEU B 1 324 ? -12.047 -6.129 3.076 1 98.38 324 LEU B C 1
ATOM 6188 O O . LEU B 1 324 ? -10.992 -5.844 2.498 1 98.38 324 LEU B O 1
ATOM 6192 N N . HIS B 1 325 ? -12.578 -5.398 3.992 1 96.12 325 HIS B N 1
ATOM 6193 C CA . HIS B 1 325 ? -11.961 -4.168 4.48 1 96.12 325 HIS B CA 1
ATOM 6194 C C . HIS B 1 325 ? -12.117 -4.035 5.988 1 96.12 325 HIS B C 1
ATOM 6196 O O . HIS B 1 325 ? -12.867 -4.793 6.609 1 96.12 325 HIS B O 1
ATOM 6202 N N . GLU B 1 326 ? -11.344 -3.092 6.539 1 92.88 326 GLU B N 1
ATOM 6203 C CA . GLU B 1 326 ? -11.547 -2.771 7.949 1 92.88 326 GLU B CA 1
ATOM 6204 C C . GLU B 1 326 ? -12.922 -2.148 8.18 1 92.88 326 GLU B C 1
ATOM 6206 O O . GLU B 1 326 ? -13.477 -1.508 7.285 1 92.88 326 GLU B O 1
ATOM 6211 N N . PRO B 1 327 ? -13.414 -2.402 9.375 1 93.38 327 PRO B N 1
ATOM 6212 C CA . PRO B 1 327 ? -14.68 -1.734 9.672 1 93.38 327 PRO B CA 1
ATOM 6213 C C . PRO B 1 327 ? -14.617 -0.222 9.469 1 93.38 327 PRO B C 1
ATOM 6215 O O . PRO B 1 327 ? -13.625 0.412 9.852 1 93.38 327 PRO B O 1
ATOM 6218 N N . ARG B 1 328 ? -15.609 0.321 8.891 1 92.69 328 ARG B N 1
ATOM 6219 C CA . ARG B 1 328 ? -15.625 1.739 8.547 1 92.69 328 ARG B CA 1
ATOM 6220 C C . ARG B 1 328 ? -16.328 2.559 9.625 1 92.69 328 ARG B C 1
ATOM 6222 O O . ARG B 1 328 ? -17.234 2.061 10.297 1 92.69 328 ARG B O 1
ATOM 6229 N N . CYS B 1 329 ? -15.859 3.762 9.773 1 93.56 329 CYS B N 1
ATOM 6230 C CA . CYS B 1 329 ? -16.516 4.73 10.648 1 93.56 329 CYS B CA 1
ATOM 6231 C C . CYS B 1 329 ? -17.5 5.59 9.875 1 93.56 329 CYS B C 1
ATOM 6233 O O . CYS B 1 329 ? -17.5 5.586 8.641 1 93.56 329 CYS B O 1
ATOM 6235 N N . GLN B 1 330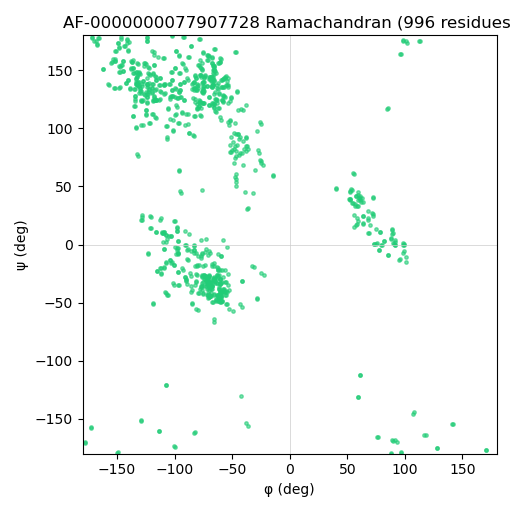 ? -18.484 6.148 10.57 1 89.38 330 GLN B N 1
ATOM 6236 C CA . GLN B 1 330 ? -19.453 7.055 9.969 1 89.38 330 GLN B CA 1
ATOM 6237 C C . GLN B 1 330 ? -19.359 8.445 10.594 1 89.38 330 GLN B C 1
ATOM 6239 O O . GLN B 1 330 ? -19.781 8.648 11.742 1 89.38 330 GLN B O 1
ATOM 6244 N N . PRO B 1 331 ? -18.906 9.438 9.961 1 92.06 331 PRO B N 1
ATOM 6245 C CA . PRO B 1 331 ? -18.25 9.398 8.648 1 92.06 331 PRO B CA 1
ATOM 6246 C C . PRO B 1 331 ? -16.875 8.75 8.703 1 92.06 331 PRO B C 1
ATOM 6248 O O . PRO B 1 331 ? -16.281 8.641 9.781 1 92.06 331 PRO B O 1
ATOM 6251 N N . PRO B 1 332 ? -16.391 8.344 7.461 1 89.75 332 PRO B N 1
ATOM 6252 C CA . PRO B 1 332 ? -15.125 7.613 7.438 1 89.75 332 PRO B CA 1
ATOM 6253 C C . PRO B 1 332 ? -13.953 8.445 7.953 1 89.75 332 PRO B C 1
ATOM 6255 O O . PRO B 1 332 ? -12.969 7.891 8.453 1 89.75 332 PRO B O 1
ATOM 6258 N N . ASP B 1 333 ? -14 9.695 7.867 1 92.94 333 ASP B N 1
ATOM 6259 C CA . ASP B 1 333 ? -12.891 10.539 8.305 1 92.94 333 ASP B CA 1
ATOM 6260 C C . ASP B 1 333 ? -13.125 11.062 9.719 1 92.94 333 ASP B C 1
ATOM 6262 O O . ASP B 1 333 ? -12.391 11.93 10.195 1 92.94 333 ASP B O 1
ATOM 6266 N N . CYS B 1 334 ? -14.188 10.672 10.352 1 96.94 334 CYS B N 1
ATOM 6267 C CA . CYS B 1 334 ? -14.523 11.086 11.711 1 96.94 334 CYS B CA 1
ATOM 6268 C C . CYS B 1 334 ? -14.68 12.602 11.797 1 96.94 334 CYS B C 1
ATOM 6270 O O . CYS B 1 334 ? -14.125 13.234 12.695 1 96.94 334 CYS B O 1
ATOM 6272 N N . SER B 1 335 ? -15.281 13.086 10.797 1 94.75 335 SER B N 1
ATOM 6273 C CA . SER B 1 335 ? -15.609 14.508 10.664 1 94.75 335 SER B CA 1
ATOM 6274 C C . SER B 1 335 ? -14.344 15.359 10.609 1 94.75 335 SER B C 1
ATOM 6276 O O . SER B 1 335 ? -14.375 16.547 10.953 1 94.75 335 SER B O 1
ATOM 6278 N N . GLY B 1 336 ? -13.289 14.672 10.305 1 94.69 336 GLY B N 1
ATOM 6279 C CA . GLY B 1 336 ? -12.031 15.398 10.195 1 94.69 336 GLY B CA 1
ATOM 6280 C C . GLY B 1 336 ? -11.375 15.648 11.539 1 94.69 336 GLY B C 1
ATOM 6281 O O . GLY B 1 336 ? -10.352 16.328 11.617 1 94.69 336 GLY B O 1
ATOM 6282 N N . HIS B 1 337 ? -11.922 15.164 12.586 1 94.69 337 HIS B N 1
ATOM 6283 C CA . HIS B 1 337 ? -11.43 15.445 13.93 1 94.69 337 HIS B CA 1
ATOM 6284 C C . HIS B 1 337 ? -11.039 14.164 14.656 1 94.69 337 HIS B C 1
ATOM 6286 O O . HIS B 1 337 ? -11.086 14.102 15.883 1 94.69 337 HIS B O 1
ATOM 6292 N N . GLY B 1 338 ? -10.727 13.18 13.992 1 95.81 338 GLY B N 1
ATOM 6293 C CA . GLY B 1 338 ? -10.352 11.906 14.586 1 95.81 338 GLY B CA 1
ATOM 6294 C C . GLY B 1 338 ? -9.828 10.906 13.57 1 95.81 338 GLY B C 1
ATOM 6295 O O . GLY B 1 338 ? -9.688 11.227 12.391 1 95.81 338 GLY B O 1
ATOM 6296 N N . THR B 1 339 ? -9.438 9.727 14.117 1 94.44 339 THR B N 1
ATOM 6297 C CA . THR B 1 339 ? -8.969 8.617 13.297 1 94.44 339 THR B CA 1
ATOM 6298 C C . THR B 1 339 ? -9.852 7.391 13.492 1 94.44 339 THR B C 1
ATOM 6300 O O . THR B 1 339 ? -10.211 7.051 14.617 1 94.44 339 THR B O 1
ATOM 6303 N N . CYS B 1 340 ? -10.172 6.816 12.375 1 93.88 340 CYS B N 1
ATOM 6304 C CA . CYS B 1 340 ? -11 5.621 12.422 1 93.88 340 CYS B CA 1
ATOM 6305 C C . CYS B 1 340 ? -10.172 4.387 12.75 1 93.88 340 CYS B C 1
ATOM 6307 O O . CYS B 1 340 ? -9.25 4.035 12 1 93.88 340 CYS B O 1
ATOM 6309 N N . VAL B 1 341 ? -10.422 3.762 13.836 1 90.69 341 VAL B N 1
ATOM 6310 C CA . VAL B 1 341 ? -9.734 2.545 14.266 1 90.69 341 VAL B CA 1
ATOM 6311 C C . VAL B 1 341 ? -10.758 1.446 14.539 1 90.69 341 VAL B C 1
ATOM 6313 O O . VAL B 1 341 ? -11.523 1.528 15.508 1 90.69 341 VAL B O 1
ATOM 6316 N N . GLU B 1 342 ? -10.719 0.449 13.695 1 88.12 342 GLU B N 1
ATOM 6317 C CA . GLU B 1 342 ? -11.602 -0.704 13.852 1 88.12 342 GLU B CA 1
ATOM 6318 C C . GLU B 1 342 ? -13.062 -0.273 13.938 1 88.12 342 GLU B C 1
ATOM 6320 O O . GLU B 1 342 ? -13.812 -0.756 14.789 1 88.12 342 GLU B O 1
ATOM 6325 N N . GLY B 1 343 ? -13.406 0.778 13.18 1 91.44 343 GLY B N 1
ATOM 6326 C CA . GLY B 1 343 ? -14.797 1.198 13.055 1 91.44 343 GLY B CA 1
ATOM 6327 C C . GLY B 1 343 ? -15.219 2.182 14.133 1 91.44 343 GLY B C 1
ATOM 6328 O O . GLY B 1 343 ? -16.406 2.508 14.25 1 91.44 343 GLY B O 1
ATOM 6329 N N . ARG B 1 344 ? -14.305 2.584 14.922 1 93.06 344 ARG B N 1
ATOM 6330 C CA . ARG B 1 344 ? -14.586 3.568 15.961 1 93.06 344 ARG B CA 1
ATOM 6331 C C . ARG B 1 344 ? -13.695 4.797 15.805 1 93.06 344 ARG B C 1
ATOM 6333 O O . ARG B 1 344 ? -12.484 4.672 15.633 1 93.06 344 ARG B O 1
ATOM 6340 N N . CYS B 1 345 ? -14.367 5.934 15.906 1 95 345 CYS B N 1
ATOM 6341 C CA . CYS B 1 345 ? -13.609 7.172 15.789 1 95 345 CYS B CA 1
ATOM 6342 C C . CYS B 1 345 ? -12.875 7.488 17.094 1 95 345 CYS B C 1
ATOM 6344 O O . CYS B 1 345 ? -13.484 7.5 18.156 1 95 345 CYS B O 1
ATOM 6346 N N . GLN B 1 346 ? -11.602 7.613 16.969 1 95.88 346 GLN B N 1
ATOM 6347 C CA . GLN B 1 346 ? -10.797 8.18 18.047 1 95.88 346 GLN B CA 1
ATOM 6348 C C . GLN B 1 346 ? -10.547 9.664 17.828 1 95.88 346 GLN B C 1
ATOM 6350 O O . GLN B 1 346 ? -9.734 10.047 16.984 1 95.88 346 GLN B O 1
ATOM 6355 N N . CYS B 1 347 ? -11.234 10.461 18.562 1 95.38 347 CYS B N 1
ATOM 6356 C CA . CYS B 1 347 ? -11.219 11.898 18.344 1 95.38 347 CYS B CA 1
ATOM 6357 C C . CYS B 1 347 ? -9.859 12.492 18.688 1 95.38 347 CYS B C 1
ATOM 6359 O O . CYS B 1 347 ? -9.18 12.016 19.609 1 95.38 347 CYS B O 1
ATOM 6361 N N . THR B 1 348 ? -9.484 13.422 17.875 1 92.06 348 THR B N 1
ATOM 6362 C CA . THR B 1 348 ? -8.227 14.117 18.125 1 92.06 348 THR B CA 1
ATOM 6363 C C . THR B 1 348 ? -8.414 15.219 19.172 1 92.06 348 THR B C 1
ATOM 6365 O O . THR B 1 348 ? -9.414 15.93 19.156 1 92.06 348 THR B O 1
ATOM 6368 N N . GLY B 1 349 ? -7.371 15.336 19.984 1 87.12 349 GLY B N 1
ATOM 6369 C CA . GLY B 1 349 ? -7.398 16.406 20.969 1 87.12 349 GLY B CA 1
ATOM 6370 C C . GLY B 1 349 ? -8.297 16.094 22.156 1 87.12 349 GLY B C 1
ATOM 6371 O O . GLY B 1 349 ? -8.648 14.945 22.391 1 87.12 349 GLY B O 1
ATOM 6372 N N . HIS B 1 350 ? -8.602 17.25 22.984 1 89 350 HIS B N 1
ATOM 6373 C CA . HIS B 1 350 ? -9.32 17.062 24.234 1 89 350 HIS B CA 1
ATOM 6374 C C . HIS B 1 350 ? -10.742 17.594 24.156 1 89 350 HIS B C 1
ATOM 6376 O O . HIS B 1 350 ? -11.57 17.312 25.016 1 89 350 HIS B O 1
ATOM 6382 N N . PHE B 1 351 ? -11.062 18.188 23.047 1 93.38 351 PHE B N 1
ATOM 6383 C CA . PHE B 1 351 ? -12.32 18.922 23.078 1 93.38 351 PHE B CA 1
ATOM 6384 C C . PHE B 1 351 ? -13.336 18.297 22.125 1 93.38 351 PHE B C 1
ATOM 6386 O O . PHE B 1 351 ? -14.547 18.5 22.297 1 93.38 351 PHE B O 1
ATOM 6393 N N . TRP B 1 352 ? -12.914 17.547 21.109 1 94.88 352 TRP B N 1
ATOM 6394 C CA . TRP B 1 352 ? -13.844 16.859 20.219 1 94.88 352 TRP B CA 1
ATOM 6395 C C . TRP B 1 352 ? -14.32 15.547 20.859 1 94.88 352 TRP B C 1
ATOM 6397 O O . TRP B 1 352 ? -13.516 14.789 21.406 1 94.88 352 TRP B O 1
ATOM 6407 N N . GLN B 1 353 ? -15.703 15.359 20.797 1 93.5 353 GLN B N 1
ATOM 6408 C CA . GLN B 1 353 ? -16.281 14.156 21.375 1 93.5 353 GLN B CA 1
ATOM 6409 C C . GLN B 1 353 ? -17.422 13.625 20.516 1 93.5 353 GLN B C 1
ATOM 6411 O O . GLN B 1 353 ? -17.734 14.188 19.453 1 93.5 353 GLN B O 1
ATOM 6416 N N . GLY B 1 354 ? -17.969 12.445 20.984 1 93.38 354 GLY B N 1
ATOM 6417 C CA . GLY B 1 354 ? -19.047 11.789 20.266 1 93.38 354 GLY B CA 1
ATOM 6418 C C . GLY B 1 354 ? -18.562 10.664 19.375 1 93.38 354 GLY B C 1
ATOM 6419 O O . GLY B 1 354 ? -17.359 10.516 19.141 1 93.38 354 GLY B O 1
ATOM 6420 N N . ALA B 1 355 ? -19.531 9.945 18.734 1 93.94 355 ALA B N 1
ATOM 6421 C CA . ALA B 1 355 ? -19.234 8.781 17.906 1 93.94 355 ALA B CA 1
ATOM 6422 C C . ALA B 1 355 ? -18.594 9.203 16.578 1 93.94 355 ALA B C 1
ATOM 6424 O O . ALA B 1 355 ? -17.797 8.461 16.016 1 93.94 355 ALA B O 1
ATOM 6425 N N . ALA B 1 356 ? -18.906 10.383 16.109 1 96.19 356 ALA B N 1
ATOM 6426 C CA . ALA B 1 356 ? -18.375 10.891 14.852 1 96.19 356 ALA B CA 1
ATOM 6427 C C . ALA B 1 356 ? -17.344 11.984 15.078 1 96.19 356 ALA B C 1
ATOM 6429 O O . ALA B 1 356 ? -16.875 12.617 14.133 1 96.19 356 ALA B O 1
ATOM 6430 N N . CYS B 1 357 ? -17.047 12.289 16.328 1 97.06 357 CYS B N 1
ATOM 6431 C CA . CYS B 1 357 ? -16.141 13.375 16.703 1 97.06 357 CYS B CA 1
ATOM 6432 C C . CYS B 1 357 ? -16.625 14.703 16.141 1 97.06 357 CYS B C 1
ATOM 6434 O O . CYS B 1 357 ? -15.852 15.469 15.57 1 97.06 357 CYS B O 1
ATOM 6436 N N . ASN B 1 358 ? -17.859 14.945 16.203 1 95.81 358 ASN B N 1
ATOM 6437 C CA . ASN B 1 358 ? -18.438 16.156 15.625 1 95.81 358 ASN B CA 1
ATOM 6438 C C . ASN B 1 358 ? -19.047 17.047 16.703 1 95.81 358 ASN B C 1
ATOM 6440 O O . ASN B 1 358 ? -19.797 17.984 16.391 1 95.81 358 ASN B O 1
ATOM 6444 N N . LYS B 1 359 ? -18.844 16.812 17.953 1 94.75 359 LYS B N 1
ATOM 6445 C CA . LYS B 1 359 ? -19.344 17.609 19.047 1 94.75 359 LYS B CA 1
ATOM 6446 C C . LYS B 1 359 ? -18.203 18.219 19.859 1 94.75 359 LYS B C 1
ATOM 6448 O O . LYS B 1 359 ? -17.297 17.5 20.281 1 94.75 359 LYS B O 1
ATOM 6453 N N . LEU B 1 360 ? -18.203 19.453 20.016 1 94.19 360 LEU B N 1
ATOM 6454 C CA . LEU B 1 360 ? -17.234 20.109 20.875 1 94.19 360 LEU B CA 1
ATOM 6455 C C . LEU B 1 360 ? -17.703 20.094 22.328 1 94.19 360 LEU B C 1
ATOM 6457 O O . LEU B 1 360 ? -18.875 20.328 22.609 1 94.19 360 LEU B O 1
ATOM 6461 N N . ASP B 1 361 ? -16.828 19.75 23.188 1 93.06 361 ASP B N 1
ATOM 6462 C CA . ASP B 1 361 ? -17.125 19.703 24.609 1 93.06 361 ASP B CA 1
ATOM 6463 C C . ASP B 1 361 ? -16 20.312 25.422 1 93.06 361 ASP B C 1
ATOM 6465 O O . ASP B 1 361 ? -14.922 19.734 25.547 1 93.06 361 ASP B O 1
ATOM 6469 N N . CYS B 1 362 ? -16.234 21.453 26.016 1 92.94 362 CYS B N 1
ATOM 6470 C CA . CYS B 1 362 ? -15.242 22.141 26.844 1 92.94 362 CYS B CA 1
ATOM 6471 C C . CYS B 1 362 ? -15.508 21.906 28.312 1 92.94 362 CYS B C 1
ATOM 6473 O O . CYS B 1 362 ? -15.07 22.688 29.172 1 92.94 362 CYS B O 1
ATOM 6475 N N . GLY B 1 363 ? -16.25 20.875 28.656 1 90.12 363 GLY B N 1
ATOM 6476 C CA . GLY B 1 363 ? -16.5 20.5 30.047 1 90.12 363 GLY B CA 1
ATOM 6477 C C . GLY B 1 363 ? -17.812 21.031 30.578 1 90.12 363 GLY B C 1
ATOM 6478 O O . GLY B 1 363 ? -18.562 21.688 29.859 1 90.12 363 GLY B O 1
ATOM 6479 N N . PRO B 1 364 ? -18.031 20.719 31.844 1 89.19 364 PRO B N 1
ATOM 6480 C CA . PRO B 1 364 ? -19.344 21.047 32.438 1 89.19 364 PRO B CA 1
ATOM 6481 C C . PRO B 1 364 ? -19.578 22.562 32.531 1 89.19 364 PRO B C 1
ATOM 6483 O O . PRO B 1 364 ? -20.719 23.016 32.469 1 89.19 364 PRO B O 1
ATOM 6486 N N . SER B 1 365 ? -18.516 23.359 32.688 1 89.44 365 SER B N 1
ATOM 6487 C CA . SER B 1 365 ? -18.672 24.812 32.812 1 89.44 365 SER B CA 1
ATOM 6488 C C . SER B 1 365 ? -18.906 25.469 31.453 1 89.44 365 SER B C 1
ATOM 6490 O O . SER B 1 365 ? -19.453 26.578 31.375 1 89.44 365 SER B O 1
ATOM 6492 N N . ASN B 1 366 ? -18.578 24.75 30.344 1 90.81 366 ASN B N 1
ATOM 6493 C CA . ASN B 1 366 ? -18.75 25.266 28.984 1 90.81 366 ASN B CA 1
ATOM 6494 C C . ASN B 1 366 ? -18.359 26.75 28.891 1 90.81 366 ASN B C 1
ATOM 6496 O O . ASN B 1 366 ? -19.172 27.578 28.5 1 90.81 366 ASN B O 1
ATOM 6500 N N . CYS B 1 367 ? -17.25 27 29.406 1 95 367 CYS B N 1
ATOM 6501 C CA . CYS B 1 367 ? -16.641 28.312 29.375 1 95 367 CYS B CA 1
ATOM 6502 C C . CYS B 1 367 ? -17.422 29.297 30.234 1 95 367 CYS B C 1
ATOM 6504 O O . CYS B 1 367 ? -17.547 30.484 29.906 1 95 367 CYS B O 1
ATOM 6506 N N . SER B 1 368 ? -18.156 28.875 31.156 1 94.31 368 SER B N 1
ATOM 6507 C CA . SER B 1 368 ? -18.844 29.609 32.219 1 94.31 368 SER B CA 1
ATOM 6508 C C . SER B 1 368 ? -19.75 30.688 31.656 1 94.31 368 SER B C 1
ATOM 6510 O O . SER B 1 368 ? -19.906 31.75 32.281 1 94.31 368 SER B O 1
ATOM 6512 N N . GLN B 1 369 ? -20.188 30.531 30.484 1 92 369 GLN B N 1
ATOM 6513 C CA . GLN B 1 369 ? -21.062 31.453 29.781 1 92 369 GLN B CA 1
ATOM 6514 C C . GLN B 1 369 ? -20.344 32.75 29.469 1 92 369 GLN B C 1
ATOM 6516 O O . GLN B 1 369 ? -20.984 33.781 29.156 1 92 369 GLN B O 1
ATOM 6521 N N . HIS B 1 370 ? -19.062 32.781 29.672 1 94.5 370 HIS B N 1
ATOM 6522 C CA . HIS B 1 370 ? -18.25 33.938 29.359 1 94.5 370 HIS B CA 1
ATOM 6523 C C . HIS B 1 370 ? -17.297 33.656 28.203 1 94.5 370 HIS B C 1
ATOM 6525 O O . HIS B 1 370 ? -16.234 34.281 28.094 1 94.5 370 HIS B O 1
ATOM 6531 N N . GLY B 1 371 ? -17.625 32.719 27.438 1 95.31 371 GLY B N 1
ATOM 6532 C CA . GLY B 1 371 ? -16.766 32.344 26.328 1 95.31 371 GLY B CA 1
ATOM 6533 C C . GLY B 1 371 ? -17.406 31.359 25.359 1 95.31 371 GLY B C 1
ATOM 6534 O O . GLY B 1 371 ? -18.578 31 25.531 1 95.31 371 GLY B O 1
ATOM 6535 N N . LEU B 1 372 ? -16.672 31.109 24.328 1 94.81 372 LEU B N 1
ATOM 6536 C CA . LEU B 1 372 ? -17.094 30.156 23.297 1 94.81 372 LEU B CA 1
ATOM 6537 C C . LEU B 1 372 ? -16.203 28.922 23.297 1 94.81 372 LEU B C 1
ATOM 6539 O O . LEU B 1 372 ? -14.977 29.031 23.375 1 94.81 372 LEU B O 1
ATOM 6543 N N . CYS B 1 373 ? -16.812 27.797 23.281 1 94.56 373 CYS B N 1
ATOM 6544 C CA . CYS B 1 373 ? -16.062 26.547 23.172 1 94.56 373 CYS B CA 1
ATOM 6545 C C . CYS B 1 373 ? -15.547 26.328 21.75 1 94.56 373 CYS B C 1
ATOM 6547 O O . CYS B 1 373 ? -16.328 26.344 20.797 1 94.56 373 CYS B O 1
ATOM 6549 N N . THR B 1 374 ? -14.242 26.188 21.625 1 93.81 374 THR B N 1
ATOM 6550 C CA . THR B 1 374 ? -13.602 25.984 20.328 1 93.81 374 THR B CA 1
ATOM 6551 C C . THR B 1 374 ? -12.773 24.703 20.328 1 93.81 374 THR B C 1
ATOM 6553 O O . THR B 1 374 ? -12.719 23.984 21.328 1 93.81 374 THR B O 1
ATOM 6556 N N . GLU B 1 375 ? -12.164 24.344 19.188 1 92.5 375 GLU B N 1
ATOM 6557 C CA . GLU B 1 375 ? -11.359 23.141 19.047 1 92.5 375 GLU B CA 1
ATOM 6558 C C . GLU B 1 375 ? -10.094 23.203 19.891 1 92.5 375 GLU B C 1
ATOM 6560 O O . GLU B 1 375 ? -9.453 22.188 20.141 1 92.5 375 GLU B O 1
ATOM 6565 N N . THR B 1 376 ? -9.695 24.453 20.312 1 91.75 376 THR B N 1
ATOM 6566 C CA . THR B 1 376 ? -8.5 24.609 21.141 1 91.75 376 THR B CA 1
ATOM 6567 C C . THR B 1 376 ? -8.883 24.953 22.578 1 91.75 376 THR B C 1
ATOM 6569 O O . THR B 1 376 ? -8.016 25.281 23.391 1 91.75 376 THR B O 1
ATOM 6572 N N . GLY B 1 377 ? -10.133 24.891 22.859 1 92.88 377 GLY B N 1
ATOM 6573 C CA . GLY B 1 377 ? -10.617 25.219 24.203 1 92.88 377 GLY B CA 1
ATOM 6574 C C . GLY B 1 377 ? -11.531 26.422 24.219 1 92.88 377 GLY B C 1
ATOM 6575 O O . GLY B 1 377 ? -12.086 26.812 23.188 1 92.88 377 GLY B O 1
ATOM 6576 N N . CYS B 1 378 ? -11.664 26.922 25.547 1 94.38 378 CYS B N 1
ATOM 6577 C CA . CYS B 1 378 ? -12.547 28.078 25.703 1 94.38 378 CYS B CA 1
ATOM 6578 C C . CYS B 1 378 ? -11.867 29.359 25.266 1 94.38 378 CYS B C 1
ATOM 6580 O O . CYS B 1 378 ? -10.734 29.641 25.672 1 94.38 378 CYS B O 1
ATOM 6582 N N . ARG B 1 379 ? -12.516 29.984 24.359 1 95.12 379 ARG B N 1
ATOM 6583 C CA . ARG B 1 379 ? -12.156 31.359 24.047 1 95.12 379 ARG B CA 1
ATOM 6584 C C . ARG B 1 379 ? -13 32.344 24.844 1 95.12 379 ARG B C 1
ATOM 6586 O O . ARG B 1 379 ? -14.195 32.5 24.594 1 95.12 379 ARG B O 1
ATOM 6593 N N . CYS B 1 380 ? -12.312 33.062 25.734 1 96.19 380 CYS B N 1
ATOM 6594 C CA . CYS B 1 380 ? -13.047 33.906 26.688 1 96.19 380 CYS B CA 1
ATOM 6595 C C . CYS B 1 380 ? -13.414 35.25 26.062 1 96.19 380 CYS B C 1
ATOM 6597 O O . CYS B 1 380 ? -12.641 35.812 25.297 1 96.19 380 CYS B O 1
ATOM 6599 N N . GLU B 1 381 ? -14.625 35.656 26.391 1 94.69 381 GLU B N 1
ATOM 6600 C CA . GLU B 1 381 ? -15.07 37 25.984 1 94.69 381 GLU B CA 1
ATOM 6601 C C . GLU B 1 381 ? -14.258 38.094 26.672 1 94.69 381 GLU B C 1
ATOM 6603 O O . GLU B 1 381 ? -13.508 37.812 27.609 1 94.69 381 GLU B O 1
ATOM 6608 N N . ALA B 1 382 ? -14.461 39.25 26.172 1 94.38 382 ALA B N 1
ATOM 6609 C CA . ALA B 1 382 ? -13.766 40.375 26.781 1 94.38 382 ALA B CA 1
ATOM 6610 C C . ALA B 1 382 ? -14.109 40.5 28.266 1 94.38 382 ALA B C 1
ATOM 6612 O O . ALA B 1 382 ? -15.281 40.406 28.641 1 94.38 382 ALA B O 1
ATOM 6613 N N . GLY B 1 383 ? -13.086 40.719 29.078 1 94.31 383 GLY B N 1
ATOM 6614 C CA . GLY B 1 383 ? -13.281 40.906 30.516 1 94.31 383 GLY B CA 1
ATOM 6615 C C . GLY B 1 383 ? -13.078 39.625 31.312 1 94.31 383 GLY B C 1
ATOM 6616 O O . GLY B 1 383 ? -13.047 39.656 32.531 1 94.31 383 GLY B O 1
ATOM 6617 N N . TRP B 1 384 ? -13.031 38.562 30.594 1 95.56 384 TRP B N 1
ATOM 6618 C CA . TRP B 1 384 ? -12.922 37.25 31.266 1 95.56 384 TRP B CA 1
ATOM 6619 C C . TRP B 1 384 ? -11.68 36.5 30.797 1 95.56 384 TRP B C 1
ATOM 6621 O O . TRP B 1 384 ? -11.148 36.781 29.719 1 95.56 384 TRP B O 1
ATOM 6631 N N . THR B 1 385 ? -11.094 35.594 31.672 1 95.69 385 THR B N 1
ATOM 6632 C CA . THR B 1 385 ? -9.93 34.75 31.375 1 95.69 385 THR B CA 1
ATOM 6633 C C . THR B 1 385 ? -9.992 33.438 32.156 1 95.69 385 THR B C 1
ATOM 6635 O O . THR B 1 385 ? -11 33.125 32.781 1 95.69 385 THR B O 1
ATOM 6638 N N . GLY B 1 386 ? -8.867 32.625 31.891 1 92.88 386 GLY B N 1
ATOM 6639 C CA . GLY B 1 386 ? -8.836 31.297 32.5 1 92.88 386 GLY B CA 1
ATOM 6640 C C . GLY B 1 386 ? -9.195 30.188 31.531 1 92.88 386 GLY B C 1
ATOM 6641 O O . GLY B 1 386 ? -9.719 30.438 30.453 1 92.88 386 GLY B O 1
ATOM 6642 N N . SER B 1 387 ? -9.055 28.938 32 1 92.94 387 SER B N 1
ATOM 6643 C CA . SER B 1 387 ? -9.289 27.766 31.141 1 92.94 387 SER B CA 1
ATOM 6644 C C . SER B 1 387 ? -10.773 27.562 30.875 1 92.94 387 SER B C 1
ATOM 6646 O O . SER B 1 387 ? -11.164 27.016 29.844 1 92.94 387 SER B O 1
ATOM 6648 N N . ASN B 1 388 ? -11.602 28.016 31.797 1 95.12 388 ASN B N 1
ATOM 6649 C CA . ASN B 1 388 ? -13.047 27.906 31.625 1 95.12 388 ASN B CA 1
ATOM 6650 C C . ASN B 1 388 ? -13.719 29.281 31.641 1 95.12 388 ASN B C 1
ATOM 6652 O O . ASN B 1 388 ? -14.93 29.375 31.859 1 95.12 388 ASN B O 1
ATOM 6656 N N . CYS B 1 389 ? -12.906 30.297 31.5 1 96.25 389 CYS B N 1
ATOM 6657 C CA . CYS B 1 389 ? -13.398 31.672 31.453 1 96.25 389 CYS B CA 1
ATOM 6658 C C . CYS B 1 389 ? -14.156 32.031 32.719 1 96.25 389 CYS B C 1
ATOM 6660 O O . CYS B 1 389 ? -15.188 32.688 32.656 1 96.25 389 CYS B O 1
ATOM 6662 N N . SER B 1 390 ? -13.695 31.562 33.875 1 94.62 390 SER B N 1
ATOM 6663 C CA . SER B 1 390 ? -14.375 31.828 35.125 1 94.62 390 SER B CA 1
ATOM 6664 C C . SER B 1 390 ? -13.711 32.969 35.906 1 94.62 390 SER B C 1
ATOM 6666 O O . SER B 1 390 ? -14.234 33.469 36.906 1 94.62 390 SER B O 1
ATOM 6668 N N . GLU B 1 391 ? -12.625 33.469 35.344 1 95.06 391 GLU B N 1
ATOM 6669 C CA . GLU B 1 391 ? -11.867 34.5 36.031 1 95.06 391 GLU B CA 1
ATOM 6670 C C . GLU B 1 391 ? -12.031 35.844 35.312 1 95.06 391 GLU B C 1
ATOM 6672 O O . GLU B 1 391 ? -11.914 35.938 34.094 1 95.06 391 GLU B O 1
ATOM 6677 N N . ALA B 1 392 ? -12.375 36.844 36.125 1 94.25 392 ALA B N 1
ATOM 6678 C CA . ALA B 1 392 ? -12.43 38.188 35.531 1 94.25 392 ALA B CA 1
ATOM 6679 C C . ALA B 1 392 ? -11.031 38.781 35.375 1 94.25 392 ALA B C 1
ATOM 6681 O O . ALA B 1 392 ? -10.094 38.375 36.062 1 94.25 392 ALA B O 1
ATOM 6682 N N . CYS B 1 393 ? -10.914 39.656 34.406 1 95.31 393 CYS B N 1
ATOM 6683 C CA . CYS B 1 393 ? -9.641 40.344 34.219 1 95.31 393 CYS B CA 1
ATOM 6684 C C . CYS B 1 393 ? -9.211 41.062 35.469 1 95.31 393 CYS B C 1
ATOM 6686 O O . CYS B 1 393 ? -10.047 41.594 36.219 1 95.31 393 CYS B O 1
ATOM 6688 N N . SER B 1 394 ? -7.859 41.094 35.75 1 92.06 394 SER B N 1
ATOM 6689 C CA . SER B 1 394 ? -7.312 41.938 36.812 1 92.06 394 SER B CA 1
ATOM 6690 C C . SER B 1 394 ? -7.363 43.406 36.406 1 92.06 394 SER B C 1
ATOM 6692 O O . SER B 1 394 ? -7.645 43.75 35.25 1 92.06 394 SER B O 1
ATOM 6694 N N . ASN B 1 395 ? -7.223 44.188 37.438 1 89.94 395 ASN B N 1
ATOM 6695 C CA . ASN B 1 395 ? -7.262 45.625 37.156 1 89.94 395 ASN B CA 1
ATOM 6696 C C . ASN B 1 395 ? -6.156 46.031 36.188 1 89.94 395 ASN B C 1
ATOM 6698 O O . ASN B 1 395 ? -6.215 47.125 35.594 1 89.94 395 ASN B O 1
ATOM 6702 N N . GLY B 1 396 ? -5.316 45.188 35.938 1 88.38 396 GLY B N 1
ATOM 6703 C CA . GLY B 1 396 ? -4.207 45.531 35.062 1 88.38 396 GLY B CA 1
ATOM 6704 C C . GLY B 1 396 ? -4.418 45.062 33.656 1 88.38 396 GLY B C 1
ATOM 6705 O O . GLY B 1 396 ? -3.611 45.375 32.75 1 88.38 396 GLY B O 1
ATOM 6706 N N . SER B 1 397 ? -5.469 44.281 33.438 1 93.38 397 SER B N 1
ATOM 6707 C CA . SER B 1 397 ? -5.676 43.719 32.094 1 93.38 397 SER B CA 1
ATOM 6708 C C . SER B 1 397 ? -7.145 43.781 31.703 1 93.38 397 SER B C 1
ATOM 6710 O O . SER B 1 397 ? -8.023 43.969 32.562 1 93.38 397 SER B O 1
ATOM 6712 N N . PHE B 1 398 ? -7.355 43.875 30.359 1 91.12 398 PHE B N 1
ATOM 6713 C CA . PHE B 1 398 ? -8.727 43.906 29.859 1 91.12 398 PHE B CA 1
ATOM 6714 C C . PHE B 1 398 ? -8.805 43.219 28.5 1 91.12 398 PHE B C 1
ATOM 6716 O O . PHE B 1 398 ? -7.801 42.688 28 1 91.12 398 PHE B O 1
ATOM 6723 N N . GLY B 1 399 ? -10.109 43.125 27.938 1 91.31 399 GLY B N 1
ATOM 6724 C CA . GLY B 1 399 ? -10.312 42.562 26.594 1 91.31 399 GLY B CA 1
ATOM 6725 C C . GLY B 1 399 ? -10.539 41.062 26.594 1 91.31 399 GLY B C 1
ATOM 6726 O O . GLY B 1 399 ? -10.812 40.469 27.641 1 91.31 399 GLY B O 1
ATOM 6727 N N . GLU B 1 400 ? -10.492 40.469 25.328 1 90.88 400 GLU B N 1
ATOM 6728 C CA . GLU B 1 400 ? -10.641 39.031 25.172 1 90.88 400 GLU B CA 1
ATOM 6729 C C . GLU B 1 400 ? -9.477 38.281 25.812 1 90.88 400 GLU B C 1
ATOM 6731 O O . GLU B 1 400 ? -8.312 38.625 25.594 1 90.88 400 GLU B O 1
ATOM 6736 N N . ASP B 1 401 ? -9.859 37.312 26.625 1 94.19 401 ASP B N 1
ATOM 6737 C CA . ASP B 1 401 ? -8.859 36.5 27.344 1 94.19 401 ASP B CA 1
ATOM 6738 C C . ASP B 1 401 ? -7.965 37.406 28.188 1 94.19 401 ASP B C 1
ATOM 6740 O O . ASP B 1 401 ? -6.863 37 28.578 1 94.19 401 ASP B O 1
ATOM 6744 N N . CYS B 1 402 ? -8.398 38.688 28.438 1 93.62 402 CYS B N 1
ATOM 6745 C CA . CYS B 1 402 ? -7.637 39.688 29.188 1 93.62 402 CYS B CA 1
ATOM 6746 C C . CYS B 1 402 ? -6.266 39.906 28.562 1 93.62 402 CYS B C 1
ATOM 6748 O O . CYS B 1 402 ? -5.262 40.031 29.266 1 93.62 402 CYS B O 1
ATOM 6750 N N . ALA B 1 403 ? -6.215 39.812 27.266 1 90.12 403 ALA B N 1
ATOM 6751 C CA . ALA B 1 403 ? -4.945 39.812 26.547 1 90.12 403 ALA B CA 1
ATOM 6752 C C . ALA B 1 403 ? -4.367 41.219 26.453 1 90.12 403 ALA B C 1
ATOM 6754 O O . ALA B 1 403 ? -3.178 41.375 26.172 1 90.12 403 ALA B O 1
ATOM 6755 N N . MET B 1 404 ? -5.16 42.281 26.797 1 84.12 404 MET B N 1
ATOM 6756 C CA . MET B 1 404 ? -4.719 43.656 26.672 1 84.12 404 MET B CA 1
ATOM 6757 C C . MET B 1 404 ? -4.332 44.219 28.031 1 84.12 404 MET B C 1
ATOM 6759 O O . MET B 1 404 ? -4.91 43.875 29.062 1 84.12 404 MET B O 1
ATOM 6763 N N . ARG B 1 405 ? -3.373 45.125 28.109 1 87.56 405 ARG B N 1
ATOM 6764 C CA . ARG B 1 405 ? -2.906 45.75 29.344 1 87.56 405 ARG B CA 1
ATOM 6765 C C . ARG B 1 405 ? -3.586 47.094 29.562 1 87.56 405 ARG B C 1
ATOM 6767 O O . ARG B 1 405 ? -3.703 47.906 28.641 1 87.56 405 ARG B O 1
ATOM 6774 N N . CYS B 1 406 ? -4.102 47.312 30.781 1 87.31 406 CYS B N 1
ATOM 6775 C CA . CYS B 1 406 ? -4.703 48.594 31.141 1 87.31 406 CYS B CA 1
ATOM 6776 C C . CYS B 1 406 ? -3.637 49.688 31.344 1 87.31 406 CYS B C 1
ATOM 6778 O O . CYS B 1 406 ? -2.561 49.375 31.859 1 87.31 406 CYS B O 1
ATOM 6780 N N . GLN B 1 407 ? -3.924 50.938 30.984 1 83.38 407 GLN B N 1
ATOM 6781 C CA . GLN B 1 407 ? -2.982 52.062 31.094 1 83.38 407 GLN B CA 1
ATOM 6782 C C . GLN B 1 407 ? -3.41 53.031 32.188 1 83.38 407 GLN B C 1
ATOM 6784 O O . GLN B 1 407 ? -2.867 54.125 32.281 1 83.38 407 GLN B O 1
ATOM 6789 N N . CYS B 1 408 ? -4.363 52.625 32.938 1 86 408 CYS B N 1
ATOM 6790 C CA . CYS B 1 408 ? -4.906 53.531 33.969 1 86 408 CYS B CA 1
ATOM 6791 C C . CYS B 1 408 ? -3.863 53.812 35.031 1 86 408 CYS B C 1
ATOM 6793 O O . CYS B 1 408 ? -3.09 52.938 35.438 1 86 408 CYS B O 1
ATOM 6795 N N . GLN B 1 409 ? -3.898 55.094 35.469 1 84.75 409 GLN B N 1
ATOM 6796 C CA . GLN B 1 409 ? -2.941 55.531 36.469 1 84.75 409 GLN B CA 1
ATOM 6797 C C . GLN B 1 409 ? -3.652 56 37.719 1 84.75 409 GLN B C 1
ATOM 6799 O O . GLN B 1 409 ? -4.883 56.062 37.781 1 84.75 409 GLN B O 1
ATOM 6804 N N . ASN B 1 410 ? -2.854 56.156 38.812 1 87.44 410 ASN B N 1
ATOM 6805 C CA . ASN B 1 410 ? -3.273 56.75 40.062 1 87.44 410 ASN B CA 1
ATOM 6806 C C . ASN B 1 410 ? -4.438 56 40.688 1 87.44 410 ASN B C 1
ATOM 6808 O O . ASN B 1 410 ? -5.395 56.594 41.156 1 87.44 410 ASN B O 1
ATOM 6812 N N . GLY B 1 411 ? -4.301 54.781 40.625 1 86.25 411 GLY B N 1
ATOM 6813 C CA . GLY B 1 411 ? -5.266 53.938 41.312 1 86.25 411 GLY B CA 1
ATOM 6814 C C . GLY B 1 411 ? -6.605 53.875 40.594 1 86.25 411 GLY B C 1
ATOM 6815 O O . GLY B 1 411 ? -7.598 53.438 41.188 1 86.25 411 GLY B O 1
ATOM 6816 N N . ALA B 1 412 ? -6.594 54.344 39.375 1 90.38 412 ALA B N 1
ATOM 6817 C CA . ALA B 1 412 ? -7.832 54.312 38.594 1 90.38 412 ALA B CA 1
ATOM 6818 C C . ALA B 1 412 ? -8.242 52.875 38.281 1 90.38 412 ALA B C 1
ATOM 6820 O O . ALA B 1 412 ? -7.387 52 38.156 1 90.38 412 ALA B O 1
ATOM 6821 N N . ALA B 1 413 ? -9.539 52.625 38.312 1 91.56 413 ALA B N 1
ATOM 6822 C CA . ALA B 1 413 ? -10.062 51.312 37.938 1 91.56 413 ALA B CA 1
ATOM 6823 C C . ALA B 1 413 ? -10.148 51.188 36.406 1 91.56 413 ALA B C 1
ATOM 6825 O O . ALA B 1 413 ? -10.492 52.125 35.719 1 91.56 413 ALA B O 1
ATOM 6826 N N . CYS B 1 414 ? -9.742 50 35.969 1 93.69 414 CYS B N 1
ATOM 6827 C CA . CYS B 1 414 ? -9.781 49.688 34.531 1 93.69 414 CYS B CA 1
ATOM 6828 C C . CYS B 1 414 ? -10.992 48.812 34.219 1 93.69 414 CYS B C 1
ATOM 6830 O O . CYS B 1 414 ? -11.234 47.812 34.875 1 93.69 414 CYS B O 1
ATOM 6832 N N . ASP B 1 415 ? -11.75 49.312 33.219 1 91.38 415 ASP B N 1
ATOM 6833 C CA . ASP B 1 415 ? -12.859 48.5 32.75 1 91.38 415 ASP B CA 1
ATOM 6834 C C . ASP B 1 415 ? -12.352 47.188 32.156 1 91.38 415 ASP B C 1
ATOM 6836 O O . ASP B 1 415 ? -11.602 47.188 31.172 1 91.38 415 ASP B O 1
ATOM 6840 N N . PRO B 1 416 ? -12.828 46.062 32.656 1 91.94 416 PRO B N 1
ATOM 6841 C CA . PRO B 1 416 ? -12.281 44.781 32.219 1 91.94 416 PRO B CA 1
ATOM 6842 C C . PRO B 1 416 ? -12.664 44.469 30.781 1 91.94 416 PRO B C 1
ATOM 6844 O O . PRO B 1 416 ? -12 43.656 30.125 1 91.94 416 PRO B O 1
ATOM 6847 N N . VAL B 1 417 ? -13.766 44.938 30.219 1 90.44 417 VAL B N 1
ATOM 6848 C CA . VAL B 1 417 ? -14.234 44.625 28.875 1 90.44 417 VAL B CA 1
ATOM 6849 C C . VAL B 1 417 ? -13.547 45.562 27.875 1 90.44 417 VAL B C 1
ATOM 6851 O O . VAL B 1 417 ? -12.898 45.094 26.938 1 90.44 417 VAL B O 1
ATOM 6854 N N . GLY B 1 418 ? -13.57 46.875 28.109 1 87.81 418 GLY B N 1
ATOM 6855 C CA . GLY B 1 418 ? -13.133 47.844 27.125 1 87.81 418 GLY B CA 1
ATOM 6856 C C . GLY B 1 418 ? -11.828 48.531 27.484 1 87.81 418 GLY B C 1
ATOM 6857 O O . GLY B 1 418 ? -11.195 49.156 26.641 1 87.81 418 GLY B O 1
ATOM 6858 N N . GLY B 1 419 ? -11.445 48.531 28.703 1 89.12 419 GLY B N 1
ATOM 6859 C CA . GLY B 1 419 ? -10.172 49.094 29.125 1 89.12 419 GLY B CA 1
ATOM 6860 C C . GLY B 1 419 ? -10.273 50.562 29.516 1 89.12 419 GLY B C 1
ATOM 6861 O O . GLY B 1 419 ? -9.258 51.188 29.797 1 89.12 419 GLY B O 1
ATOM 6862 N N . THR B 1 420 ? -11.461 51.094 29.5 1 85.69 420 THR B N 1
ATOM 6863 C CA . THR B 1 420 ? -11.641 52.5 29.891 1 85.69 420 THR B CA 1
ATOM 6864 C C . THR B 1 420 ? -11.352 52.688 31.375 1 85.69 420 THR B C 1
ATOM 6866 O O . THR B 1 420 ? -11.711 51.844 32.188 1 85.69 420 THR B O 1
ATOM 6869 N N . CYS B 1 421 ? -10.734 53.875 31.719 1 88.06 421 CYS B N 1
ATOM 6870 C CA . CYS B 1 421 ? -10.352 54.156 33.094 1 88.06 421 CYS B CA 1
ATOM 6871 C C . CYS B 1 421 ? -11.43 54.969 33.812 1 88.06 421 CYS B C 1
ATOM 6873 O O . CYS B 1 421 ? -12.047 55.844 33.219 1 88.06 421 CYS B O 1
ATOM 6875 N N . THR B 1 422 ? -11.766 54.562 34.969 1 90 422 THR B N 1
ATOM 6876 C CA . THR B 1 422 ? -12.562 55.344 35.906 1 90 422 THR B CA 1
ATOM 6877 C C . THR B 1 422 ? -11.672 56.031 36.938 1 90 422 THR B C 1
ATOM 6879 O O . THR B 1 422 ? -11.125 55.375 37.812 1 90 422 THR B O 1
ATOM 6882 N N . CYS B 1 423 ? -11.625 57.312 36.844 1 87.56 423 CYS B N 1
ATOM 6883 C CA . CYS B 1 423 ? -10.68 58.062 37.656 1 87.56 423 CYS B CA 1
ATOM 6884 C C . CYS B 1 423 ? -11.211 58.25 39.094 1 87.56 423 CYS B C 1
ATOM 6886 O O . CYS B 1 423 ? -12.398 58.5 39.281 1 87.56 423 CYS B O 1
ATOM 6888 N N . PRO B 1 424 ? -10.383 58.062 40.062 1 89.81 424 PRO B N 1
ATOM 6889 C CA . PRO B 1 424 ? -10.773 58.438 41.438 1 89.81 424 PRO B CA 1
ATOM 6890 C C . PRO B 1 424 ? -10.922 59.938 41.625 1 89.81 424 PRO B C 1
ATOM 6892 O O . PRO B 1 424 ? -10.477 60.719 40.75 1 89.81 424 PRO B O 1
ATOM 6895 N N . PRO B 1 425 ? -11.688 60.25 42.75 1 86.81 425 PRO B N 1
ATOM 6896 C CA . PRO B 1 425 ? -11.805 61.688 42.969 1 86.81 425 PRO B CA 1
ATOM 6897 C C . PRO B 1 425 ? -10.445 62.406 43.031 1 86.81 425 PRO B C 1
ATOM 6899 O O . PRO B 1 425 ? -9.5 61.875 43.625 1 86.81 425 PRO B O 1
ATOM 6902 N N . GLY B 1 426 ? -10.367 63.5 42.375 1 83.06 426 GLY B N 1
ATOM 6903 C CA . GLY B 1 426 ? -9.148 64.312 42.375 1 83.06 426 GLY B CA 1
ATOM 6904 C C . GLY B 1 426 ? -8.32 64.125 41.125 1 83.06 426 GLY B C 1
ATOM 6905 O O . GLY B 1 426 ? -7.367 64.875 40.906 1 83.06 426 GLY B O 1
ATOM 6906 N N . PHE B 1 427 ? -8.719 63.125 40.406 1 86.31 427 PHE B N 1
ATOM 6907 C CA . PHE B 1 427 ? -7.965 62.844 39.188 1 86.31 427 PHE B CA 1
ATOM 6908 C C . PHE B 1 427 ? -8.883 62.875 37.969 1 86.31 427 PHE B C 1
ATOM 6910 O O . PHE B 1 427 ? -10.086 62.625 38.094 1 86.31 427 PHE B O 1
ATOM 6917 N N . THR B 1 428 ? -8.281 63.312 36.812 1 79.62 428 THR B N 1
ATOM 6918 C CA . THR B 1 428 ? -9.023 63.375 35.562 1 79.62 428 THR B CA 1
ATOM 6919 C C . THR B 1 428 ? -8.125 63 34.375 1 79.62 428 THR B C 1
ATOM 6921 O O . THR B 1 428 ? -6.957 62.656 34.562 1 79.62 428 THR B O 1
ATOM 6924 N N . GLY B 1 429 ? -8.797 62.844 33.188 1 74.62 429 GLY B N 1
ATOM 6925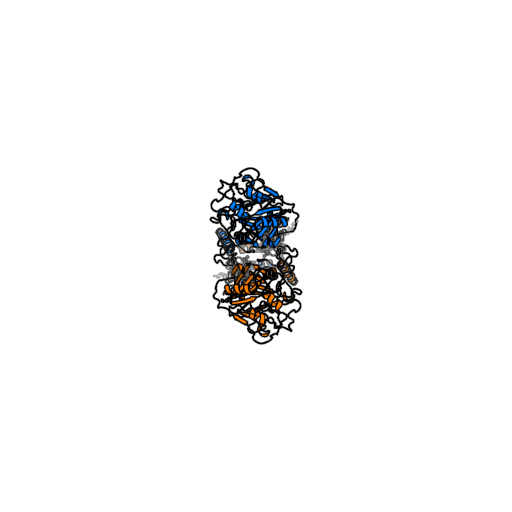 C CA . GLY B 1 429 ? -8.078 62.406 32 1 74.62 429 GLY B CA 1
ATOM 6926 C C . GLY B 1 429 ? -8.469 61.031 31.531 1 74.62 429 GLY B C 1
ATOM 6927 O O . GLY B 1 429 ? -9.203 60.312 32.219 1 74.62 429 GLY B O 1
ATOM 6928 N N . HIS B 1 430 ? -7.926 60.562 30.375 1 75.62 430 HIS B N 1
ATOM 6929 C CA . HIS B 1 430 ? -8.281 59.281 29.797 1 75.62 430 HIS B CA 1
ATOM 6930 C C . HIS B 1 430 ? -7.699 58.125 30.609 1 75.62 430 HIS B C 1
ATOM 6932 O O . HIS B 1 430 ? -8.336 57.094 30.75 1 75.62 430 HIS B O 1
ATOM 6938 N N . THR B 1 431 ? -6.484 58.344 31.141 1 85.5 431 THR B N 1
ATOM 6939 C CA . THR B 1 431 ? -5.855 57.312 31.953 1 85.5 431 THR B CA 1
ATOM 6940 C C . THR B 1 431 ? -5.781 57.75 33.406 1 85.5 431 THR B C 1
ATOM 6942 O O . THR B 1 431 ? -5.062 57.156 34.219 1 85.5 431 THR B O 1
ATOM 6945 N N . CYS B 1 432 ? -6.484 58.875 33.719 1 84.19 432 CYS B N 1
ATOM 6946 C CA . CYS B 1 432 ? -6.508 59.438 35.062 1 84.19 432 CYS B CA 1
ATOM 6947 C C . CYS B 1 432 ? -5.109 59.875 35.469 1 84.19 432 CYS B C 1
ATOM 6949 O O . CYS B 1 432 ? -4.711 59.656 36.625 1 84.19 432 CYS B O 1
ATOM 6951 N N . GLU B 1 433 ? -4.457 60.406 34.594 1 79.19 433 GLU B N 1
ATOM 6952 C CA . GLU B 1 433 ? -3.072 60.781 34.875 1 79.19 433 GLU B CA 1
ATOM 6953 C C . GLU B 1 433 ? -2.984 62.188 35.438 1 79.19 433 GLU B C 1
ATOM 6955 O O . GLU B 1 433 ? -1.976 62.562 36.062 1 79.19 433 GLU B O 1
ATOM 6960 N N . GLN B 1 434 ? -4.133 62.969 35.344 1 76.25 434 GLN B N 1
ATOM 6961 C CA . GLN B 1 434 ? -4.09 64.375 35.719 1 76.25 434 GLN B CA 1
ATOM 6962 C C . GLN B 1 434 ? -4.844 64.625 37.031 1 76.25 434 GLN B C 1
ATOM 6964 O O . GLN B 1 434 ? -5.918 64.062 37.25 1 76.25 434 GLN B O 1
ATOM 6969 N N . GLU B 1 435 ? -4.199 65.438 37.781 1 81.12 435 GLU B N 1
ATOM 6970 C CA . GLU B 1 435 ? -4.918 65.938 38.969 1 81.12 435 GLU B CA 1
ATOM 6971 C C . GLU B 1 435 ? -5.926 67 38.625 1 81.12 435 GLU B C 1
ATOM 6973 O O . GLU B 1 435 ? -5.77 67.688 37.594 1 81.12 435 GLU B O 1
ATOM 6978 N N . CYS B 1 436 ? -6.938 67.188 39.469 1 77.19 436 CYS B N 1
ATOM 6979 C CA . CYS B 1 436 ? -7.922 68.25 39.219 1 77.19 436 CYS B CA 1
ATOM 6980 C C . CYS B 1 436 ? -7.254 69.625 39.156 1 77.19 436 CYS B C 1
ATOM 6982 O O . CYS B 1 436 ? -6.305 69.875 39.875 1 77.19 436 CYS B O 1
ATOM 6984 N N . PRO B 1 437 ? -7.793 70.5 38.156 1 71.62 437 PRO B N 1
ATOM 6985 C CA . PRO B 1 437 ? -7.293 71.875 38.156 1 71.62 437 PRO B CA 1
ATOM 6986 C C . PRO B 1 437 ? -7.555 72.625 39.469 1 71.62 437 PRO B C 1
ATOM 6988 O O . PRO B 1 437 ? -8.445 72.25 40.219 1 71.62 437 PRO B O 1
ATOM 6991 N N . LEU B 1 438 ? -6.773 73.562 39.531 1 70.12 438 LEU B N 1
ATOM 6992 C CA . LEU B 1 438 ? -6.93 74.375 40.75 1 70.12 438 LEU B CA 1
ATOM 6993 C C . LEU B 1 438 ? -8.352 74.938 40.875 1 70.12 438 LEU B C 1
ATOM 6995 O O . LEU B 1 438 ? -8.891 75.438 39.906 1 70.12 438 LEU B O 1
ATOM 6999 N N . GLY B 1 439 ? -8.906 74.75 41.938 1 69.19 439 GLY B N 1
ATOM 7000 C CA . GLY B 1 439 ? -10.242 75.25 42.219 1 69.19 439 GLY B CA 1
ATOM 7001 C C . GLY B 1 439 ? -11.328 74.188 42.031 1 69.19 439 GLY B C 1
ATOM 7002 O O . GLY B 1 439 ? -12.5 74.438 42.312 1 69.19 439 GLY B O 1
ATOM 7003 N N . TRP B 1 440 ? -10.859 73.062 41.5 1 78.62 440 TRP B N 1
ATOM 7004 C CA . TRP B 1 440 ? -11.828 72.062 41.25 1 78.62 440 TRP B CA 1
ATOM 7005 C C . TRP B 1 440 ? -11.461 70.75 42 1 78.62 440 TRP B C 1
ATOM 7007 O O . TRP B 1 440 ? -10.281 70.5 42.281 1 78.62 440 TRP B O 1
ATOM 7017 N N . HIS B 1 441 ? -12.43 70.062 42.406 1 79.94 441 HIS B N 1
ATOM 7018 C CA . HIS B 1 441 ? -12.172 68.812 43.094 1 79.94 441 HIS B CA 1
ATOM 7019 C C . HIS B 1 441 ? -13.273 67.812 42.844 1 79.94 441 HIS B C 1
ATOM 7021 O O . HIS B 1 441 ? -14.234 68.125 42.125 1 79.94 441 HIS B O 1
ATOM 7027 N N . GLY B 1 442 ? -13.086 66.5 43.344 1 79.44 442 GLY B N 1
ATOM 7028 C CA . GLY B 1 442 ? -14.102 65.5 43.281 1 79.44 442 GLY B CA 1
ATOM 7029 C C . GLY B 1 442 ? -13.984 64.625 42.031 1 79.44 442 GLY B C 1
ATOM 7030 O O . GLY B 1 442 ? -12.977 64.625 41.344 1 79.44 442 GLY B O 1
ATOM 7031 N N . PRO B 1 443 ? -15.086 63.781 41.812 1 81.56 443 PRO B N 1
ATOM 7032 C CA . PRO B 1 443 ? -15.117 62.906 40.656 1 81.56 443 PRO B CA 1
ATOM 7033 C C . PRO B 1 443 ? -15.227 63.688 39.344 1 81.56 443 PRO B C 1
ATOM 7035 O O . PRO B 1 443 ? -16.109 64.562 39.219 1 81.56 443 PRO B O 1
ATOM 7038 N N . GLY B 1 444 ? -14.242 63.469 38.5 1 79.94 444 GLY B N 1
ATOM 7039 C CA . GLY B 1 444 ? -14.242 64.188 37.219 1 79.94 444 GLY B CA 1
ATOM 7040 C C . GLY B 1 444 ? -13.867 65.625 37.312 1 79.94 444 GLY B C 1
ATOM 7041 O O . GLY B 1 444 ? -13.977 66.375 36.344 1 79.94 444 GLY B O 1
ATOM 7042 N N . CYS B 1 445 ? -13.57 66.062 38.594 1 79.12 445 CYS B N 1
ATOM 7043 C CA . CYS B 1 445 ? -13.18 67.438 38.844 1 79.12 445 CYS B CA 1
ATOM 7044 C C . CYS B 1 445 ? -14.305 68.375 38.5 1 79.12 445 CYS B C 1
ATOM 7046 O O . CYS B 1 445 ? -14.062 69.375 37.844 1 79.12 445 CYS B O 1
ATOM 7048 N N . GLN B 1 446 ? -15.477 67.938 38.781 1 79.81 446 GLN B N 1
ATOM 7049 C CA . GLN B 1 446 ? -16.641 68.75 38.375 1 79.81 446 GLN B CA 1
ATOM 7050 C C . GLN B 1 446 ? -17.172 69.625 39.5 1 79.81 446 GLN B C 1
ATOM 7052 O O . GLN B 1 446 ? -18.062 70.438 39.312 1 79.81 446 GLN B O 1
ATOM 7057 N N . ARG B 1 447 ? -16.562 69.5 40.688 1 80.25 447 ARG B N 1
ATOM 7058 C CA . ARG B 1 447 ? -17.016 70.25 41.844 1 80.25 447 ARG B CA 1
ATOM 7059 C C . ARG B 1 447 ? -16.062 71.438 42.125 1 80.25 447 ARG B C 1
ATOM 7061 O O . ARG B 1 447 ? -14.844 71.25 42.156 1 80.25 447 ARG B O 1
ATOM 7068 N N . ARG B 1 448 ? -16.609 72.562 42.188 1 78.69 448 ARG B N 1
ATOM 7069 C CA . ARG B 1 448 ? -15.797 73.75 42.5 1 78.69 448 ARG B CA 1
ATOM 7070 C C . ARG B 1 448 ? -15.484 73.812 44 1 78.69 448 ARG B C 1
ATOM 7072 O O . ARG B 1 448 ? -16.312 73.438 44.844 1 78.69 448 ARG B O 1
ATOM 7079 N N . CYS B 1 449 ? -14.375 74.25 44.312 1 79 449 CYS B N 1
ATOM 7080 C CA . CYS B 1 449 ? -13.992 74.5 45.719 1 79 449 CYS B CA 1
ATOM 7081 C C . CYS B 1 449 ? -14.852 75.562 46.375 1 79 449 CYS B C 1
ATOM 7083 O O . CYS B 1 449 ? -15.062 76.625 45.781 1 79 449 CYS B O 1
ATOM 7085 N N . GLU B 1 450 ? -15.523 75.25 47.438 1 78.81 450 GLU B N 1
ATOM 7086 C CA . GLU B 1 450 ? -16.344 76.188 48.188 1 78.81 450 GLU B CA 1
ATOM 7087 C C . GLU B 1 450 ? -15.586 76.812 49.344 1 78.81 450 GLU B C 1
ATOM 7089 O O . GLU B 1 450 ? -16.062 76.75 50.5 1 78.81 450 GLU B O 1
ATOM 7094 N N . CYS B 1 451 ? -14.406 77.188 49.062 1 76.19 451 CYS B N 1
ATOM 7095 C CA . CYS B 1 451 ? -13.602 77.75 50.125 1 76.19 451 CYS B CA 1
ATOM 7096 C C . CYS B 1 451 ? -13.781 79.25 50.188 1 76.19 451 CYS B C 1
ATOM 7098 O O . CYS B 1 451 ? -14.156 79.875 49.188 1 76.19 451 CYS B O 1
ATOM 7100 N N . GLU B 1 452 ? -13.602 79.75 51.344 1 71.12 452 GLU B N 1
ATOM 7101 C CA . GLU B 1 452 ? -13.719 81.188 51.5 1 71.12 452 GLU B CA 1
ATOM 7102 C C . GLU B 1 452 ? -12.797 81.938 50.531 1 71.12 452 GLU B C 1
ATOM 7104 O O . GLU B 1 452 ? -11.672 81.5 50.281 1 71.12 452 GLU B O 1
ATOM 7109 N N . HIS B 1 453 ? -13.219 83.062 49.938 1 59.53 453 HIS B N 1
ATOM 7110 C CA . HIS B 1 453 ? -12.508 83.938 49.031 1 59.53 453 HIS B CA 1
ATOM 7111 C C . HIS B 1 453 ? -12.07 83.188 47.781 1 59.53 453 HIS B C 1
ATOM 7113 O O . HIS B 1 453 ? -11.047 83.5 47.188 1 59.53 453 HIS B O 1
ATOM 7119 N N . GLN B 1 454 ? -12.75 82 47.5 1 62.31 454 GLN B N 1
ATOM 7120 C CA . GLN B 1 454 ? -12.555 81.188 46.281 1 62.31 454 GLN B CA 1
ATOM 7121 C C . GLN B 1 454 ? -11.18 80.562 46.281 1 62.31 454 GLN B C 1
ATOM 7123 O O . GLN B 1 454 ? -10.562 80.375 45.219 1 62.31 454 GLN B O 1
ATOM 7128 N N . CYS B 1 455 ? -10.672 80.312 47.469 1 64.75 455 CYS B N 1
ATOM 7129 C CA . CYS B 1 455 ? -9.391 79.625 47.625 1 64.75 455 CYS B CA 1
ATOM 7130 C C . CYS B 1 455 ? -9.477 78.188 47.125 1 64.75 455 CYS B C 1
ATOM 7132 O O . CYS B 1 455 ? -10.539 77.562 47.156 1 64.75 455 CYS B O 1
ATOM 7134 N N . PRO B 1 456 ? -8.328 77.625 46.531 1 73.38 456 PRO B N 1
ATOM 7135 C CA . PRO B 1 456 ? -8.328 76.25 46.062 1 73.38 456 PRO B CA 1
ATOM 7136 C C . PRO B 1 456 ? -8.469 75.25 47.188 1 73.38 456 PRO B C 1
ATOM 7138 O O . PRO B 1 456 ? -8.219 75.562 48.344 1 73.38 456 PRO B O 1
ATOM 7141 N N . CYS B 1 457 ? -9.031 74.125 46.875 1 76.88 457 CYS B N 1
ATOM 7142 C CA . CYS B 1 457 ? -9.281 73.062 47.844 1 76.88 457 CYS B CA 1
ATOM 7143 C C . CYS B 1 457 ? -8.516 71.812 47.469 1 76.88 457 CYS B C 1
ATOM 7145 O O . CYS B 1 457 ? -7.84 71.75 46.438 1 76.88 457 CYS B O 1
ATOM 7147 N N . ASP B 1 458 ? -8.367 70.875 48.438 1 79.19 458 ASP B N 1
ATOM 7148 C CA . ASP B 1 458 ? -7.797 69.562 48.125 1 79.19 458 ASP B CA 1
ATOM 7149 C C . ASP B 1 458 ? -8.523 68.875 46.969 1 79.19 458 ASP B C 1
ATOM 7151 O O . ASP B 1 458 ? -9.742 68.75 47 1 79.19 458 ASP B O 1
ATOM 7155 N N . PRO B 1 459 ? -7.766 68.562 45.938 1 82.12 459 PRO B N 1
ATOM 7156 C CA . PRO B 1 459 ? -8.414 68.062 44.75 1 82.12 459 PRO B CA 1
ATOM 7157 C C . PRO B 1 459 ? -9.188 66.75 45 1 82.12 459 PRO B C 1
ATOM 7159 O O . PRO B 1 459 ? -10.133 66.438 44.25 1 82.12 459 PRO B O 1
ATOM 7162 N N . GLN B 1 460 ? -8.859 66 45.906 1 83.12 460 GLN B N 1
ATOM 7163 C CA . GLN B 1 460 ? -9.516 64.75 46.188 1 83.12 460 GLN B CA 1
ATOM 7164 C C . GLN B 1 460 ? -10.727 64.938 47.094 1 83.12 460 GLN B C 1
ATOM 7166 O O . GLN B 1 460 ? -11.797 64.375 46.844 1 83.12 460 GLN B O 1
ATOM 7171 N N . THR B 1 461 ? -10.664 65.812 48.156 1 80.94 461 THR B N 1
ATOM 7172 C CA . THR B 1 461 ? -11.672 65.875 49.188 1 80.94 461 THR B CA 1
ATOM 7173 C C . THR B 1 461 ? -12.469 67.188 49.125 1 80.94 461 THR B C 1
ATOM 7175 O O . THR B 1 461 ? -13.57 67.25 49.656 1 80.94 461 THR B O 1
ATOM 7178 N N . GLY B 1 462 ? -11.961 68.125 48.531 1 79.62 462 GLY B N 1
ATOM 7179 C CA . GLY B 1 462 ? -12.594 69.438 48.5 1 79.62 462 GLY B CA 1
ATOM 7180 C C . GLY B 1 462 ? -12.352 70.25 49.75 1 79.62 462 GLY B C 1
ATOM 7181 O O . GLY B 1 462 ? -12.898 71.312 49.906 1 79.62 462 GLY B O 1
ATOM 7182 N N . SER B 1 463 ? -11.633 69.688 50.688 1 80.81 463 SER B N 1
ATOM 7183 C CA . SER B 1 463 ? -11.367 70.375 51.938 1 80.81 463 SER B CA 1
ATOM 7184 C C . SER B 1 463 ? -10.531 71.625 51.719 1 80.81 463 SER B C 1
ATOM 7186 O O . SER B 1 463 ? -9.578 71.625 50.938 1 80.81 463 SER B O 1
ATOM 7188 N N . CYS B 1 464 ? -11.078 72.75 52.219 1 71 464 CYS B N 1
ATOM 7189 C CA . CYS B 1 464 ? -10.414 74.062 52.062 1 71 464 CYS B CA 1
ATOM 7190 C C . CYS B 1 464 ? -9.164 74.125 52.938 1 71 464 CYS B C 1
ATOM 7192 O O . CYS B 1 464 ? -8.492 75.188 52.969 1 71 464 CYS B O 1
ATOM 7194 N N . SER B 1 465 ? -9.078 73.188 53.688 1 57.56 465 SER B N 1
ATOM 7195 C CA . SER B 1 465 ? -7.934 73.312 54.562 1 57.56 465 SER B CA 1
ATOM 7196 C C . SER B 1 465 ? -6.633 73.438 53.781 1 57.56 465 SER B C 1
ATOM 7198 O O . SER B 1 465 ? -5.543 73.375 54.344 1 57.56 465 SER B O 1
ATOM 7200 N N . LEU B 1 466 ? -6.742 73.5 52.562 1 52.41 466 LEU B N 1
ATOM 7201 C CA . LEU B 1 466 ? -5.551 73.5 51.719 1 52.41 466 LEU B CA 1
ATOM 7202 C C . LEU B 1 466 ? -4.91 74.875 51.75 1 52.41 466 LEU B C 1
ATOM 7204 O O . LEU B 1 466 ? -4.07 75.25 50.906 1 52.41 466 LEU B O 1
ATOM 7208 N N . ALA B 1 467 ? -5.438 75.812 52.562 1 44.97 467 ALA B N 1
ATOM 7209 C CA . ALA B 1 467 ? -4.574 77 52.688 1 44.97 467 ALA B CA 1
ATOM 7210 C C . ALA B 1 467 ? -3.107 76.625 52.5 1 44.97 467 ALA B C 1
ATOM 7212 O O . ALA B 1 467 ? -2.293 77.438 52.125 1 44.97 467 ALA B O 1
ATOM 7213 N N . GLN B 1 468 ? -2.602 75.562 53.125 1 42.5 468 GLN B N 1
ATOM 7214 C CA . GLN B 1 468 ? -1.157 75.375 53.25 1 42.5 468 GLN B CA 1
ATOM 7215 C C . GLN B 1 468 ? -0.601 74.562 52.062 1 42.5 468 GLN B C 1
ATOM 7217 O O . GLN B 1 468 ? 0.552 74.125 52.062 1 42.5 468 GLN B O 1
ATOM 7222 N N . ALA B 1 469 ? -1.413 74.375 51.031 1 46.34 469 ALA B N 1
ATOM 7223 C CA . ALA B 1 469 ? -0.645 73.625 50.062 1 46.34 469 ALA B CA 1
ATOM 7224 C C . ALA B 1 469 ? 0.253 74.562 49.25 1 46.34 469 ALA B C 1
ATOM 7226 O O . ALA B 1 469 ? -0.21 75.562 48.688 1 46.34 469 ALA B O 1
ATOM 7227 N N . PRO B 1 470 ? 1.501 74.438 49.188 1 47.16 470 PRO B N 1
ATOM 7228 C CA . PRO B 1 470 ? 2.535 75.312 48.625 1 47.16 470 PRO B CA 1
ATOM 7229 C C . PRO B 1 470 ? 2.279 75.625 47.156 1 47.16 470 PRO B C 1
ATOM 7231 O O . PRO B 1 470 ? 2.549 76.75 46.719 1 47.16 470 PRO B O 1
ATOM 7234 N N . ALA B 1 471 ? 1.579 74.938 46.406 1 49.84 471 ALA B N 1
ATOM 7235 C CA . ALA B 1 471 ? 1.527 75.188 44.969 1 49.84 471 ALA B CA 1
ATOM 7236 C C . ALA B 1 471 ? 0.51 76.25 44.625 1 49.84 471 ALA B C 1
ATOM 7238 O O . ALA B 1 471 ? 0.74 77.062 43.719 1 49.84 471 ALA B O 1
ATOM 7239 N N . LEU B 1 472 ? -0.575 76.375 45.25 1 50.34 472 LEU B N 1
ATOM 7240 C CA . LEU B 1 472 ? -1.58 77.438 45 1 50.34 472 LEU B CA 1
ATOM 7241 C C . LEU B 1 472 ? -1.069 78.812 45.406 1 50.34 472 LEU B C 1
ATOM 7243 O O . LEU B 1 472 ? -1.312 79.75 44.719 1 50.34 472 LEU B O 1
ATOM 7247 N N . ASN B 1 473 ? -0.431 78.875 46.5 1 50.31 473 ASN B N 1
ATOM 7248 C CA . ASN B 1 473 ? 0.132 80.125 46.906 1 50.31 473 ASN B CA 1
ATOM 7249 C C . ASN B 1 473 ? 1.103 80.688 45.875 1 50.31 473 ASN B C 1
ATOM 7251 O O . ASN B 1 473 ? 1.162 81.875 45.656 1 50.31 473 ASN B O 1
ATOM 7255 N N . SER B 1 474 ? 1.656 79.812 45.188 1 50.03 474 SER B N 1
ATOM 7256 C CA . SER B 1 474 ? 2.621 80.25 44.188 1 50.03 474 SER B CA 1
ATOM 7257 C C . SER B 1 474 ? 1.919 80.812 42.938 1 50.03 474 SER B C 1
ATOM 7259 O O . SER B 1 474 ? 2.311 81.812 42.375 1 50.03 474 SER B O 1
ATOM 7261 N N . ILE B 1 475 ? 0.764 80.25 42.5 1 51.94 475 ILE B N 1
ATOM 7262 C CA . ILE B 1 475 ? 0.049 80.688 41.312 1 51.94 475 ILE B CA 1
ATOM 7263 C C . ILE B 1 475 ? -0.69 82 41.594 1 51.94 475 ILE B C 1
ATOM 7265 O O . ILE B 1 475 ? -0.7 82.938 40.781 1 51.94 475 ILE B O 1
ATOM 7269 N N . LEU B 1 476 ? -1.136 82.25 42.719 1 51.62 476 LEU B N 1
ATOM 7270 C CA . LEU B 1 476 ? -1.857 83.438 43.156 1 51.62 476 LEU B CA 1
ATOM 7271 C C . LEU B 1 476 ? -0.931 84.625 43.219 1 51.62 476 LEU B C 1
ATOM 7273 O O . LEU B 1 476 ? -1.313 85.688 42.812 1 51.62 476 LEU B O 1
ATOM 7277 N N . SER B 1 477 ? 0.107 84.438 43.75 1 54.31 477 SER B N 1
ATOM 7278 C CA . SER B 1 477 ? 1.072 85.5 43.812 1 54.31 477 SER B CA 1
ATOM 7279 C C . SER B 1 477 ? 1.47 85.938 42.438 1 54.31 477 SER B C 1
ATOM 7281 O O . SER B 1 477 ? 1.653 87.188 42.188 1 54.31 477 SER B O 1
ATOM 7283 N N . GLN B 1 478 ? 1.294 85.125 41.469 1 51.16 478 GLN B N 1
ATOM 7284 C CA . GLN B 1 478 ? 1.733 85.438 40.125 1 51.16 478 GLN B CA 1
ATOM 7285 C C . GLN B 1 478 ? 0.637 86.188 39.344 1 51.16 478 GLN B C 1
ATOM 7287 O O . GLN B 1 478 ? 0.909 87.125 38.625 1 51.16 478 GLN B O 1
ATOM 7292 N N . VAL B 1 479 ? -0.642 85.938 39.531 1 54.91 479 VAL B N 1
ATOM 7293 C CA . VAL B 1 479 ? -1.744 86.562 38.812 1 54.91 479 VAL B CA 1
ATOM 7294 C C . VAL B 1 479 ? -2.02 87.938 39.375 1 54.91 479 VAL B C 1
ATOM 7296 O O . VAL B 1 479 ? -2.324 88.875 38.656 1 54.91 479 VAL B O 1
ATOM 7299 N N . LYS B 1 480 ? -2.016 88.188 40.594 1 53.47 480 LYS B N 1
ATOM 7300 C CA . LYS B 1 480 ? -2.166 89.5 41.188 1 53.47 480 LYS B CA 1
ATOM 7301 C C . LYS B 1 480 ? -1.165 90.5 40.625 1 53.47 480 LYS B C 1
ATOM 7303 O O . LYS B 1 480 ? -1.495 91.625 40.406 1 53.47 480 LYS B O 1
ATOM 7308 N N . GLN B 1 481 ? -0.112 90 40.375 1 53.16 481 GLN B N 1
ATOM 7309 C CA . GLN B 1 481 ? 0.924 90.875 39.875 1 53.16 481 GLN B CA 1
ATOM 7310 C C . GLN B 1 481 ? 0.668 91.25 38.406 1 53.16 481 GLN B C 1
ATOM 7312 O O . GLN B 1 481 ? 1.045 92.375 37.969 1 53.16 481 GLN B O 1
ATOM 7317 N N . CYS B 1 482 ? -0.157 90.5 37.719 1 55.12 482 CYS B N 1
ATOM 7318 C CA . CYS B 1 482 ? -0.35 90.75 36.312 1 55.12 482 CYS B CA 1
ATOM 7319 C C . CYS B 1 482 ? -1.433 91.812 36.062 1 55.12 482 CYS B C 1
ATOM 7321 O O . CYS B 1 482 ? -1.49 92.438 35 1 55.12 482 CYS B O 1
ATOM 7323 N N . PHE B 1 483 ? -2.387 92.062 36.906 1 50.25 483 PHE B N 1
ATOM 7324 C CA . PHE B 1 483 ? -3.439 93 36.625 1 50.25 483 PHE B CA 1
ATOM 7325 C C . PHE B 1 483 ? -3.248 94.312 37.469 1 50.25 483 PHE B C 1
ATOM 7327 O O . PHE B 1 483 ? -4.188 95.062 37.656 1 50.25 483 PHE B O 1
ATOM 7334 N N . ARG B 1 484 ? -2.119 94.438 38.156 1 47.84 484 ARG B N 1
ATOM 7335 C CA . ARG B 1 484 ? -2.039 95.812 38.781 1 47.84 484 ARG B CA 1
ATOM 7336 C C . ARG B 1 484 ? -2.064 96.875 37.719 1 47.84 484 ARG B C 1
ATOM 7338 O O . ARG B 1 484 ? -1.317 96.812 36.75 1 47.84 484 ARG B O 1
ATOM 7345 N N . PRO B 1 485 ? -3.045 97.5 37.688 1 44.28 485 PRO B N 1
ATOM 7346 C CA . PRO B 1 485 ? -3.047 98.688 36.875 1 44.28 485 PRO B CA 1
ATOM 7347 C C . PRO B 1 485 ? -1.742 99.5 36.969 1 44.28 485 PRO B C 1
ATOM 7349 O O . PRO B 1 485 ? -1.067 99.438 38 1 44.28 485 PRO B O 1
ATOM 7352 N N . SER B 1 486 ? -1.032 99.625 35.938 1 41.41 486 SER B N 1
ATOM 7353 C CA . SER B 1 486 ? -0.011 100.688 35.906 1 41.41 486 SER B CA 1
ATOM 7354 C C . SER B 1 486 ? -0.492 102 36.594 1 41.41 486 SER B C 1
ATOM 7356 O O . SER B 1 486 ? -1.488 102.562 36.156 1 41.41 486 SER B O 1
ATOM 7358 N N . GLU B 1 487 ? -0.44 102.062 37.781 1 39.31 487 GLU B N 1
ATOM 7359 C CA . GLU B 1 487 ? -0.549 103.438 38.312 1 39.31 487 GLU B CA 1
ATOM 7360 C C . GLU B 1 487 ? 0.242 104.438 37.469 1 39.31 487 GLU B C 1
ATOM 7362 O O . GLU B 1 487 ? 1.458 104.25 37.312 1 39.31 487 GLU B O 1
ATOM 7367 N N . ALA B 1 488 ? -0.359 105 36.469 1 39.66 488 ALA B N 1
ATOM 7368 C CA . ALA B 1 488 ? 0.111 106.25 35.906 1 39.66 488 ALA B CA 1
ATOM 7369 C C . ALA B 1 488 ? 0.46 107.25 37 1 39.66 488 ALA B C 1
ATOM 7371 O O . ALA B 1 488 ? -0.369 107.562 37.875 1 39.66 488 ALA B O 1
ATOM 7372 N N . THR B 1 489 ? 1.714 107.312 37.375 1 36.28 489 THR B N 1
ATOM 7373 C CA . THR B 1 489 ? 2.232 108.5 38.062 1 36.28 489 THR B CA 1
ATOM 7374 C C . THR B 1 489 ? 1.741 109.75 37.406 1 36.28 489 THR B C 1
ATOM 7376 O O . THR B 1 489 ? 1.99 110 36.219 1 36.28 489 THR B O 1
ATOM 7379 N N . LEU B 1 490 ? 0.658 110.312 37.844 1 33.91 490 LEU B N 1
ATOM 7380 C CA . LEU B 1 490 ? 0.294 111.688 37.625 1 33.91 490 LEU B CA 1
ATOM 7381 C C . LEU B 1 490 ? 1.474 112.625 37.906 1 33.91 490 LEU B C 1
ATOM 7383 O O . LEU B 1 490 ? 1.945 112.688 39.031 1 33.91 490 LEU B O 1
ATOM 7387 N N . ARG B 1 491 ? 2.459 112.75 37.062 1 35.81 491 ARG B N 1
ATOM 7388 C CA . ARG B 1 491 ? 3.391 113.875 37.094 1 35.81 491 ARG B CA 1
ATOM 7389 C C . ARG B 1 491 ? 2.645 115.188 37.125 1 35.81 491 ARG B C 1
ATOM 7391 O O . ARG B 1 491 ? 1.853 115.5 36.219 1 35.81 491 ARG B O 1
ATOM 7398 N N . THR B 1 492 ? 2.375 115.75 38.344 1 35.31 492 THR B N 1
ATOM 7399 C CA . THR B 1 492 ? 2.08 117.188 38.562 1 35.31 492 THR B CA 1
ATOM 7400 C C . THR B 1 492 ? 3.143 118.062 37.938 1 35.31 492 THR B C 1
ATOM 7402 O O . THR B 1 492 ? 4.32 118 38.281 1 35.31 492 THR B O 1
ATOM 7405 N N . GLY B 1 493 ? 3.139 118.312 36.625 1 30.72 493 GLY B N 1
ATOM 7406 C CA . GLY B 1 493 ? 3.873 119.375 36 1 30.72 493 GLY B CA 1
ATOM 7407 C C . GLY B 1 493 ? 3.709 120.688 36.719 1 30.72 493 GLY B C 1
ATOM 7408 O O . GLY B 1 493 ? 2.586 121.125 37 1 30.72 493 GLY B O 1
ATOM 7409 N N . GLU B 1 494 ? 4.641 121.125 37.688 1 32.09 494 GLU B N 1
ATOM 7410 C CA . GLU B 1 494 ? 4.918 122.438 38.25 1 32.09 494 GLU B CA 1
ATOM 7411 C C . GLU B 1 494 ? 5.059 123.5 37.156 1 32.09 494 GLU B C 1
ATOM 7413 O O . GLU B 1 494 ? 5.867 123.312 36.25 1 32.09 494 GLU B O 1
ATOM 7418 N N . LEU B 1 495 ? 3.98 124.312 36.781 1 30.66 495 LEU B N 1
ATOM 7419 C CA . LEU B 1 495 ? 3.99 125.625 36.125 1 30.66 495 LEU B CA 1
ATOM 7420 C C . LEU B 1 495 ? 4.922 126.562 36.875 1 30.66 495 LEU B C 1
ATOM 7422 O O . LEU B 1 495 ? 4.711 126.875 38.062 1 30.66 495 LEU B O 1
ATOM 7426 N N . SER B 1 496 ? 6.254 126.5 36.688 1 26.66 496 SER B N 1
ATOM 7427 C CA . SER B 1 496 ? 7.191 127.562 37 1 26.66 496 SER B CA 1
ATOM 7428 C C . SER B 1 496 ? 6.73 128.875 36.438 1 26.66 496 SER B C 1
ATOM 7430 O O . SER B 1 496 ? 6.574 129 35.219 1 26.66 496 SER B O 1
ATOM 7432 N N . LEU B 1 497 ? 5.875 129.75 37.156 1 26.7 497 LEU B N 1
ATOM 7433 C CA . LEU B 1 497 ? 5.715 131.25 37.062 1 26.7 497 LEU B CA 1
ATOM 7434 C C . LEU B 1 497 ? 7.074 131.875 37.094 1 26.7 497 LEU B C 1
ATOM 7436 O O . LEU B 1 497 ? 7.773 131.875 38.125 1 26.7 497 LEU B O 1
ATOM 7440 N N . LEU B 1 498 ? 7.93 131.75 36.062 1 24.3 498 LEU B N 1
ATOM 7441 C CA . LEU B 1 498 ? 8.984 132.75 35.781 1 24.3 498 LEU B CA 1
ATOM 7442 C C . LEU B 1 498 ? 8.43 134.125 35.812 1 24.3 498 LEU B C 1
ATOM 7444 O O . LEU B 1 498 ? 7.555 134.5 35 1 24.3 498 LEU B O 1
ATOM 7448 N N . THR B 1 499 ? 8.336 134.75 37.031 1 23.84 499 THR B N 1
ATOM 7449 C CA . THR B 1 499 ? 8.516 136.125 37.406 1 23.84 499 THR B CA 1
ATOM 7450 C C . THR B 1 499 ? 9.789 136.75 36.812 1 23.84 499 THR B C 1
ATOM 7452 O O . THR B 1 499 ? 10.898 136.25 37.156 1 23.84 499 THR B O 1
ATOM 7455 N N . GLY B 1 500 ? 9.805 136.75 35.438 1 21.41 500 GLY B N 1
ATOM 7456 C CA . GLY B 1 500 ? 10.117 138.125 34.938 1 21.41 500 GLY B CA 1
ATOM 7457 C C . GLY B 1 500 ? 8.992 139.125 35.156 1 21.41 500 GLY B C 1
ATOM 7458 O O . GLY B 1 500 ? 7.828 138.75 35.281 1 21.41 500 GLY B O 1
#

pLDDT: mean 83.83, std 20.3, range [21.41, 98.94]